Protein AF-0000000085156713 (afdb_homodimer)

InterPro domains:
  IPR003720 tRNA sulfurtransferase ThiI [MF_00021] (1-409)
  IPR004114 THUMP domain [PF02926] (94-168)
  IPR004114 THUMP domain [PS51165] (64-170)
  IPR004114 THUMP domain [SM00981] (78-170)
  IPR014729 Rossmann-like alpha/beta/alpha sandwich fold [G3DSA:3.40.50.620] (180-404)
  IPR020536 Thil, AANH domain [PF02568] (180-366)
  IPR020536 Thil, AANH domain [cd01712] (179-362)
  IPR049961 ThiI, N-terminal [TIGR00342] (7-365)
  IPR049962 ThiI, THUMP domain [cd11716] (6-175)
  IPR050102 tRNA sulfurtransferase, ThiI [PTHR43209] (6-392)
  IPR054173 ThiI, ferredoxin-like domain [PF22025] (7-77)

Organism: Mycolicibacterium paratuberculosis (strain ATCC BAA-968 / K-10) (NCBI:txid262316)

Structure (mmCIF, N/CA/C/O backbone):
data_AF-0000000085156713-model_v1
#
loop_
_entity.id
_entity.type
_entity.pdbx_description
1 polymer 'Probable tRNA sulfurtransferase'
#
loop_
_atom_site.group_PDB
_atom_site.id
_atom_site.type_symbol
_atom_site.label_atom_id
_atom_site.label_alt_id
_atom_site.label_comp_id
_atom_site.label_asym_id
_atom_site.label_entity_id
_atom_site.label_seq_id
_atom_site.pdbx_PDB_ins_code
_atom_site.Cartn_x
_atom_site.Cartn_y
_atom_site.Cartn_z
_atom_site.occupancy
_atom_site.B_iso_or_equiv
_atom_site.auth_seq_id
_atom_site.auth_comp_id
_atom_site.auth_asym_id
_atom_site.auth_atom_id
_atom_site.pdbx_PDB_model_num
ATOM 1 N N . MET A 1 1 ? 26.797 38.5 12.398 1 54.94 1 MET A N 1
ATOM 2 C CA . MET A 1 1 ? 25.719 38.438 11.422 1 54.94 1 MET A CA 1
ATOM 3 C C . MET A 1 1 ? 24.516 37.688 11.992 1 54.94 1 MET A C 1
ATOM 5 O O . MET A 1 1 ? 24.688 36.75 12.758 1 54.94 1 MET A O 1
ATOM 9 N N . HIS A 1 2 ? 23.281 38.281 12.023 1 77.81 2 HIS A N 1
ATOM 10 C CA . HIS A 1 2 ? 22.078 37.844 12.719 1 77.81 2 HIS A CA 1
ATOM 11 C C . HIS A 1 2 ? 21.406 36.656 12.008 1 77.81 2 HIS A C 1
ATOM 13 O O . HIS A 1 2 ? 20.859 36.844 10.922 1 77.81 2 HIS A O 1
ATOM 19 N N . MET A 1 3 ? 21.875 35.5 12.25 1 89.62 3 MET A N 1
ATOM 20 C CA . MET A 1 3 ? 21.219 34.281 11.758 1 89.62 3 MET A CA 1
ATOM 21 C C . MET A 1 3 ? 20 33.938 12.594 1 89.62 3 MET A C 1
ATOM 23 O O . MET A 1 3 ? 20.016 34.094 13.812 1 89.62 3 MET A O 1
ATOM 27 N N . GLN A 1 4 ? 18.953 33.688 11.875 1 95.56 4 GLN A N 1
ATOM 28 C CA . GLN A 1 4 ? 17.734 33.25 12.562 1 95.56 4 GLN A CA 1
ATOM 29 C C . GLN A 1 4 ? 17.484 31.766 12.359 1 95.56 4 GLN A C 1
ATOM 31 O O . GLN A 1 4 ? 17.578 31.266 11.242 1 95.56 4 GLN A O 1
ATOM 36 N N . CYS A 1 5 ? 17.141 31.109 13.445 1 96.94 5 CYS A N 1
ATOM 37 C CA . CYS A 1 5 ? 16.906 29.656 13.43 1 96.94 5 CYS A CA 1
ATOM 38 C C . CYS A 1 5 ? 15.508 29.344 12.914 1 96.94 5 CYS A C 1
ATOM 40 O O . CYS A 1 5 ? 14.523 29.906 13.383 1 96.94 5 CYS A O 1
ATOM 42 N N . CYS A 1 6 ? 15.461 28.406 11.914 1 97.62 6 CYS A N 1
ATOM 43 C CA . CYS A 1 6 ? 14.188 28.078 11.273 1 97.62 6 CYS A CA 1
ATOM 44 C C . CYS A 1 6 ? 14.125 26.594 10.945 1 97.62 6 CYS A C 1
ATOM 46 O O . CYS A 1 6 ? 15.125 25.875 11.047 1 97.62 6 CYS A O 1
ATOM 48 N N . VAL A 1 7 ? 12.93 26.141 10.625 1 98.5 7 VAL A N 1
ATOM 49 C CA . VAL A 1 7 ? 12.672 24.844 10.008 1 98.5 7 VAL A CA 1
ATOM 50 C C . VAL A 1 7 ? 11.859 25.031 8.727 1 98.5 7 VAL A C 1
ATOM 52 O O . VAL A 1 7 ? 10.797 25.672 8.75 1 98.5 7 VAL A O 1
ATOM 55 N N . LEU A 1 8 ? 12.383 24.547 7.66 1 97.56 8 LEU A N 1
ATOM 56 C CA . LEU A 1 8 ? 11.672 24.594 6.387 1 97.56 8 LEU A CA 1
ATOM 57 C C . LEU A 1 8 ? 10.836 23.344 6.172 1 97.56 8 LEU A C 1
ATOM 59 O O . LEU A 1 8 ? 11.344 22.219 6.312 1 97.56 8 LEU A O 1
ATOM 63 N N . LEU A 1 9 ? 9.578 23.516 5.891 1 97.75 9 LEU A N 1
ATOM 64 C CA . LEU A 1 9 ? 8.688 22.422 5.512 1 97.75 9 LEU A CA 1
ATOM 65 C C . LEU A 1 9 ? 8.375 22.469 4.02 1 97.75 9 LEU A C 1
ATOM 67 O O . LEU A 1 9 ? 7.699 23.391 3.553 1 97.75 9 LEU A O 1
ATOM 71 N N . LYS A 1 10 ? 8.852 21.5 3.33 1 95.56 10 LYS A N 1
ATOM 72 C CA . LYS A 1 10 ? 8.602 21.438 1.892 1 95.56 10 LYS A CA 1
ATOM 73 C C . LYS A 1 10 ? 7.363 20.609 1.577 1 95.56 10 LYS A C 1
ATOM 75 O O . LYS A 1 10 ? 7.215 19.5 2.084 1 95.56 10 LYS A O 1
ATOM 80 N N . TYR A 1 11 ? 6.578 21.172 0.708 1 92.56 11 TYR A N 1
ATOM 81 C CA . TYR A 1 11 ? 5.34 20.5 0.334 1 92.56 11 TYR A CA 1
ATOM 82 C C . TYR A 1 11 ? 5.625 19.266 -0.517 1 92.56 11 TYR A C 1
ATOM 84 O O . TYR A 1 11 ? 6.652 19.203 -1.197 1 92.56 11 TYR A O 1
ATOM 92 N N . GLY A 1 12 ? 4.742 18.312 -0.387 1 85.69 12 GLY A N 1
ATOM 93 C CA . GLY A 1 12 ? 4.797 17.141 -1.244 1 85.69 12 GLY A CA 1
ATOM 94 C C . GLY A 1 12 ? 3.855 17.219 -2.43 1 85.69 12 GLY A C 1
ATOM 95 O O . GLY A 1 12 ? 3.975 18.125 -3.262 1 85.69 12 GLY A O 1
ATOM 96 N N . GLU A 1 13 ? 2.863 16.375 -2.479 1 87.19 13 GLU A N 1
ATOM 97 C CA . GLU A 1 13 ? 1.879 16.203 -3.541 1 87.19 13 GLU A CA 1
ATOM 98 C C . GLU A 1 13 ? 0.994 17.438 -3.68 1 87.19 13 GLU A C 1
ATOM 100 O O . GLU A 1 13 ? 0.459 17.703 -4.758 1 87.19 13 GLU A O 1
ATOM 105 N N . MET A 1 14 ? 0.877 18.203 -2.73 1 84.88 14 MET A N 1
ATOM 106 C CA . MET A 1 14 ? -0.086 19.297 -2.729 1 84.88 14 MET A CA 1
ATOM 107 C C . MET A 1 14 ? 0.369 20.422 -3.654 1 84.88 14 MET A C 1
ATOM 109 O O . MET A 1 14 ? -0.431 21.281 -4.039 1 84.88 14 MET A O 1
ATOM 113 N N . VAL A 1 15 ? 1.638 20.438 -4.031 1 78.81 15 VAL A N 1
ATOM 114 C CA . VAL A 1 15 ? 2.148 21.453 -4.941 1 78.81 15 VAL A CA 1
ATOM 115 C C . VAL A 1 15 ? 1.493 21.297 -6.312 1 78.81 15 VAL A C 1
ATOM 117 O O . VAL A 1 15 ? 1.364 22.266 -7.059 1 78.81 15 VAL A O 1
ATOM 120 N N . LEU A 1 16 ? 0.925 20.062 -6.555 1 73.62 16 LEU A N 1
ATOM 121 C CA . LEU A 1 16 ? 0.394 19.734 -7.875 1 73.62 16 LEU A CA 1
ATOM 122 C C . LEU A 1 16 ? -1.084 20.094 -7.973 1 73.62 16 LEU A C 1
ATOM 124 O O . LEU A 1 16 ? -1.691 19.969 -9.039 1 73.62 16 LEU A O 1
ATOM 128 N N . LYS A 1 17 ? -1.643 20.656 -6.945 1 77.75 17 LYS A N 1
ATOM 129 C CA . LYS A 1 17 ? -3.09 20.844 -6.895 1 77.75 17 LYS A CA 1
ATOM 130 C C . LYS A 1 17 ? -3.494 22.203 -7.469 1 77.75 17 LYS A C 1
ATOM 132 O O . LYS A 1 17 ? -4.66 22.594 -7.395 1 77.75 17 LYS A O 1
ATOM 137 N N . GLY A 1 18 ? -2.611 22.844 -8.156 1 74.31 18 GLY A N 1
ATOM 138 C CA . GLY A 1 18 ? -2.914 24.062 -8.883 1 74.31 18 GLY A CA 1
ATOM 139 C C . GLY A 1 18 ? -3.797 25.031 -8.109 1 74.31 18 GLY A C 1
ATOM 140 O O . GLY A 1 18 ? -3.455 25.422 -6.996 1 74.31 18 GLY A O 1
ATOM 141 N N . GLY A 1 19 ? -5.129 25.156 -8.609 1 75.06 19 GLY A N 1
ATOM 142 C CA . GLY A 1 19 ? -6.094 26.125 -8.094 1 75.06 19 GLY A CA 1
ATOM 143 C C . GLY A 1 19 ? -6.605 25.766 -6.711 1 75.06 19 GLY A C 1
ATOM 144 O O . GLY A 1 19 ? -7.07 26.625 -5.969 1 75.06 19 GLY A O 1
ATOM 145 N N . ASN A 1 20 ? -6.453 24.562 -6.312 1 83.44 20 ASN A N 1
ATOM 146 C CA . ASN A 1 20 ? -6.977 24.125 -5.027 1 83.44 20 ASN A CA 1
ATOM 147 C C . ASN A 1 20 ? -5.887 24.078 -3.959 1 83.44 20 ASN A C 1
ATOM 149 O O . ASN A 1 20 ? -6.129 23.641 -2.836 1 83.44 20 ASN A O 1
ATOM 153 N N . ARG A 1 21 ? -4.789 24.578 -4.25 1 87.06 21 ARG A N 1
ATOM 154 C CA . ARG A 1 21 ? -3.648 24.5 -3.342 1 87.06 21 ARG A CA 1
ATOM 155 C C . ARG A 1 21 ? -3.957 25.203 -2.021 1 87.06 21 ARG A C 1
ATOM 157 O O . ARG A 1 21 ? -3.531 24.75 -0.958 1 87.06 21 ARG A O 1
ATOM 164 N N . ARG A 1 22 ? -4.676 26.281 -2.082 1 88.19 22 ARG A N 1
ATOM 165 C CA . ARG A 1 22 ? -5.004 27.047 -0.883 1 88.19 22 ARG A CA 1
ATOM 166 C C . ARG A 1 22 ? -5.812 26.203 0.099 1 88.19 22 ARG A C 1
ATOM 168 O O . ARG A 1 22 ? -5.629 26.312 1.313 1 88.19 22 ARG A O 1
ATOM 175 N N . TRP A 1 23 ? -6.668 25.375 -0.488 1 91.56 23 TRP A N 1
ATOM 176 C CA . TRP A 1 23 ? -7.473 24.469 0.331 1 91.56 23 TRP A CA 1
ATOM 177 C C . TRP A 1 23 ? -6.582 23.531 1.137 1 91.56 23 TRP A C 1
ATOM 179 O O . TRP A 1 23 ? -6.73 23.422 2.355 1 91.56 23 TRP A O 1
ATOM 189 N N . PHE A 1 24 ? -5.629 22.969 0.528 1 93.62 24 PHE A N 1
ATOM 190 C CA . PHE A 1 24 ? -4.727 22 1.154 1 93.62 24 PHE A CA 1
ATOM 191 C C . PHE A 1 24 ? -3.797 22.703 2.141 1 93.62 24 PHE A C 1
ATOM 193 O O . PHE A 1 24 ? -3.533 22.172 3.227 1 93.62 24 PHE A O 1
ATOM 200 N N . GLU A 1 25 ? -3.373 23.844 1.78 1 93.69 25 GLU A N 1
ATOM 201 C CA . GLU A 1 25 ? -2.488 24.609 2.654 1 93.69 25 GLU A CA 1
ATOM 202 C C . GLU A 1 25 ? -3.195 25 3.945 1 93.69 25 GLU A C 1
ATOM 204 O O . GLU A 1 25 ? -2.592 24.984 5.02 1 93.69 25 GLU A O 1
ATOM 209 N N . GLN A 1 26 ? -4.406 25.375 3.828 1 94.56 26 GLN A N 1
ATOM 210 C CA . GLN A 1 26 ? -5.176 25.75 5.012 1 94.56 26 GLN A CA 1
ATOM 211 C C . GLN A 1 26 ? -5.285 24.578 5.984 1 94.56 26 GLN A C 1
ATOM 213 O O . GLN A 1 26 ? -5.141 24.75 7.195 1 94.56 26 GLN A O 1
ATOM 218 N N . TRP A 1 27 ? -5.508 23.438 5.43 1 95.88 27 TRP A N 1
ATOM 219 C CA . TRP A 1 27 ? -5.582 22.266 6.281 1 95.88 27 TRP A CA 1
ATOM 220 C C . TRP A 1 27 ? -4.227 21.953 6.906 1 95.88 27 TRP A C 1
ATOM 222 O O . TRP A 1 27 ? -4.145 21.547 8.07 1 95.88 27 TRP A O 1
ATOM 232 N N . LEU A 1 28 ? -3.195 22.156 6.156 1 96.19 28 LEU A N 1
ATOM 233 C CA . LEU A 1 28 ? -1.851 21.938 6.684 1 96.19 28 LEU A CA 1
ATOM 234 C C . LEU A 1 28 ? -1.582 22.859 7.871 1 96.19 28 LEU A C 1
ATOM 236 O O . LEU A 1 28 ? -1.064 22.406 8.898 1 96.19 28 LEU A O 1
ATOM 240 N N . LEU A 1 29 ? -1.979 24.078 7.758 1 96.25 29 LEU A N 1
ATOM 241 C CA . LEU A 1 29 ? -1.777 25.062 8.82 1 96.25 29 LEU A CA 1
ATOM 242 C C . LEU A 1 29 ? -2.619 24.703 10.047 1 96.25 29 LEU A C 1
ATOM 244 O O . LEU A 1 29 ? -2.156 24.844 11.18 1 96.25 29 LEU A O 1
ATOM 248 N N . THR A 1 30 ? -3.816 24.266 9.781 1 96.81 30 THR A N 1
ATOM 249 C CA . THR A 1 30 ? -4.684 23.844 10.875 1 96.81 30 THR A CA 1
ATOM 250 C C . THR A 1 30 ? -4.066 22.688 11.641 1 96.81 30 THR A C 1
ATOM 252 O O . THR A 1 30 ? -4.023 22.688 12.875 1 96.81 30 THR A O 1
ATOM 255 N N . ASN A 1 31 ? -3.605 21.688 10.891 1 97.12 31 ASN A N 1
ATOM 256 C CA . ASN A 1 31 ? -2.965 20.531 11.516 1 97.12 31 ASN A CA 1
ATOM 257 C C . ASN A 1 31 ? -1.712 20.938 12.289 1 97.12 31 ASN A C 1
ATOM 259 O O . ASN A 1 31 ? -1.443 20.406 13.367 1 97.12 31 ASN A O 1
ATOM 263 N N . LEU A 1 32 ? -0.927 21.844 11.727 1 97 32 LEU A N 1
ATOM 264 C CA . LEU A 1 32 ? 0.261 22.359 12.406 1 97 32 LEU A CA 1
ATOM 265 C C . LEU A 1 32 ? -0.112 23.031 13.719 1 97 32 LEU A C 1
ATOM 267 O O . LEU A 1 32 ? 0.517 22.797 14.75 1 97 32 LEU A O 1
ATOM 271 N N . ASP A 1 33 ? -1.128 23.859 13.648 1 96.19 33 ASP A N 1
ATOM 272 C CA . ASP A 1 33 ? -1.601 24.547 14.844 1 96.19 33 ASP A CA 1
ATOM 273 C C . ASP A 1 33 ? -2.037 23.547 15.914 1 96.19 33 ASP A C 1
ATOM 275 O O . ASP A 1 33 ? -1.71 23.703 17.094 1 96.19 33 ASP A O 1
ATOM 279 N N . ASP A 1 34 ? -2.73 22.547 15.508 1 95.88 34 ASP A N 1
ATOM 280 C CA . ASP A 1 34 ? -3.172 21.516 16.438 1 95.88 34 ASP A CA 1
ATOM 281 C C . ASP A 1 34 ? -1.979 20.812 17.078 1 95.88 34 ASP A C 1
ATOM 283 O O . ASP A 1 34 ? -1.97 20.578 18.281 1 95.88 34 ASP A O 1
ATOM 287 N N . ALA A 1 35 ? -1.027 20.5 16.281 1 95.38 35 ALA A N 1
ATOM 288 C CA . ALA A 1 35 ? 0.16 19.797 16.766 1 95.38 35 ALA A CA 1
ATOM 289 C C . ALA A 1 35 ? 0.928 20.656 17.766 1 95.38 35 ALA A C 1
ATOM 291 O O . ALA A 1 35 ? 1.521 20.141 18.719 1 95.38 35 ALA A O 1
ATOM 292 N N . LEU A 1 36 ? 0.909 21.969 17.578 1 95.44 36 LEU A N 1
ATOM 293 C CA . LEU A 1 36 ? 1.663 22.891 18.406 1 95.44 36 LEU A CA 1
ATOM 294 C C . LEU A 1 36 ? 0.856 23.312 19.641 1 95.44 36 LEU A C 1
ATOM 296 O O . LEU A 1 36 ? 1.368 24 20.516 1 95.44 36 LEU A O 1
ATOM 300 N N . SER A 1 37 ? -0.334 22.859 19.688 1 92.38 37 SER A N 1
ATOM 301 C CA . SER A 1 37 ? -1.225 23.312 20.75 1 92.38 37 SER A CA 1
ATOM 302 C C . SER A 1 37 ? -0.698 22.891 22.125 1 92.38 37 SER A C 1
ATOM 304 O O . SER A 1 37 ? -0.982 23.547 23.125 1 92.38 37 SER A O 1
ATOM 306 N N . ALA A 1 38 ? 0.067 21.812 22.172 1 87.44 38 ALA A N 1
ATOM 307 C CA . ALA A 1 38 ? 0.607 21.328 23.438 1 87.44 38 ALA A CA 1
ATOM 308 C C . ALA A 1 38 ? 1.816 22.156 23.875 1 87.44 38 ALA A C 1
ATOM 310 O O . ALA A 1 38 ? 2.256 22.078 25.016 1 87.44 38 ALA A O 1
ATOM 311 N N . TRP A 1 39 ? 2.369 22.938 22.922 1 93.31 39 TRP A N 1
ATOM 312 C CA . TRP A 1 39 ? 3.518 23.781 23.25 1 93.31 39 TRP A CA 1
ATOM 313 C C . TRP A 1 39 ? 3.08 25.031 24 1 93.31 39 TRP A C 1
ATOM 315 O O . TRP A 1 39 ? 2.035 25.609 23.688 1 93.31 39 TRP A O 1
ATOM 325 N N . PRO A 1 40 ? 3.912 25.484 24.953 1 93.88 40 PRO A N 1
ATOM 326 C CA . PRO A 1 40 ? 3.619 26.797 25.547 1 93.88 40 PRO A CA 1
ATOM 327 C C . PRO A 1 40 ? 3.553 27.906 24.5 1 93.88 40 PRO A C 1
ATOM 329 O O . PRO A 1 40 ? 4.332 27.906 23.547 1 93.88 40 PRO A O 1
ATOM 332 N N . PRO A 1 41 ? 2.646 28.766 24.625 1 92.12 41 PRO A N 1
ATOM 333 C CA . PRO A 1 41 ? 2.447 29.828 23.641 1 92.12 41 PRO A CA 1
ATOM 334 C C . PRO A 1 41 ? 3.736 30.594 23.328 1 92.12 41 PRO A C 1
ATOM 336 O O . PRO A 1 41 ? 3.982 30.938 22.156 1 92.12 41 PRO A O 1
ATOM 339 N N . GLY A 1 42 ? 4.508 30.844 24.281 1 92.44 42 GLY A N 1
ATOM 340 C CA . GLY A 1 42 ? 5.742 31.578 24.078 1 92.44 42 GLY A CA 1
ATOM 341 C C . GLY A 1 42 ? 6.789 30.797 23.297 1 92.44 42 GLY A C 1
ATOM 342 O O . GLY A 1 42 ? 7.766 31.375 22.812 1 92.44 42 GLY A O 1
ATOM 343 N N . HIS A 1 43 ? 6.57 29.547 23.156 1 94.06 43 HIS A N 1
ATOM 344 C CA . HIS A 1 43 ? 7.539 28.688 22.484 1 94.06 43 HIS A CA 1
ATOM 345 C C . HIS A 1 43 ? 7.074 28.328 21.062 1 94.06 43 HIS A C 1
ATOM 347 O O . HIS A 1 43 ? 7.82 27.719 20.297 1 94.06 43 HIS A O 1
ATOM 353 N N . ARG A 1 44 ? 5.91 28.719 20.719 1 95.88 44 ARG A N 1
ATOM 354 C CA . ARG A 1 44 ? 5.375 28.359 19.406 1 95.88 44 ARG A CA 1
ATOM 355 C C . ARG A 1 44 ? 6.078 29.156 18.312 1 95.88 44 ARG A C 1
ATOM 357 O O . ARG A 1 44 ? 6.332 30.344 18.453 1 95.88 44 ARG A O 1
ATOM 364 N N . PRO A 1 45 ? 6.363 28.484 17.297 1 97 45 PRO A N 1
ATOM 365 C CA . PRO A 1 45 ? 7.082 29.156 16.219 1 97 45 PRO A CA 1
ATOM 366 C C . PRO A 1 45 ? 6.195 30.125 15.43 1 97 45 PRO A C 1
ATOM 368 O O . PRO A 1 45 ? 4.996 29.875 15.281 1 97 45 PRO A O 1
ATOM 371 N N . ALA A 1 46 ? 6.824 31.203 14.93 1 96.19 46 ALA A N 1
ATOM 372 C CA . ALA A 1 46 ? 6.176 32 13.898 1 96.19 46 ALA A CA 1
ATOM 373 C C . ALA A 1 46 ? 6.188 31.297 12.555 1 96.19 46 ALA A C 1
ATOM 375 O O . ALA A 1 46 ? 7.188 30.672 12.18 1 96.19 46 ALA A O 1
ATOM 376 N N . VAL A 1 47 ? 5.074 31.312 11.883 1 96.75 47 VAL A N 1
ATOM 377 C CA . VAL A 1 47 ? 4.93 30.578 10.625 1 96.75 47 VAL A CA 1
ATOM 378 C C . VAL A 1 47 ? 4.789 31.562 9.469 1 96.75 47 VAL A C 1
ATOM 380 O O . VAL A 1 47 ? 3.98 32.5 9.523 1 96.75 47 VAL A O 1
ATOM 383 N N . ARG A 1 48 ? 5.559 31.391 8.453 1 94.69 48 ARG A N 1
ATOM 384 C CA . ARG A 1 48 ? 5.457 32.188 7.234 1 94.69 48 ARG A CA 1
ATOM 385 C C . ARG A 1 48 ? 5.324 31.281 6.008 1 94.69 48 ARG A C 1
ATOM 387 O O . ARG A 1 48 ? 5.98 30.25 5.914 1 94.69 48 ARG A O 1
ATOM 394 N N . ARG A 1 49 ? 4.438 31.719 5.152 1 91.12 49 ARG A N 1
ATOM 395 C CA . ARG A 1 49 ? 4.215 30.984 3.908 1 91.12 49 ARG A CA 1
ATOM 396 C C . ARG A 1 49 ? 5.082 31.547 2.785 1 91.12 49 ARG A C 1
ATOM 398 O O . ARG A 1 49 ? 5.234 32.75 2.658 1 91.12 49 ARG A O 1
ATOM 405 N N . ARG A 1 50 ? 5.691 30.641 2.154 1 85.75 50 ARG A N 1
ATOM 406 C CA . ARG A 1 50 ? 6.43 30.938 0.932 1 85.75 50 ARG A CA 1
ATOM 407 C C . ARG A 1 50 ? 6.027 29.984 -0.195 1 85.75 50 ARG A C 1
ATOM 409 O O . ARG A 1 50 ? 5.367 28.969 0.044 1 85.75 50 ARG A O 1
ATOM 416 N N . GLY A 1 51 ? 6.105 30.422 -1.485 1 79.12 51 GLY A N 1
ATOM 417 C CA . GLY A 1 51 ? 5.715 29.594 -2.615 1 79.12 51 GLY A CA 1
ATOM 418 C C . GLY A 1 51 ? 6.16 28.141 -2.482 1 79.12 51 GLY A C 1
ATOM 419 O O . GLY A 1 51 ? 7.309 27.812 -2.789 1 79.12 51 GLY A O 1
ATOM 420 N N . GLY A 1 52 ? 5.391 27.281 -1.907 1 82.81 52 GLY A N 1
ATOM 421 C CA . GLY A 1 52 ? 5.609 25.844 -1.862 1 82.81 52 GLY A CA 1
ATOM 422 C C . GLY A 1 52 ? 6.285 25.375 -0.584 1 82.81 52 GLY A C 1
ATOM 423 O O . GLY A 1 52 ? 6.625 24.203 -0.447 1 82.81 52 GLY A O 1
ATOM 424 N N . VAL A 1 53 ? 6.559 26.328 0.339 1 91.38 53 VAL A N 1
ATOM 425 C CA . VAL A 1 53 ? 7.234 25.953 1.577 1 91.38 53 VAL A CA 1
ATOM 426 C C . VAL A 1 53 ? 6.645 26.734 2.746 1 91.38 53 VAL A C 1
ATOM 428 O O . VAL A 1 53 ? 6.129 27.844 2.561 1 91.38 53 VAL A O 1
ATOM 431 N N . LEU A 1 54 ? 6.668 26.141 3.891 1 95.38 54 LEU A N 1
ATOM 432 C CA . LEU A 1 54 ? 6.434 26.844 5.145 1 95.38 54 LEU A CA 1
ATOM 433 C C . LEU A 1 54 ? 7.742 27.078 5.895 1 95.38 54 LEU A C 1
ATOM 435 O O . LEU A 1 54 ? 8.586 26.188 5.965 1 95.38 54 LEU A O 1
ATOM 439 N N . VAL A 1 55 ? 7.898 28.266 6.367 1 96.88 55 VAL A N 1
ATOM 440 C CA . VAL A 1 55 ? 9.047 28.594 7.199 1 96.88 55 VAL A CA 1
ATOM 441 C C . VAL A 1 55 ? 8.609 28.75 8.656 1 96.88 55 VAL A C 1
ATOM 443 O O . VAL A 1 55 ? 7.758 29.578 8.969 1 96.88 55 VAL A O 1
ATOM 446 N N . LEU A 1 56 ? 9.156 27.938 9.484 1 98.25 56 LEU A N 1
ATOM 447 C CA . LEU A 1 56 ? 8.867 28.016 10.914 1 98.25 56 LEU A CA 1
ATOM 448 C C . LEU A 1 56 ? 10.047 28.609 11.68 1 98.25 56 LEU A C 1
ATOM 450 O O . LEU A 1 56 ? 11.125 28.016 11.734 1 98.25 56 LEU A O 1
ATOM 454 N N . PHE A 1 57 ? 9.867 29.766 12.273 1 97.5 57 PHE A N 1
ATOM 455 C CA . PHE A 1 57 ? 10.906 30.438 13.047 1 97.5 57 PHE A CA 1
ATOM 456 C C . PHE A 1 57 ? 10.906 29.938 14.492 1 97.5 57 PHE A C 1
ATOM 458 O O . PHE A 1 57 ? 9.852 29.859 15.125 1 97.5 57 PHE A O 1
ATOM 465 N N . THR A 1 58 ? 12.039 29.594 14.992 1 97.19 58 THR A N 1
ATOM 466 C CA . THR A 1 58 ? 12.133 29.062 16.344 1 97.19 58 THR A CA 1
ATOM 467 C C . THR A 1 58 ? 13.492 29.359 16.953 1 97.19 58 THR A C 1
ATOM 469 O O . THR A 1 58 ? 14.312 30.047 16.344 1 97.19 58 THR A O 1
ATOM 472 N N . SER A 1 59 ? 13.711 28.984 18.234 1 96.06 59 SER A N 1
ATOM 473 C CA . SER A 1 59 ? 15.008 29.094 18.891 1 96.06 59 SER A CA 1
ATOM 474 C C . SER A 1 59 ? 15.859 27.859 18.641 1 96.06 59 SER A C 1
ATOM 476 O O . SER A 1 59 ? 15.328 26.781 18.375 1 96.06 59 SER A O 1
ATOM 478 N N . PRO A 1 60 ? 17.156 28.016 18.672 1 95.62 60 PRO A N 1
ATOM 479 C CA . PRO A 1 60 ? 18.047 26.859 18.469 1 95.62 60 PRO A CA 1
ATOM 480 C C . PRO A 1 60 ? 17.75 25.719 19.438 1 95.62 60 PRO A C 1
ATOM 482 O O . PRO A 1 60 ? 17.828 24.547 19.062 1 95.62 60 PRO A O 1
ATOM 485 N N . ALA A 1 61 ? 17.328 26.078 20.641 1 96.12 61 ALA A N 1
ATOM 486 C CA . ALA A 1 61 ? 17.094 25.078 21.688 1 96.12 61 ALA A CA 1
ATOM 487 C C . ALA A 1 61 ? 15.883 24.219 21.344 1 96.12 61 ALA A C 1
ATOM 489 O O . ALA A 1 61 ? 15.797 23.062 21.797 1 96.12 61 ALA A O 1
ATOM 490 N N . LEU A 1 62 ? 14.984 24.734 20.516 1 97.25 62 LEU A N 1
ATOM 491 C CA . LEU A 1 62 ? 13.727 24.031 20.25 1 97.25 62 LEU A CA 1
ATOM 492 C C . LEU A 1 62 ? 13.711 23.484 18.828 1 97.25 62 LEU A C 1
ATOM 494 O O . LEU A 1 62 ? 12.734 22.844 18.422 1 97.25 62 LEU A O 1
ATOM 498 N N . GLN A 1 63 ? 14.742 23.672 18.125 1 97.94 63 GLN A N 1
ATOM 499 C CA . GLN A 1 63 ? 14.742 23.328 16.703 1 97.94 63 GLN A CA 1
ATOM 500 C C . GLN A 1 63 ? 14.555 21.844 16.484 1 97.94 63 GLN A C 1
ATOM 502 O O . GLN A 1 63 ? 13.75 21.422 15.648 1 97.94 63 GLN A O 1
ATOM 507 N N . ASP A 1 64 ? 15.25 21.031 17.25 1 97.81 64 ASP A N 1
ATOM 508 C CA . ASP A 1 64 ? 15.172 19.578 17.078 1 97.81 64 ASP A CA 1
ATOM 509 C C . ASP A 1 64 ? 13.773 19.062 17.406 1 97.81 64 ASP A C 1
ATOM 511 O O . ASP A 1 64 ? 13.258 18.172 16.703 1 97.81 64 ASP A O 1
ATOM 515 N N . GLU A 1 65 ? 13.234 19.594 18.438 1 97.25 65 GLU A N 1
ATOM 516 C CA . GLU A 1 65 ? 11.875 19.203 18.812 1 97.25 65 GLU A CA 1
ATOM 517 C C . GLU A 1 65 ? 10.883 19.594 17.719 1 97.25 65 GLU A C 1
ATOM 519 O O . GLU A 1 65 ? 9.961 18.828 17.406 1 97.25 65 GLU A O 1
ATOM 524 N N . LEU A 1 66 ? 11.07 20.75 17.188 1 98.06 66 LEU A N 1
ATOM 525 C CA . LEU A 1 66 ? 10.203 21.219 16.109 1 98.06 66 LEU A CA 1
ATOM 526 C C . LEU A 1 66 ? 10.352 20.359 14.867 1 98.06 66 LEU A C 1
ATOM 528 O O . LEU A 1 66 ? 9.367 20.078 14.18 1 98.06 66 LEU A O 1
ATOM 532 N N . VAL A 1 67 ? 11.555 19.953 14.594 1 98.5 67 VAL A N 1
ATOM 533 C CA . VAL A 1 67 ? 11.812 19.078 13.461 1 98.5 67 VAL A CA 1
ATOM 534 C C . VAL A 1 67 ? 11.086 17.75 13.664 1 98.5 67 VAL A C 1
ATOM 536 O O . VAL A 1 67 ? 10.43 17.25 12.742 1 98.5 67 VAL A O 1
ATOM 539 N N . ALA A 1 68 ? 11.188 17.219 14.836 1 97.62 68 ALA A N 1
ATOM 540 C CA . ALA A 1 68 ? 10.531 15.961 15.148 1 97.62 68 ALA A CA 1
ATOM 541 C C . ALA A 1 68 ? 9.016 16.062 14.953 1 97.62 68 ALA A C 1
ATOM 543 O O . ALA A 1 68 ? 8.398 15.164 14.359 1 97.62 68 ALA A O 1
ATOM 544 N N . LEU A 1 69 ? 8.477 17.141 15.422 1 97.06 69 LEU A N 1
ATOM 545 C CA . LEU A 1 69 ? 7.043 17.375 15.273 1 97.06 69 LEU A CA 1
ATOM 546 C C . LEU A 1 69 ? 6.668 17.5 13.805 1 97.06 69 LEU A C 1
ATOM 548 O O . LEU A 1 69 ? 5.707 16.875 13.344 1 97.06 69 LEU A O 1
ATOM 552 N N . ALA A 1 70 ? 7.453 18.266 13.062 1 97.81 70 ALA A N 1
ATOM 553 C CA . ALA A 1 70 ? 7.172 18.562 11.664 1 97.81 70 ALA A CA 1
ATOM 554 C C . ALA A 1 70 ? 7.262 17.297 10.812 1 97.81 70 ALA A C 1
ATOM 556 O O . ALA A 1 70 ? 6.535 17.156 9.828 1 97.81 70 ALA A O 1
ATOM 557 N N . ARG A 1 71 ? 8.078 16.391 11.188 1 97.88 71 ARG A N 1
ATOM 558 C CA . ARG A 1 71 ? 8.258 15.156 10.438 1 97.88 71 ARG A CA 1
ATOM 559 C C . ARG A 1 71 ? 7 14.289 10.508 1 97.88 71 ARG A C 1
ATOM 561 O O . ARG A 1 71 ? 6.789 13.422 9.664 1 97.88 71 ARG A O 1
ATOM 568 N N . ASN A 1 72 ? 6.191 14.516 11.453 1 97.5 72 ASN A N 1
ATOM 569 C CA . ASN A 1 72 ? 4.965 13.742 11.617 1 97.5 72 ASN A CA 1
ATOM 570 C C . ASN A 1 72 ? 3.775 14.43 10.961 1 97.5 72 ASN A C 1
ATOM 572 O O . ASN A 1 72 ? 2.684 13.859 10.891 1 97.5 72 ASN A O 1
ATOM 576 N N . LEU A 1 73 ? 3.99 15.617 10.508 1 97.38 73 LEU A N 1
ATOM 577 C CA . LEU A 1 73 ? 2.92 16.359 9.859 1 97.38 73 LEU A CA 1
ATOM 578 C C . LEU A 1 73 ? 2.639 15.82 8.461 1 97.38 73 LEU A C 1
ATOM 580 O O . LEU A 1 73 ? 3.461 15.977 7.555 1 97.38 73 LEU A O 1
ATOM 584 N N . ILE A 1 74 ? 1.509 15.211 8.305 1 97.44 74 ILE A N 1
ATOM 585 C CA . ILE A 1 74 ? 1.149 14.633 7.016 1 97.44 74 ILE A CA 1
ATOM 586 C C . ILE A 1 74 ? 0.895 15.742 6 1 97.44 74 ILE A C 1
ATOM 588 O O . ILE A 1 74 ? 0.193 16.719 6.297 1 97.44 74 ILE A O 1
ATOM 592 N N . GLY A 1 75 ? 1.433 15.562 4.812 1 95.94 75 GLY A N 1
ATOM 593 C CA . GLY A 1 75 ? 1.381 16.578 3.777 1 95.94 75 GLY A CA 1
ATOM 594 C C . GLY A 1 75 ? 2.738 17.188 3.463 1 95.94 75 GLY A C 1
ATOM 595 O O . GLY A 1 75 ? 2.898 17.875 2.453 1 95.94 75 GLY A O 1
ATOM 596 N N . ILE A 1 76 ? 3.709 16.953 4.312 1 96.69 76 ILE A N 1
ATOM 597 C CA . ILE A 1 76 ? 5.055 17.5 4.172 1 96.69 76 ILE A CA 1
ATOM 598 C C . ILE A 1 76 ? 5.992 16.422 3.633 1 96.69 76 ILE A C 1
ATOM 600 O O . ILE A 1 76 ? 6.023 15.297 4.145 1 96.69 76 ILE A O 1
ATOM 604 N N . SER A 1 77 ? 6.746 16.75 2.629 1 95.56 77 SER A N 1
ATOM 605 C CA . SER A 1 77 ? 7.641 15.789 1.998 1 95.56 77 SER A CA 1
ATOM 606 C C . SER A 1 77 ? 9.023 15.82 2.639 1 95.56 77 SER A C 1
ATOM 608 O O . SER A 1 77 ? 9.641 14.773 2.848 1 95.56 77 SER A O 1
ATOM 610 N N . LEU A 1 78 ? 9.5 17.047 2.916 1 96.94 78 LEU A N 1
ATOM 611 C CA . LEU A 1 78 ? 10.836 17.219 3.49 1 96.94 78 LEU A CA 1
ATOM 612 C C . LEU A 1 78 ? 10.812 18.234 4.629 1 96.94 78 LEU A C 1
ATOM 614 O O . LEU A 1 78 ? 10.07 19.219 4.574 1 96.94 78 LEU A O 1
ATOM 618 N N . VAL A 1 79 ? 11.602 17.938 5.59 1 98.31 79 VAL A N 1
ATOM 619 C CA . VAL A 1 79 ? 11.789 18.812 6.738 1 98.31 79 VAL A CA 1
ATOM 620 C C . VAL A 1 79 ? 13.266 19.156 6.891 1 98.31 79 VAL A C 1
ATOM 622 O O . VAL A 1 79 ? 14.117 18.266 7 1 98.31 79 VAL A O 1
ATOM 625 N N . GLN A 1 80 ? 13.594 20.484 6.957 1 98 80 GLN A N 1
ATOM 626 C CA . GLN A 1 80 ? 15 20.891 6.984 1 98 80 GLN A CA 1
ATOM 627 C C . GLN A 1 80 ? 15.25 21.922 8.086 1 98 80 GLN A C 1
ATOM 629 O O . GLN A 1 80 ? 14.758 23.047 8.016 1 98 80 GLN A O 1
ATOM 634 N N . PRO A 1 81 ? 16.016 21.562 9.078 1 98.25 81 PRO A N 1
ATOM 635 C CA . PRO A 1 81 ? 16.531 22.625 9.953 1 98.25 81 PRO A CA 1
ATOM 636 C C . PRO A 1 81 ? 17.5 23.562 9.234 1 98.25 81 PRO A C 1
ATOM 638 O O . PRO A 1 81 ? 18.453 23.109 8.602 1 98.25 81 PRO A O 1
ATOM 641 N N . VAL A 1 82 ? 17.234 24.828 9.336 1 97.88 82 VAL A N 1
ATOM 642 C CA . VAL A 1 82 ? 18.047 25.766 8.562 1 97.88 82 VAL A CA 1
ATOM 643 C C . VAL A 1 82 ? 18.266 27.047 9.359 1 97.88 82 VAL A C 1
ATOM 645 O O . VAL A 1 82 ? 17.672 27.234 10.43 1 97.88 82 VAL A O 1
ATOM 648 N N . TRP A 1 83 ? 19.156 27.844 8.805 1 97.44 83 TRP A N 1
ATOM 649 C CA . TRP A 1 83 ? 19.391 29.203 9.273 1 97.44 83 TRP A CA 1
ATOM 650 C C . TRP A 1 83 ? 19.078 30.219 8.18 1 97.44 83 TRP A C 1
ATOM 652 O O . TRP A 1 83 ? 19.438 30.016 7.02 1 97.44 83 TRP A O 1
ATOM 662 N N . ARG A 1 84 ? 18.375 31.172 8.586 1 97.31 84 ARG A N 1
ATOM 663 C CA . ARG A 1 84 ? 18 32.25 7.668 1 97.31 84 ARG A CA 1
ATOM 664 C C . ARG A 1 84 ? 19.016 33.375 7.746 1 97.31 84 ARG A C 1
ATOM 666 O O . ARG A 1 84 ? 19.391 33.812 8.836 1 97.31 84 ARG A O 1
ATOM 673 N N . VAL A 1 85 ? 19.469 33.938 6.605 1 97.56 85 VAL A N 1
ATOM 674 C CA . VAL A 1 85 ? 20.344 35.094 6.527 1 97.56 85 VAL A CA 1
ATOM 675 C C . VAL A 1 85 ? 19.812 36.094 5.477 1 97.56 85 VAL A C 1
ATOM 677 O O . VAL A 1 85 ? 18.922 35.75 4.691 1 97.56 85 VAL A O 1
ATOM 680 N N . PRO A 1 86 ? 20.375 37.281 5.543 1 96.38 86 PRO A N 1
ATOM 681 C CA . PRO A 1 86 ? 19.969 38.219 4.5 1 96.38 86 PRO A CA 1
ATOM 682 C C . PRO A 1 86 ? 20.297 37.75 3.094 1 96.38 86 PRO A C 1
ATOM 684 O O . PRO A 1 86 ? 21.219 36.938 2.92 1 96.38 86 PRO A O 1
ATOM 687 N N . ARG A 1 87 ? 19.531 38.25 2.188 1 95 87 ARG A N 1
ATOM 688 C CA . ARG A 1 87 ? 19.688 37.875 0.793 1 95 87 ARG A CA 1
ATOM 689 C C . ARG A 1 87 ? 20.938 38.5 0.184 1 95 87 ARG A C 1
ATOM 691 O O . ARG A 1 87 ? 20.859 39.375 -0.66 1 95 87 ARG A O 1
ATOM 698 N N . SER A 1 88 ? 22.156 37.969 0.526 1 95.06 88 SER A N 1
ATOM 699 C CA . SER A 1 88 ? 23.453 38.406 0.009 1 95.06 88 SER A CA 1
ATOM 700 C C . SER A 1 88 ? 24.469 37.281 0.016 1 95.06 88 SER A C 1
ATOM 702 O O . SER A 1 88 ? 24.5 36.469 0.947 1 95.06 88 SER A O 1
ATOM 704 N N . ALA A 1 89 ? 25.297 37.312 -0.96 1 95.88 89 ALA A N 1
ATOM 705 C CA . ALA A 1 89 ? 26.328 36.281 -1.068 1 95.88 89 ALA A CA 1
ATOM 706 C C . ALA A 1 89 ? 27.281 36.344 0.121 1 95.88 89 ALA A C 1
ATOM 708 O O . ALA A 1 89 ? 27.672 35.312 0.651 1 95.88 89 ALA A O 1
ATOM 709 N N . ARG A 1 90 ? 27.578 37.5 0.496 1 95.75 90 ARG A N 1
ATOM 710 C CA . ARG A 1 90 ? 28.5 37.688 1.61 1 95.75 90 ARG A CA 1
ATOM 711 C C . ARG A 1 90 ? 27.938 37.094 2.898 1 95.75 90 ARG A C 1
ATOM 713 O O . ARG A 1 90 ? 28.641 36.438 3.652 1 95.75 90 ARG A O 1
ATOM 720 N N . ALA A 1 91 ? 26.719 37.406 3.109 1 96.69 91 ALA A N 1
ATOM 721 C CA . ALA A 1 91 ? 26.047 36.844 4.293 1 96.69 91 ALA A CA 1
ATOM 722 C C . ALA A 1 91 ? 26.031 35.344 4.262 1 96.69 91 ALA A C 1
ATOM 724 O O . ALA A 1 91 ? 26.25 34.688 5.285 1 96.69 91 ALA A O 1
ATOM 725 N N . ALA A 1 92 ? 25.719 34.75 3.127 1 97.62 92 ALA A N 1
ATOM 726 C CA . ALA A 1 92 ? 25.688 33.312 2.963 1 97.62 92 ALA A CA 1
ATOM 727 C C . ALA A 1 92 ? 27.062 32.688 3.223 1 97.62 92 ALA A C 1
ATOM 729 O O . ALA A 1 92 ? 27.172 31.656 3.865 1 97.62 92 ALA A O 1
ATOM 730 N N . GLU A 1 93 ? 28.094 33.375 2.754 1 97.31 93 GLU A N 1
ATOM 731 C CA . GLU A 1 93 ? 29.469 32.938 2.963 1 97.31 93 GLU A CA 1
ATOM 732 C C . GLU A 1 93 ? 29.797 32.844 4.449 1 97.31 93 GLU A C 1
ATOM 734 O O . GLU A 1 93 ? 30.312 31.844 4.926 1 97.31 93 GLU A O 1
ATOM 739 N N . THR A 1 94 ? 29.547 33.938 5.035 1 96.38 94 THR A N 1
ATOM 740 C CA . THR A 1 94 ? 29.844 34.031 6.457 1 96.38 94 THR A CA 1
ATOM 741 C C . THR A 1 94 ? 29.078 32.969 7.246 1 96.38 94 THR A C 1
ATOM 743 O O . THR A 1 94 ? 29.656 32.281 8.102 1 96.38 94 THR A O 1
ATOM 746 N N . ALA A 1 95 ? 27.844 32.844 6.945 1 96.75 95 ALA A N 1
ATOM 747 C CA . ALA A 1 95 ? 27 31.875 7.629 1 96.75 95 ALA A CA 1
ATOM 748 C C . ALA A 1 95 ? 27.484 30.453 7.375 1 96.75 95 ALA A C 1
ATOM 750 O O . ALA A 1 95 ? 27.453 29.609 8.273 1 96.75 95 ALA A O 1
ATOM 751 N N . ALA A 1 96 ? 27.859 30.172 6.184 1 97.56 96 ALA A N 1
ATOM 752 C CA . ALA A 1 96 ? 28.344 28.844 5.812 1 97.56 96 ALA A CA 1
ATOM 753 C C . ALA A 1 96 ? 29.562 28.453 6.656 1 97.56 96 ALA A C 1
ATOM 755 O O . ALA A 1 96 ? 29.625 27.328 7.18 1 97.56 96 ALA A O 1
ATOM 756 N N . VAL A 1 97 ? 30.469 29.359 6.77 1 96.19 97 VAL A N 1
ATOM 757 C CA . VAL A 1 97 ? 31.672 29.109 7.547 1 96.19 97 VAL A CA 1
ATOM 758 C C . VAL A 1 97 ? 31.297 28.828 9 1 96.19 97 VAL A C 1
ATOM 760 O O . VAL A 1 97 ? 31.797 27.875 9.594 1 96.19 97 VAL A O 1
ATOM 763 N N . GLU A 1 98 ? 30.453 29.641 9.461 1 93.88 98 GLU A N 1
ATOM 764 C CA . GLU A 1 98 ? 30.031 29.469 10.852 1 93.88 98 GLU A CA 1
ATOM 765 C C . GLU A 1 98 ? 29.344 28.125 11.055 1 93.88 98 GLU A C 1
ATOM 767 O O . GLU A 1 98 ? 29.656 27.406 12.008 1 93.88 98 GLU A O 1
ATOM 772 N N . LEU A 1 99 ? 28.438 27.75 10.227 1 93.75 99 LEU A N 1
ATOM 773 C CA . LEU A 1 99 ? 27.656 26.516 10.328 1 93.75 99 LEU A CA 1
ATOM 774 C C . LEU A 1 99 ? 28.562 25.281 10.195 1 93.75 99 LEU A C 1
ATOM 776 O O . LEU A 1 99 ? 28.422 24.328 10.953 1 93.75 99 LEU A O 1
ATOM 780 N N . LEU A 1 100 ? 29.469 25.297 9.32 1 94.25 100 LEU A N 1
ATOM 781 C CA . LEU A 1 100 ? 30.297 24.125 9.031 1 94.25 100 LEU A CA 1
ATOM 782 C C . LEU A 1 100 ? 31.375 23.953 10.102 1 94.25 100 LEU A C 1
ATOM 784 O O . LEU A 1 100 ? 31.797 22.828 10.383 1 94.25 100 LEU A O 1
ATOM 788 N N . ARG A 1 101 ? 31.797 25.062 10.641 1 91.5 101 ARG A N 1
ATOM 789 C CA . ARG A 1 101 ? 32.812 25 11.703 1 91.5 101 ARG A CA 1
ATOM 790 C C . ARG A 1 101 ? 32.344 24.078 12.828 1 91.5 101 ARG A C 1
ATOM 792 O O . ARG A 1 101 ? 33.156 23.344 13.398 1 91.5 101 ARG A O 1
ATOM 799 N N . ASP A 1 102 ? 31.078 24.031 13.047 1 87.44 102 ASP A N 1
ATOM 800 C CA . ASP A 1 102 ? 30.5 23.266 14.141 1 87.44 102 ASP A CA 1
ATOM 801 C C . ASP A 1 102 ? 30.438 21.781 13.805 1 87.44 102 ASP A C 1
ATOM 803 O O . ASP A 1 102 ? 30.141 20.953 14.672 1 87.44 102 ASP A O 1
ATOM 807 N N . HIS A 1 103 ? 30.766 21.312 12.578 1 88.69 103 HIS A N 1
ATOM 808 C CA . HIS A 1 103 ? 30.656 19.922 12.141 1 88.69 103 HIS A CA 1
ATOM 809 C C . HIS A 1 103 ? 32.031 19.266 12.047 1 88.69 103 HIS A C 1
ATOM 811 O O . HIS A 1 103 ? 32.156 18.172 11.5 1 88.69 103 HIS A O 1
ATOM 817 N N . ARG A 1 104 ? 32.969 19.906 12.555 1 82.81 104 ARG A N 1
ATOM 818 C CA . ARG A 1 104 ? 34.312 19.297 12.578 1 82.81 104 ARG A CA 1
ATOM 819 C C . ARG A 1 104 ? 34.312 18.047 13.445 1 82.81 104 ARG A C 1
ATOM 821 O O . ARG A 1 104 ? 33.719 18.031 14.523 1 82.81 104 ARG A O 1
ATOM 828 N N . THR A 1 105 ? 34.781 16.984 12.797 1 76.75 105 THR A N 1
ATOM 829 C CA . THR A 1 105 ? 34.812 15.727 13.523 1 76.75 105 THR A CA 1
ATOM 830 C C . THR A 1 105 ? 36.156 15.57 14.25 1 76.75 105 THR A C 1
ATOM 832 O O . THR A 1 105 ? 37.062 16.375 14.062 1 76.75 105 THR A O 1
ATOM 835 N N . GLN A 1 106 ? 36.188 14.539 15.125 1 71.06 106 GLN A N 1
ATOM 836 C CA . GLN A 1 106 ? 37.438 14.203 15.828 1 71.06 106 GLN A CA 1
ATOM 837 C C . GLN A 1 106 ? 38.531 13.836 14.852 1 71.06 106 GLN A C 1
ATOM 839 O O . GLN A 1 106 ? 39.719 14.109 15.102 1 71.06 106 GLN A O 1
ATOM 844 N N . ASP A 1 107 ? 38.125 13.234 13.797 1 71.75 107 ASP A N 1
ATOM 845 C CA . ASP A 1 107 ? 39.094 12.719 12.844 1 71.75 107 ASP A CA 1
ATOM 846 C C . ASP A 1 107 ? 39.562 13.812 11.875 1 71.75 107 ASP A C 1
ATOM 848 O O . ASP A 1 107 ? 40.375 13.562 10.992 1 71.75 107 ASP A O 1
ATOM 852 N N . GLY A 1 108 ? 39 15.008 12.141 1 79.88 108 GLY A N 1
ATOM 853 C CA . GLY A 1 108 ? 39.438 16.125 11.305 1 79.88 108 GLY A CA 1
ATOM 854 C C . GLY A 1 108 ? 38.281 16.734 10.508 1 79.88 108 GLY A C 1
ATOM 855 O O . GLY A 1 108 ? 37.125 16.703 10.938 1 79.88 108 GLY A O 1
ATOM 856 N N . ALA A 1 109 ? 38.719 17.406 9.414 1 86.19 109 ALA A N 1
ATOM 857 C CA . ALA A 1 109 ? 37.781 18.125 8.57 1 86.19 109 ALA A CA 1
ATOM 858 C C . ALA A 1 109 ? 37.125 17.203 7.535 1 86.19 109 ALA A C 1
ATOM 860 O O . ALA A 1 109 ? 37.844 16.562 6.75 1 86.19 109 ALA A O 1
ATOM 861 N N . PRO A 1 110 ? 35.844 17.094 7.566 1 91.5 110 PRO A N 1
ATOM 862 C CA . PRO A 1 110 ? 35.188 16.297 6.523 1 91.5 110 PRO A CA 1
ATOM 863 C C . PRO A 1 110 ? 35.25 16.969 5.152 1 91.5 110 PRO A C 1
ATOM 865 O O . PRO A 1 110 ? 35.438 18.172 5.062 1 91.5 110 PRO A O 1
ATOM 868 N N . THR A 1 111 ? 35.219 16.156 4.207 1 94.44 111 THR A N 1
ATOM 869 C CA . THR A 1 111 ? 34.969 16.719 2.881 1 94.44 111 THR A CA 1
ATOM 870 C C . THR A 1 111 ? 33.562 17.266 2.771 1 94.44 111 THR A C 1
ATOM 872 O O . THR A 1 111 ? 32.656 16.812 3.465 1 94.44 111 THR A O 1
ATOM 875 N N . PHE A 1 112 ? 33.438 18.312 1.957 1 96.38 112 PHE A N 1
ATOM 876 C CA . PHE A 1 112 ? 32.125 18.922 1.905 1 96.38 112 PHE A CA 1
ATOM 877 C C . PHE A 1 112 ? 31.766 19.359 0.484 1 96.38 112 PHE A C 1
ATOM 879 O O . PHE A 1 112 ? 32.656 19.406 -0.385 1 96.38 112 PHE A O 1
ATOM 886 N N . ALA A 1 113 ? 30.469 19.531 0.24 1 97.75 113 ALA A N 1
ATOM 887 C CA . ALA A 1 113 ? 29.938 20.109 -0.994 1 97.75 113 ALA A CA 1
ATOM 888 C C . ALA A 1 113 ? 28.844 21.125 -0.698 1 97.75 113 ALA A C 1
ATOM 890 O O . ALA A 1 113 ? 28.109 20.984 0.286 1 97.75 113 ALA A O 1
ATOM 891 N N . VAL A 1 114 ? 28.75 22.125 -1.527 1 97.88 114 VAL A N 1
ATOM 892 C CA . VAL A 1 114 ? 27.688 23.125 -1.435 1 97.88 114 VAL A CA 1
ATOM 893 C C . VAL A 1 114 ? 26.672 22.906 -2.553 1 97.88 114 VAL A C 1
ATOM 895 O O . VAL A 1 114 ? 27.031 22.828 -3.729 1 97.88 114 VAL A O 1
ATOM 898 N N . ARG A 1 115 ? 25.469 22.688 -2.127 1 97.69 115 ARG A N 1
ATOM 899 C CA . ARG A 1 115 ? 24.375 22.547 -3.074 1 97.69 115 ARG A CA 1
ATOM 900 C C . ARG A 1 115 ? 23.438 23.75 -3.01 1 97.69 115 ARG A C 1
ATOM 902 O O . ARG A 1 115 ? 22.719 23.922 -2.023 1 97.69 115 ARG A O 1
ATOM 909 N N . CYS A 1 116 ? 23.359 24.5 -4.078 1 96.75 116 CYS A N 1
ATOM 910 C CA . CYS A 1 116 ? 22.562 25.719 -4.094 1 96.75 116 CYS A CA 1
ATOM 911 C C . CYS A 1 116 ? 21.328 25.562 -4.961 1 96.75 116 CYS A C 1
ATOM 913 O O . CYS A 1 116 ? 21.391 24.953 -6.035 1 96.75 116 CYS A O 1
ATOM 915 N N . HIS A 1 117 ? 20.234 25.953 -4.383 1 94 117 HIS A N 1
ATOM 916 C CA . HIS A 1 117 ? 18.969 26 -5.102 1 94 117 HIS A CA 1
ATOM 917 C C . HIS A 1 117 ? 18.375 27.406 -5.07 1 94 117 HIS A C 1
ATOM 919 O O . HIS A 1 117 ? 18.188 27.984 -3.996 1 94 117 HIS A O 1
ATOM 925 N N . ARG A 1 118 ? 18.062 27.969 -6.238 1 93.81 118 ARG A N 1
ATOM 926 C CA . ARG A 1 118 ? 17.453 29.297 -6.305 1 93.81 118 ARG A CA 1
ATOM 927 C C . ARG A 1 118 ? 15.953 29.203 -6.527 1 93.81 118 ARG A C 1
ATOM 929 O O . ARG A 1 118 ? 15.5 28.953 -7.645 1 93.81 118 ARG A O 1
ATOM 936 N N . ARG A 1 119 ? 15.188 29.391 -5.535 1 87.75 119 ARG A N 1
ATOM 937 C CA . ARG A 1 119 ? 13.734 29.5 -5.684 1 87.75 119 ARG A CA 1
ATOM 938 C C . ARG A 1 119 ? 13.352 30.781 -6.414 1 87.75 119 ARG A C 1
ATOM 940 O O . ARG A 1 119 ? 12.367 30.812 -7.152 1 87.75 119 ARG A O 1
ATOM 947 N N . ASP A 1 120 ? 14.195 31.766 -6.059 1 89.44 120 ASP A N 1
ATOM 948 C CA . ASP A 1 120 ? 14.102 33 -6.809 1 89.44 120 ASP A CA 1
ATOM 949 C C . ASP A 1 120 ? 15.266 33.156 -7.781 1 89.44 120 ASP A C 1
ATOM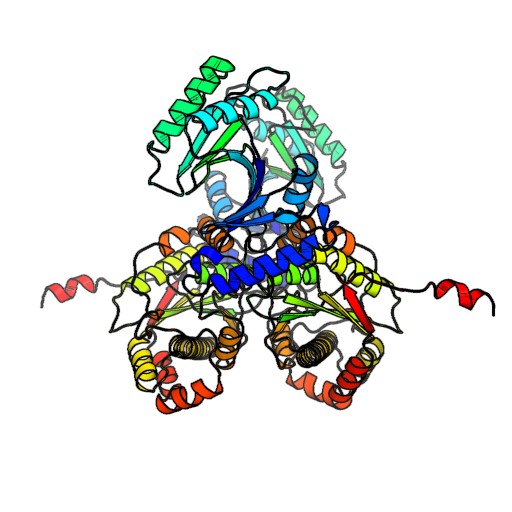 951 O O . ASP A 1 120 ? 16.406 33.406 -7.367 1 89.44 120 ASP A O 1
ATOM 955 N N . LYS A 1 121 ? 14.984 33.125 -8.969 1 87.19 121 LYS A N 1
ATOM 956 C CA . LYS A 1 121 ? 16.016 33.094 -10.008 1 87.19 121 LYS A CA 1
ATOM 957 C C . LYS A 1 121 ? 16.578 34.5 -10.273 1 87.19 121 LYS A C 1
ATOM 959 O O . LYS A 1 121 ? 17.516 34.656 -11.047 1 87.19 121 LYS A O 1
ATOM 964 N N . ARG A 1 122 ? 16.094 35.594 -9.656 1 88.25 122 ARG A N 1
ATOM 965 C CA . ARG A 1 122 ? 16.547 36.969 -9.891 1 88.25 122 ARG A CA 1
ATOM 966 C C . ARG A 1 122 ? 17.828 37.25 -9.109 1 88.25 122 ARG A C 1
ATOM 968 O O . ARG A 1 122 ? 18.406 38.344 -9.25 1 88.25 122 ARG A O 1
ATOM 975 N N . PHE A 1 123 ? 18.25 36.281 -8.367 1 90.94 123 PHE A N 1
ATOM 976 C CA . PHE A 1 123 ? 19.5 36.469 -7.617 1 90.94 123 PHE A CA 1
ATOM 977 C C . PHE A 1 123 ? 20.672 36.688 -8.562 1 90.94 123 PHE A C 1
ATOM 979 O O . PHE A 1 123 ? 20.734 36.062 -9.633 1 90.94 123 PHE A O 1
ATOM 986 N N . GLY A 1 124 ? 21.609 37.5 -8.227 1 91.5 124 GLY A N 1
ATOM 987 C CA . GLY A 1 124 ? 22.688 37.938 -9.094 1 91.5 124 GLY A CA 1
ATOM 988 C C . GLY A 1 124 ? 23.609 36.812 -9.516 1 91.5 124 GLY A C 1
ATOM 989 O O . GLY A 1 124 ? 24.172 36.844 -10.609 1 91.5 124 GLY A O 1
ATOM 990 N N . LEU A 1 125 ? 23.766 35.875 -8.695 1 94.69 125 LEU A N 1
ATOM 991 C CA . LEU A 1 125 ? 24.641 34.75 -9 1 94.69 125 LEU A CA 1
ATOM 992 C C . LEU A 1 125 ? 23.812 33.5 -9.336 1 94.69 125 LEU A C 1
ATOM 994 O O . LEU A 1 125 ? 22.75 33.281 -8.742 1 94.69 125 LEU A O 1
ATOM 998 N N . SER A 1 126 ? 24.328 32.75 -10.258 1 95.69 126 SER A N 1
ATOM 999 C CA . SER A 1 126 ? 23.719 31.438 -10.492 1 95.69 126 SER A CA 1
ATOM 1000 C C . SER A 1 126 ? 23.984 30.5 -9.32 1 95.69 126 SER A C 1
ATOM 1002 O O . SER A 1 126 ? 24.797 30.797 -8.445 1 95.69 126 SER A O 1
ATOM 1004 N N . SER A 1 127 ? 23.219 29.438 -9.344 1 96.31 127 SER A N 1
ATOM 1005 C CA . SER A 1 127 ? 23.406 28.438 -8.289 1 96.31 127 SER A CA 1
ATOM 1006 C C . SER A 1 127 ? 24.844 27.938 -8.258 1 96.31 127 SER A C 1
ATOM 1008 O O . SER A 1 127 ? 25.422 27.797 -7.18 1 96.31 127 SER A O 1
ATOM 1010 N N . GLU A 1 128 ? 25.406 27.75 -9.398 1 95.81 128 GLU A N 1
ATOM 1011 C CA . GLU A 1 128 ? 26.781 27.25 -9.492 1 95.81 128 GLU A CA 1
ATOM 1012 C C . GLU A 1 128 ? 27.781 28.281 -9 1 95.81 128 GLU A C 1
ATOM 1014 O O . GLU A 1 128 ? 28.719 27.953 -8.281 1 95.81 128 GLU A O 1
ATOM 1019 N N . GLN A 1 129 ? 27.531 29.453 -9.375 1 96.56 129 GLN A N 1
ATOM 1020 C CA . GLN A 1 129 ? 28.422 30.547 -8.977 1 96.56 129 GLN A CA 1
ATOM 1021 C C . GLN A 1 129 ? 28.375 30.766 -7.461 1 96.56 129 GLN A C 1
ATOM 1023 O O . GLN A 1 129 ? 29.422 30.938 -6.828 1 96.56 129 GLN A O 1
ATOM 1028 N N . LEU A 1 130 ? 27.172 30.781 -6.977 1 97.38 130 LEU A N 1
ATOM 1029 C CA . LEU A 1 130 ? 27.031 30.969 -5.539 1 97.38 130 LEU A CA 1
ATOM 1030 C C . LEU A 1 130 ? 27.688 29.812 -4.773 1 97.38 130 LEU A C 1
ATOM 1032 O O . LEU A 1 130 ? 28.375 30.031 -3.781 1 97.38 130 LEU A O 1
ATOM 1036 N N . ALA A 1 131 ? 27.469 28.609 -5.238 1 97.88 131 ALA A N 1
ATOM 1037 C CA . ALA A 1 131 ? 28.078 27.422 -4.609 1 97.88 131 ALA A CA 1
ATOM 1038 C C . ALA A 1 131 ? 29.594 27.516 -4.613 1 97.88 131 ALA A C 1
ATOM 1040 O O . ALA A 1 131 ? 30.25 27.219 -3.609 1 97.88 131 ALA A O 1
ATOM 1041 N N . ALA A 1 132 ? 30.109 27.953 -5.699 1 97.19 132 ALA A N 1
ATOM 1042 C CA . ALA A 1 132 ? 31.562 28.078 -5.84 1 97.19 132 ALA A CA 1
ATOM 1043 C C . ALA A 1 132 ? 32.094 29.141 -4.891 1 97.19 132 ALA A C 1
ATOM 1045 O O . ALA A 1 132 ? 33.156 28.953 -4.281 1 97.19 132 ALA A O 1
ATOM 1046 N N . ARG A 1 133 ? 31.438 30.188 -4.844 1 97.25 133 ARG A N 1
ATOM 1047 C CA . ARG A 1 133 ? 31.844 31.297 -3.99 1 97.25 133 ARG A CA 1
ATOM 1048 C C . ARG A 1 133 ? 31.859 30.875 -2.523 1 97.25 133 ARG A C 1
ATOM 1050 O O . ARG A 1 133 ? 32.812 31.141 -1.805 1 97.25 133 ARG A O 1
ATOM 1057 N N . ILE A 1 134 ? 30.797 30.281 -2.107 1 97.88 134 ILE A N 1
ATOM 1058 C CA . ILE A 1 134 ? 30.688 29.812 -0.731 1 97.88 134 ILE A CA 1
ATOM 1059 C C . ILE A 1 134 ? 31.75 28.75 -0.464 1 97.88 134 ILE A C 1
ATOM 1061 O O . ILE A 1 134 ? 32.406 28.766 0.576 1 97.88 134 ILE A O 1
ATOM 1065 N N . GLY A 1 135 ? 31.922 27.844 -1.387 1 97.56 135 GLY A N 1
ATOM 1066 C CA . GLY A 1 135 ? 32.938 26.812 -1.256 1 97.56 135 GLY A CA 1
ATOM 1067 C C . GLY A 1 135 ? 34.344 27.391 -1.082 1 97.56 135 GLY A C 1
ATOM 1068 O O . GLY A 1 135 ? 35.094 26.906 -0.24 1 97.56 135 GLY A O 1
ATOM 1069 N N . ALA A 1 136 ? 34.625 28.312 -1.876 1 97.19 136 ALA A N 1
ATOM 1070 C CA . ALA A 1 136 ? 35.938 28.969 -1.807 1 97.19 136 ALA A CA 1
ATOM 1071 C C . ALA A 1 136 ? 36.156 29.594 -0.439 1 97.19 136 ALA A C 1
ATOM 1073 O O . ALA A 1 136 ? 37.281 29.516 0.121 1 97.19 136 ALA A O 1
ATOM 1074 N N . ARG A 1 137 ? 35.156 30.266 -0.006 1 97.44 137 ARG A N 1
ATOM 1075 C CA . ARG A 1 137 ? 35.25 30.906 1.299 1 97.44 137 ARG A CA 1
ATOM 1076 C C . ARG A 1 137 ? 35.5 29.875 2.402 1 97.44 137 ARG A C 1
ATOM 1078 O O . ARG A 1 137 ? 36.312 30.094 3.291 1 97.44 137 ARG A O 1
ATOM 1085 N N . VAL A 1 138 ? 34.812 28.812 2.404 1 96.56 138 VAL A N 1
ATOM 1086 C CA . VAL A 1 138 ? 34.938 27.75 3.396 1 96.56 138 VAL A CA 1
ATOM 1087 C C . VAL A 1 138 ? 36.344 27.156 3.33 1 96.56 138 VAL A C 1
ATOM 1089 O O . VAL A 1 138 ? 36.969 26.922 4.363 1 96.56 138 VAL A O 1
ATOM 1092 N N . ARG A 1 139 ? 36.781 26.953 2.141 1 96 139 ARG A N 1
ATOM 1093 C CA . ARG A 1 139 ? 38.125 26.438 1.973 1 96 139 ARG A CA 1
ATOM 1094 C C . ARG A 1 139 ? 39.156 27.406 2.562 1 96 139 ARG A C 1
ATOM 1096 O O . ARG A 1 139 ? 40.094 26.984 3.234 1 96 139 ARG A O 1
ATOM 1103 N N . ALA A 1 140 ? 39 28.562 2.285 1 96.31 140 ALA A N 1
ATOM 1104 C CA . ALA A 1 140 ? 39.938 29.578 2.738 1 96.31 140 ALA A CA 1
ATOM 1105 C C . ALA A 1 140 ? 39.938 29.688 4.262 1 96.31 140 ALA A C 1
ATOM 1107 O O . ALA A 1 140 ? 41 29.781 4.883 1 96.31 140 ALA A O 1
ATOM 1108 N N . ASP A 1 141 ? 38.812 29.656 4.832 1 95.81 141 ASP A N 1
ATOM 1109 C CA . ASP A 1 141 ? 38.688 29.953 6.258 1 95.81 141 ASP A CA 1
ATOM 1110 C C . ASP A 1 141 ? 38.875 28.688 7.102 1 95.81 141 ASP A C 1
ATOM 1112 O O . ASP A 1 141 ? 39.406 28.75 8.211 1 95.81 141 ASP A O 1
ATOM 1116 N N . LEU A 1 142 ? 38.344 27.531 6.609 1 94.69 142 LEU A N 1
ATOM 1117 C CA . LEU A 1 142 ? 38.344 26.328 7.434 1 94.69 142 LEU A CA 1
ATOM 1118 C C . LEU A 1 142 ? 39.344 25.312 6.914 1 94.69 142 LEU A C 1
ATOM 1120 O O . LEU A 1 142 ? 39.688 24.344 7.613 1 94.69 142 LEU A O 1
ATOM 1124 N N . GLY A 1 143 ? 39.719 25.422 5.668 1 93.06 143 GLY A N 1
ATOM 1125 C CA . GLY A 1 143 ? 40.688 24.5 5.09 1 93.06 143 GLY A CA 1
ATOM 1126 C C . GLY A 1 143 ? 40.094 23.172 4.688 1 93.06 143 GLY A C 1
ATOM 1127 O O . GLY A 1 143 ? 40.812 22.172 4.586 1 93.06 143 GLY A O 1
ATOM 1128 N N . TRP A 1 144 ? 38.812 23.172 4.59 1 93.81 144 TRP A N 1
ATOM 1129 C CA . TRP A 1 144 ? 38.125 21.906 4.273 1 93.81 144 TRP A CA 1
ATOM 1130 C C . TRP A 1 144 ? 38.25 21.594 2.787 1 93.81 144 TRP A C 1
ATOM 1132 O O . TRP A 1 144 ? 38.344 22.5 1.951 1 93.81 144 TRP A O 1
ATOM 1142 N N . ARG A 1 145 ? 38.281 20.359 2.445 1 93.88 145 ARG A N 1
ATOM 1143 C CA . ARG A 1 145 ? 38.406 19.922 1.059 1 93.88 145 ARG A CA 1
ATOM 1144 C C . ARG A 1 145 ? 37.031 19.734 0.437 1 93.88 145 ARG A C 1
ATOM 1146 O O . ARG A 1 145 ? 36.125 19.141 1.055 1 93.88 145 ARG A O 1
ATOM 1153 N N . VAL A 1 146 ? 36.906 20.188 -0.771 1 95.06 146 VAL A N 1
ATOM 1154 C CA . VAL A 1 146 ? 35.656 20.078 -1.508 1 95.06 146 VAL A CA 1
ATOM 1155 C C . VAL A 1 146 ? 35.594 18.719 -2.215 1 95.06 146 VAL A C 1
ATOM 1157 O O . VAL A 1 146 ? 36.594 18.281 -2.793 1 95.06 146 VAL A O 1
ATOM 1160 N N . ASP A 1 147 ? 34.5 18.062 -2.086 1 95.75 147 ASP A N 1
ATOM 1161 C CA . ASP A 1 147 ? 34.219 16.828 -2.832 1 95.75 147 ASP A CA 1
ATOM 1162 C C . ASP A 1 147 ? 32.781 16.875 -3.414 1 95.75 147 ASP A C 1
ATOM 1164 O O . ASP A 1 147 ? 31.812 16.672 -2.693 1 95.75 147 ASP A O 1
ATOM 1168 N N . LEU A 1 148 ? 32.719 17 -4.688 1 94.44 148 LEU A N 1
ATOM 1169 C CA . LEU A 1 148 ? 31.422 17.172 -5.309 1 94.44 148 LEU A CA 1
ATOM 1170 C C . LEU A 1 148 ? 30.75 15.828 -5.547 1 94.44 148 LEU A C 1
ATOM 1172 O O . LEU A 1 148 ? 29.516 15.758 -5.715 1 94.44 148 LEU A O 1
ATOM 1176 N N . SER A 1 149 ? 31.469 14.766 -5.531 1 94 149 SER A N 1
ATOM 1177 C CA . SER A 1 149 ? 30.938 13.453 -5.891 1 94 149 SER A CA 1
ATOM 1178 C C . SER A 1 149 ? 30.438 12.703 -4.656 1 94 149 SER A C 1
ATOM 1180 O O . SER A 1 149 ? 29.312 12.227 -4.629 1 94 149 SER A O 1
ATOM 1182 N N . HIS A 1 150 ? 31.312 12.664 -3.674 1 94.38 150 HIS A N 1
ATOM 1183 C CA . HIS A 1 150 ? 30.953 11.938 -2.461 1 94.38 150 HIS A CA 1
ATOM 1184 C C . HIS A 1 150 ? 31.312 12.742 -1.213 1 94.38 150 HIS A C 1
ATOM 1186 O O . HIS A 1 150 ? 32.125 12.305 -0.411 1 94.38 150 HIS A O 1
ATOM 1192 N N . PRO A 1 151 ? 30.609 13.766 -1.035 1 95.75 151 PRO A N 1
ATOM 1193 C CA . PRO A 1 151 ? 30.906 14.57 0.15 1 95.75 151 PRO A CA 1
ATOM 1194 C C . PRO A 1 151 ? 30.453 13.906 1.447 1 95.75 151 PRO A C 1
ATOM 1196 O O . PRO A 1 151 ? 29.406 13.258 1.476 1 95.75 151 PRO A O 1
ATOM 1199 N N . GLU A 1 152 ? 31.156 14.031 2.418 1 93.56 152 GLU A N 1
ATOM 1200 C CA . GLU A 1 152 ? 30.766 13.562 3.744 1 93.56 152 GLU A CA 1
ATOM 1201 C C . GLU A 1 152 ? 29.734 14.492 4.379 1 93.56 152 GLU A C 1
ATOM 1203 O O . GLU A 1 152 ? 28.969 14.078 5.254 1 93.56 152 GLU A O 1
ATOM 1208 N N . LEU A 1 153 ? 29.859 15.758 4.016 1 95.19 153 LEU A N 1
ATOM 1209 C CA . LEU A 1 153 ? 28.922 16.75 4.508 1 95.19 153 LEU A CA 1
ATOM 1210 C C . LEU A 1 153 ? 28.406 17.625 3.363 1 95.19 153 LEU A C 1
ATOM 1212 O O . LEU A 1 153 ? 29.203 18.141 2.562 1 95.19 153 LEU A O 1
ATOM 1216 N N . GLU A 1 154 ? 27.125 17.766 3.316 1 97.06 154 GLU A N 1
ATOM 1217 C CA . GLU A 1 154 ? 26.516 18.609 2.287 1 97.06 154 GLU A CA 1
ATOM 1218 C C . GLU A 1 154 ? 25.859 19.844 2.898 1 97.06 154 GLU A C 1
ATOM 1220 O O . GLU A 1 154 ? 25.078 19.719 3.855 1 97.06 154 GLU A O 1
ATOM 1225 N N . LEU A 1 155 ? 26.188 20.984 2.4 1 97.81 155 LEU A N 1
ATOM 1226 C CA . LEU A 1 155 ? 25.531 22.234 2.764 1 97.81 155 LEU A CA 1
ATOM 1227 C C . LEU A 1 155 ? 24.516 22.641 1.712 1 97.81 155 LEU A C 1
ATOM 1229 O O . LEU A 1 155 ? 24.859 22.891 0.557 1 97.81 155 LEU A O 1
ATOM 1233 N N . THR A 1 156 ? 23.281 22.656 2.146 1 97.94 156 T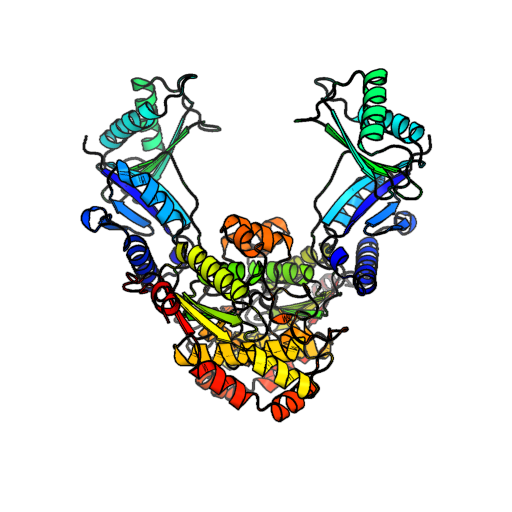HR A N 1
ATOM 1234 C CA . THR A 1 156 ? 22.234 23.125 1.244 1 97.94 156 THR A CA 1
ATOM 1235 C C . THR A 1 156 ? 22 24.625 1.412 1 97.94 156 THR A C 1
ATOM 1237 O O . THR A 1 156 ? 21.906 25.125 2.535 1 97.94 156 THR A O 1
ATOM 1240 N N . VAL A 1 157 ? 21.922 25.359 0.286 1 98 157 VAL A N 1
ATOM 1241 C CA . VAL A 1 157 ? 21.672 26.797 0.251 1 98 157 VAL A CA 1
ATOM 1242 C C . VAL A 1 157 ? 20.469 27.094 -0.632 1 98 157 VAL A C 1
ATOM 1244 O O . VAL A 1 157 ? 20.469 26.797 -1.829 1 98 157 VAL A O 1
ATOM 1247 N N . GLU A 1 158 ? 19.484 27.641 -0.02 1 96.25 158 GLU A N 1
ATOM 1248 C CA . GLU A 1 158 ? 18.281 27.984 -0.771 1 96.25 158 GLU A CA 1
ATOM 1249 C C . GLU A 1 158 ? 18.062 29.484 -0.803 1 96.25 158 GLU A C 1
ATOM 1251 O O . GLU A 1 158 ? 17.859 30.109 0.242 1 96.25 158 GLU A O 1
ATOM 1256 N N . VAL A 1 159 ? 18.047 30.016 -1.988 1 96.06 159 VAL A N 1
ATOM 1257 C CA . VAL A 1 159 ? 17.859 31.453 -2.174 1 96.06 159 VAL A CA 1
ATOM 1258 C C . VAL A 1 159 ? 16.391 31.75 -2.441 1 96.06 159 VAL A C 1
ATOM 1260 O O . VAL A 1 159 ? 15.836 31.328 -3.457 1 96.06 159 VAL A O 1
ATOM 1263 N N . ASP A 1 160 ? 15.812 32.406 -1.548 1 93.12 160 ASP A N 1
ATOM 1264 C CA . ASP A 1 160 ? 14.422 32.812 -1.71 1 93.12 160 ASP A CA 1
ATOM 1265 C C . ASP A 1 160 ? 14.32 34.312 -2.047 1 93.12 160 ASP A C 1
ATOM 1267 O O . ASP A 1 160 ? 15.336 34.938 -2.305 1 93.12 160 ASP A O 1
ATOM 1271 N N . ARG A 1 161 ? 13.133 34.844 -2.109 1 89.62 161 ARG A N 1
ATOM 1272 C CA . ARG A 1 161 ? 12.883 36.188 -2.564 1 89.62 161 ARG A CA 1
ATOM 1273 C C . ARG A 1 161 ? 13.508 37.219 -1.613 1 89.62 161 ARG A C 1
ATOM 1275 O O . ARG A 1 161 ? 14.023 38.25 -2.049 1 89.62 161 ARG A O 1
ATOM 1282 N N . ARG A 1 162 ? 13.484 36.906 -0.353 1 89.25 162 ARG A N 1
ATOM 1283 C CA . ARG A 1 162 ? 13.898 37.938 0.594 1 89.25 162 ARG A CA 1
ATOM 1284 C C . ARG A 1 162 ? 15.039 37.438 1.479 1 89.25 162 ARG A C 1
ATOM 1286 O O . ARG A 1 162 ? 15.609 38.188 2.252 1 89.25 162 ARG A O 1
ATOM 1293 N N . GLU A 1 163 ? 15.305 36.25 1.32 1 94.69 163 GLU A N 1
ATOM 1294 C CA . GLU A 1 163 ? 16.234 35.656 2.273 1 94.69 163 GLU A CA 1
ATOM 1295 C C . GLU A 1 163 ? 16.938 34.438 1.676 1 94.69 163 GLU A C 1
ATOM 1297 O O . GLU A 1 163 ? 16.594 34 0.572 1 94.69 163 GLU A O 1
ATOM 1302 N N . ILE A 1 164 ? 18 34 2.359 1 96.88 164 ILE A N 1
ATOM 1303 C CA . ILE A 1 164 ? 18.719 32.75 2.025 1 96.88 164 ILE A CA 1
ATOM 1304 C C . ILE A 1 164 ? 18.688 31.797 3.217 1 96.88 164 ILE A C 1
ATOM 1306 O O . ILE A 1 164 ? 18.875 32.219 4.363 1 96.88 164 ILE A O 1
ATOM 1310 N N . PHE A 1 165 ? 18.391 30.578 2.918 1 97.31 165 PHE A N 1
ATOM 1311 C CA . PHE A 1 165 ? 18.391 29.531 3.943 1 97.31 165 PHE A CA 1
ATOM 1312 C C . PHE A 1 165 ? 19.578 28.594 3.746 1 97.31 165 PHE A C 1
ATOM 1314 O O . PHE A 1 165 ? 19.891 28.203 2.617 1 97.31 165 PHE A O 1
ATOM 1321 N N . LEU A 1 166 ? 20.25 28.266 4.867 1 98 166 LEU A N 1
ATOM 1322 C CA . LEU A 1 166 ? 21.359 27.312 4.832 1 98 166 LEU A CA 1
ATOM 1323 C C . LEU A 1 166 ? 21.141 26.188 5.84 1 98 166 LEU A C 1
ATOM 1325 O O . LEU A 1 166 ? 20.703 26.438 6.965 1 98 166 LEU A O 1
ATOM 1329 N N . GLY A 1 167 ? 21.375 25 5.441 1 97.06 167 GLY A N 1
ATOM 1330 C CA . GLY A 1 167 ? 21.266 23.859 6.336 1 97.06 167 GLY A CA 1
ATOM 1331 C C . GLY A 1 167 ? 22.094 22.672 5.891 1 97.06 167 GLY A C 1
ATOM 1332 O O . GLY A 1 167 ? 22.531 22.609 4.734 1 97.06 167 GLY A O 1
ATOM 1333 N N . THR A 1 168 ? 22.312 21.734 6.82 1 96.75 168 THR A N 1
ATOM 1334 C CA . THR A 1 168 ? 23.172 20.594 6.52 1 96.75 168 THR A CA 1
ATOM 1335 C C . THR A 1 168 ? 22.391 19.281 6.672 1 96.75 168 THR A C 1
ATOM 1337 O O . THR A 1 168 ? 22.922 18.203 6.41 1 96.75 168 THR A O 1
ATOM 1340 N N . ARG A 1 169 ? 21.219 19.406 7.109 1 96.62 169 ARG A N 1
ATOM 1341 C CA . ARG A 1 169 ? 20.422 18.203 7.332 1 96.62 169 ARG A CA 1
ATOM 1342 C C . ARG A 1 169 ? 19.094 18.281 6.59 1 96.62 169 ARG A C 1
ATOM 1344 O O . ARG A 1 169 ? 18.516 19.359 6.449 1 96.62 169 ARG A O 1
ATOM 1351 N N . THR A 1 170 ? 18.641 17.219 6.09 1 97.12 170 THR A N 1
ATOM 1352 C CA . THR A 1 170 ? 17.344 17.047 5.477 1 97.12 170 THR A CA 1
ATOM 1353 C C . THR A 1 170 ? 16.672 15.766 5.977 1 97.12 170 THR A C 1
ATOM 1355 O O . THR A 1 170 ? 17.297 14.703 6.004 1 97.12 170 THR A O 1
ATOM 1358 N N . HIS A 1 171 ? 15.461 15.898 6.422 1 97.81 171 HIS A N 1
ATOM 1359 C CA . HIS A 1 171 ? 14.711 14.758 6.922 1 97.81 171 HIS A CA 1
ATOM 1360 C C . HIS A 1 171 ? 13.461 14.508 6.082 1 97.81 171 HIS A C 1
ATOM 1362 O O . HIS A 1 171 ? 12.797 15.461 5.652 1 97.81 171 HIS A O 1
ATOM 1368 N N . PRO A 1 172 ? 13.188 13.234 5.867 1 96.69 172 PRO A N 1
ATOM 1369 C CA . PRO A 1 172 ? 11.93 12.945 5.168 1 96.69 172 PRO A CA 1
ATOM 1370 C C . PRO A 1 172 ? 10.703 13.234 6.02 1 96.69 172 PRO A C 1
ATOM 1372 O O . PRO A 1 172 ? 10.719 13.008 7.234 1 96.69 172 PRO A O 1
ATOM 1375 N N . GLY A 1 173 ? 9.695 13.766 5.395 1 96.62 173 GLY A N 1
ATOM 1376 C CA . GLY A 1 173 ? 8.391 13.867 6.02 1 96.62 173 GLY A CA 1
ATOM 1377 C C . GLY A 1 173 ? 7.496 12.672 5.738 1 96.62 173 GLY A C 1
ATOM 1378 O O . GLY A 1 173 ? 7.969 11.641 5.258 1 96.62 173 GLY A O 1
ATOM 1379 N N . GLN A 1 174 ? 6.238 12.859 6.086 1 96.06 174 GLN A N 1
ATOM 1380 C CA . GLN A 1 174 ? 5.285 11.766 5.898 1 96.06 174 GLN A CA 1
ATOM 1381 C C . GLN A 1 174 ? 4.77 11.727 4.465 1 96.06 174 GLN A C 1
ATOM 1383 O O . GLN A 1 174 ? 4.227 10.711 4.023 1 96.06 174 GLN A O 1
ATOM 1388 N N . GLY A 1 175 ? 4.887 12.867 3.777 1 95.19 175 GLY A N 1
ATOM 1389 C CA . GLY A 1 175 ? 4.246 12.969 2.479 1 95.19 175 GLY A CA 1
ATOM 1390 C C . GLY A 1 175 ? 2.73 12.945 2.559 1 95.19 175 GLY A C 1
ATOM 1391 O O . GLY A 1 175 ? 2.152 13.281 3.596 1 95.19 175 GLY A O 1
ATOM 1392 N N . GLY A 1 176 ? 2.127 12.719 1.365 1 95.5 176 GLY A N 1
ATOM 1393 C CA . GLY A 1 176 ? 0.677 12.625 1.323 1 95.5 176 GLY A CA 1
ATOM 1394 C C . GLY A 1 176 ? -0.008 13.977 1.241 1 95.5 176 GLY A C 1
ATOM 1395 O O . GLY A 1 176 ? 0.565 14.938 0.727 1 95.5 176 GLY A O 1
ATOM 1396 N N . LEU A 1 177 ? -1.27 13.977 1.683 1 96.62 177 LEU A N 1
ATOM 1397 C CA . LEU A 1 177 ? -2.119 15.164 1.701 1 96.62 177 LEU A CA 1
ATOM 1398 C C . LEU A 1 177 ? -2.488 15.547 3.131 1 96.62 177 LEU A C 1
ATOM 1400 O O . LEU A 1 177 ? -2.631 14.672 3.992 1 96.62 177 LEU A O 1
ATOM 1404 N N . PRO A 1 178 ? -2.623 16.828 3.379 1 96.81 178 PRO A N 1
ATOM 1405 C CA . PRO A 1 178 ? -2.941 17.25 4.746 1 96.81 178 PRO A CA 1
ATOM 1406 C C . PRO A 1 178 ? -4.223 16.609 5.273 1 96.81 178 PRO A C 1
ATOM 1408 O O . PRO A 1 178 ? -5.234 16.562 4.57 1 96.81 178 PRO A O 1
ATOM 1411 N N . VAL A 1 179 ? -4.18 16.141 6.48 1 98.06 179 VAL A N 1
ATOM 1412 C CA . VAL A 1 179 ? -5.316 15.484 7.117 1 98.06 179 VAL A CA 1
ATOM 1413 C C . VAL A 1 179 ? -6.516 16.438 7.133 1 98.06 179 VAL A C 1
ATOM 1415 O O . VAL A 1 179 ? -6.383 17.609 7.465 1 98.06 179 VAL A O 1
ATOM 1418 N N . GLY A 1 180 ? -7.652 15.922 6.738 1 97.25 180 GLY A N 1
ATOM 1419 C CA . GLY A 1 180 ? -8.875 16.703 6.699 1 97.25 180 GLY A CA 1
ATOM 1420 C C . GLY A 1 180 ? -9.211 17.234 5.316 1 97.25 180 GLY A C 1
ATOM 1421 O O . GLY A 1 180 ? -10.359 17.578 5.039 1 97.25 180 GLY A O 1
ATOM 1422 N N . SER A 1 181 ? -8.242 17.281 4.406 1 95.81 181 SER A N 1
ATOM 1423 C CA . SER A 1 181 ? -8.43 17.875 3.092 1 95.81 181 SER A CA 1
ATOM 1424 C C . SER A 1 181 ? -9.281 16.984 2.195 1 95.81 181 SER A C 1
ATOM 1426 O O . SER A 1 181 ? -9.828 17.453 1.189 1 95.81 181 SER A O 1
ATOM 1428 N N . SER A 1 182 ? -9.406 15.688 2.557 1 96.06 182 SER A N 1
ATOM 1429 C CA . SER A 1 182 ? -10.156 14.758 1.725 1 96.06 182 SER A CA 1
ATOM 1430 C C . SER A 1 182 ? -11.453 14.328 2.408 1 96.06 182 SER A C 1
ATOM 1432 O O . SER A 1 182 ? -12.094 13.367 1.979 1 96.06 182 SER A O 1
ATOM 1434 N N . GLY A 1 183 ? -11.805 14.938 3.496 1 96.44 183 GLY A N 1
ATOM 1435 C CA . GLY A 1 183 ? -13.023 14.602 4.207 1 96.44 183 GLY A CA 1
ATOM 1436 C C . GLY A 1 183 ? -12.773 13.883 5.52 1 96.44 183 GLY A C 1
ATOM 1437 O O . GLY A 1 183 ? -11.703 14.023 6.113 1 96.44 183 GLY A O 1
ATOM 1438 N N . ARG A 1 184 ? -13.828 13.242 6.023 1 98.19 184 ARG A N 1
ATOM 1439 C CA . ARG A 1 184 ? -13.781 12.57 7.316 1 98.19 184 ARG A CA 1
ATOM 1440 C C . ARG A 1 184 ? -14.258 11.125 7.207 1 98.19 184 ARG A C 1
ATOM 1442 O O . ARG A 1 184 ? -15.141 10.82 6.395 1 98.19 184 ARG A O 1
ATOM 1449 N N . ALA A 1 185 ? -13.68 10.273 8.023 1 98.75 185 ALA A N 1
ATOM 1450 C CA . ALA A 1 185 ? -14.055 8.859 8.008 1 98.75 185 ALA A CA 1
ATOM 1451 C C . ALA A 1 185 ? -14.039 8.273 9.422 1 98.75 185 ALA A C 1
ATOM 1453 O O . ALA A 1 185 ? -13.391 8.812 10.32 1 98.75 185 ALA A O 1
ATOM 1454 N N . VAL A 1 186 ? -14.82 7.207 9.602 1 98.94 186 VAL A N 1
ATOM 1455 C CA . VAL A 1 186 ? -14.758 6.383 10.805 1 98.94 186 VAL A CA 1
ATOM 1456 C C . VAL A 1 186 ? -13.953 5.117 10.523 1 98.94 186 VAL A C 1
ATOM 1458 O O . VAL A 1 186 ? -14.227 4.402 9.562 1 98.94 186 VAL A O 1
ATOM 1461 N N . VAL A 1 187 ? -12.938 4.895 11.336 1 98.88 187 VAL A N 1
ATOM 1462 C CA . VAL A 1 187 ? -12.094 3.713 11.195 1 98.88 187 VAL A CA 1
ATOM 1463 C C . VAL A 1 187 ? -12.555 2.627 12.164 1 98.88 187 VAL A C 1
ATOM 1465 O O . VAL A 1 187 ? -12.688 2.877 13.367 1 98.88 187 VAL A O 1
ATOM 1468 N N . LEU A 1 188 ? -12.867 1.454 11.633 1 98.5 188 LEU A N 1
ATOM 1469 C CA . LEU A 1 188 ? -13.039 0.295 12.5 1 98.5 188 LEU A CA 1
ATOM 1470 C C . LEU A 1 188 ? -11.695 -0.166 13.062 1 98.5 188 LEU A C 1
ATOM 1472 O O . LEU A 1 188 ? -10.875 -0.726 12.336 1 98.5 188 LEU A O 1
ATOM 1476 N N . LEU A 1 189 ? -11.484 0.07 14.344 1 97.81 189 LEU A N 1
ATOM 1477 C CA . LEU A 1 189 ? -10.195 -0.172 14.977 1 97.81 189 LEU A CA 1
ATOM 1478 C C . LEU A 1 189 ? -10.242 -1.434 15.836 1 97.81 189 LEU A C 1
ATOM 1480 O O . LEU A 1 189 ? -11.094 -1.56 16.719 1 97.81 189 LEU A O 1
ATOM 1484 N N . SER A 1 190 ? -9.406 -2.314 15.477 1 93.19 190 SER A N 1
ATOM 1485 C CA . SER A 1 190 ? -9.234 -3.508 16.297 1 93.19 190 SER A CA 1
ATOM 1486 C C . SER A 1 190 ? -7.949 -3.43 17.125 1 93.19 190 SER A C 1
ATOM 1488 O O . SER A 1 190 ? -7.246 -2.418 17.094 1 93.19 190 SER A O 1
ATOM 1490 N N . GLY A 1 191 ? -7.676 -4.398 17.938 1 89.75 191 GLY A N 1
ATOM 1491 C CA . GLY A 1 191 ? -6.43 -4.453 18.688 1 89.75 191 GLY A CA 1
ATOM 1492 C C . GLY A 1 191 ? -5.285 -5.059 17.906 1 89.75 191 GLY A C 1
ATOM 1493 O O . GLY A 1 191 ? -4.184 -5.227 18.438 1 89.75 191 GLY A O 1
ATOM 1494 N N . GLY A 1 192 ? -5.523 -5.258 16.625 1 92.62 192 GLY A N 1
ATOM 1495 C CA . GLY A 1 192 ? -4.512 -5.926 15.812 1 92.62 192 GLY A CA 1
ATOM 1496 C C . GLY A 1 192 ? -3.592 -4.961 15.086 1 92.62 192 GLY A C 1
ATOM 1497 O O . GLY A 1 192 ? -3.523 -3.781 15.438 1 92.62 192 GLY A O 1
ATOM 1498 N N . PHE A 1 193 ? -2.838 -5.469 14.094 1 96 193 PHE A N 1
ATOM 1499 C CA . PHE A 1 193 ? -1.818 -4.715 13.383 1 96 193 PHE A CA 1
ATOM 1500 C C . PHE A 1 193 ? -2.441 -3.896 12.25 1 96 193 PHE A C 1
ATOM 1502 O O . PHE A 1 193 ? -1.959 -2.811 11.93 1 96 193 PHE A O 1
ATOM 1509 N N . ASP A 1 194 ? -3.512 -4.371 11.734 1 97.44 194 ASP A N 1
ATOM 1510 C CA . ASP A 1 194 ? -3.951 -3.916 10.422 1 97.44 194 ASP A CA 1
ATOM 1511 C C . ASP A 1 194 ? -4.695 -2.586 10.523 1 97.44 194 ASP A C 1
ATOM 1513 O O . ASP A 1 194 ? -4.395 -1.643 9.789 1 97.44 194 ASP A O 1
ATOM 1517 N N . SER A 1 195 ? -5.633 -2.506 11.438 1 97.94 195 SER A N 1
ATOM 1518 C CA . SER A 1 195 ? -6.551 -1.373 11.453 1 97.94 195 SER A CA 1
ATOM 1519 C C . SER A 1 195 ? -5.82 -0.073 11.766 1 97.94 195 SER A C 1
ATOM 1521 O O . SER A 1 195 ? -6.102 0.965 11.164 1 97.94 195 SER A O 1
ATOM 1523 N N . PRO A 1 196 ? -4.828 -0.035 12.695 1 98.56 196 PRO A N 1
ATOM 1524 C CA . PRO A 1 196 ? -4.082 1.21 12.883 1 98.56 196 PRO A CA 1
ATOM 1525 C C . PRO A 1 196 ? -3.281 1.61 11.648 1 98.56 196 PRO A C 1
ATOM 1527 O O . PRO A 1 196 ? -3.178 2.799 11.328 1 98.56 196 PRO A O 1
ATOM 1530 N N . VAL A 1 197 ? -2.723 0.645 10.977 1 98.75 197 VAL A N 1
ATOM 1531 C CA . VAL A 1 197 ? -1.979 0.93 9.758 1 98.75 197 VAL A CA 1
ATOM 1532 C C . VAL A 1 197 ? -2.926 1.48 8.695 1 98.75 197 VAL A C 1
ATOM 1534 O O . VAL A 1 197 ? -2.59 2.434 7.988 1 98.75 197 VAL A O 1
ATOM 1537 N N . ALA A 1 198 ? -4.113 0.877 8.625 1 98.81 198 ALA A N 1
ATOM 1538 C CA . ALA A 1 198 ? -5.125 1.371 7.691 1 98.81 198 ALA A CA 1
ATOM 1539 C C . ALA A 1 198 ? -5.492 2.818 8 1 98.81 198 ALA A C 1
ATOM 1541 O O . ALA A 1 198 ? -5.637 3.637 7.09 1 98.81 198 ALA A O 1
ATOM 1542 N N . ALA A 1 199 ? -5.633 3.143 9.234 1 98.88 199 ALA A N 1
ATOM 1543 C CA . ALA A 1 199 ? -5.949 4.504 9.664 1 98.88 199 ALA A CA 1
ATOM 1544 C C . ALA A 1 199 ? -4.863 5.48 9.227 1 98.88 199 ALA A C 1
ATOM 1546 O O . ALA A 1 199 ? -5.16 6.535 8.656 1 98.88 199 ALA A O 1
ATOM 1547 N N . TYR A 1 200 ? -3.648 5.113 9.469 1 98.81 200 TYR A N 1
ATOM 1548 C CA . TYR A 1 200 ? -2.518 5.953 9.086 1 98.81 200 TYR A CA 1
ATOM 1549 C C . TYR A 1 200 ? -2.51 6.215 7.586 1 98.81 200 TYR A C 1
ATOM 1551 O O . TYR A 1 200 ? -2.326 7.352 7.152 1 98.81 200 TYR A O 1
ATOM 1559 N N . ARG A 1 201 ? -2.699 5.188 6.852 1 98.75 201 ARG A N 1
ATOM 1560 C CA . ARG A 1 201 ? -2.691 5.332 5.398 1 98.75 201 ARG A CA 1
ATOM 1561 C C . ARG A 1 201 ? -3.861 6.191 4.93 1 98.75 201 ARG A C 1
ATOM 1563 O O . ARG A 1 201 ? -3.738 6.938 3.955 1 98.75 201 ARG A O 1
ATOM 1570 N N . ALA A 1 202 ? -5.012 6.016 5.562 1 98.69 202 ALA A N 1
ATOM 1571 C CA . ALA A 1 202 ? -6.148 6.883 5.258 1 98.69 202 ALA A CA 1
ATOM 1572 C C . ALA A 1 202 ? -5.82 8.344 5.555 1 98.69 202 ALA A C 1
ATOM 1574 O O . ALA A 1 202 ? -6.117 9.227 4.75 1 98.69 202 ALA A O 1
ATOM 1575 N N . MET A 1 203 ? -5.211 8.586 6.652 1 98.69 203 MET A N 1
ATOM 1576 C CA . MET A 1 203 ? -4.801 9.938 7.02 1 98.69 203 MET A CA 1
ATOM 1577 C C . MET A 1 203 ? -3.844 10.516 5.984 1 98.69 203 MET A C 1
ATOM 1579 O O . MET A 1 203 ? -3.957 11.688 5.613 1 98.69 203 MET A O 1
ATOM 1583 N N . ARG A 1 204 ? -2.963 9.68 5.523 1 97.81 204 ARG A N 1
ATOM 1584 C CA . ARG A 1 204 ? -1.962 10.125 4.559 1 97.81 204 ARG A CA 1
ATOM 1585 C C . ARG A 1 204 ? -2.617 10.555 3.25 1 97.81 204 ARG A C 1
ATOM 1587 O O . ARG A 1 204 ? -2.002 11.258 2.443 1 97.81 204 ARG A O 1
ATOM 1594 N N . ARG A 1 205 ? -3.801 10.078 3.098 1 97.81 205 ARG A N 1
ATOM 1595 C CA . ARG A 1 205 ? -4.52 10.5 1.897 1 97.81 205 ARG A CA 1
ATOM 1596 C C . ARG A 1 205 ? -5.504 11.625 2.211 1 97.81 205 ARG A C 1
ATOM 1598 O O . ARG A 1 205 ? -6.434 11.875 1.441 1 97.81 205 ARG A O 1
ATOM 1605 N N . GLY A 1 206 ? -5.355 12.211 3.342 1 97.25 206 GLY A N 1
ATOM 1606 C CA . GLY A 1 206 ? -6.051 13.453 3.648 1 97.25 206 GLY A CA 1
ATOM 1607 C C . GLY A 1 206 ? -7.344 13.242 4.414 1 97.25 206 GLY A C 1
ATOM 1608 O O . GLY A 1 206 ? -8.109 14.188 4.621 1 97.25 206 GLY A O 1
ATOM 1609 N N . LEU A 1 207 ? -7.652 12.062 4.852 1 98.38 207 LEU A N 1
ATOM 1610 C CA . LEU A 1 207 ? -8.867 11.812 5.617 1 98.38 207 LEU A CA 1
ATOM 1611 C C . LEU A 1 207 ? -8.648 12.102 7.098 1 98.38 207 LEU A C 1
ATOM 1613 O O . LEU A 1 207 ? -7.637 11.688 7.668 1 98.38 207 LEU A O 1
ATOM 1617 N N . ALA A 1 208 ? -9.516 12.852 7.66 1 98.62 208 ALA A N 1
ATOM 1618 C CA . ALA A 1 208 ? -9.57 12.922 9.117 1 98.62 208 ALA A CA 1
ATOM 1619 C C . ALA A 1 208 ? -10.297 11.711 9.695 1 98.62 208 ALA A C 1
ATOM 1621 O O . ALA A 1 208 ? -11.43 11.414 9.305 1 98.62 208 ALA A O 1
ATOM 1622 N N . CYS A 1 209 ? -9.711 11.078 10.68 1 98.75 209 CYS A N 1
ATOM 1623 C CA . CYS A 1 209 ? -10.242 9.797 11.133 1 98.75 209 CYS A CA 1
ATOM 1624 C C . CYS A 1 209 ? -10.727 9.883 12.578 1 98.75 209 CYS A C 1
ATOM 1626 O O . CYS A 1 209 ? -10.023 10.422 13.438 1 98.75 209 CYS A O 1
ATOM 1628 N N . ASP A 1 210 ? -11.891 9.469 12.82 1 98.81 210 ASP A N 1
ATOM 1629 C CA . ASP A 1 210 ? -12.375 9.039 14.133 1 98.81 210 ASP A CA 1
ATOM 1630 C C . ASP A 1 210 ? -12.461 7.516 14.219 1 98.81 210 ASP A C 1
ATOM 1632 O O . ASP A 1 210 ? -12.383 6.828 13.195 1 98.81 210 ASP A O 1
ATOM 1636 N N . PHE A 1 211 ? -12.539 7.004 15.445 1 98.88 211 PHE A N 1
ATOM 1637 C CA . PHE A 1 211 ? -12.328 5.566 15.594 1 98.88 211 PHE A CA 1
ATOM 1638 C C . PHE A 1 211 ? -13.516 4.918 16.297 1 98.88 211 PHE A C 1
ATOM 1640 O O . PHE A 1 211 ? -14.094 5.504 17.203 1 98.88 211 PHE A O 1
ATOM 1647 N N . LEU A 1 212 ? -13.891 3.736 15.844 1 98.81 212 LEU A N 1
ATOM 1648 C CA . LEU A 1 212 ? -14.859 2.867 16.5 1 98.81 212 LEU A CA 1
ATOM 1649 C C . LEU A 1 212 ? -14.219 1.539 16.891 1 98.81 212 LEU A C 1
ATOM 1651 O O . LEU A 1 212 ? -13.672 0.832 16.047 1 98.81 212 LEU A O 1
ATOM 1655 N N . HIS A 1 213 ? -14.211 1.26 18.125 1 98.12 213 HIS A N 1
ATOM 1656 C CA . HIS A 1 213 ? -13.758 -0.024 18.656 1 98.12 213 HIS A CA 1
ATOM 1657 C C . HIS A 1 213 ? -14.922 -0.825 19.234 1 98.12 213 HIS A C 1
ATOM 1659 O O . HIS A 1 213 ? -15.672 -0.323 20.062 1 98.12 213 HIS A O 1
ATOM 1665 N N . CYS A 1 214 ? -15.062 -2.047 18.734 1 96.94 214 CYS A N 1
ATOM 1666 C CA . CYS A 1 214 ? -16.078 -2.957 19.25 1 96.94 214 CYS A CA 1
ATOM 1667 C C . CYS A 1 214 ? -15.492 -3.926 20.266 1 96.94 214 CYS A C 1
ATOM 1669 O O . CYS A 1 214 ? -14.531 -4.637 19.969 1 96.94 214 CYS A O 1
ATOM 1671 N N . THR A 1 215 ? -16.031 -3.953 21.438 1 94.81 215 THR A N 1
ATOM 1672 C CA . THR A 1 215 ? -15.602 -4.883 22.484 1 94.81 215 THR A CA 1
ATOM 1673 C C . THR A 1 215 ? -16.625 -5.996 22.672 1 94.81 215 THR A C 1
ATOM 1675 O O . THR A 1 215 ? -17.812 -5.809 22.391 1 94.81 215 THR A O 1
ATOM 1678 N N . GLY A 1 216 ? -16.125 -7.109 23.125 1 93.69 216 GLY A N 1
ATOM 1679 C CA . GLY A 1 216 ? -17 -8.242 23.359 1 93.69 216 GLY A CA 1
ATOM 1680 C C . GLY A 1 216 ? -17.703 -8.18 24.719 1 93.69 216 GLY A C 1
ATOM 1681 O O . GLY A 1 216 ? -18.344 -9.148 25.125 1 93.69 216 GLY A O 1
ATOM 1682 N N . ALA A 1 217 ? -17.609 -7.113 25.438 1 91.81 217 ALA A N 1
ATOM 1683 C CA . ALA A 1 217 ? -18.281 -6.984 26.734 1 91.81 217 ALA A CA 1
ATOM 1684 C C . ALA A 1 217 ? -19.75 -7.32 26.625 1 91.81 217 ALA A C 1
ATOM 1686 O O . ALA A 1 217 ? -20.406 -6.973 25.641 1 91.81 217 ALA A O 1
ATOM 1687 N N . PRO A 1 218 ? -20.344 -8 27.625 1 92.94 218 PRO A N 1
ATOM 1688 C CA . PRO A 1 218 ? -19.703 -8.297 28.906 1 92.94 218 PRO A CA 1
ATOM 1689 C C . PRO A 1 218 ? -18.953 -9.625 28.906 1 92.94 218 PRO A C 1
ATOM 1691 O O . PRO A 1 218 ? -18.531 -10.109 29.953 1 92.94 218 PRO A O 1
ATOM 1694 N N . PHE A 1 219 ? -18.75 -10.25 27.766 1 92.25 219 PHE A N 1
ATOM 1695 C CA . PHE A 1 219 ? -18.156 -11.586 27.703 1 92.25 219 PHE A CA 1
ATOM 1696 C C . PHE A 1 219 ? -16.641 -11.5 27.609 1 92.25 219 PHE A C 1
ATOM 1698 O O . PHE A 1 219 ? -15.953 -12.523 27.641 1 92.25 219 PHE A O 1
ATOM 1705 N N . THR A 1 220 ? -16.062 -10.328 27.391 1 89.69 220 THR A N 1
ATOM 1706 C CA . THR A 1 220 ? -14.625 -10.078 27.391 1 89.69 220 THR A CA 1
ATOM 1707 C C . THR A 1 220 ? -14.273 -8.992 28.406 1 89.69 220 THR A C 1
ATOM 1709 O O . THR A 1 220 ? -15.141 -8.242 28.859 1 89.69 220 THR A O 1
ATOM 1712 N N . ASP A 1 221 ? -12.977 -8.914 28.75 1 88.25 221 ASP A N 1
ATOM 1713 C CA . ASP A 1 221 ? -12.531 -7.906 29.719 1 88.25 221 ASP A CA 1
ATOM 1714 C C . ASP A 1 221 ? -12.195 -6.594 29 1 88.25 221 ASP A C 1
ATOM 1716 O O . ASP A 1 221 ? -12.5 -6.418 27.828 1 88.25 221 ASP A O 1
ATOM 1720 N N . ALA A 1 222 ? -11.641 -5.688 29.828 1 89.88 222 ALA A N 1
ATOM 1721 C CA . ALA A 1 222 ? -11.43 -4.328 29.328 1 89.88 222 ALA A CA 1
ATOM 1722 C C . ALA A 1 222 ? -10.109 -4.219 28.562 1 89.88 222 ALA A C 1
ATOM 1724 O O . ALA A 1 222 ? -9.773 -3.154 28.047 1 89.88 222 ALA A O 1
ATOM 1725 N N . SER A 1 223 ? -9.344 -5.23 28.406 1 90.69 223 SER A N 1
ATOM 1726 C CA . SER A 1 223 ? -8.008 -5.195 27.812 1 90.69 223 SER A CA 1
ATOM 1727 C C . SER A 1 223 ? -8.055 -4.707 26.375 1 90.69 223 SER A C 1
ATOM 1729 O O . SER A 1 223 ? -7.184 -3.949 25.938 1 90.69 223 SER A O 1
ATOM 1731 N N . SER A 1 224 ? -9.062 -5.125 25.688 1 91.56 224 SER A N 1
ATOM 1732 C CA . SER A 1 224 ? -9.172 -4.719 24.297 1 91.56 224 SER A CA 1
ATOM 1733 C C . SER A 1 224 ? -9.398 -3.217 24.172 1 91.56 224 SER A C 1
ATOM 1735 O O . SER A 1 224 ? -8.891 -2.578 23.25 1 91.56 224 SER A O 1
ATOM 1737 N N . THR A 1 225 ? -10.172 -2.635 25.047 1 94.06 225 THR A N 1
ATOM 1738 C CA . THR A 1 225 ? -10.43 -1.2 25.047 1 94.06 225 THR A CA 1
ATOM 1739 C C . THR A 1 225 ? -9.156 -0.416 25.344 1 94.06 225 THR A C 1
ATOM 1741 O O . THR A 1 225 ? -8.891 0.608 24.719 1 94.06 225 THR A O 1
ATOM 1744 N N . TYR A 1 226 ? -8.422 -0.927 26.312 1 94.06 226 TYR A N 1
ATOM 1745 C CA . TYR A 1 226 ? -7.16 -0.28 26.641 1 94.06 226 TYR A CA 1
ATOM 1746 C C . TYR A 1 226 ? -6.215 -0.28 25.438 1 94.06 226 TYR A C 1
ATOM 1748 O O . TYR A 1 226 ? -5.559 0.725 25.156 1 94.06 226 TYR A O 1
ATOM 1756 N N . LYS A 1 227 ? -6.176 -1.367 24.844 1 95.25 227 LYS A N 1
ATOM 1757 C CA . LYS A 1 227 ? -5.332 -1.482 23.656 1 95.25 227 LYS A CA 1
ATOM 1758 C C . LYS A 1 227 ? -5.773 -0.508 22.562 1 95.25 227 LYS A C 1
ATOM 1760 O O . LYS A 1 227 ? -4.938 0.141 21.938 1 95.25 227 LYS A O 1
ATOM 1765 N N . ALA A 1 228 ? -7.051 -0.424 22.359 1 96.38 228 ALA A N 1
ATOM 1766 C CA . ALA A 1 228 ? -7.594 0.513 21.375 1 96.38 228 ALA A CA 1
ATOM 1767 C C . ALA A 1 228 ? -7.234 1.952 21.734 1 96.38 228 ALA A C 1
ATOM 1769 O O . ALA A 1 228 ? -6.828 2.73 20.875 1 96.38 228 ALA A O 1
ATOM 1770 N N . TYR A 1 229 ? -7.371 2.26 22.953 1 97.12 229 TYR A N 1
ATOM 1771 C CA . TYR A 1 229 ? -7.031 3.596 23.438 1 97.12 229 TYR A CA 1
ATOM 1772 C C . TYR A 1 229 ? -5.562 3.91 23.172 1 97.12 229 TYR A C 1
ATOM 1774 O O . TYR A 1 229 ? -5.23 4.988 22.672 1 97.12 229 TYR A O 1
ATOM 1782 N N . ALA A 1 230 ? -4.707 2.971 23.5 1 97.75 230 ALA A N 1
ATOM 1783 C CA . ALA A 1 230 ? -3.27 3.152 23.312 1 97.75 230 ALA A CA 1
ATOM 1784 C C . ALA A 1 230 ? -2.928 3.338 21.844 1 97.75 230 ALA A C 1
ATOM 1786 O O . ALA A 1 230 ? -2.068 4.152 21.5 1 97.75 230 ALA A O 1
ATOM 1787 N N . LEU A 1 231 ? -3.57 2.574 21 1 98.38 231 LEU A N 1
ATOM 1788 C CA . LEU A 1 231 ? -3.338 2.684 19.562 1 98.38 231 LEU A CA 1
ATOM 1789 C C . LEU A 1 231 ? -3.742 4.062 19.062 1 98.38 231 LEU A C 1
ATOM 1791 O O . LEU A 1 231 ? -3.006 4.684 18.281 1 98.38 231 LEU A O 1
ATOM 1795 N N . VAL A 1 232 ? -4.918 4.559 19.469 1 98.44 232 VAL A N 1
ATOM 1796 C CA . VAL A 1 232 ? -5.371 5.883 19.047 1 98.44 232 VAL A CA 1
ATOM 1797 C C . VAL A 1 232 ? -4.398 6.945 19.547 1 98.44 232 VAL A C 1
ATOM 1799 O O . VAL A 1 232 ? -4.031 7.859 18.797 1 98.44 232 VAL A O 1
ATOM 1802 N N . ARG A 1 233 ? -3.99 6.809 20.766 1 97.56 233 ARG A N 1
ATOM 1803 C CA . ARG A 1 233 ? -3.021 7.75 21.312 1 97.56 233 ARG A CA 1
ATOM 1804 C C . ARG A 1 233 ? -1.766 7.812 20.453 1 97.56 233 ARG A C 1
ATOM 1806 O O . ARG A 1 233 ? -1.259 8.898 20.172 1 97.56 233 ARG A O 1
ATOM 1813 N N . GLN A 1 234 ? -1.272 6.672 20.078 1 97.69 234 GLN A N 1
ATOM 1814 C CA . GLN A 1 234 ? -0.107 6.613 19.203 1 97.69 234 GLN A CA 1
ATOM 1815 C C . GLN A 1 234 ? -0.385 7.309 17.859 1 97.69 234 GLN A C 1
ATOM 1817 O O . GLN A 1 234 ? 0.466 8.031 17.344 1 97.69 234 GLN A O 1
ATOM 1822 N N . LEU A 1 235 ? -1.556 7.188 17.328 1 98.19 235 LEU A N 1
ATOM 1823 C CA . LEU A 1 235 ? -1.929 7.73 16.031 1 98.19 235 LEU A CA 1
ATOM 1824 C C . LEU A 1 235 ? -2.115 9.242 16.109 1 98.19 235 LEU A C 1
ATOM 1826 O O . LEU A 1 235 ? -2.098 9.93 15.078 1 98.19 235 LEU A O 1
ATOM 1830 N N . THR A 1 236 ? -2.303 9.812 17.312 1 97 236 THR A N 1
ATOM 1831 C CA . THR A 1 236 ? -2.475 11.258 17.469 1 97 236 THR A CA 1
ATOM 1832 C C . THR A 1 236 ? -1.214 12.008 17.047 1 97 236 THR A C 1
ATOM 1834 O O . THR A 1 236 ? -1.248 13.219 16.844 1 97 236 THR A O 1
ATOM 1837 N N . ARG A 1 237 ? -0.11 11.328 16.922 1 95.94 237 ARG A N 1
ATOM 1838 C CA . ARG A 1 237 ? 1.112 11.93 16.406 1 95.94 237 ARG A CA 1
ATOM 1839 C C . ARG A 1 237 ? 0.905 12.453 14.992 1 95.94 237 ARG A C 1
ATOM 1841 O O . ARG A 1 237 ? 1.552 13.422 14.578 1 95.94 237 ARG A O 1
ATOM 1848 N N . PHE A 1 238 ? -0.048 11.844 14.297 1 97.75 238 PHE A N 1
ATOM 1849 C CA . PHE A 1 238 ? -0.295 12.195 12.906 1 97.75 238 PHE A CA 1
ATOM 1850 C C . PHE A 1 238 ? -1.564 13.031 12.773 1 97.75 238 PHE A C 1
ATOM 1852 O O . PHE A 1 238 ? -1.715 13.789 11.812 1 97.75 238 PHE A O 1
ATOM 1859 N N . GLN A 1 239 ? -2.455 12.836 13.648 1 97.56 239 GLN A N 1
ATOM 1860 C CA . GLN A 1 239 ? -3.707 13.578 13.758 1 97.56 239 GLN A CA 1
ATOM 1861 C C . GLN A 1 239 ? -4.062 13.852 15.211 1 97.56 239 GLN A C 1
ATOM 1863 O O . GLN A 1 239 ? -4.711 13.031 15.867 1 97.56 239 GLN A O 1
ATOM 1868 N N . PRO A 1 240 ? -3.729 14.969 15.711 1 93.88 240 PRO A N 1
ATOM 1869 C CA . PRO A 1 240 ? -3.818 15.242 17.156 1 93.88 240 PRO A CA 1
ATOM 1870 C C . PRO A 1 240 ? -5.254 15.227 17.672 1 93.88 240 PRO A C 1
ATOM 1872 O O . PRO A 1 240 ? -5.512 14.773 18.781 1 93.88 240 PRO A O 1
ATOM 1875 N N . ARG A 1 241 ? -6.188 15.664 16.906 1 95.12 241 ARG A N 1
ATOM 1876 C CA . ARG A 1 241 ? -7.574 15.742 17.359 1 95.12 241 ARG A CA 1
ATOM 1877 C C . ARG A 1 241 ? -8.414 14.633 16.734 1 95.12 241 ARG A C 1
ATOM 1879 O O . ARG A 1 241 ? -8.594 14.586 15.516 1 95.12 241 ARG A O 1
ATOM 1886 N N . CYS A 1 242 ? -8.883 13.781 17.562 1 97.25 242 CYS A N 1
ATOM 1887 C CA . CYS A 1 242 ? -9.773 12.711 17.125 1 97.25 242 CYS A CA 1
ATOM 1888 C C . CYS A 1 242 ? -10.57 12.141 18.281 1 97.25 242 CYS A C 1
ATOM 1890 O O . CYS A 1 242 ? -10.422 12.602 19.422 1 97.25 242 CYS A O 1
ATOM 1892 N N . ARG A 1 243 ? -11.484 11.281 17.969 1 98.19 243 ARG A N 1
ATOM 1893 C CA . ARG A 1 243 ? -12.328 10.648 18.969 1 98.19 243 ARG A CA 1
ATOM 1894 C C . ARG A 1 243 ? -12.305 9.133 18.828 1 98.19 243 ARG A C 1
ATOM 1896 O O . ARG A 1 243 ? -12.172 8.609 17.719 1 98.19 243 ARG A O 1
ATOM 1903 N N . LEU A 1 244 ? -12.367 8.484 19.953 1 98.62 244 LEU A N 1
ATOM 1904 C CA . LEU A 1 244 ? -12.555 7.039 20.016 1 98.62 244 LEU A CA 1
ATOM 1905 C C . LEU A 1 244 ? -13.922 6.695 20.594 1 98.62 244 LEU A C 1
ATOM 1907 O O . LEU A 1 244 ? -14.266 7.145 21.688 1 98.62 244 LEU A O 1
ATOM 1911 N N . TYR A 1 245 ? -14.68 6.004 19.828 1 98.69 245 TYR A N 1
ATOM 1912 C CA . TYR A 1 245 ? -15.945 5.449 20.297 1 98.69 245 TYR A CA 1
ATOM 1913 C C . TYR A 1 245 ? -15.82 3.961 20.578 1 98.69 245 TYR A C 1
ATOM 1915 O O . TYR A 1 245 ? -15.18 3.225 19.828 1 98.69 245 TYR A O 1
ATOM 1923 N N . VAL A 1 246 ? -16.375 3.52 21.719 1 98 246 VAL A N 1
ATOM 1924 C CA . VAL A 1 246 ? -16.328 2.115 22.109 1 98 246 VAL A CA 1
ATOM 1925 C C . VAL A 1 246 ? -17.75 1.562 22.219 1 98 246 VAL A C 1
ATOM 1927 O O . VAL A 1 246 ? -18.594 2.129 22.906 1 98 246 VAL A O 1
ATOM 1930 N N . ALA A 1 247 ? -18.016 0.492 21.531 1 97.81 247 ALA A N 1
ATOM 1931 C CA . ALA A 1 247 ? -19.328 -0.165 21.547 1 97.81 247 ALA A CA 1
ATOM 1932 C C . ALA A 1 247 ? -19.219 -1.578 22.109 1 97.81 247 ALA A C 1
ATOM 1934 O O . ALA A 1 247 ? -18.406 -2.385 21.641 1 97.81 247 ALA A O 1
ATOM 1935 N N . ALA A 1 248 ? -20.016 -1.885 23.109 1 96.81 248 ALA A N 1
ATOM 1936 C CA . ALA A 1 248 ? -20.094 -3.232 23.656 1 96.81 248 ALA A CA 1
ATOM 1937 C C . ALA A 1 248 ? -21.016 -4.117 22.828 1 96.81 248 ALA A C 1
ATOM 1939 O O . ALA A 1 248 ? -22.234 -4.121 23.047 1 96.81 248 ALA A O 1
ATOM 1940 N N . VAL A 1 249 ? -20.422 -4.992 22 1 96.81 249 VAL A N 1
ATOM 1941 C CA . VAL A 1 249 ? -21.234 -5.676 20.984 1 96.81 249 VAL A CA 1
ATOM 1942 C C . VAL A 1 249 ? -21.453 -7.129 21.406 1 96.81 249 VAL A C 1
ATOM 1944 O O . VAL A 1 249 ? -22.047 -7.91 20.656 1 96.81 249 VAL A O 1
ATOM 1947 N N . GLY A 1 250 ? -21.016 -7.527 22.578 1 95.62 250 GLY A N 1
ATOM 1948 C CA . GLY A 1 250 ? -21.078 -8.922 23 1 95.62 250 GLY A CA 1
ATOM 1949 C C . GLY A 1 250 ? -22.469 -9.508 22.906 1 95.62 250 GLY A C 1
ATOM 1950 O O . GLY A 1 250 ? -22.656 -10.586 22.344 1 95.62 250 GLY A O 1
ATOM 1951 N N . ARG A 1 251 ? -23.422 -8.883 23.422 1 95.31 251 ARG A N 1
ATOM 1952 C CA . ARG A 1 251 ? -24.797 -9.375 23.422 1 95.31 251 ARG A CA 1
ATOM 1953 C C . ARG A 1 251 ? -25.359 -9.461 22.016 1 95.31 251 ARG A C 1
ATOM 1955 O O . ARG A 1 251 ? -26.109 -10.383 21.688 1 95.31 251 ARG A O 1
ATOM 1962 N N . ALA A 1 252 ? -25.031 -8.484 21.234 1 96.31 252 ALA A N 1
ATOM 1963 C CA . ALA A 1 252 ? -25.469 -8.508 19.828 1 96.31 252 ALA A CA 1
ATOM 1964 C C . ALA A 1 252 ? -24.859 -9.695 19.094 1 96.31 252 ALA A C 1
ATOM 1966 O O . ALA A 1 252 ? -25.531 -10.344 18.281 1 96.31 252 ALA A O 1
ATOM 1967 N N . GLN A 1 253 ? -23.609 -9.961 19.344 1 95.19 253 GLN A N 1
ATOM 1968 C CA . GLN A 1 253 ? -22.953 -11.109 18.75 1 95.19 253 GLN A CA 1
ATOM 1969 C C . GLN A 1 253 ? -23.625 -12.414 19.156 1 95.19 253 GLN A C 1
ATOM 1971 O O . GLN A 1 253 ? -23.844 -13.305 18.312 1 95.19 253 GLN A O 1
ATOM 1976 N N . ARG A 1 254 ? -23.922 -12.516 20.391 1 95.06 254 ARG A N 1
ATOM 1977 C CA . ARG A 1 254 ? -24.625 -13.688 20.891 1 95.06 254 ARG A CA 1
ATOM 1978 C C . ARG A 1 254 ? -25.969 -13.852 20.203 1 95.06 254 ARG A C 1
ATOM 1980 O O . ARG A 1 254 ? -26.359 -14.961 19.844 1 95.06 254 ARG A O 1
ATOM 1987 N N . THR A 1 255 ? -26.625 -12.789 20.062 1 96.25 255 THR A N 1
ATOM 1988 C CA . THR A 1 255 ? -27.922 -12.805 19.406 1 96.25 255 THR A CA 1
ATOM 1989 C C . THR A 1 255 ? -27.812 -13.297 17.969 1 96.25 255 THR A C 1
ATOM 1991 O O . THR A 1 255 ? -28.625 -14.086 17.5 1 96.25 255 THR A O 1
ATOM 1994 N N . LEU A 1 256 ? -26.828 -12.852 17.219 1 94.81 256 LEU A N 1
ATOM 1995 C CA . LEU A 1 256 ? -26.578 -13.312 15.852 1 94.81 256 LEU A CA 1
ATOM 1996 C C . LEU A 1 256 ? -26.328 -14.812 15.82 1 94.81 256 LEU A C 1
ATOM 1998 O O . LEU A 1 256 ? -26.891 -15.523 14.977 1 94.81 256 LEU A O 1
ATOM 2002 N N . ALA A 1 257 ? -25.516 -15.281 16.75 1 93.62 257 ALA A N 1
ATOM 2003 C CA . ALA A 1 257 ? -25.203 -16.703 16.828 1 93.62 257 ALA A CA 1
ATOM 2004 C C . ALA A 1 257 ? -26.469 -17.516 17.094 1 93.62 257 ALA A C 1
ATOM 2006 O O . ALA A 1 257 ? -26.688 -18.547 16.453 1 93.62 257 ALA A O 1
ATOM 2007 N N . ALA A 1 258 ? -27.25 -17.047 17.969 1 94.56 258 ALA A N 1
ATOM 2008 C CA . ALA A 1 258 ? -28.469 -17.75 18.359 1 94.56 258 ALA A CA 1
ATOM 2009 C C . ALA A 1 258 ? -29.5 -17.719 17.234 1 94.56 258 ALA A C 1
ATOM 2011 O O . ALA A 1 258 ? -30.422 -18.547 17.203 1 94.56 258 ALA A O 1
ATOM 2012 N N . SER A 1 259 ? -29.297 -16.781 16.375 1 95 259 SER A N 1
ATOM 2013 C CA . SER A 1 259 ? -30.25 -16.625 15.273 1 95 259 SER A CA 1
ATOM 2014 C C . SER A 1 259 ? -29.891 -17.516 14.094 1 95 259 SER A C 1
ATOM 2016 O O . SER A 1 259 ? -30.516 -17.422 13.031 1 95 259 SER A O 1
ATOM 2018 N N . GLY A 1 260 ? -28.828 -18.297 14.172 1 90.69 260 GLY A N 1
ATOM 2019 C CA . GLY A 1 260 ? -28.531 -19.297 13.172 1 90.69 260 GLY A CA 1
ATOM 2020 C C . GLY A 1 260 ? -27.453 -18.875 12.188 1 90.69 260 GLY A C 1
ATOM 2021 O O . GLY A 1 260 ? -27.438 -19.312 11.039 1 90.69 260 GLY A O 1
ATOM 2022 N N . ALA A 1 261 ? -26.641 -18.047 12.516 1 88.94 261 ALA A N 1
ATOM 2023 C CA . ALA A 1 261 ? -25.594 -17.609 11.602 1 88.94 261 ALA A CA 1
ATOM 2024 C C . ALA A 1 261 ? -24.672 -18.766 11.227 1 88.94 261 ALA A C 1
ATOM 2026 O O . ALA A 1 261 ? -24.188 -18.844 10.102 1 88.94 261 ALA A O 1
ATOM 2027 N N . GLY A 1 262 ? -24.438 -19.688 12.211 1 90.12 262 GLY A N 1
ATOM 2028 C CA . GLY A 1 262 ? -23.641 -20.875 11.938 1 90.12 262 GLY A CA 1
ATOM 2029 C C . GLY A 1 262 ? -22.25 -20.531 11.414 1 90.12 262 GLY A C 1
ATOM 2030 O O . GLY A 1 262 ? -21.531 -19.734 12.008 1 90.12 262 GLY A O 1
ATOM 2031 N N . GLU A 1 263 ? -21.891 -21.109 10.25 1 89.19 263 GLU A N 1
ATOM 2032 C CA . GLU A 1 263 ? -20.562 -20.922 9.656 1 89.19 263 GLU A CA 1
ATOM 2033 C C . GLU A 1 263 ? -20.375 -19.5 9.141 1 89.19 263 GLU A C 1
ATOM 2035 O O . GLU A 1 263 ? -19.25 -19.047 8.906 1 89.19 263 GLU A O 1
ATOM 2040 N N . ALA A 1 264 ? -21.5 -18.797 9.016 1 91.44 264 ALA A N 1
ATOM 2041 C CA . ALA A 1 264 ? -21.438 -17.438 8.484 1 91.44 264 ALA A CA 1
ATOM 2042 C C . ALA A 1 264 ? -21.344 -16.422 9.609 1 91.44 264 ALA A C 1
ATOM 2044 O O . ALA A 1 264 ? -21.438 -15.211 9.367 1 91.44 264 ALA A O 1
ATOM 2045 N N . GLN A 1 265 ? -21.109 -16.844 10.836 1 92.38 265 GLN A N 1
ATOM 2046 C CA . GLN A 1 265 ? -21.109 -15.977 12.008 1 92.38 265 GLN A CA 1
ATOM 2047 C C . GLN A 1 265 ? -20.078 -14.852 11.859 1 92.38 265 GLN A C 1
ATOM 2049 O O . GLN A 1 265 ? -20.375 -13.703 12.195 1 92.38 265 GLN A O 1
ATOM 2054 N N . ILE A 1 266 ? -18.953 -15.164 11.336 1 91.5 266 ILE A N 1
ATOM 2055 C CA . ILE A 1 266 ? -17.891 -14.164 11.234 1 91.5 266 ILE A CA 1
ATOM 2056 C C . ILE A 1 266 ? -18.312 -13.062 10.266 1 91.5 266 ILE A C 1
ATOM 2058 O O . ILE A 1 266 ? -18.094 -11.883 10.531 1 91.5 266 ILE A O 1
ATOM 2062 N N . VAL A 1 267 ? -18.891 -13.406 9.188 1 94 267 VAL A N 1
ATOM 2063 C CA . VAL A 1 267 ? -19.344 -12.43 8.203 1 94 267 VAL A CA 1
ATOM 2064 C C . VAL A 1 267 ? -20.531 -11.648 8.766 1 94 267 VAL A C 1
ATOM 2066 O O . VAL A 1 267 ? -20.625 -10.43 8.57 1 94 267 VAL A O 1
ATOM 2069 N N . ALA A 1 268 ? -21.406 -12.352 9.477 1 94.81 268 ALA A N 1
ATOM 2070 C CA . ALA A 1 268 ? -22.547 -11.695 10.102 1 94.81 268 ALA A CA 1
ATOM 2071 C C . ALA A 1 268 ? -22.078 -10.617 11.086 1 94.81 268 ALA A C 1
ATOM 2073 O O . ALA A 1 268 ? -22.641 -9.516 11.117 1 94.81 268 ALA A O 1
ATOM 2074 N N . GLN A 1 269 ? -21.156 -10.93 11.875 1 95.06 269 GLN A N 1
ATOM 2075 C CA . GLN A 1 269 ? -20.609 -9.969 12.836 1 95.06 269 GLN A CA 1
ATOM 2076 C C . GLN A 1 269 ? -19.969 -8.781 12.125 1 95.06 269 GLN A C 1
ATOM 2078 O O . GLN A 1 269 ? -20.141 -7.633 12.539 1 95.06 269 GLN A O 1
ATOM 2083 N N . ARG A 1 270 ? -19.203 -9.078 11.109 1 95.81 270 ARG A N 1
ATOM 2084 C CA . ARG A 1 270 ? -18.562 -8 10.352 1 95.81 270 ARG A CA 1
ATOM 2085 C C . ARG A 1 270 ? -19.594 -7.066 9.742 1 95.81 270 ARG A C 1
ATOM 2087 O O . ARG A 1 270 ? -19.391 -5.852 9.688 1 95.81 270 ARG A O 1
ATOM 2094 N N . ARG A 1 271 ? -20.641 -7.633 9.242 1 96.94 271 ARG A N 1
ATOM 2095 C CA . ARG A 1 271 ? -21.75 -6.824 8.734 1 96.94 271 ARG A CA 1
ATOM 2096 C C . ARG A 1 271 ? -22.344 -5.945 9.828 1 96.94 271 ARG A C 1
ATOM 2098 O O . ARG A 1 271 ? -22.641 -4.773 9.602 1 96.94 271 ARG A O 1
ATOM 2105 N N . LEU A 1 272 ? -22.5 -6.496 11.016 1 96.88 272 LEU A N 1
ATOM 2106 C CA . LEU A 1 272 ? -22.953 -5.727 12.164 1 96.88 272 LEU A CA 1
ATOM 2107 C C . LEU A 1 272 ? -22.031 -4.551 12.445 1 96.88 272 LEU A C 1
ATOM 2109 O O . LEU A 1 272 ? -22.484 -3.422 12.633 1 96.88 272 LEU A O 1
ATOM 2113 N N . TYR A 1 273 ? -20.75 -4.797 12.445 1 97.5 273 TYR A N 1
ATOM 2114 C CA . TYR A 1 273 ? -19.75 -3.768 12.711 1 97.5 273 TYR A CA 1
ATOM 2115 C C . TYR A 1 273 ? -19.828 -2.656 11.672 1 97.5 273 TYR A C 1
ATOM 2117 O O . TYR A 1 273 ? -19.734 -1.474 12.008 1 97.5 273 TYR A O 1
ATOM 2125 N N . LEU A 1 274 ? -19.984 -3.02 10.438 1 98 274 LEU A N 1
ATOM 2126 C CA . LEU A 1 274 ? -20.031 -2.029 9.367 1 98 274 LEU A CA 1
ATOM 2127 C C . LEU A 1 274 ? -21.297 -1.177 9.477 1 98 274 LEU A C 1
ATOM 2129 O O . LEU A 1 274 ? -21.25 0.034 9.25 1 98 274 LEU A O 1
ATOM 2133 N N . ARG A 1 275 ? -22.422 -1.811 9.805 1 98.19 275 ARG A N 1
ATOM 2134 C CA . ARG A 1 275 ? -23.641 -1.051 10.031 1 98.19 275 ARG A CA 1
ATOM 2135 C C . ARG A 1 275 ? -23.453 -0.046 11.164 1 98.19 275 ARG A C 1
ATOM 2137 O O . ARG A 1 275 ? -23.891 1.104 11.062 1 98.19 275 ARG A O 1
ATOM 2144 N N . LEU A 1 276 ? -22.844 -0.526 12.195 1 98.31 276 LEU A N 1
ATOM 2145 C CA . LEU A 1 276 ? -22.578 0.328 13.352 1 98.31 276 LEU A CA 1
ATOM 2146 C C . LEU A 1 276 ? -21.688 1.498 12.969 1 98.31 276 LEU A C 1
ATOM 2148 O O . LEU A 1 276 ? -21.953 2.645 13.328 1 98.31 276 LEU A O 1
ATOM 2152 N N . ALA A 1 277 ? -20.609 1.203 12.242 1 98.75 277 ALA A N 1
ATOM 2153 C CA . ALA A 1 277 ? -19.672 2.23 11.805 1 98.75 277 ALA A CA 1
ATOM 2154 C C . ALA A 1 277 ? -20.359 3.256 10.906 1 98.75 277 ALA A C 1
ATOM 2156 O O . ALA A 1 277 ? -20.125 4.457 11.031 1 98.75 277 ALA A O 1
ATOM 2157 N N . CYS A 1 278 ? -21.188 2.809 9.992 1 98.56 278 CYS A N 1
ATOM 2158 C CA . CYS A 1 278 ? -21.938 3.709 9.125 1 98.56 278 CYS A CA 1
ATOM 2159 C C . CYS A 1 278 ? -22.891 4.586 9.93 1 98.56 278 CYS A C 1
ATOM 2161 O O . CYS A 1 278 ? -22.984 5.789 9.695 1 98.56 278 CYS A O 1
ATOM 2163 N N . GLY A 1 279 ? -23.609 3.955 10.875 1 98.62 279 GLY A N 1
ATOM 2164 C CA . GLY A 1 279 ? -24.484 4.73 11.734 1 98.62 279 GLY A CA 1
ATOM 2165 C C . GLY A 1 279 ? -23.75 5.816 12.5 1 98.62 279 GLY A C 1
ATOM 2166 O O . GLY A 1 279 ? -24.219 6.957 12.57 1 98.62 279 GLY A O 1
ATOM 2167 N N . LEU A 1 280 ? -22.625 5.457 13.055 1 98.75 280 LEU A N 1
ATOM 2168 C CA . LEU A 1 280 ? -21.812 6.438 13.766 1 98.75 280 LEU A CA 1
ATOM 2169 C C . LEU A 1 280 ? -21.344 7.539 12.82 1 98.75 280 LEU A C 1
ATOM 2171 O O . LEU A 1 280 ? -21.422 8.719 13.164 1 98.75 280 LEU A O 1
ATOM 2175 N N . ALA A 1 281 ? -20.828 7.16 11.672 1 98.75 281 ALA A N 1
ATOM 2176 C CA . ALA A 1 281 ? -20.344 8.117 10.68 1 98.75 281 ALA A CA 1
ATOM 2177 C C . ALA A 1 281 ? -21.422 9.141 10.336 1 98.75 281 ALA A C 1
ATOM 2179 O O . ALA A 1 281 ? -21.141 10.344 10.266 1 98.75 281 ALA A O 1
ATOM 2180 N N . GLU A 1 282 ? -22.578 8.711 10.156 1 97.94 282 GLU A N 1
ATOM 2181 C CA . GLU A 1 282 ? -23.688 9.609 9.852 1 97.94 282 GLU A CA 1
ATOM 2182 C C . GLU A 1 282 ? -23.938 10.586 11 1 97.94 282 GLU A C 1
ATOM 2184 O O . GLU A 1 282 ? -24.156 11.781 10.773 1 97.94 282 GLU A O 1
ATOM 2189 N N . ARG A 1 283 ? -23.875 10.102 12.188 1 97.94 283 ARG A N 1
ATOM 2190 C CA . ARG A 1 283 ? -24.125 10.93 13.359 1 97.94 283 ARG A CA 1
ATOM 2191 C C . ARG A 1 283 ? -23.078 12.031 13.492 1 97.94 283 ARG A C 1
ATOM 2193 O O . ARG A 1 283 ? -23.391 13.141 13.93 1 97.94 283 ARG A O 1
ATOM 2200 N N . ILE A 1 284 ? -21.875 11.75 13.07 1 97.62 284 ILE A N 1
ATOM 2201 C CA . ILE A 1 284 ? -20.812 12.727 13.32 1 97.62 284 ILE A CA 1
ATOM 2202 C C . ILE A 1 284 ? -20.453 13.438 12.016 1 97.62 284 ILE A C 1
ATOM 2204 O O . ILE A 1 284 ? -19.484 14.188 11.969 1 97.62 284 ILE A O 1
ATOM 2208 N N . GLY A 1 285 ? -21.141 13.078 10.922 1 97.38 285 GLY A N 1
ATOM 2209 C CA . GLY A 1 285 ? -20.953 13.781 9.656 1 97.38 285 GLY A CA 1
ATOM 2210 C C . GLY A 1 285 ? -19.766 13.273 8.859 1 97.38 285 GLY A C 1
ATOM 2211 O O . GLY A 1 285 ? -19.172 14.016 8.078 1 97.38 285 GLY A O 1
ATOM 2212 N N . ALA A 1 286 ? -19.312 12.086 9.109 1 98.19 286 ALA A N 1
ATOM 2213 C CA . ALA A 1 286 ? -18.25 11.469 8.32 1 98.19 286 ALA A CA 1
ATOM 2214 C C . ALA A 1 286 ? -18.797 10.883 7.02 1 98.19 286 ALA A C 1
ATOM 2216 O O . ALA A 1 286 ? -19.953 10.484 6.957 1 98.19 286 ALA A O 1
ATOM 2217 N N . GLN A 1 287 ? -17.969 10.766 6.012 1 97.75 287 GLN A N 1
ATOM 2218 C CA . GLN A 1 287 ? -18.469 10.445 4.676 1 97.75 287 GLN A CA 1
ATOM 2219 C C . GLN A 1 287 ? -18.062 9.031 4.27 1 97.75 287 GLN A C 1
ATOM 2221 O O . GLN A 1 287 ? -18.484 8.539 3.223 1 97.75 287 GLN A O 1
ATOM 2226 N N . ALA A 1 288 ? -17.266 8.359 5.102 1 98.38 288 ALA A N 1
ATOM 2227 C CA . ALA A 1 288 ? -16.797 7.027 4.727 1 98.38 288 ALA A CA 1
ATOM 2228 C C . ALA A 1 288 ? -16.422 6.211 5.961 1 98.38 288 ALA A C 1
ATOM 2230 O O . ALA A 1 288 ? -16.312 6.754 7.062 1 98.38 288 ALA A O 1
ATOM 2231 N N . VAL A 1 289 ? -16.281 4.914 5.742 1 98.75 289 VAL A N 1
ATOM 2232 C CA . VAL A 1 289 ? -15.789 3.98 6.75 1 98.75 289 VAL A CA 1
ATOM 2233 C C . VAL A 1 289 ? -14.5 3.326 6.258 1 98.75 289 VAL A C 1
ATOM 2235 O O . VAL A 1 289 ? -14.391 2.969 5.082 1 98.75 289 VAL A O 1
ATOM 2238 N N . VAL A 1 290 ? -13.508 3.207 7.168 1 98.81 290 VAL A N 1
ATOM 2239 C CA . VAL A 1 290 ? -12.227 2.605 6.828 1 98.81 290 VAL A CA 1
ATOM 2240 C C . VAL A 1 290 ? -12.062 1.281 7.57 1 98.81 290 VAL A C 1
ATOM 2242 O O . VAL A 1 290 ? -12.359 1.19 8.766 1 98.81 290 VAL A O 1
ATOM 2245 N N . THR A 1 291 ? -11.633 0.243 6.887 1 98.19 291 THR A N 1
ATOM 2246 C CA . THR A 1 291 ? -11.336 -1.046 7.504 1 98.19 291 THR A CA 1
ATOM 2247 C C . THR A 1 291 ? -9.875 -1.435 7.273 1 98.19 291 THR A C 1
ATOM 2249 O O . THR A 1 291 ? -9.211 -0.885 6.391 1 98.19 291 THR A O 1
ATOM 2252 N N . GLY A 1 292 ? -9.414 -2.344 8.086 1 97.56 292 GLY A N 1
ATOM 2253 C CA . GLY A 1 292 ? -8.062 -2.869 7.941 1 97.56 292 GLY A CA 1
ATOM 2254 C C . GLY A 1 292 ? -7.996 -4.109 7.066 1 97.56 292 GLY A C 1
ATOM 2255 O O . GLY A 1 292 ? -7.059 -4.898 7.172 1 97.56 292 GLY A O 1
ATOM 2256 N N . ASP A 1 293 ? -8.953 -4.266 6.152 1 97.25 293 ASP A N 1
ATOM 2257 C CA . ASP A 1 293 ? -9.055 -5.488 5.355 1 97.25 293 ASP A CA 1
ATOM 2258 C C . ASP A 1 293 ? -7.891 -5.594 4.371 1 97.25 293 ASP A C 1
ATOM 2260 O O . ASP A 1 293 ? -7.516 -4.605 3.734 1 97.25 293 ASP A O 1
ATOM 2264 N N . SER A 1 294 ? -7.371 -6.75 4.285 1 96.56 294 SER A N 1
ATOM 2265 C CA . SER A 1 294 ? -6.414 -7.168 3.268 1 96.56 294 SER A CA 1
ATOM 2266 C C . SER A 1 294 ? -6.895 -8.422 2.543 1 96.56 294 SER A C 1
ATOM 2268 O O . SER A 1 294 ? -7.109 -9.461 3.168 1 96.56 294 SER A O 1
ATOM 2270 N N . LEU A 1 295 ? -6.973 -8.367 1.299 1 96.25 295 LEU A N 1
ATOM 2271 C CA . LEU A 1 295 ? -7.609 -9.422 0.515 1 96.25 295 LEU A CA 1
ATOM 2272 C C . LEU A 1 295 ? -6.879 -10.75 0.692 1 96.25 295 LEU A C 1
ATOM 2274 O O . LEU A 1 295 ? -5.664 -10.82 0.5 1 96.25 295 LEU A O 1
ATOM 2278 N N . GLY A 1 296 ? -7.602 -11.797 1.095 1 90.88 296 GLY A N 1
ATOM 2279 C CA . GLY A 1 296 ? -7.098 -13.156 1.145 1 90.88 296 GLY A CA 1
ATOM 2280 C C . GLY A 1 296 ? -6.297 -13.453 2.396 1 90.88 296 GLY A C 1
ATOM 2281 O O . GLY A 1 296 ? -5.77 -14.555 2.559 1 90.88 296 GLY A O 1
ATOM 2282 N N . GLN A 1 297 ? -6.18 -12.508 3.297 1 85 297 GLN A N 1
ATOM 2283 C CA . GLN A 1 297 ? -5.348 -12.68 4.484 1 85 297 GLN A CA 1
ATOM 2284 C C . GLN A 1 297 ? -5.945 -13.719 5.43 1 85 297 GLN A C 1
ATOM 2286 O O . GLN A 1 297 ? -5.238 -14.602 5.918 1 85 297 GLN A O 1
ATOM 2291 N N . VAL A 1 298 ? -7.172 -13.578 5.668 1 81.81 298 VAL A N 1
ATOM 2292 C CA . VAL A 1 298 ? -7.859 -14.531 6.527 1 81.81 298 VAL A CA 1
ATOM 2293 C C . VAL A 1 298 ? -9.18 -14.945 5.887 1 81.81 298 VAL A C 1
ATOM 2295 O O . VAL A 1 298 ? -9.586 -14.391 4.859 1 81.81 298 VAL A O 1
ATOM 2298 N N . ALA A 1 299 ? -9.859 -15.875 6.492 1 74.94 299 ALA A N 1
ATOM 2299 C CA . ALA A 1 299 ? -11.062 -16.484 5.934 1 74.94 299 ALA A CA 1
ATOM 2300 C C . ALA A 1 299 ? -12.18 -15.453 5.801 1 74.94 299 ALA A C 1
ATOM 2302 O O . ALA A 1 299 ? -13.016 -15.555 4.898 1 74.94 299 ALA A O 1
ATOM 2303 N N . SER A 1 300 ? -12.227 -14.547 6.578 1 82.75 300 SER A N 1
ATOM 2304 C CA . SER A 1 300 ? -13.266 -13.523 6.555 1 82.75 300 SER A CA 1
ATOM 2305 C C . SER A 1 300 ? -12.969 -12.469 5.488 1 82.75 300 SER A C 1
ATOM 2307 O O . SER A 1 300 ? -13.82 -11.625 5.191 1 82.75 300 SER A O 1
ATOM 2309 N N . GLN A 1 301 ? -11.82 -12.594 4.855 1 89.31 301 GLN A N 1
ATOM 2310 C CA . GLN A 1 301 ? -11.422 -11.547 3.918 1 89.31 301 GLN A CA 1
ATOM 2311 C C . GLN A 1 301 ? -11.195 -12.125 2.521 1 89.31 301 GLN A C 1
ATOM 2313 O O . GLN A 1 301 ? -10.305 -11.68 1.795 1 89.31 301 GLN A O 1
ATOM 2318 N N . THR A 1 302 ? -11.867 -13.203 2.264 1 92.38 302 THR A N 1
ATOM 2319 C CA . THR A 1 302 ? -11.953 -13.641 0.874 1 92.38 302 THR A CA 1
ATOM 2320 C C . THR A 1 302 ? -12.781 -12.656 0.051 1 92.38 302 THR A C 1
ATOM 2322 O O . THR A 1 302 ? -13.523 -11.844 0.606 1 92.38 302 THR A O 1
ATOM 2325 N N . LEU A 1 303 ? -12.656 -12.727 -1.211 1 94.62 303 LEU A N 1
ATOM 2326 C CA . LEU A 1 303 ? -13.344 -11.805 -2.1 1 94.62 303 LEU A CA 1
ATOM 2327 C C . LEU A 1 303 ? -14.859 -11.891 -1.905 1 94.62 303 LEU A C 1
ATOM 2329 O O . LEU A 1 303 ? -15.516 -10.875 -1.676 1 94.62 303 LEU A O 1
ATOM 2333 N N . PRO A 1 304 ? -15.492 -13.078 -1.852 1 93.69 304 PRO A N 1
ATOM 2334 C CA . PRO A 1 304 ? -16.938 -13.156 -1.629 1 93.69 304 PRO A CA 1
ATOM 2335 C C . PRO A 1 304 ? -17.359 -12.617 -0.263 1 93.69 304 PRO A C 1
ATOM 2337 O O . PRO A 1 304 ? -18.391 -11.961 -0.146 1 93.69 304 PRO A O 1
ATOM 2340 N N . ASN A 1 305 ? -16.562 -12.883 0.73 1 94.31 305 ASN A N 1
ATOM 2341 C CA . ASN A 1 305 ? -16.906 -12.43 2.072 1 94.31 305 ASN A CA 1
ATOM 2342 C C . ASN A 1 305 ? -16.781 -10.914 2.193 1 94.31 305 ASN A C 1
ATOM 2344 O O . ASN A 1 305 ? -17.594 -10.273 2.863 1 94.31 305 ASN A O 1
ATOM 2348 N N . LEU A 1 306 ? -15.734 -10.328 1.562 1 95.5 306 LEU A N 1
ATOM 2349 C CA . LEU A 1 306 ? -15.617 -8.875 1.535 1 95.5 306 LEU A CA 1
ATOM 2350 C C . LEU A 1 306 ? -16.828 -8.25 0.847 1 95.5 306 LEU A C 1
ATOM 2352 O O . LEU A 1 306 ? -17.359 -7.246 1.32 1 95.5 306 LEU A O 1
ATOM 2356 N N . ALA A 1 307 ? -17.234 -8.859 -0.226 1 94 307 ALA A N 1
ATOM 2357 C CA . ALA A 1 307 ? -18.391 -8.367 -0.976 1 94 307 ALA A CA 1
ATOM 2358 C C . ALA A 1 307 ? -19.656 -8.453 -0.14 1 94 307 ALA A C 1
ATOM 2360 O O . ALA A 1 307 ? -20.438 -7.5 -0.088 1 94 307 ALA A O 1
ATOM 2361 N N . ALA A 1 308 ? -19.859 -9.586 0.486 1 94.56 308 ALA A N 1
ATOM 2362 C CA . ALA A 1 308 ? -21.031 -9.789 1.324 1 94.56 308 ALA A CA 1
ATOM 2363 C C . ALA A 1 308 ? -21.062 -8.789 2.479 1 94.56 308 ALA A C 1
ATOM 2365 O O . ALA A 1 308 ? -22.125 -8.25 2.812 1 94.56 308 ALA A O 1
ATOM 2366 N N . THR A 1 309 ? -19.953 -8.547 3.074 1 95.56 309 THR A N 1
ATOM 2367 C CA . THR A 1 309 ? -19.844 -7.613 4.188 1 95.56 309 THR A CA 1
ATOM 2368 C C . THR A 1 309 ? -20.125 -6.188 3.721 1 95.56 309 THR A C 1
ATOM 2370 O O . THR A 1 309 ? -20.859 -5.453 4.379 1 95.56 309 THR A O 1
ATOM 2373 N N . GLU A 1 310 ? -19.578 -5.828 2.617 1 94.75 310 GLU A N 1
ATOM 2374 C CA . GLU A 1 310 ? -19.688 -4.465 2.102 1 94.75 310 GLU A CA 1
ATOM 2375 C C . GLU A 1 310 ? -21.141 -4.121 1.78 1 94.75 310 GLU A C 1
ATOM 2377 O O . GLU A 1 310 ? -21.547 -2.959 1.879 1 94.75 310 GLU A O 1
ATOM 2382 N N . GLN A 1 311 ? -21.922 -5.062 1.428 1 94.25 311 GLN A N 1
ATOM 2383 C CA . GLN A 1 311 ? -23.328 -4.84 1.086 1 94.25 311 GLN A CA 1
ATOM 2384 C C . GLN A 1 311 ? -24.109 -4.324 2.289 1 94.25 311 GLN A C 1
ATOM 2386 O O . GLN A 1 311 ? -25.219 -3.791 2.137 1 94.25 311 GLN A O 1
ATOM 2391 N N . ALA A 1 312 ? -23.594 -4.5 3.465 1 95.88 312 ALA A N 1
ATOM 2392 C CA . ALA A 1 312 ? -24.25 -4.023 4.676 1 95.88 312 ALA A CA 1
ATOM 2393 C C . ALA A 1 312 ? -24 -2.531 4.887 1 95.88 312 ALA A C 1
ATOM 2395 O O . ALA A 1 312 ? -24.656 -1.896 5.719 1 95.88 312 ALA A O 1
ATOM 2396 N N . ALA A 1 313 ? -23.094 -1.919 4.137 1 96.62 313 ALA A N 1
ATOM 2397 C CA . ALA A 1 313 ? -22.688 -0.535 4.34 1 96.62 313 ALA A CA 1
ATOM 2398 C C . ALA A 1 313 ? -23.578 0.429 3.561 1 96.62 313 ALA A C 1
ATOM 2400 O O . ALA A 1 313 ? -24 0.125 2.443 1 96.62 313 ALA A O 1
ATOM 2401 N N . THR A 1 314 ? -23.828 1.553 4.148 1 95.75 314 THR A N 1
ATOM 2402 C CA . THR A 1 314 ? -24.578 2.619 3.486 1 95.75 314 THR A CA 1
ATOM 2403 C C . THR A 1 314 ? -23.625 3.721 3.012 1 95.75 314 THR A C 1
ATOM 2405 O O . THR A 1 314 ? -24.047 4.641 2.303 1 95.75 314 THR A O 1
ATOM 2408 N N . LEU A 1 315 ? -22.422 3.67 3.436 1 97.06 315 LEU A N 1
ATOM 2409 C CA . LEU A 1 315 ? -21.359 4.598 3.059 1 97.06 315 LEU A CA 1
ATOM 2410 C C . LEU A 1 315 ? -20.219 3.861 2.361 1 97.06 315 LEU A C 1
ATOM 2412 O O . LEU A 1 315 ? -20.094 2.639 2.477 1 97.06 315 LEU A O 1
ATOM 2416 N N . PRO A 1 316 ? -19.375 4.633 1.604 1 96.88 316 PRO A N 1
ATOM 2417 C CA . PRO A 1 316 ? -18.203 3.992 1.003 1 96.88 316 PRO A CA 1
ATOM 2418 C C . PRO A 1 316 ? -17.328 3.297 2.033 1 96.88 316 PRO A C 1
ATOM 2420 O O . PRO A 1 316 ? -17.031 3.869 3.088 1 96.88 316 PRO A O 1
ATOM 2423 N N . VAL A 1 317 ? -16.969 2.041 1.745 1 98.25 317 VAL A N 1
ATOM 2424 C CA . VAL A 1 317 ? -16.031 1.295 2.578 1 98.25 317 VAL A CA 1
ATOM 2425 C C . VAL A 1 317 ? -14.641 1.335 1.954 1 98.25 317 VAL A C 1
ATOM 2427 O O . VAL A 1 317 ? -14.422 0.772 0.879 1 98.25 317 VAL A O 1
ATOM 2430 N N . LEU A 1 318 ? -13.75 2.014 2.633 1 98.56 318 LEU A N 1
ATOM 2431 C CA . LEU A 1 318 ? -12.383 2.186 2.145 1 98.56 318 LEU A CA 1
ATOM 2432 C C . LEU A 1 318 ? -11.453 1.144 2.756 1 98.56 318 LEU A C 1
ATOM 2434 O O . LEU A 1 318 ? -11.5 0.895 3.963 1 98.56 318 LEU A O 1
ATOM 2438 N N . ARG A 1 319 ? -10.648 0.544 1.924 1 98.5 319 ARG A N 1
ATOM 2439 C CA . ARG A 1 319 ? -9.711 -0.486 2.354 1 98.5 319 ARG A CA 1
ATOM 2440 C C . ARG A 1 319 ? -8.289 -0.147 1.918 1 98.5 319 ARG A C 1
ATOM 2442 O O . ARG A 1 319 ? -7.758 -0.753 0.985 1 98.5 319 ARG A O 1
ATOM 2449 N N . PRO A 1 320 ? -7.609 0.669 2.693 1 98.44 320 PRO A N 1
ATOM 2450 C CA . PRO A 1 320 ? -6.266 1.105 2.305 1 98.44 320 PRO A CA 1
ATOM 2451 C C . PRO A 1 320 ? -5.273 -0.051 2.221 1 98.44 320 PRO A C 1
ATOM 2453 O O . PRO A 1 320 ? -4.25 0.059 1.538 1 98.44 320 PRO A O 1
ATOM 2456 N N . LEU A 1 321 ? -5.516 -1.147 2.852 1 98.44 321 LEU A N 1
ATOM 2457 C CA . LEU A 1 321 ? -4.559 -2.244 2.926 1 98.44 321 LEU A CA 1
ATOM 2458 C C . LEU A 1 321 ? -4.961 -3.383 1.993 1 98.44 321 LEU A C 1
ATOM 2460 O O . LEU A 1 321 ? -4.395 -4.477 2.061 1 98.44 321 LEU A O 1
ATOM 2464 N N . LEU A 1 322 ? -5.891 -3.145 1.138 1 98.19 322 LEU A N 1
ATOM 2465 C CA . LEU A 1 322 ? -6.473 -4.199 0.315 1 98.19 322 LEU A CA 1
ATOM 2466 C C . LEU A 1 322 ? -5.387 -5.004 -0.391 1 98.19 322 LEU A C 1
ATOM 2468 O O . LEU A 1 322 ? -5.469 -6.23 -0.475 1 98.19 322 LEU A O 1
ATOM 2472 N N . GLY A 1 323 ? -4.363 -4.355 -0.877 1 97.44 323 GLY A N 1
ATOM 2473 C CA . GLY A 1 323 ? -3.322 -5 -1.661 1 97.44 323 GLY A CA 1
ATOM 2474 C C . GLY A 1 323 ? -2.059 -5.266 -0.868 1 97.44 323 GLY A C 1
ATOM 2475 O O . GLY A 1 323 ? -1.011 -5.57 -1.442 1 97.44 323 GLY A O 1
ATOM 2476 N N . PHE A 1 324 ? -2.062 -5.172 0.448 1 97.19 324 PHE A N 1
ATOM 2477 C CA . PHE A 1 324 ? -0.899 -5.371 1.304 1 97.19 324 PHE A CA 1
ATOM 2478 C C . PHE A 1 324 ? -0.832 -6.812 1.795 1 97.19 324 PHE A C 1
ATOM 2480 O O . PHE A 1 324 ? -1.863 -7.426 2.078 1 97.19 324 PHE A O 1
ATOM 2487 N N . ASP A 1 325 ? 0.341 -7.285 1.919 1 93.62 325 ASP A N 1
ATOM 2488 C CA . ASP A 1 325 ? 0.502 -8.57 2.592 1 93.62 325 ASP A CA 1
ATOM 2489 C C . ASP A 1 325 ? 0.898 -8.383 4.055 1 93.62 325 ASP A C 1
ATOM 2491 O O . ASP A 1 325 ? 1.078 -7.25 4.512 1 93.62 325 ASP A O 1
ATOM 2495 N N . LYS A 1 326 ? 1 -9.422 4.723 1 91.69 326 LYS A N 1
ATOM 2496 C CA . LYS A 1 326 ? 1.204 -9.391 6.168 1 91.69 326 LYS A CA 1
ATOM 2497 C C . LYS A 1 326 ? 2.539 -8.742 6.523 1 91.69 326 LYS A C 1
ATOM 2499 O O . LYS A 1 326 ? 2.625 -7.977 7.484 1 91.69 326 LYS A O 1
ATOM 2504 N N . GLN A 1 327 ? 3.562 -9 5.797 1 92.56 327 GLN A N 1
ATOM 2505 C CA . GLN A 1 327 ? 4.887 -8.461 6.086 1 92.56 327 GLN A CA 1
ATOM 2506 C C . GLN A 1 327 ? 4.922 -6.945 5.883 1 92.56 327 GLN A C 1
ATOM 2508 O O . GLN A 1 327 ? 5.539 -6.227 6.668 1 92.56 327 GLN A O 1
ATOM 2513 N N . GLU A 1 328 ? 4.336 -6.52 4.84 1 95.75 328 GLU A N 1
ATOM 2514 C CA . GLU A 1 328 ? 4.254 -5.086 4.586 1 95.75 328 GLU A CA 1
ATOM 2515 C C . GLU A 1 328 ? 3.52 -4.367 5.715 1 95.75 328 GLU A C 1
ATOM 2517 O O . GLU A 1 328 ? 3.947 -3.297 6.156 1 95.75 328 GLU A O 1
ATOM 2522 N N . ILE A 1 329 ? 2.418 -4.93 6.16 1 97.31 329 ILE A N 1
ATOM 2523 C CA . ILE A 1 329 ? 1.612 -4.336 7.223 1 97.31 329 ILE A CA 1
ATOM 2524 C C . ILE A 1 329 ? 2.426 -4.27 8.516 1 97.31 329 ILE A C 1
ATOM 2526 O O . ILE A 1 329 ? 2.455 -3.234 9.18 1 97.31 329 ILE A O 1
ATOM 2530 N N . LEU A 1 330 ? 3.078 -5.324 8.797 1 96.5 330 LEU A N 1
ATOM 2531 C CA . LEU A 1 330 ? 3.893 -5.379 10.008 1 96.5 330 LEU A CA 1
ATOM 2532 C C . LEU A 1 330 ? 5.012 -4.348 9.953 1 96.5 330 LEU A C 1
ATOM 2534 O O . LEU A 1 330 ? 5.285 -3.668 10.945 1 96.5 330 LEU A O 1
ATOM 2538 N N . ALA A 1 331 ? 5.656 -4.262 8.812 1 97.31 331 ALA A N 1
ATOM 2539 C CA . ALA A 1 331 ? 6.734 -3.289 8.641 1 97.31 331 ALA A CA 1
ATOM 2540 C C . ALA A 1 331 ? 6.227 -1.866 8.867 1 97.31 331 ALA A C 1
ATOM 2542 O O . ALA A 1 331 ? 6.883 -1.066 9.539 1 97.31 331 ALA A O 1
ATOM 2543 N N . GLU A 1 332 ? 5.117 -1.58 8.312 1 98 332 GLU A N 1
ATOM 2544 C CA . GLU A 1 332 ? 4.543 -0.248 8.492 1 98 332 GLU A CA 1
ATOM 2545 C C . GLU A 1 332 ? 4.117 -0.018 9.938 1 98 332 GLU A C 1
ATOM 2547 O O . GLU A 1 332 ? 4.305 1.073 10.484 1 98 332 GLU A O 1
ATOM 2552 N N . ALA A 1 333 ? 3.533 -1.022 10.547 1 98.5 333 ALA A N 1
ATOM 2553 C CA . ALA A 1 333 ? 3.145 -0.927 11.953 1 98.5 333 ALA A CA 1
ATOM 2554 C C . ALA A 1 333 ? 4.344 -0.596 12.836 1 98.5 333 ALA A C 1
ATOM 2556 O O . ALA A 1 333 ? 4.242 0.219 13.75 1 98.5 333 ALA A O 1
ATOM 2557 N N . ARG A 1 334 ? 5.465 -1.187 12.547 1 98.31 334 ARG A N 1
ATOM 2558 C CA . ARG A 1 334 ? 6.695 -0.907 13.281 1 98.31 334 ARG A CA 1
ATOM 2559 C C . ARG A 1 334 ? 7.164 0.525 13.039 1 98.31 334 ARG A C 1
ATOM 2561 O O . ARG A 1 334 ? 7.543 1.225 13.984 1 98.31 334 ARG A O 1
ATOM 2568 N N . ARG A 1 335 ? 7.07 0.885 11.859 1 97.5 335 ARG A N 1
ATOM 2569 C CA . ARG A 1 335 ? 7.52 2.221 11.492 1 97.5 335 ARG A CA 1
ATOM 2570 C C . ARG A 1 335 ? 6.715 3.293 12.211 1 97.5 335 ARG A C 1
ATOM 2572 O O . ARG A 1 335 ? 7.273 4.285 12.68 1 97.5 335 ARG A O 1
ATOM 2579 N N . ILE A 1 336 ? 5.414 3.061 12.367 1 97.81 336 ILE A N 1
ATOM 2580 C CA . ILE A 1 336 ? 4.582 4.113 12.938 1 97.81 336 ILE A CA 1
ATOM 2581 C C . ILE A 1 336 ? 4.418 3.885 14.438 1 97.81 336 ILE A C 1
ATOM 2583 O O . ILE A 1 336 ? 3.752 4.664 15.117 1 97.81 336 ILE A O 1
ATOM 2587 N N . GLY A 1 337 ? 4.98 2.811 14.961 1 97.38 337 GLY A N 1
ATOM 2588 C CA . GLY A 1 337 ? 5.07 2.604 16.391 1 97.38 337 GLY A CA 1
ATOM 2589 C C . GLY A 1 337 ? 3.848 1.92 16.984 1 97.38 337 GLY A C 1
ATOM 2590 O O . GLY A 1 337 ? 3.604 1.992 18.188 1 97.38 337 GLY A O 1
ATOM 2591 N N . THR A 1 338 ? 3.029 1.277 16.188 1 98.19 338 THR A N 1
ATOM 2592 C CA . THR A 1 338 ? 1.819 0.637 16.688 1 98.19 338 THR A CA 1
ATOM 2593 C C . THR A 1 338 ? 2.049 -0.855 16.906 1 98.19 338 THR A C 1
ATOM 2595 O O . THR A 1 338 ? 1.246 -1.522 17.562 1 98.19 338 THR A O 1
ATOM 2598 N N . ALA A 1 339 ? 3.129 -1.437 16.422 1 98 339 ALA A N 1
ATOM 2599 C CA . ALA A 1 339 ? 3.361 -2.879 16.422 1 98 339 ALA A CA 1
ATOM 2600 C C . ALA A 1 339 ? 3.42 -3.416 17.844 1 98 339 ALA A C 1
ATOM 2602 O O . ALA A 1 339 ? 2.791 -4.43 18.172 1 98 339 ALA A O 1
ATOM 2603 N N . GLU A 1 340 ? 4.137 -2.742 18.719 1 97.12 340 GLU A N 1
ATOM 2604 C CA . GLU A 1 340 ? 4.316 -3.217 20.078 1 97.12 340 GLU A CA 1
ATOM 2605 C C . GLU A 1 340 ? 2.998 -3.209 20.844 1 97.12 340 GLU A C 1
ATOM 2607 O O . GLU A 1 340 ? 2.746 -4.094 21.672 1 97.12 340 GLU A O 1
ATOM 2612 N N . ILE A 1 341 ? 2.188 -2.215 20.594 1 97 341 ILE A N 1
ATOM 2613 C CA . ILE A 1 341 ? 0.886 -2.115 21.25 1 97 341 ILE A CA 1
ATOM 2614 C C . ILE A 1 341 ? -0.018 -3.248 20.766 1 97 341 ILE A C 1
ATOM 2616 O O . ILE A 1 341 ? -0.693 -3.895 21.578 1 97 341 ILE A O 1
ATOM 2620 N N . ALA A 1 342 ? 0.022 -3.479 19.484 1 94.94 342 ALA A N 1
ATOM 2621 C CA . ALA A 1 342 ? -0.8 -4.523 18.875 1 94.94 342 ALA A CA 1
ATOM 2622 C C . ALA A 1 342 ? -0.447 -5.895 19.438 1 94.94 342 ALA A C 1
ATOM 2624 O O . ALA A 1 342 ? -1.296 -6.789 19.484 1 94.94 342 ALA A O 1
ATOM 2625 N N . MET A 1 343 ? 0.727 -6.094 19.922 1 94.31 343 MET A N 1
ATOM 2626 C CA . MET A 1 343 ? 1.212 -7.387 20.406 1 94.31 343 MET A CA 1
ATOM 2627 C C . MET A 1 343 ? 0.755 -7.637 21.844 1 94.31 343 MET A C 1
ATOM 2629 O O . MET A 1 343 ? 0.849 -8.758 22.328 1 94.31 343 MET A O 1
ATOM 2633 N N . LEU A 1 344 ? 0.305 -6.641 22.453 1 92.5 344 LEU A N 1
ATOM 2634 C CA . LEU A 1 344 ? -0.176 -6.832 23.812 1 92.5 344 LEU A CA 1
ATOM 2635 C C . LEU A 1 344 ? -1.336 -7.82 23.844 1 92.5 344 LEU A C 1
ATOM 2637 O O . LEU A 1 344 ? -2.178 -7.828 22.953 1 92.5 344 LEU A O 1
ATOM 2641 N N . PRO A 1 345 ? -1.302 -8.641 24.828 1 89.06 345 PRO A N 1
ATOM 2642 C CA . PRO A 1 345 ? -2.389 -9.617 24.922 1 89.06 345 PRO A CA 1
ATOM 2643 C C . PRO A 1 345 ? -3.75 -8.969 25.156 1 89.06 345 PRO A C 1
ATOM 2645 O O . PRO A 1 345 ? -3.836 -7.938 25.828 1 89.06 345 PRO A O 1
ATOM 2648 N N . ASP A 1 346 ? -4.746 -9.555 24.484 1 87.06 346 ASP A N 1
ATOM 2649 C CA . ASP A 1 346 ? -6.125 -9.125 24.719 1 87.06 346 ASP A CA 1
ATOM 2650 C C . ASP A 1 346 ? -7.109 -10.211 24.297 1 87.06 346 ASP A C 1
ATOM 2652 O O . ASP A 1 346 ? -6.707 -11.289 23.859 1 87.06 346 ASP A O 1
ATOM 2656 N N . GLN A 1 347 ? -8.32 -9.953 24.672 1 82.44 347 GLN A N 1
ATOM 2657 C CA . GLN A 1 347 ? -9.391 -10.844 24.234 1 82.44 347 GLN A CA 1
ATOM 2658 C C . GLN A 1 347 ? -10.102 -10.289 23 1 82.44 347 GLN A C 1
ATOM 2660 O O . GLN A 1 347 ? -10.758 -9.242 23.078 1 82.44 347 GLN A O 1
ATOM 2665 N N . ASP A 1 348 ? -9.938 -11.016 21.906 1 77.88 348 ASP A N 1
ATOM 2666 C CA . ASP A 1 348 ? -10.531 -10.586 20.656 1 77.88 348 ASP A CA 1
ATOM 2667 C C . ASP A 1 348 ? -12.023 -10.922 20.594 1 77.88 348 ASP A C 1
ATOM 2669 O O . ASP A 1 348 ? -12.398 -12.094 20.656 1 77.88 348 ASP A O 1
ATOM 2673 N N . CYS A 1 349 ? -12.758 -9.914 20.391 1 80.44 349 CYS A N 1
ATOM 2674 C CA . CYS A 1 349 ? -14.203 -10.125 20.375 1 80.44 349 CYS A CA 1
ATOM 2675 C C . CYS A 1 349 ? -14.633 -10.891 19.141 1 80.44 349 CYS A C 1
ATOM 2677 O O . CYS A 1 349 ? -15.68 -11.539 19.125 1 80.44 349 CYS A O 1
ATOM 2679 N N . CYS A 1 350 ? -13.883 -10.82 18.094 1 76.5 350 CYS A N 1
ATOM 2680 C CA . CYS A 1 350 ? -14.25 -11.484 16.844 1 76.5 350 CYS A CA 1
ATOM 2681 C C . CYS A 1 350 ? -14.219 -13 17 1 76.5 350 CYS A C 1
ATOM 2683 O O . CYS A 1 350 ? -14.781 -13.727 16.188 1 76.5 350 CYS A O 1
ATOM 2685 N N . GLN A 1 351 ? -13.602 -13.438 18 1 77.81 351 GLN A N 1
ATOM 2686 C CA . GLN A 1 351 ? -13.477 -14.875 18.219 1 77.81 351 GLN A CA 1
ATOM 2687 C C . GLN A 1 351 ? -14.648 -15.414 19.031 1 77.81 351 GLN A C 1
ATOM 2689 O O . GLN A 1 351 ? -14.836 -16.625 19.125 1 77.81 351 GLN A O 1
ATOM 2694 N N . LEU A 1 352 ? -15.414 -14.461 19.484 1 81.56 352 LEU A N 1
ATOM 2695 C CA . LEU A 1 352 ? -16.531 -14.867 20.328 1 81.56 352 LEU A CA 1
ATOM 2696 C C . LEU A 1 352 ? -17.625 -15.547 19.516 1 81.56 352 LEU A C 1
ATOM 2698 O O . LEU A 1 352 ? -18 -15.047 18.453 1 81.56 352 LEU A O 1
ATOM 2702 N N . PHE A 1 353 ? -18.031 -16.719 19.906 1 83.88 353 PHE A N 1
ATOM 2703 C CA . PHE A 1 353 ? -19.172 -17.469 19.391 1 83.88 353 PHE A CA 1
ATOM 2704 C C . PHE A 1 353 ? -18.906 -17.969 17.984 1 83.88 353 PHE A C 1
ATOM 2706 O O . PHE A 1 353 ? -19.828 -18.094 17.172 1 83.88 353 PHE A O 1
ATOM 2713 N N . LEU A 1 354 ? -17.625 -18.062 17.641 1 83 354 LEU A N 1
ATOM 2714 C CA . LEU A 1 354 ? -17.281 -18.609 16.328 1 83 354 LEU A CA 1
ATOM 2715 C C . LEU A 1 354 ? -17.438 -20.125 16.312 1 83 354 LEU A C 1
ATOM 2717 O O . LEU A 1 354 ? -17.078 -20.812 17.281 1 83 354 LEU A O 1
ATOM 2721 N N . PRO A 1 355 ? -18 -20.5 15.234 1 82.06 355 PRO A N 1
ATOM 2722 C CA . PRO A 1 355 ? -18.031 -21.969 15.086 1 82.06 355 PRO A CA 1
ATOM 2723 C C . PRO A 1 355 ? -16.656 -22.562 14.773 1 82.06 355 PRO A C 1
ATOM 2725 O O . PRO A 1 355 ? -15.695 -21.812 14.57 1 82.06 355 PRO A O 1
ATOM 2728 N N . ARG A 1 356 ? -16.578 -23.875 14.789 1 77.12 356 ARG A N 1
ATOM 2729 C CA . ARG A 1 356 ? -15.328 -24.578 14.492 1 77.12 356 ARG A CA 1
ATOM 2730 C C . ARG A 1 356 ? -14.867 -24.297 13.07 1 77.12 356 ARG A C 1
ATOM 2732 O O . ARG A 1 356 ? -13.68 -24.078 12.82 1 77.12 356 ARG A O 1
ATOM 2739 N N . ARG A 1 357 ? -15.891 -24.312 12.219 1 80.06 357 ARG A N 1
ATOM 2740 C CA . ARG A 1 357 ? -15.602 -24.016 10.82 1 80.06 357 ARG A CA 1
ATOM 2741 C C . ARG A 1 357 ? -16.203 -22.656 10.414 1 80.06 357 ARG A C 1
ATOM 2743 O O . ARG A 1 357 ? -17.375 -22.406 10.664 1 80.06 357 ARG A O 1
ATOM 2750 N N . VAL A 1 358 ? -15.344 -21.906 9.781 1 81.38 358 VAL A N 1
ATOM 2751 C CA . VAL A 1 358 ? -15.797 -20.578 9.344 1 81.38 358 VAL A CA 1
ATOM 2752 C C . VAL A 1 358 ? -15.906 -20.562 7.816 1 81.38 358 VAL A C 1
ATOM 2754 O O . VAL A 1 358 ? -15.047 -21.094 7.117 1 81.38 358 VAL A O 1
ATOM 2757 N N . ALA A 1 359 ? -16.953 -19.938 7.332 1 81.12 359 ALA A N 1
ATOM 2758 C CA . ALA A 1 359 ? -17.234 -19.938 5.902 1 81.12 359 ALA A CA 1
ATOM 2759 C C . ALA A 1 359 ? -16.266 -19.031 5.152 1 81.12 359 ALA A C 1
ATOM 2761 O O . ALA A 1 359 ? -16.047 -17.875 5.551 1 81.12 359 ALA A O 1
ATOM 2762 N N . THR A 1 360 ? -15.664 -19.547 4.055 1 78.62 360 THR A N 1
ATOM 2763 C CA . THR A 1 360 ? -14.836 -18.75 3.16 1 78.62 360 THR A CA 1
ATOM 2764 C C . THR A 1 360 ? -15.68 -18.109 2.068 1 78.62 360 THR A C 1
ATOM 2766 O O . THR A 1 360 ? -15.195 -17.266 1.314 1 78.62 360 THR A O 1
ATOM 2769 N N . HIS A 1 361 ? -16.891 -18.484 2.055 1 83.69 361 HIS A N 1
ATOM 2770 C CA . HIS A 1 361 ? -17.891 -17.922 1.145 1 83.69 361 HIS A CA 1
ATOM 2771 C C . HIS A 1 361 ? -19.266 -17.875 1.79 1 83.69 361 HIS A C 1
ATOM 2773 O O . HIS A 1 361 ? -19.953 -18.891 1.852 1 83.69 361 HIS A O 1
ATOM 2779 N N . ALA A 1 362 ? -19.625 -16.719 2.199 1 81.81 362 ALA A N 1
ATOM 2780 C CA . ALA A 1 362 ? -20.953 -16.516 2.754 1 81.81 362 ALA A CA 1
ATOM 2781 C C . ALA A 1 362 ? -21.859 -15.781 1.768 1 81.81 362 ALA A C 1
ATOM 2783 O O . ALA A 1 362 ? -21.516 -14.688 1.306 1 81.81 362 ALA A O 1
ATOM 2784 N N . ALA A 1 363 ? -22.906 -16.375 1.447 1 85.06 363 ALA A N 1
ATOM 2785 C CA . ALA A 1 363 ? -23.859 -15.727 0.551 1 85.06 363 ALA A CA 1
ATOM 2786 C C . ALA A 1 363 ? -24.766 -14.758 1.314 1 85.06 363 ALA A C 1
ATOM 2788 O O . ALA A 1 363 ? -25.25 -15.086 2.398 1 85.06 363 ALA A O 1
ATOM 2789 N N . VAL A 1 364 ? -25 -13.672 0.753 1 86.12 364 VAL A N 1
ATOM 2790 C CA . VAL A 1 364 ? -25.812 -12.633 1.391 1 86.12 364 VAL A CA 1
ATOM 2791 C C . VAL A 1 364 ? -27.219 -13.148 1.628 1 86.12 364 VAL A C 1
ATOM 2793 O O . VAL A 1 364 ? -27.844 -12.828 2.641 1 86.12 364 VAL A O 1
ATOM 2796 N N . ASP A 1 365 ? -27.656 -13.953 0.781 1 88.75 365 ASP A N 1
ATOM 2797 C CA . ASP A 1 365 ? -29 -14.492 0.884 1 88.75 365 ASP A CA 1
ATOM 2798 C C . ASP A 1 365 ? -29.156 -15.344 2.141 1 88.75 365 ASP A C 1
ATOM 2800 O O . ASP A 1 365 ? -30.25 -15.477 2.678 1 88.75 365 ASP A O 1
ATOM 2804 N N . GLN A 1 366 ? -28.109 -15.875 2.596 1 89.5 366 GLN A N 1
ATOM 2805 C CA . GLN A 1 366 ? -28.141 -16.688 3.812 1 89.5 366 GLN A CA 1
ATOM 2806 C C 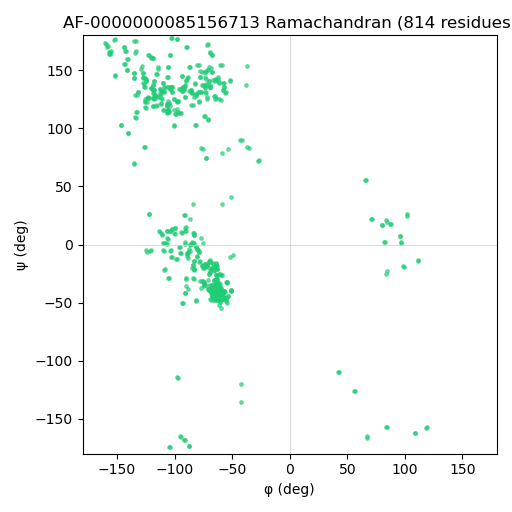. GLN A 1 366 ? -28.031 -15.797 5.055 1 89.5 366 GLN A C 1
ATOM 2808 O O . GLN A 1 366 ? -28.453 -16.203 6.145 1 89.5 366 GLN A O 1
ATOM 2813 N N . LEU A 1 367 ? -27.531 -14.609 4.852 1 93.56 367 LEU A N 1
ATOM 2814 C CA . LEU A 1 367 ? -27.25 -13.734 5.984 1 93.56 367 LEU A CA 1
ATOM 2815 C C . LEU A 1 367 ? -28.469 -12.867 6.309 1 93.56 367 LEU A C 1
ATOM 2817 O O . LEU A 1 367 ? -28.703 -12.555 7.477 1 93.56 367 LEU A O 1
ATOM 2821 N N . LEU A 1 368 ? -29.266 -12.547 5.383 1 94.56 368 LEU A N 1
ATOM 2822 C CA . LEU A 1 368 ? -30.375 -11.609 5.547 1 94.56 368 LEU A CA 1
ATOM 2823 C C . LEU A 1 368 ? -31.422 -12.164 6.508 1 94.56 368 LEU A C 1
ATOM 2825 O O . LEU A 1 368 ? -31.844 -11.469 7.434 1 94.56 368 LEU A O 1
ATOM 2829 N N . PRO A 1 369 ? -31.797 -13.422 6.363 1 94.25 369 PRO A N 1
ATOM 2830 C CA . PRO A 1 369 ? -32.75 -13.969 7.328 1 94.25 369 PRO A CA 1
ATOM 2831 C C . PRO A 1 369 ? -32.219 -13.984 8.758 1 94.25 369 PRO A C 1
ATOM 2833 O O . PRO A 1 369 ? -32.969 -13.75 9.703 1 94.25 369 PRO A O 1
ATOM 2836 N N . VAL A 1 370 ? -30.984 -14.297 8.875 1 94.5 370 VAL A N 1
ATOM 2837 C CA . VAL A 1 370 ? -30.344 -14.305 10.188 1 94.5 370 VAL A CA 1
ATOM 2838 C C . VAL A 1 370 ? -30.422 -12.914 10.812 1 94.5 370 VAL A C 1
ATOM 2840 O O . VAL A 1 370 ? -30.781 -12.773 11.977 1 94.5 370 VAL A O 1
ATOM 2843 N N . GLU A 1 371 ? -30.141 -11.906 10.039 1 95.94 371 GLU A N 1
ATOM 2844 C CA . GLU A 1 371 ? -30.156 -10.516 10.492 1 95.94 371 GLU A CA 1
ATOM 2845 C C . GLU A 1 371 ? -31.562 -10.07 10.844 1 95.94 371 GLU A C 1
ATOM 2847 O O . GLU A 1 371 ? -31.766 -9.336 11.812 1 95.94 371 GLU A O 1
ATOM 2852 N N . ALA A 1 372 ? -32.469 -10.531 10.094 1 95.88 372 ALA A N 1
ATOM 2853 C CA . ALA A 1 372 ? -33.875 -10.211 10.367 1 95.88 372 ALA A CA 1
ATOM 2854 C C . ALA A 1 372 ? -34.312 -10.828 11.688 1 95.88 372 ALA A C 1
ATOM 2856 O O . ALA A 1 372 ? -34.969 -10.156 12.508 1 95.88 372 ALA A O 1
ATOM 2857 N N . ARG A 1 373 ? -34.031 -12.047 11.906 1 95.94 373 ARG A N 1
ATOM 2858 C CA . ARG A 1 373 ? -34.375 -12.734 13.141 1 95.94 373 ARG A CA 1
ATOM 2859 C C . ARG A 1 373 ? -33.719 -12.07 14.352 1 95.94 373 ARG A C 1
ATOM 2861 O O . ARG A 1 373 ? -34.344 -11.969 15.414 1 95.94 373 ARG A O 1
ATOM 2868 N N . ALA A 1 374 ? -32.562 -11.633 14.164 1 96.38 374 ALA A N 1
ATOM 2869 C CA . ALA A 1 374 ? -31.812 -11.023 15.25 1 96.38 374 ALA A CA 1
ATOM 2870 C C . ALA A 1 374 ? -32.312 -9.609 15.547 1 96.38 374 ALA A C 1
ATOM 2872 O O . ALA A 1 374 ? -32.062 -9.062 16.625 1 96.38 374 ALA A O 1
ATOM 2873 N N . GLY A 1 375 ? -33.031 -9 14.625 1 96.88 375 GLY A N 1
ATOM 2874 C CA . GLY A 1 375 ? -33.375 -7.602 14.781 1 96.88 375 GLY A CA 1
ATOM 2875 C C . GLY A 1 375 ? -32.188 -6.676 14.727 1 96.88 375 GLY A C 1
ATOM 2876 O O . GLY A 1 375 ? -31.984 -5.855 15.625 1 96.88 375 GLY A O 1
ATOM 2877 N N . VAL A 1 376 ? -31.438 -6.758 13.664 1 96.44 376 VAL A N 1
ATOM 2878 C CA . VAL A 1 376 ? -30.125 -6.129 13.578 1 96.44 376 VAL A CA 1
ATOM 2879 C C . VAL A 1 376 ? -30.281 -4.609 13.625 1 96.44 376 VAL A C 1
ATOM 2881 O O . VAL A 1 376 ? -29.453 -3.916 14.219 1 96.44 376 VAL A O 1
ATOM 2884 N N . ASP A 1 377 ? -31.312 -4.047 13.047 1 96.31 377 ASP A N 1
ATOM 2885 C CA . ASP A 1 377 ? -31.516 -2.604 13.07 1 96.31 377 ASP A CA 1
ATOM 2886 C C . ASP A 1 377 ? -31.688 -2.092 14.5 1 96.31 377 ASP A C 1
ATOM 2888 O O . ASP A 1 377 ? -31.109 -1.066 14.867 1 96.31 377 ASP A O 1
ATOM 2892 N N . THR A 1 378 ? -32.469 -2.865 15.219 1 97 378 THR A N 1
ATOM 2893 C CA . THR A 1 378 ? -32.656 -2.51 16.625 1 97 378 THR A CA 1
ATOM 2894 C C . THR A 1 378 ? -31.375 -2.662 17.406 1 97 378 THR A C 1
ATOM 2896 O O . THR A 1 378 ? -31.047 -1.815 18.25 1 97 378 THR A O 1
ATOM 2899 N N . LEU A 1 379 ? -30.672 -3.738 17.141 1 97.12 379 LEU A N 1
ATOM 2900 C CA . LEU A 1 379 ? -29.391 -3.963 17.812 1 97.12 379 LEU A CA 1
ATOM 2901 C C . LEU A 1 379 ? -28.438 -2.807 17.547 1 97.12 379 LEU A C 1
ATOM 2903 O O . LEU A 1 379 ? -27.812 -2.289 18.469 1 97.12 379 LEU A O 1
ATOM 2907 N N . VAL A 1 380 ? -28.359 -2.357 16.312 1 98.06 380 VAL A N 1
ATOM 2908 C CA . VAL A 1 380 ? -27.469 -1.279 15.914 1 98.06 380 VAL A CA 1
ATOM 2909 C C . VAL A 1 380 ? -27.875 0.023 16.594 1 98.06 380 VAL A C 1
ATOM 2911 O O . VAL A 1 380 ? -27.047 0.74 17.141 1 98.06 380 VAL A O 1
ATOM 2914 N N . GLY A 1 381 ? -29.141 0.323 16.562 1 97.88 381 GLY A N 1
ATOM 2915 C CA . GLY A 1 381 ? -29.641 1.519 17.219 1 97.88 381 GLY A CA 1
ATOM 2916 C C . GLY A 1 381 ? -29.281 1.573 18.688 1 97.88 381 GLY A C 1
ATOM 2917 O O . GLY A 1 381 ? -28.797 2.596 19.188 1 97.88 381 GLY A O 1
ATOM 2918 N N . ASN A 1 382 ? -29.516 0.463 19.391 1 97.5 382 ASN A N 1
ATOM 2919 C CA . ASN A 1 382 ? -29.203 0.374 20.812 1 97.5 382 ASN A CA 1
ATOM 2920 C C . ASN A 1 382 ? -27.719 0.585 21.078 1 97.5 382 ASN A C 1
ATOM 2922 O O . ASN A 1 382 ? -27.344 1.28 22.031 1 97.5 382 ASN A O 1
ATOM 2926 N N . LEU A 1 383 ? -26.938 0.002 20.25 1 98.06 383 LEU A N 1
ATOM 2927 C CA . LEU A 1 383 ? -25.484 0.108 20.406 1 98.06 383 LEU A CA 1
ATOM 2928 C C . LEU A 1 383 ? -25.016 1.542 20.188 1 98.06 383 LEU A C 1
ATOM 2930 O O . LEU A 1 383 ? -24.156 2.045 20.922 1 98.06 383 LEU A O 1
ATOM 2934 N N . LEU A 1 384 ? -25.547 2.215 19.172 1 98.44 384 LEU A N 1
ATOM 2935 C CA . LEU A 1 384 ? -25.188 3.594 18.859 1 98.44 384 LEU A CA 1
ATOM 2936 C C . LEU A 1 384 ? -25.516 4.516 20.031 1 98.44 384 LEU A C 1
ATOM 2938 O O . LEU A 1 384 ? -24.734 5.426 20.344 1 98.44 384 LEU A O 1
ATOM 2942 N N . ASP A 1 385 ? -26.578 4.25 20.703 1 97.62 385 ASP A N 1
ATOM 2943 C CA . ASP A 1 385 ? -27.062 5.094 21.797 1 97.62 385 ASP A CA 1
ATOM 2944 C C . ASP A 1 385 ? -26.219 4.906 23.047 1 97.62 385 ASP A C 1
ATOM 2946 O O . ASP A 1 385 ? -26.156 5.793 23.906 1 97.62 385 ASP A O 1
ATOM 2950 N N . ARG A 1 386 ? -25.516 3.832 23.141 1 96.94 386 ARG A N 1
ATOM 2951 C CA . ARG A 1 386 ? -24.844 3.504 24.391 1 96.94 386 ARG A CA 1
ATOM 2952 C C . ARG A 1 386 ? -23.328 3.57 24.234 1 96.94 386 ARG A C 1
ATOM 2954 O O . ARG A 1 386 ? -22.594 3.145 25.125 1 96.94 386 ARG A O 1
ATOM 2961 N N . MET A 1 387 ? -22.891 4.094 23.188 1 97.12 387 MET A N 1
ATOM 2962 C CA . MET A 1 387 ? -21.453 4.141 22.938 1 97.12 387 MET A CA 1
ATOM 2963 C C . MET A 1 387 ? -20.75 5.047 23.938 1 97.12 387 MET A C 1
ATOM 2965 O O . MET A 1 387 ? -21.281 6.094 24.312 1 97.12 387 MET A O 1
ATOM 2969 N N . GLN A 1 388 ? -19.578 4.605 24.328 1 97.31 388 GLN A N 1
ATOM 2970 C CA . GLN A 1 388 ? -18.688 5.457 25.109 1 97.31 388 GLN A CA 1
ATOM 2971 C C . GLN A 1 388 ? -17.766 6.27 24.203 1 97.31 388 GLN A C 1
ATOM 2973 O O . GLN A 1 388 ? -17.25 5.758 23.203 1 97.31 388 GLN A O 1
ATOM 2978 N N . ARG A 1 389 ? -17.547 7.492 24.594 1 97.69 389 ARG A N 1
ATOM 2979 C CA . ARG A 1 389 ? -16.719 8.375 23.766 1 97.69 389 ARG A CA 1
ATOM 2980 C C . ARG A 1 389 ? -15.492 8.852 24.531 1 97.69 389 ARG A C 1
ATOM 2982 O O . ARG A 1 389 ? -15.578 9.195 25.703 1 97.69 389 ARG A O 1
ATOM 2989 N N . PHE A 1 390 ? -14.305 8.805 23.938 1 97.25 390 PHE A N 1
ATOM 2990 C CA . PHE A 1 390 ? -13.047 9.359 24.438 1 97.25 390 PHE A CA 1
ATOM 2991 C C . PHE A 1 390 ? -12.516 10.422 23.484 1 97.25 390 PHE A C 1
ATOM 2993 O O . PHE A 1 390 ? -12.367 10.18 22.281 1 97.25 390 PHE A O 1
ATOM 3000 N N . ASP A 1 391 ? -12.164 11.578 23.984 1 96.81 391 ASP A N 1
ATOM 3001 C CA . ASP A 1 391 ? -11.656 12.68 23.172 1 96.81 391 ASP A CA 1
ATOM 3002 C C . ASP A 1 391 ? -10.141 12.797 23.297 1 96.81 391 ASP A C 1
ATOM 3004 O O . ASP A 1 391 ? -9.586 12.656 24.391 1 96.81 391 ASP A O 1
ATOM 3008 N N . PHE A 1 392 ? -9.5 12.977 22.188 1 94.94 392 PHE A N 1
ATOM 3009 C CA . PHE A 1 392 ? -8.062 13.211 22.156 1 94.94 392 PHE A CA 1
ATOM 3010 C C . PHE A 1 392 ? -7.754 14.609 21.641 1 94.94 392 PHE A C 1
ATOM 3012 O O . PHE A 1 392 ? -8.406 15.094 20.703 1 94.94 392 PHE A O 1
ATOM 3019 N N . GLY A 1 393 ? -6.5 15.289 22.109 1 81.56 393 GLY A N 1
ATOM 3020 C CA . GLY A 1 393 ? -6.043 16.594 21.656 1 81.56 393 GLY A CA 1
ATOM 3021 C C . GLY A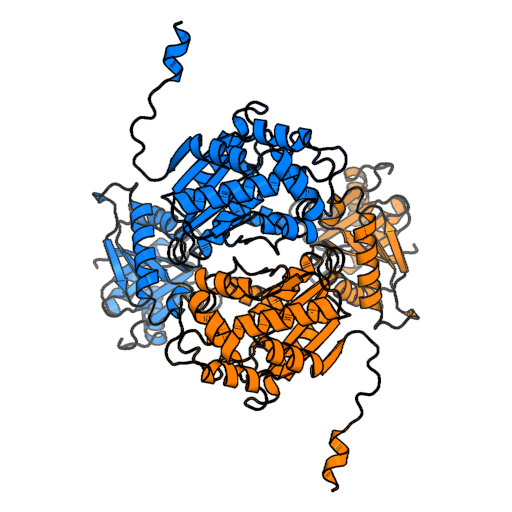 1 393 ? -6.672 17.734 22.406 1 81.56 393 GLY A C 1
ATOM 3022 O O . GLY A 1 393 ? -6.215 18.875 22.312 1 81.56 393 GLY A O 1
ATOM 3023 N N . THR A 1 394 ? -7.902 17.578 23.062 1 61.31 394 THR A N 1
ATOM 3024 C CA . THR A 1 394 ? -8.453 18.656 23.875 1 61.31 394 THR A CA 1
ATOM 3025 C C . THR A 1 394 ? -7.852 18.641 25.266 1 61.31 394 THR A C 1
ATOM 3027 O O . THR A 1 394 ? -7.41 17.594 25.75 1 61.31 394 THR A O 1
ATOM 3030 N N . GLU A 1 395 ? -7.277 19.688 25.859 1 51.16 395 GLU A N 1
ATOM 3031 C CA . GLU A 1 395 ? -6.969 19.75 27.281 1 51.16 395 GLU A CA 1
ATOM 3032 C C . GLU A 1 395 ? -7.922 18.875 28.094 1 51.16 395 GLU A C 1
ATOM 3034 O O . GLU A 1 395 ? -9.125 19.125 28.125 1 51.16 395 GLU A O 1
ATOM 3039 N N . ALA A 1 396 ? -7.812 17.688 28.031 1 41.94 396 ALA A N 1
ATOM 3040 C CA . ALA A 1 396 ? -8.523 16.812 28.953 1 41.94 396 ALA A CA 1
ATOM 3041 C C . ALA A 1 396 ? -8.594 17.406 30.359 1 41.94 396 ALA A C 1
ATOM 3043 O O . ALA A 1 396 ? -7.574 17.5 31.047 1 41.94 396 ALA A O 1
ATOM 3044 N N . ALA A 1 397 ? -9.445 18.219 30.719 1 35.88 397 ALA A N 1
ATOM 3045 C CA . ALA A 1 397 ? -9.766 18.453 32.125 1 35.88 397 ALA A CA 1
ATOM 3046 C C . ALA A 1 397 ? -9.836 17.141 32.906 1 35.88 397 ALA A C 1
ATOM 3048 O O . ALA A 1 397 ? -9.016 16.891 33.781 1 35.88 397 ALA A O 1
ATOM 3049 N N . GLY A 1 398 ? -11.062 16.703 33.594 1 32.62 398 GLY A N 1
ATOM 3050 C CA . GLY A 1 398 ? -11.492 16.078 34.812 1 32.62 398 GLY A CA 1
ATOM 3051 C C . GLY A 1 398 ? -11.484 14.562 34.75 1 32.62 398 GLY A C 1
ATOM 3052 O O . GLY A 1 398 ? -12.539 13.922 34.844 1 32.62 398 GLY A O 1
ATOM 3053 N N . VAL A 1 399 ? -10.844 13.82 34 1 35 399 VAL A N 1
ATOM 3054 C CA . VAL A 1 399 ? -11.062 12.461 34.5 1 35 399 VAL A CA 1
ATOM 3055 C C . VAL A 1 399 ? -10.594 12.367 35.938 1 35 399 VAL A C 1
ATOM 3057 O O . VAL A 1 399 ? -9.398 12.469 36.219 1 35 399 VAL A O 1
ATOM 3060 N N . GLU A 1 400 ? -11.398 12.867 37.062 1 29.19 400 GLU A N 1
ATOM 3061 C CA . GLU A 1 400 ? -11.414 12.5 38.469 1 29.19 400 GLU A CA 1
ATOM 3062 C C . GLU A 1 400 ? -11.211 11 38.656 1 29.19 400 GLU A C 1
ATOM 3064 O O . GLU A 1 400 ? -11.57 10.211 37.781 1 29.19 400 GLU A O 1
ATOM 3069 N N . SER A 1 401 ? -10.633 10.609 39.906 1 31.78 401 SER A N 1
ATOM 3070 C CA . SER A 1 401 ? -10.172 9.492 40.75 1 31.78 401 SER A CA 1
ATOM 3071 C C . SER A 1 401 ? -11.297 8.516 41.031 1 31.78 401 SER A C 1
ATOM 3073 O O . SER A 1 401 ? -11.844 8.5 42.125 1 31.78 401 SER A O 1
ATOM 3075 N N . ALA A 1 402 ? -12.172 8.219 40.312 1 28.09 402 ALA A N 1
ATOM 3076 C CA . ALA A 1 402 ? -13.156 7.281 40.812 1 28.09 402 ALA A CA 1
ATOM 3077 C C . ALA A 1 402 ? -12.484 6.023 41.375 1 28.09 402 ALA A C 1
ATOM 3079 O O . ALA A 1 402 ? -13.164 5.102 41.844 1 28.09 402 ALA A O 1
ATOM 3080 N N . ALA A 1 403 ? -11.25 5.797 41.188 1 33.75 403 ALA A N 1
ATOM 3081 C CA . ALA A 1 403 ? -10.859 4.543 41.812 1 33.75 403 ALA A CA 1
ATOM 3082 C C . ALA A 1 403 ? -10.82 4.691 43.344 1 33.75 403 ALA A C 1
ATOM 3084 O O . ALA A 1 403 ? -10.492 3.74 44.062 1 33.75 403 ALA A O 1
ATOM 3085 N N . THR A 1 404 ? -10.75 5.895 43.844 1 28.19 404 THR A N 1
ATOM 3086 C CA . THR A 1 404 ? -10.57 5.855 45.312 1 28.19 404 THR A CA 1
ATOM 3087 C C . THR A 1 404 ? -11.883 5.477 46 1 28.19 404 THR A C 1
ATOM 3089 O O . THR A 1 404 ? -11.883 5.105 47.188 1 28.19 404 THR A O 1
ATOM 3092 N N . ALA A 1 405 ? -13.062 5.859 45.469 1 29.47 405 ALA A N 1
ATOM 3093 C CA . ALA A 1 405 ? -14.164 5.754 46.438 1 29.47 405 ALA A CA 1
ATOM 3094 C C . ALA A 1 405 ? -14.562 4.297 46.656 1 29.47 405 ALA A C 1
ATOM 3096 O O . ALA A 1 405 ? -15.25 3.979 47.625 1 29.47 405 ALA A O 1
ATOM 3097 N N . SER A 1 406 ? -14.477 3.463 45.656 1 27.25 406 SER A N 1
ATOM 3098 C CA . SER A 1 406 ? -15.227 2.262 46 1 27.25 406 SER A CA 1
ATOM 3099 C C . SER A 1 406 ? -14.461 1.39 47 1 27.25 406 SER A C 1
ATOM 3101 O O . SER A 1 406 ? -14.852 0.252 47.25 1 27.25 406 SER A O 1
ATOM 3103 N N . ARG A 1 407 ? -13.219 1.93 47.406 1 28.92 407 ARG A N 1
ATOM 3104 C CA . ARG A 1 407 ? -12.766 1.073 48.5 1 28.92 407 ARG A CA 1
ATOM 3105 C C . ARG A 1 407 ? -13.625 1.286 49.75 1 28.92 407 ARG A C 1
ATOM 3107 O O . ARG A 1 407 ? -13.383 0.662 50.781 1 28.92 407 ARG A O 1
ATOM 3114 N N . VAL A 1 408 ? -14.125 2.465 49.906 1 26.66 408 VAL A N 1
ATOM 3115 C CA . VAL A 1 408 ? -14.594 2.578 51.281 1 26.66 408 VAL A CA 1
ATOM 3116 C C . VAL A 1 408 ? -15.883 1.779 51.469 1 26.66 408 VAL A C 1
ATOM 3118 O O . VAL A 1 408 ? -16.25 1.419 52.594 1 26.66 408 VAL A O 1
ATOM 3121 N N . GLY A 1 409 ? -16.891 1.682 50.406 1 22.72 409 GLY A N 1
ATOM 3122 C CA . GLY A 1 409 ? -17.938 0.839 50.969 1 22.72 409 GLY A CA 1
ATOM 3123 C C . GLY A 1 409 ? -17.656 -0.644 50.812 1 22.72 409 GLY A C 1
ATOM 3124 O O . GLY A 1 409 ? -16.891 -1.046 49.906 1 22.72 409 GLY A O 1
ATOM 3125 N N . MET B 1 1 ? 31.281 -37.031 -5.18 1 54.81 1 MET B N 1
ATOM 3126 C CA . MET B 1 1 ? 29.984 -37.031 -4.523 1 54.81 1 MET B CA 1
ATOM 3127 C C . MET B 1 1 ? 28.938 -36.344 -5.391 1 54.81 1 MET B C 1
ATOM 3129 O O . MET B 1 1 ? 29.25 -35.406 -6.109 1 54.81 1 MET B O 1
ATOM 3133 N N . HIS B 1 2 ? 27.766 -37 -5.727 1 77.94 2 HIS B N 1
ATOM 3134 C CA . HIS B 1 2 ? 26.766 -36.625 -6.719 1 77.94 2 HIS B CA 1
ATOM 3135 C C . HIS B 1 2 ? 25.875 -35.5 -6.207 1 77.94 2 HIS B C 1
ATOM 3137 O O . HIS B 1 2 ? 25.062 -35.688 -5.309 1 77.94 2 HIS B O 1
ATOM 3143 N N . MET B 1 3 ? 26.328 -34.281 -6.328 1 89.69 3 MET B N 1
ATOM 3144 C CA . MET B 1 3 ? 25.516 -33.125 -6.027 1 89.69 3 MET B CA 1
ATOM 3145 C C . MET B 1 3 ? 24.516 -32.844 -7.156 1 89.69 3 MET B C 1
ATOM 3147 O O . MET B 1 3 ? 24.859 -33 -8.328 1 89.69 3 MET B O 1
ATOM 3151 N N . GLN B 1 4 ? 23.297 -32.656 -6.73 1 95.56 4 GLN B N 1
ATOM 3152 C CA . GLN B 1 4 ? 22.281 -32.281 -7.715 1 95.56 4 GLN B CA 1
ATOM 3153 C C . GLN B 1 4 ? 21.906 -30.828 -7.598 1 95.56 4 GLN B C 1
ATOM 3155 O O . GLN B 1 4 ? 21.672 -30.328 -6.492 1 95.56 4 GLN B O 1
ATOM 3160 N N . CYS B 1 5 ? 21.812 -30.172 -8.742 1 96.94 5 CYS B N 1
ATOM 3161 C CA . CYS B 1 5 ? 21.516 -28.734 -8.797 1 96.94 5 CYS B CA 1
ATOM 3162 C C . CYS B 1 5 ? 20.016 -28.5 -8.656 1 96.94 5 CYS B C 1
ATOM 3164 O O . CYS B 1 5 ? 19.219 -29.125 -9.359 1 96.94 5 CYS B O 1
ATOM 3166 N N . CYS B 1 6 ? 19.656 -27.578 -7.707 1 97.62 6 CYS B N 1
ATOM 3167 C CA . CYS B 1 6 ? 18.25 -27.312 -7.418 1 97.62 6 CYS B CA 1
ATOM 3168 C C . CYS B 1 6 ? 18.016 -25.844 -7.137 1 97.62 6 CYS B C 1
ATOM 3170 O O . CYS B 1 6 ? 18.969 -25.078 -6.984 1 97.62 6 CYS B O 1
ATOM 3172 N N . VAL B 1 7 ? 16.766 -25.469 -7.133 1 98.5 7 VAL B N 1
ATOM 3173 C CA . VAL B 1 7 ? 16.281 -24.188 -6.613 1 98.5 7 VAL B CA 1
ATOM 3174 C C . VAL B 1 7 ? 15.18 -24.422 -5.582 1 98.5 7 VAL B C 1
ATOM 3176 O O . VAL B 1 7 ? 14.195 -25.109 -5.867 1 98.5 7 VAL B O 1
ATOM 3179 N N . LEU B 1 8 ? 15.383 -23.922 -4.422 1 97.56 8 LEU B N 1
ATOM 3180 C CA . LEU B 1 8 ? 14.375 -24.031 -3.373 1 97.56 8 LEU B CA 1
ATOM 3181 C C . LEU B 1 8 ? 13.445 -22.828 -3.393 1 97.56 8 LEU B C 1
ATOM 3183 O O . LEU B 1 8 ? 13.898 -21.672 -3.404 1 97.56 8 LEU B O 1
ATOM 3187 N N . LEU B 1 9 ? 12.164 -23.078 -3.447 1 97.81 9 LEU B N 1
ATOM 3188 C CA . LEU B 1 9 ? 11.148 -22.031 -3.318 1 97.81 9 LEU B CA 1
ATOM 3189 C C . LEU B 1 9 ? 10.469 -22.109 -1.958 1 97.81 9 LEU B C 1
ATOM 3191 O O . LEU B 1 9 ? 9.742 -23.062 -1.673 1 97.81 9 LEU B O 1
ATOM 3195 N N . LYS B 1 10 ? 10.688 -21.109 -1.178 1 95.56 10 LYS B N 1
ATOM 3196 C CA . LYS B 1 10 ? 10.07 -21.078 0.148 1 95.56 10 LYS B CA 1
ATOM 3197 C C . LYS B 1 10 ? 8.75 -20.328 0.123 1 95.56 10 LYS B C 1
ATOM 3199 O O . LYS B 1 10 ? 8.672 -19.219 -0.417 1 95.56 10 LYS B O 1
ATOM 3204 N N . TYR B 1 11 ? 7.797 -20.938 0.764 1 92.62 11 TYR B N 1
ATOM 3205 C CA . TYR B 1 11 ? 6.465 -20.328 0.796 1 92.62 11 TYR B CA 1
ATOM 3206 C C . TYR B 1 11 ? 6.449 -19.094 1.681 1 92.62 11 TYR B C 1
ATOM 3208 O O . TYR B 1 11 ? 7.258 -18.969 2.604 1 92.62 11 TYR B O 1
ATOM 3216 N N . GLY B 1 12 ? 5.582 -18.188 1.31 1 85.88 12 GLY B N 1
ATOM 3217 C CA . GLY B 1 12 ? 5.348 -17.016 2.137 1 85.88 12 GLY B CA 1
ATOM 3218 C C . GLY B 1 12 ? 4.141 -17.156 3.045 1 85.88 12 GLY B C 1
ATOM 3219 O O . GLY B 1 12 ? 4.09 -18.047 3.885 1 85.88 12 GLY B O 1
ATOM 3220 N N . GLU B 1 13 ? 3.123 -16.375 2.846 1 87.25 13 GLU B N 1
ATOM 3221 C CA . GLU B 1 13 ? 1.892 -16.266 3.621 1 87.25 13 GLU B CA 1
ATOM 3222 C C . GLU B 1 13 ? 1.072 -17.547 3.537 1 87.25 13 GLU B C 1
ATOM 3224 O O . GLU B 1 13 ? 0.29 -17.844 4.441 1 87.25 13 GLU B O 1
ATOM 3229 N N . MET B 1 14 ? 1.238 -18.312 2.59 1 84.88 14 MET B N 1
ATOM 3230 C CA . MET B 1 14 ? 0.375 -19.469 2.352 1 84.88 14 MET B CA 1
ATOM 3231 C C . MET B 1 14 ? 0.643 -20.562 3.373 1 84.88 14 MET B C 1
ATOM 3233 O O . MET B 1 14 ? -0.175 -21.469 3.545 1 84.88 14 MET B O 1
ATOM 3237 N N . VAL B 1 15 ? 1.766 -20.5 4.07 1 78.88 15 VAL B N 1
ATOM 3238 C CA . VAL B 1 15 ? 2.084 -21.484 5.094 1 78.88 15 VAL B CA 1
ATOM 3239 C C . VAL B 1 15 ? 1.089 -21.375 6.246 1 78.88 15 VAL B C 1
ATOM 3241 O O . VAL B 1 15 ? 0.827 -22.359 6.945 1 78.88 15 VAL B O 1
ATOM 3244 N N . LEU B 1 16 ? 0.415 -20.188 6.324 1 73.69 16 LEU B N 1
ATOM 3245 C CA . LEU B 1 16 ? -0.458 -19.906 7.457 1 73.69 16 LEU B CA 1
ATOM 3246 C C . LEU B 1 16 ? -1.887 -20.359 7.172 1 73.69 16 LEU B C 1
ATOM 3248 O O . LEU B 1 16 ? -2.754 -20.266 8.047 1 73.69 16 LEU B O 1
ATOM 3252 N N . LYS B 1 17 ? -2.135 -20.922 6.035 1 77.56 17 LYS B N 1
ATOM 3253 C CA . LYS B 1 17 ? -3.506 -21.188 5.613 1 77.56 17 LYS B CA 1
ATOM 3254 C C . LYS B 1 17 ? -3.959 -22.578 6.074 1 77.56 17 LYS B C 1
ATOM 3256 O O . LYS B 1 17 ? -5.047 -23.031 5.711 1 77.56 17 LYS B O 1
ATOM 3261 N N . GLY B 1 18 ? -3.256 -23.172 6.977 1 74.12 18 GLY B N 1
ATOM 3262 C CA . GLY B 1 18 ? -3.66 -24.406 7.613 1 74.12 18 GLY B CA 1
ATOM 3263 C C . GLY B 1 18 ? -4.254 -25.422 6.645 1 74.12 18 GLY B C 1
ATOM 3264 O O . GLY B 1 18 ? -3.613 -25.797 5.664 1 74.12 18 GLY B O 1
ATOM 3265 N N . GLY B 1 19 ? -5.668 -25.641 6.793 1 74.75 19 GLY B N 1
ATOM 3266 C CA . GLY B 1 19 ? -6.406 -26.656 6.051 1 74.75 19 GLY B CA 1
ATOM 3267 C C . GLY B 1 19 ? -6.566 -26.312 4.582 1 74.75 19 GLY B C 1
ATOM 3268 O O . GLY B 1 19 ? -6.781 -27.203 3.754 1 74.75 19 GLY B O 1
ATOM 3269 N N . ASN B 1 20 ? -6.391 -25.125 4.23 1 83.44 20 ASN B N 1
ATOM 3270 C CA . ASN B 1 20 ? -6.594 -24.703 2.85 1 83.44 20 ASN B CA 1
ATOM 3271 C C . ASN B 1 20 ? -5.27 -24.594 2.096 1 83.44 20 ASN B C 1
ATOM 3273 O O . ASN B 1 20 ? -5.242 -24.156 0.943 1 83.44 20 ASN B O 1
ATOM 3277 N N . ARG B 1 21 ? -4.25 -25.031 2.66 1 87.12 21 ARG B N 1
ATOM 3278 C CA . ARG B 1 21 ? -2.924 -24.875 2.072 1 87.12 21 ARG B CA 1
ATOM 3279 C C . ARG B 1 21 ? -2.842 -25.578 0.722 1 87.12 21 ARG B C 1
ATOM 3281 O O . ARG B 1 21 ? -2.188 -25.094 -0.201 1 87.12 21 ARG B O 1
ATOM 3288 N N . ARG B 1 22 ? -3.484 -26.703 0.604 1 88.12 22 ARG B N 1
ATOM 3289 C CA . ARG B 1 22 ? -3.453 -27.469 -0.634 1 88.12 22 ARG B CA 1
ATOM 3290 C C . ARG B 1 22 ? -4.027 -26.656 -1.796 1 88.12 22 ARG B C 1
ATOM 3292 O O . ARG B 1 22 ? -3.533 -26.75 -2.922 1 88.12 22 ARG B O 1
ATOM 3299 N N . TRP B 1 23 ? -5.051 -25.906 -1.45 1 91.5 23 TRP B N 1
ATOM 3300 C CA . TRP B 1 23 ? -5.668 -25.047 -2.455 1 91.5 23 TRP B CA 1
ATOM 3301 C C . TRP B 1 23 ? -4.656 -24.047 -3.014 1 91.5 23 TRP B C 1
ATOM 3303 O O . TRP B 1 23 ? -4.496 -23.938 -4.23 1 91.5 23 TRP B O 1
ATOM 3313 N N . PHE B 1 24 ? -3.928 -23.422 -2.188 1 93.56 24 PHE B N 1
ATOM 3314 C CA . PHE B 1 24 ? -2.953 -22.406 -2.568 1 93.56 24 PHE B CA 1
ATOM 3315 C C . PHE B 1 24 ? -1.761 -23.047 -3.275 1 93.56 24 PHE B C 1
ATOM 3317 O O . PHE B 1 24 ? -1.259 -22.5 -4.262 1 93.56 24 PHE B O 1
ATOM 3324 N N . GLU B 1 25 ? -1.373 -24.172 -2.809 1 93.69 25 GLU B N 1
ATOM 3325 C CA . GLU B 1 25 ? -0.251 -24.875 -3.42 1 93.69 25 GLU B CA 1
ATOM 3326 C C . GLU B 1 25 ? -0.581 -25.297 -4.844 1 93.69 25 GLU B C 1
ATOM 3328 O O . GLU B 1 25 ? 0.277 -25.25 -5.73 1 93.69 25 GLU B O 1
ATOM 3333 N N . GLN B 1 26 ? -1.763 -25.734 -5.043 1 94.5 26 GLN B N 1
ATOM 3334 C CA . GLN B 1 26 ? -2.184 -26.141 -6.379 1 94.5 26 GLN B CA 1
ATOM 3335 C C . GLN B 1 26 ? -2.104 -24.969 -7.359 1 94.5 26 GLN B C 1
ATOM 3337 O O . GLN B 1 26 ? -1.643 -25.141 -8.492 1 94.5 26 GLN B O 1
ATOM 3342 N N . TRP B 1 27 ? -2.525 -23.859 -6.891 1 95.88 27 TRP B N 1
ATOM 3343 C CA . TRP B 1 27 ? -2.443 -22.672 -7.742 1 95.88 27 TRP B CA 1
ATOM 3344 C C . TRP B 1 27 ? -0.992 -22.281 -8 1 95.88 27 TRP B C 1
ATOM 3346 O O . TRP B 1 27 ? -0.641 -21.875 -9.102 1 95.88 27 TRP B O 1
ATOM 3356 N N . LEU B 1 28 ? -0.171 -22.438 -7.008 1 96.19 28 LEU B N 1
ATOM 3357 C CA . LEU B 1 28 ? 1.249 -22.141 -7.172 1 96.19 28 LEU B CA 1
ATOM 3358 C C . LEU B 1 28 ? 1.867 -23.031 -8.242 1 96.19 28 LEU B C 1
ATOM 3360 O O . LEU B 1 28 ? 2.605 -22.547 -9.109 1 96.19 28 LEU B O 1
ATOM 3364 N N . LEU B 1 29 ? 1.52 -24.281 -8.219 1 96.25 29 LEU B N 1
ATOM 3365 C CA . LEU B 1 29 ? 2.043 -25.234 -9.188 1 96.25 29 LEU B CA 1
ATOM 3366 C C . LEU B 1 29 ? 1.526 -24.922 -10.594 1 96.25 29 LEU B C 1
ATOM 3368 O O . LEU B 1 29 ? 2.273 -25.016 -11.57 1 96.25 29 LEU B O 1
ATOM 3372 N N . THR B 1 30 ? 0.277 -24.562 -10.641 1 96.81 30 THR B N 1
ATOM 3373 C CA . THR B 1 30 ? -0.302 -24.188 -11.93 1 96.81 30 THR B CA 1
ATOM 3374 C C . THR B 1 30 ? 0.429 -22.984 -12.516 1 96.81 30 THR B C 1
ATOM 3376 O O . THR B 1 30 ? 0.786 -22.984 -13.695 1 96.81 30 THR B O 1
ATOM 3379 N N . ASN B 1 31 ? 0.618 -21.953 -11.688 1 97.12 31 ASN B N 1
ATOM 3380 C CA . ASN B 1 31 ? 1.331 -20.766 -12.133 1 97.12 31 ASN B CA 1
ATOM 3381 C C . ASN B 1 31 ? 2.762 -21.094 -12.555 1 97.12 31 ASN B C 1
ATOM 3383 O O . ASN B 1 31 ? 3.268 -20.531 -13.531 1 97.12 31 ASN B O 1
ATOM 3387 N N . LEU B 1 32 ? 3.428 -21.969 -11.805 1 97.06 32 LEU B N 1
ATOM 3388 C CA . LEU B 1 32 ? 4.777 -22.391 -12.156 1 97.06 32 LEU B CA 1
ATOM 3389 C C . LEU B 1 32 ? 4.793 -23.094 -13.508 1 97.06 32 LEU B C 1
ATOM 3391 O O . LEU B 1 32 ? 5.652 -22.797 -14.352 1 97.06 32 LEU B O 1
ATOM 3395 N N . ASP B 1 33 ? 3.84 -23.969 -13.688 1 96.19 33 ASP B N 1
ATOM 3396 C CA . ASP B 1 33 ? 3.732 -24.672 -14.961 1 96.19 33 ASP B CA 1
ATOM 3397 C C . ASP B 1 33 ? 3.529 -23.703 -16.125 1 96.19 33 ASP B C 1
ATOM 3399 O O . ASP B 1 33 ? 4.156 -23.828 -17.172 1 96.19 33 ASP B O 1
ATOM 3403 N N . ASP B 1 34 ? 2.699 -22.75 -15.914 1 95.88 34 ASP B N 1
ATOM 3404 C CA . ASP B 1 34 ? 2.455 -21.734 -16.938 1 95.88 34 ASP B CA 1
ATOM 3405 C C . ASP B 1 34 ? 3.73 -20.953 -17.25 1 95.88 34 ASP B C 1
ATOM 3407 O O . ASP B 1 34 ? 4.039 -20.703 -18.422 1 95.88 34 ASP B O 1
ATOM 3411 N N . ALA B 1 35 ? 4.43 -20.594 -16.234 1 95.38 35 ALA B N 1
ATOM 3412 C CA . ALA B 1 35 ? 5.66 -19.828 -16.406 1 95.38 35 ALA B CA 1
ATOM 3413 C C . ALA B 1 35 ? 6.707 -20.641 -17.172 1 95.38 35 ALA B C 1
ATOM 3415 O O . ALA B 1 35 ? 7.492 -20.078 -17.938 1 95.38 35 ALA B O 1
ATOM 3416 N N . LEU B 1 36 ? 6.715 -21.938 -16.984 1 95.44 36 LEU B N 1
ATOM 3417 C CA . LEU B 1 36 ? 7.711 -22.828 -17.578 1 95.44 36 LEU B CA 1
ATOM 3418 C C . LEU B 1 36 ? 7.273 -23.266 -18.969 1 95.44 36 LEU B C 1
ATOM 3420 O O . LEU B 1 36 ? 8.031 -23.922 -19.688 1 95.44 36 LEU B O 1
ATOM 3424 N N . SER B 1 37 ? 6.102 -22.891 -19.328 1 92.31 37 SER B N 1
ATOM 3425 C CA . SER B 1 37 ? 5.547 -23.391 -20.578 1 92.31 37 SER B CA 1
ATOM 3426 C C . SER B 1 37 ? 6.383 -22.938 -21.766 1 92.31 37 SER B C 1
ATOM 3428 O O . SER B 1 37 ? 6.41 -23.594 -22.812 1 92.31 37 SER B O 1
ATOM 3430 N N . ALA B 1 38 ? 7.066 -21.797 -21.625 1 87.56 38 ALA B N 1
ATOM 3431 C CA . ALA B 1 38 ? 7.887 -21.281 -22.719 1 87.56 38 ALA B CA 1
ATOM 3432 C C . ALA B 1 38 ? 9.211 -22.031 -22.812 1 87.56 38 ALA B C 1
ATOM 3434 O O . ALA B 1 38 ? 9.93 -21.906 -23.812 1 87.56 38 ALA B O 1
ATOM 3435 N N . TRP B 1 39 ? 9.555 -22.797 -21.75 1 93.38 39 TRP B N 1
ATOM 3436 C CA . TRP B 1 39 ? 10.789 -23.562 -21.766 1 93.38 39 TRP B CA 1
ATOM 3437 C C . TRP B 1 39 ? 10.633 -24.828 -22.594 1 93.38 39 TRP B C 1
ATOM 3439 O O . TRP B 1 39 ? 9.586 -25.484 -22.547 1 93.38 39 TRP B O 1
ATOM 3449 N N . PRO B 1 40 ? 11.703 -25.219 -23.297 1 93.94 40 PRO B N 1
ATOM 3450 C CA . PRO B 1 40 ? 11.641 -26.547 -23.938 1 93.94 40 PRO B CA 1
ATOM 3451 C C . PRO B 1 40 ? 11.383 -27.672 -22.938 1 93.94 40 PRO B C 1
ATOM 3453 O O . PRO B 1 40 ? 11.891 -27.625 -21.812 1 93.94 40 PRO B O 1
ATOM 3456 N N . PRO B 1 41 ? 10.586 -28.594 -23.281 1 92.25 41 PRO B N 1
ATOM 3457 C CA . PRO B 1 41 ? 10.203 -29.672 -22.375 1 92.25 41 PRO B CA 1
ATOM 3458 C C . PRO B 1 41 ? 11.406 -30.344 -21.734 1 92.25 41 PRO B C 1
ATOM 3460 O O . PRO B 1 41 ? 11.367 -30.688 -20.547 1 92.25 41 PRO B O 1
ATOM 3463 N N . GLY B 1 42 ? 12.414 -30.531 -22.453 1 92.56 42 GLY B N 1
ATOM 3464 C CA . GLY B 1 42 ? 13.602 -31.203 -21.938 1 92.56 42 GLY B CA 1
ATOM 3465 C C . GLY B 1 42 ? 14.359 -30.375 -20.922 1 92.56 42 GLY B C 1
ATOM 3466 O O . GLY B 1 42 ? 15.211 -30.891 -20.203 1 92.56 42 GLY B O 1
ATOM 3467 N N . HIS B 1 43 ? 14.047 -29.125 -20.859 1 94.12 43 HIS B N 1
ATOM 3468 C CA . HIS B 1 43 ? 14.758 -28.219 -19.953 1 94.12 43 HIS B CA 1
ATOM 3469 C C . HIS B 1 43 ? 13.93 -27.906 -18.719 1 94.12 43 HIS B C 1
ATOM 3471 O O . HIS B 1 43 ? 14.414 -27.25 -17.797 1 94.12 43 HIS B O 1
ATOM 3477 N N . ARG B 1 44 ? 12.742 -28.359 -18.672 1 95.94 44 ARG B N 1
ATOM 3478 C CA . ARG B 1 44 ? 11.867 -28.047 -17.547 1 95.94 44 ARG B CA 1
ATOM 3479 C C . ARG B 1 44 ? 12.305 -28.797 -16.297 1 95.94 44 ARG B C 1
ATOM 3481 O O . ARG B 1 44 ? 12.648 -29.984 -16.375 1 95.94 44 ARG B O 1
ATOM 3488 N N . PRO B 1 45 ? 12.289 -28.125 -15.258 1 97.06 45 PRO B N 1
ATOM 3489 C CA . PRO B 1 45 ? 12.742 -28.781 -14.023 1 97.06 45 PRO B CA 1
ATOM 3490 C C . PRO B 1 45 ? 11.734 -29.797 -13.484 1 97.06 45 PRO B C 1
ATOM 3492 O O . PRO B 1 45 ? 10.523 -29.625 -13.648 1 97.06 45 PRO B O 1
ATOM 3495 N N . ALA B 1 46 ? 12.266 -30.844 -12.828 1 96.31 46 ALA B N 1
ATOM 3496 C CA . ALA B 1 46 ? 11.422 -31.688 -11.992 1 96.31 46 ALA B CA 1
ATOM 3497 C C . ALA B 1 46 ? 11.039 -30.984 -10.695 1 96.31 46 ALA B C 1
ATOM 3499 O O . ALA B 1 46 ? 11.875 -30.312 -10.078 1 96.31 46 ALA B O 1
ATOM 3500 N N . VAL B 1 47 ? 9.805 -31.078 -10.336 1 96.81 47 VAL B N 1
ATOM 3501 C CA . VAL B 1 47 ? 9.297 -30.359 -9.164 1 96.81 47 VAL B CA 1
ATOM 3502 C C . VAL B 1 47 ? 8.922 -31.359 -8.07 1 96.81 47 VAL B C 1
ATOM 3504 O O . VAL B 1 47 ? 8.203 -32.344 -8.336 1 96.81 47 VAL B O 1
ATOM 3507 N N . ARG B 1 48 ? 9.383 -31.141 -6.898 1 94.75 48 ARG B N 1
ATOM 3508 C CA . ARG B 1 48 ? 9.016 -31.953 -5.738 1 94.75 48 ARG B CA 1
ATOM 3509 C C . ARG B 1 48 ? 8.523 -31.062 -4.594 1 94.75 48 ARG B C 1
ATOM 3511 O O . ARG B 1 48 ? 9.078 -30 -4.344 1 94.75 48 ARG B O 1
ATOM 3518 N N . ARG B 1 49 ? 7.488 -31.562 -3.988 1 91.12 49 ARG B N 1
ATOM 3519 C CA . ARG B 1 49 ? 6.914 -30.844 -2.846 1 91.12 49 ARG B CA 1
ATOM 3520 C C . ARG B 1 49 ? 7.5 -31.359 -1.534 1 91.12 49 ARG B C 1
ATOM 3522 O O . ARG B 1 49 ? 7.684 -32.562 -1.364 1 91.12 49 ARG B O 1
ATOM 3529 N N . ARG B 1 50 ? 7.867 -30.422 -0.784 1 86 50 ARG B N 1
ATOM 3530 C CA . ARG B 1 50 ? 8.273 -30.688 0.592 1 86 50 ARG B CA 1
ATOM 3531 C C . ARG B 1 50 ? 7.531 -29.781 1.566 1 86 50 ARG B C 1
ATOM 3533 O O . ARG B 1 50 ? 6.879 -28.828 1.153 1 86 50 ARG B O 1
ATOM 3540 N N . GLY B 1 51 ? 7.336 -30.203 2.861 1 79.38 51 GLY B N 1
ATOM 3541 C CA . GLY B 1 51 ? 6.613 -29.406 3.844 1 79.38 51 GLY B CA 1
ATOM 3542 C C . GLY B 1 51 ? 6.98 -27.938 3.811 1 79.38 51 GLY B C 1
ATOM 3543 O O . GLY B 1 51 ? 7.977 -27.531 4.406 1 79.38 51 GLY B O 1
ATOM 3544 N N . GLY B 1 52 ? 6.32 -27.125 3.035 1 82.94 52 GLY B N 1
ATOM 3545 C CA . GLY B 1 52 ? 6.453 -25.672 3.033 1 82.94 52 GLY B CA 1
ATOM 3546 C C . GLY B 1 52 ? 7.406 -25.156 1.97 1 82.94 52 GLY B C 1
ATOM 3547 O O . GLY B 1 52 ? 7.703 -23.969 1.918 1 82.94 52 GLY B O 1
ATOM 3548 N N . VAL B 1 53 ? 7.965 -26.078 1.157 1 91.5 53 VAL B N 1
ATOM 3549 C CA . VAL B 1 53 ? 8.914 -25.656 0.131 1 91.5 53 VAL B CA 1
ATOM 3550 C C . VAL B 1 53 ? 8.695 -26.469 -1.143 1 91.5 53 VAL B C 1
ATOM 3552 O O . VAL B 1 53 ? 8.195 -27.594 -1.089 1 91.5 53 VAL B O 1
ATOM 3555 N N . LEU B 1 54 ? 8.984 -25.875 -2.246 1 95.44 54 LEU B N 1
ATOM 3556 C CA . LEU B 1 54 ? 9.117 -26.578 -3.514 1 95.44 54 LEU B CA 1
ATOM 3557 C C . LEU B 1 54 ? 10.586 -26.734 -3.896 1 95.44 54 LEU B C 1
ATOM 3559 O O . LEU B 1 54 ? 11.375 -25.781 -3.748 1 95.44 54 LEU B O 1
ATOM 3563 N N . VAL B 1 55 ? 10.93 -27.906 -4.305 1 96.94 55 VAL B N 1
ATOM 3564 C CA . VAL B 1 55 ? 12.273 -28.156 -4.812 1 96.94 55 VAL B CA 1
ATOM 3565 C C . VAL B 1 55 ? 12.234 -28.328 -6.332 1 96.94 55 VAL B C 1
ATOM 3567 O O . VAL B 1 55 ? 11.539 -29.203 -6.848 1 96.94 55 VAL B O 1
ATOM 3570 N N . LEU B 1 56 ? 12.922 -27.484 -6.996 1 98.31 56 LEU B N 1
ATOM 3571 C CA . LEU B 1 56 ? 13.023 -27.562 -8.453 1 98.31 56 LEU B CA 1
ATOM 3572 C C . LEU B 1 56 ? 14.383 -28.094 -8.883 1 98.31 56 LEU B C 1
ATOM 3574 O O . LEU B 1 56 ? 15.406 -27.422 -8.672 1 98.31 56 LEU B O 1
ATOM 3578 N N . PHE B 1 57 ? 14.43 -29.25 -9.492 1 97.56 57 PHE B N 1
ATOM 3579 C CA . PHE B 1 57 ? 15.68 -29.844 -9.961 1 97.56 57 PHE B CA 1
ATOM 3580 C C . PHE B 1 57 ? 16.016 -29.359 -11.359 1 97.56 57 PHE B C 1
ATOM 3582 O O . PHE B 1 57 ? 15.164 -29.328 -12.25 1 97.56 57 PHE B O 1
ATOM 3589 N N . THR B 1 58 ? 17.219 -28.953 -11.562 1 97.25 58 THR B N 1
ATOM 3590 C CA . THR B 1 58 ? 17.625 -28.391 -12.852 1 97.25 58 THR B CA 1
ATOM 3591 C C . THR B 1 58 ? 19.125 -28.609 -13.086 1 97.25 58 THR B C 1
ATOM 3593 O O . THR B 1 58 ? 19.797 -29.25 -12.281 1 97.25 58 THR B O 1
ATOM 3596 N N . SER B 1 59 ? 19.625 -28.219 -14.266 1 96.12 59 SER B N 1
ATOM 3597 C CA . SER B 1 59 ? 21.062 -28.25 -14.562 1 96.12 59 SER B CA 1
ATOM 3598 C C . SER B 1 59 ? 21.734 -26.969 -14.109 1 96.12 59 SER B C 1
ATOM 3600 O O . SER B 1 59 ? 21.094 -25.906 -14.008 1 96.12 59 SER B O 1
ATOM 3602 N N . PRO B 1 60 ? 23 -27.047 -13.797 1 95.69 60 PRO B N 1
ATOM 3603 C CA . PRO B 1 60 ? 23.734 -25.844 -13.391 1 95.69 60 PRO B CA 1
ATOM 3604 C C . PRO B 1 60 ? 23.656 -24.719 -14.414 1 95.69 60 PRO B C 1
ATOM 3606 O O . PRO B 1 60 ? 23.562 -23.547 -14.039 1 95.69 60 PRO B O 1
ATOM 3609 N N . ALA B 1 61 ? 23.578 -25.078 -15.672 1 96.19 61 ALA B N 1
ATOM 3610 C CA . ALA B 1 61 ? 23.562 -24.094 -16.75 1 96.19 61 ALA B CA 1
ATOM 3611 C C . ALA B 1 61 ? 22.266 -23.297 -16.75 1 96.19 61 ALA B C 1
ATOM 3613 O O . ALA B 1 61 ? 22.234 -22.156 -17.219 1 96.19 61 ALA B O 1
ATOM 3614 N N . LEU B 1 62 ? 21.203 -23.875 -16.172 1 97.31 62 LEU B N 1
ATOM 3615 C CA . LEU B 1 62 ? 19.891 -23.25 -16.25 1 97.31 62 LEU B CA 1
ATOM 3616 C C . LEU B 1 62 ? 19.469 -22.703 -14.883 1 97.31 62 LEU B C 1
ATOM 3618 O O . LEU B 1 62 ? 18.391 -22.125 -14.742 1 97.31 62 LEU B O 1
ATOM 3622 N N . GLN B 1 63 ? 20.297 -22.844 -13.922 1 97.94 63 GLN B N 1
ATOM 3623 C CA . GLN B 1 63 ? 19.906 -22.516 -12.555 1 97.94 63 GLN B CA 1
ATOM 3624 C C . GLN B 1 63 ? 19.594 -21.031 -12.406 1 97.94 63 GLN B C 1
ATOM 3626 O O . GLN B 1 63 ? 18.578 -20.672 -11.805 1 97.94 63 GLN B O 1
ATOM 3631 N N . ASP B 1 64 ? 20.422 -20.172 -12.984 1 97.81 64 ASP B N 1
ATOM 3632 C CA . ASP B 1 64 ? 20.219 -18.734 -12.844 1 97.81 64 ASP B CA 1
ATOM 3633 C C . ASP B 1 64 ? 18.922 -18.297 -13.523 1 97.81 64 ASP B C 1
ATOM 3635 O O . ASP B 1 64 ? 18.203 -17.453 -13 1 97.81 64 ASP B O 1
ATOM 3639 N N . GLU B 1 65 ? 18.703 -18.844 -14.664 1 97.31 65 GLU B N 1
ATOM 3640 C CA . GLU B 1 65 ? 17.453 -18.531 -15.375 1 97.31 65 GLU B CA 1
ATOM 3641 C C . GLU B 1 65 ? 16.234 -18.984 -14.57 1 97.31 65 GLU B C 1
ATOM 3643 O O . GLU B 1 65 ? 15.234 -18.281 -14.516 1 97.31 65 GLU B O 1
ATOM 3648 N N . LEU B 1 66 ? 16.359 -20.141 -14 1 98.12 66 LEU B N 1
ATOM 3649 C CA . LEU B 1 66 ? 15.273 -20.672 -13.18 1 98.12 66 LEU B CA 1
ATOM 3650 C C . LEU B 1 66 ? 15.047 -19.812 -11.945 1 98.12 66 LEU B C 1
ATOM 3652 O O . LEU B 1 66 ? 13.906 -19.594 -11.539 1 98.12 66 LEU B O 1
ATOM 3656 N N . VAL B 1 67 ? 16.109 -19.344 -11.375 1 98.5 67 VAL B N 1
ATOM 3657 C CA . VAL B 1 67 ? 16.016 -18.453 -10.219 1 98.5 67 VAL B CA 1
ATOM 3658 C C . VAL B 1 67 ? 15.289 -17.156 -10.617 1 98.5 67 VAL B C 1
ATOM 3660 O O . VAL B 1 67 ? 14.398 -16.703 -9.898 1 98.5 67 VAL B O 1
ATOM 3663 N N . ALA B 1 68 ? 15.664 -16.625 -11.734 1 97.62 68 ALA B N 1
ATOM 3664 C CA . ALA B 1 68 ? 15.039 -15.398 -12.211 1 97.62 68 ALA B CA 1
ATOM 3665 C C . ALA B 1 68 ? 13.531 -15.586 -12.406 1 97.62 68 ALA B C 1
ATOM 3667 O O . ALA B 1 68 ? 12.734 -14.734 -12.008 1 97.62 68 ALA B O 1
ATOM 3668 N N . LEU B 1 69 ? 13.195 -16.688 -13 1 97.12 69 LEU B N 1
ATOM 3669 C CA . LEU B 1 69 ? 11.789 -17 -13.219 1 97.12 69 LEU B CA 1
ATOM 3670 C C . LEU B 1 69 ? 11.055 -17.172 -11.891 1 97.12 69 LEU B C 1
ATOM 3672 O O . LEU B 1 69 ? 9.977 -16.609 -11.703 1 97.12 69 LEU B O 1
ATOM 3676 N N . ALA B 1 70 ? 11.664 -17.891 -10.961 1 97.81 70 ALA B N 1
ATOM 3677 C CA . ALA B 1 70 ? 11.047 -18.219 -9.68 1 97.81 70 ALA B CA 1
ATOM 3678 C C . ALA B 1 70 ? 10.844 -16.953 -8.844 1 97.81 70 ALA B C 1
ATOM 3680 O O . ALA B 1 70 ? 9.875 -16.859 -8.078 1 97.81 70 ALA B O 1
ATOM 3681 N N . ARG B 1 71 ? 11.68 -16 -9 1 97.88 71 ARG B N 1
ATOM 3682 C CA . ARG B 1 71 ? 11.586 -14.758 -8.242 1 97.88 71 ARG B CA 1
ATOM 3683 C C . ARG B 1 71 ? 10.344 -13.969 -8.641 1 97.88 71 ARG B C 1
ATOM 3685 O O . ARG B 1 71 ? 9.867 -13.125 -7.879 1 97.88 71 ARG B O 1
ATOM 3692 N N . ASN B 1 72 ? 9.812 -14.234 -9.766 1 97.5 72 ASN B N 1
ATOM 3693 C CA . ASN B 1 72 ? 8.633 -13.523 -10.242 1 97.5 72 ASN B CA 1
ATOM 3694 C C . ASN B 1 72 ? 7.352 -14.289 -9.914 1 97.5 72 ASN B C 1
ATOM 3696 O O . ASN B 1 72 ? 6.246 -13.789 -10.133 1 97.5 72 ASN B O 1
ATOM 3700 N N . LEU B 1 73 ? 7.512 -15.469 -9.414 1 97.38 73 LEU B N 1
ATOM 3701 C CA . LEU B 1 73 ? 6.359 -16.281 -9.055 1 97.38 73 LEU B CA 1
ATOM 3702 C C . LEU B 1 73 ? 5.695 -15.766 -7.785 1 97.38 73 LEU B C 1
ATOM 3704 O O . LEU B 1 73 ? 6.262 -15.883 -6.695 1 97.38 73 LEU B O 1
ATOM 3708 N N . ILE B 1 74 ? 4.527 -15.219 -7.922 1 97.44 74 ILE B N 1
ATOM 3709 C CA . ILE B 1 74 ? 3.814 -14.672 -6.773 1 97.44 74 ILE B CA 1
ATOM 3710 C C . ILE B 1 74 ? 3.373 -15.805 -5.852 1 97.44 74 ILE B C 1
ATOM 3712 O O . ILE B 1 74 ? 2.826 -16.812 -6.309 1 97.44 74 ILE B O 1
ATOM 3716 N N . GLY B 1 75 ? 3.576 -15.602 -4.559 1 95.88 75 GLY B N 1
ATOM 3717 C CA . GLY B 1 75 ? 3.316 -16.625 -3.564 1 95.88 75 GLY B CA 1
ATOM 3718 C C . GLY B 1 75 ? 4.578 -17.156 -2.906 1 95.88 75 GLY B C 1
ATOM 3719 O O . GLY B 1 75 ? 4.516 -17.844 -1.883 1 95.88 75 GLY B O 1
ATOM 3720 N N . ILE B 1 76 ? 5.723 -16.859 -3.49 1 96.69 76 ILE B N 1
ATOM 3721 C CA . ILE B 1 76 ? 7.016 -17.328 -3.002 1 96.69 76 ILE B CA 1
ATOM 3722 C C . ILE B 1 76 ? 7.719 -16.203 -2.248 1 96.69 76 ILE B C 1
ATOM 3724 O O . ILE B 1 76 ? 7.816 -15.078 -2.744 1 96.69 76 ILE B O 1
ATOM 3728 N N . SER B 1 77 ? 8.203 -16.5 -1.082 1 95.62 77 SER B N 1
ATOM 3729 C CA . SER B 1 77 ? 8.852 -15.5 -0.248 1 95.62 77 SER B CA 1
ATOM 3730 C C . SER B 1 77 ? 10.352 -15.445 -0.51 1 95.62 77 SER B C 1
ATOM 3732 O O . SER B 1 77 ? 10.945 -14.359 -0.562 1 95.62 77 SER B O 1
ATOM 3734 N N . LEU B 1 78 ? 10.953 -16.625 -0.649 1 96.94 78 LEU B N 1
ATOM 3735 C CA . LEU B 1 78 ? 12.398 -16.719 -0.858 1 96.94 78 LEU B CA 1
ATOM 3736 C C . LEU B 1 78 ? 12.727 -17.719 -1.955 1 96.94 78 LEU B C 1
ATOM 3738 O O . LEU B 1 78 ? 12.055 -18.75 -2.086 1 96.94 78 LEU B O 1
ATOM 3742 N N . VAL B 1 79 ? 13.719 -17.375 -2.676 1 98.31 79 VAL B N 1
ATOM 3743 C CA . VAL B 1 79 ? 14.25 -18.234 -3.73 1 98.31 79 VAL B CA 1
ATOM 3744 C C . VAL B 1 79 ? 15.734 -18.5 -3.492 1 98.31 79 VAL B C 1
ATOM 3746 O O . VAL B 1 79 ? 16.531 -17.562 -3.383 1 98.31 79 VAL B O 1
ATOM 3749 N N . GLN B 1 80 ? 16.141 -19.812 -3.465 1 98 80 GLN B N 1
ATOM 3750 C CA . GLN B 1 80 ? 17.516 -20.125 -3.129 1 98 80 GLN B CA 1
ATOM 3751 C C . GLN B 1 80 ? 18.109 -21.141 -4.117 1 98 80 GLN B C 1
ATOM 3753 O O . GLN B 1 80 ? 17.672 -22.297 -4.168 1 98 80 GLN B O 1
ATOM 3758 N N . PRO B 1 81 ? 19.078 -20.734 -4.887 1 98.25 81 PRO B N 1
ATOM 3759 C CA . PRO B 1 81 ? 19.859 -21.75 -5.59 1 98.25 81 PRO B CA 1
ATOM 3760 C C . PRO B 1 81 ? 20.656 -22.641 -4.641 1 98.25 81 PRO B C 1
ATOM 3762 O O . PRO B 1 81 ? 21.391 -22.141 -3.791 1 98.25 81 PRO B O 1
ATOM 3765 N N . VAL B 1 82 ? 20.5 -23.938 -4.797 1 97.88 82 VAL B N 1
ATOM 3766 C CA . VAL B 1 82 ? 21.141 -24.828 -3.83 1 97.88 82 VAL B CA 1
ATOM 3767 C C . VAL B 1 82 ? 21.625 -26.094 -4.535 1 97.88 82 VAL B C 1
ATOM 3769 O O . VAL B 1 82 ? 21.344 -26.297 -5.719 1 97.88 82 VAL B O 1
ATOM 3772 N N . TRP B 1 83 ? 22.391 -26.828 -3.76 1 97.44 83 TRP B N 1
ATOM 3773 C CA . TRP B 1 83 ? 22.812 -28.172 -4.141 1 97.44 83 TRP B CA 1
ATOM 3774 C C . TRP B 1 83 ? 22.281 -29.203 -3.156 1 97.44 83 TRP B C 1
ATOM 3776 O O . TRP B 1 83 ? 22.312 -29 -1.942 1 97.44 83 TRP B O 1
ATOM 3786 N N . ARG B 1 84 ? 21.75 -30.203 -3.717 1 97.31 84 ARG B N 1
ATOM 3787 C CA . ARG B 1 84 ? 21.234 -31.297 -2.912 1 97.31 84 ARG B CA 1
ATOM 3788 C C . ARG B 1 84 ? 22.281 -32.375 -2.717 1 97.31 84 ARG B C 1
ATOM 3790 O O . ARG B 1 84 ? 22.953 -32.781 -3.67 1 97.31 84 ARG B O 1
ATOM 3797 N N . VAL B 1 85 ? 22.453 -32.906 -1.494 1 97.56 85 VAL B N 1
ATOM 3798 C CA . VAL B 1 85 ? 23.359 -34.031 -1.178 1 97.56 85 VAL B CA 1
ATOM 3799 C C . VAL B 1 85 ? 22.641 -35.031 -0.292 1 97.56 85 VAL B C 1
ATOM 3801 O O . VAL B 1 85 ? 21.562 -34.75 0.235 1 97.56 85 VAL B O 1
ATOM 3804 N N . PRO B 1 86 ? 23.25 -36.219 -0.208 1 96.44 86 PRO B N 1
ATOM 3805 C CA . PRO B 1 86 ? 22.656 -37.188 0.702 1 96.44 86 PRO B CA 1
ATOM 3806 C C . PRO B 1 86 ? 22.578 -36.688 2.145 1 96.44 86 PRO B C 1
ATOM 3808 O O . PRO B 1 86 ? 23.375 -35.812 2.541 1 96.44 86 PRO B O 1
ATOM 3811 N N . ARG B 1 87 ? 21.641 -37.25 2.828 1 95.06 87 ARG B N 1
ATOM 3812 C CA . ARG B 1 87 ? 21.422 -36.875 4.215 1 95.06 87 ARG B CA 1
ATOM 3813 C C . ARG B 1 87 ? 22.5 -37.406 5.129 1 95.06 87 ARG B C 1
ATOM 3815 O O . ARG B 1 87 ? 22.25 -38.312 5.93 1 95.06 87 ARG B O 1
ATOM 3822 N N . SER B 1 88 ? 23.734 -36.812 5.105 1 95 88 SER B N 1
ATOM 3823 C CA . SER B 1 88 ? 24.875 -37.188 5.938 1 95 88 SER B CA 1
ATOM 3824 C C . SER B 1 88 ? 25.797 -36 6.184 1 95 88 SER B C 1
ATOM 3826 O O . SER B 1 88 ? 26.016 -35.188 5.285 1 95 88 SER B O 1
ATOM 3828 N N . ALA B 1 89 ? 26.328 -36 7.336 1 95.94 89 ALA B N 1
ATOM 3829 C CA . ALA B 1 89 ? 27.25 -34.938 7.695 1 95.94 89 ALA B CA 1
ATOM 3830 C C . ALA B 1 89 ? 28.469 -34.906 6.789 1 95.94 89 ALA B C 1
ATOM 3832 O O . ALA B 1 89 ? 28.938 -33.844 6.371 1 95.94 89 ALA B O 1
ATOM 3833 N N . ARG B 1 90 ? 28.922 -36.031 6.52 1 95.81 90 ARG B N 1
ATOM 3834 C CA . ARG B 1 90 ? 30.109 -36.156 5.68 1 95.81 90 ARG B CA 1
ATOM 3835 C C . ARG B 1 90 ? 29.859 -35.594 4.285 1 95.81 90 ARG B C 1
ATOM 3837 O O . ARG B 1 90 ? 30.703 -34.906 3.732 1 95.81 90 ARG B O 1
ATOM 3844 N N . ALA B 1 91 ? 28.766 -35.969 3.77 1 96.75 91 ALA B N 1
ATOM 3845 C CA . ALA B 1 91 ? 28.391 -35.469 2.451 1 96.75 91 ALA B CA 1
ATOM 3846 C C . ALA B 1 91 ? 28.281 -33.938 2.463 1 96.75 91 ALA B C 1
ATOM 3848 O O . ALA B 1 91 ? 28.719 -33.281 1.523 1 96.75 91 ALA B O 1
ATOM 3849 N N . ALA B 1 92 ? 27.656 -33.406 3.482 1 97.62 92 ALA B N 1
ATOM 3850 C CA . ALA B 1 92 ? 27.5 -31.953 3.619 1 97.62 92 ALA B CA 1
ATOM 3851 C C . ALA B 1 92 ? 28.859 -31.266 3.717 1 97.62 92 ALA B C 1
ATOM 3853 O O . ALA B 1 92 ? 29.062 -30.219 3.117 1 97.62 92 ALA B O 1
ATOM 3854 N N . GLU B 1 93 ? 29.766 -31.891 4.43 1 97.31 93 GLU B N 1
ATOM 3855 C CA . GLU B 1 93 ? 31.125 -31.359 4.578 1 97.31 93 GLU B CA 1
ATOM 3856 C C . GLU B 1 93 ? 31.828 -31.266 3.227 1 97.31 93 GLU B C 1
ATOM 3858 O O . GLU B 1 93 ? 32.375 -30.219 2.891 1 97.31 93 GLU B O 1
ATOM 3863 N N . THR B 1 94 ? 31.781 -32.344 2.604 1 96.38 94 THR B N 1
ATOM 3864 C CA . THR B 1 94 ? 32.438 -32.406 1.307 1 96.38 94 THR B CA 1
ATOM 3865 C C . THR B 1 94 ? 31.859 -31.375 0.341 1 96.38 94 THR B C 1
ATOM 3867 O O . THR B 1 94 ? 32.594 -30.672 -0.343 1 96.38 94 THR B O 1
ATOM 3870 N N . ALA B 1 95 ? 30.578 -31.344 0.312 1 96.75 95 ALA B N 1
ATOM 3871 C CA . ALA B 1 95 ? 29.875 -30.422 -0.573 1 96.75 95 ALA B CA 1
ATOM 3872 C C . ALA B 1 95 ? 30.203 -28.969 -0.214 1 96.75 95 ALA B C 1
ATOM 3874 O O . ALA B 1 95 ? 30.375 -28.125 -1.099 1 96.75 95 ALA B O 1
ATOM 3875 N N . ALA B 1 96 ? 30.25 -28.672 1.033 1 97.56 96 ALA B N 1
ATOM 3876 C CA . ALA B 1 96 ? 30.547 -27.328 1.504 1 97.56 96 ALA B CA 1
ATOM 3877 C C . ALA B 1 96 ? 31.922 -26.859 1.001 1 97.56 96 ALA B C 1
ATOM 3879 O O . ALA B 1 96 ? 32.062 -25.75 0.503 1 97.56 96 ALA B O 1
ATOM 3880 N N . VAL B 1 97 ? 32.875 -27.719 1.127 1 96.19 97 VAL B N 1
ATOM 3881 C CA . VAL B 1 97 ? 34.219 -27.391 0.687 1 96.19 97 VAL B CA 1
ATOM 3882 C C . VAL B 1 97 ? 34.219 -27.125 -0.815 1 96.19 97 VAL B C 1
ATOM 3884 O O . VAL B 1 97 ? 34.812 -26.125 -1.271 1 96.19 97 VAL B O 1
ATOM 3887 N N . GLU B 1 98 ? 33.562 -27.984 -1.473 1 93.88 98 GLU B N 1
ATOM 3888 C CA . GLU B 1 98 ? 33.5 -27.828 -2.924 1 93.88 98 GLU B CA 1
ATOM 3889 C C . GLU B 1 98 ? 32.812 -26.516 -3.309 1 93.88 98 GLU B C 1
ATOM 3891 O O . GLU B 1 98 ? 33.344 -25.766 -4.156 1 93.88 98 GLU B O 1
ATOM 3896 N N . LEU B 1 99 ? 31.703 -26.188 -2.738 1 93.69 99 LEU B N 1
ATOM 3897 C CA . LEU B 1 99 ? 30.922 -25 -3.047 1 93.69 99 LEU B CA 1
ATOM 3898 C C . LEU B 1 99 ? 31.688 -23.719 -2.695 1 93.69 99 LEU B C 1
ATOM 3900 O O . LEU B 1 99 ? 31.688 -22.766 -3.469 1 93.69 99 LEU B O 1
ATOM 3904 N N . LEU B 1 100 ? 32.312 -23.688 -1.615 1 94.25 100 LEU B N 1
ATOM 3905 C CA . LEU B 1 100 ? 33 -22.484 -1.139 1 94.25 100 LEU B CA 1
ATOM 3906 C C . LEU B 1 100 ? 34.281 -22.234 -1.902 1 94.25 100 LEU B C 1
ATOM 3908 O O . LEU B 1 100 ? 34.719 -21.094 -2.078 1 94.25 100 LEU B O 1
ATOM 3912 N N . ARG B 1 101 ? 34.906 -23.312 -2.309 1 91.5 101 ARG B N 1
ATOM 3913 C CA . ARG B 1 101 ? 36.156 -23.203 -3.082 1 91.5 101 ARG B CA 1
ATOM 3914 C C . ARG B 1 101 ? 35.938 -22.312 -4.301 1 91.5 101 ARG B C 1
ATOM 3916 O O . ARG B 1 101 ? 36.812 -21.516 -4.652 1 91.5 101 ARG B O 1
ATOM 3923 N N . ASP B 1 102 ? 34.75 -22.344 -4.82 1 87.38 102 ASP B N 1
ATOM 3924 C CA . ASP B 1 102 ? 34.438 -21.609 -6.039 1 87.38 102 ASP B CA 1
ATOM 3925 C C . ASP B 1 102 ? 34.219 -20.125 -5.746 1 87.38 102 ASP B C 1
ATOM 3927 O O . ASP B 1 102 ? 34.094 -19.312 -6.664 1 87.38 102 ASP B O 1
ATOM 3931 N N . HIS B 1 103 ? 34.188 -19.641 -4.48 1 88.62 103 HIS B N 1
ATOM 3932 C CA . HIS B 1 103 ? 33.875 -18.266 -4.102 1 88.62 103 HIS B CA 1
ATOM 3933 C C . HIS B 1 103 ? 35.156 -17.531 -3.662 1 88.62 103 HIS B C 1
ATOM 3935 O O . HIS B 1 103 ? 35.062 -16.422 -3.121 1 88.62 103 HIS B O 1
ATOM 3941 N N . ARG B 1 104 ? 36.219 -18.109 -3.908 1 82.75 104 ARG B N 1
ATOM 3942 C CA . ARG B 1 104 ? 37.469 -17.438 -3.594 1 82.75 104 ARG B CA 1
ATOM 3943 C C . ARG B 1 104 ? 37.656 -16.188 -4.445 1 82.75 104 ARG B C 1
ATOM 3945 O O . ARG B 1 104 ? 37.344 -16.188 -5.641 1 82.75 104 ARG B O 1
ATOM 3952 N N . THR B 1 105 ? 37.875 -15.102 -3.721 1 77 105 THR B N 1
ATOM 3953 C CA . THR B 1 105 ? 38.031 -13.836 -4.422 1 77 105 THR B CA 1
ATOM 3954 C C . THR B 1 105 ? 39.5 -13.602 -4.781 1 77 105 THR B C 1
ATOM 3956 O O . THR B 1 105 ? 40.375 -14.352 -4.355 1 77 105 THR B O 1
ATOM 3959 N N . GLN B 1 106 ? 39.719 -12.562 -5.617 1 71.25 106 GLN B N 1
ATOM 3960 C CA . GLN B 1 106 ? 41.062 -12.156 -5.98 1 71.25 106 GLN B CA 1
ATOM 3961 C C . GLN B 1 106 ? 41.844 -11.727 -4.75 1 71.25 106 GLN B C 1
ATOM 3963 O O . GLN B 1 106 ? 43.062 -11.922 -4.688 1 71.25 106 GLN B O 1
ATOM 3968 N N . ASP B 1 107 ? 41.156 -11.164 -3.84 1 71.88 107 ASP B N 1
ATOM 3969 C CA . ASP B 1 107 ? 41.812 -10.594 -2.67 1 71.88 107 ASP B CA 1
ATOM 3970 C C . ASP B 1 107 ? 42.062 -11.664 -1.61 1 71.88 107 ASP B C 1
ATOM 3972 O O . ASP B 1 107 ? 42.625 -11.375 -0.546 1 71.88 107 ASP B O 1
ATOM 3976 N N . GLY B 1 108 ? 41.656 -12.883 -2 1 80 108 GLY B N 1
ATOM 3977 C CA . GLY B 1 108 ? 41.938 -13.977 -1.074 1 80 108 GLY B CA 1
ATOM 3978 C C . GLY B 1 108 ? 40.656 -14.656 -0.594 1 80 108 GLY B C 1
ATOM 3979 O O . GLY B 1 108 ? 39.656 -14.68 -1.303 1 80 108 GLY B O 1
ATOM 3980 N N . ALA B 1 109 ? 40.812 -15.305 0.575 1 86.25 109 ALA B N 1
ATOM 3981 C CA . ALA B 1 109 ? 39.719 -16.094 1.158 1 86.25 109 ALA B CA 1
ATOM 3982 C C . ALA B 1 109 ? 38.812 -15.211 1.987 1 86.25 109 ALA B C 1
ATOM 3984 O O . ALA B 1 109 ? 39.25 -14.539 2.922 1 86.25 109 ALA B O 1
ATOM 3985 N N . PRO B 1 110 ? 37.562 -15.156 1.622 1 91.5 110 PRO B N 1
ATOM 3986 C CA . PRO B 1 110 ? 36.594 -14.406 2.461 1 91.5 110 PRO B CA 1
ATOM 3987 C C . PRO B 1 110 ? 36.344 -15.086 3.803 1 91.5 110 PRO B C 1
ATOM 3989 O O . PRO B 1 110 ? 36.562 -16.281 3.943 1 91.5 110 PRO B O 1
ATOM 3992 N N . THR B 1 111 ? 36.031 -14.289 4.707 1 94.44 111 THR B N 1
ATOM 3993 C CA . THR B 1 111 ? 35.5 -14.875 5.934 1 94.44 111 THR B CA 1
ATOM 3994 C C . THR B 1 111 ? 34.125 -15.508 5.676 1 94.44 111 THR B C 1
ATOM 3996 O O . THR B 1 111 ? 33.406 -15.086 4.773 1 94.44 111 THR B O 1
ATOM 3999 N N . PHE B 1 112 ? 33.875 -16.562 6.441 1 96.44 112 PHE B N 1
ATOM 4000 C CA . PHE B 1 112 ? 32.625 -17.25 6.156 1 96.44 112 PHE B CA 1
ATOM 4001 C C . PHE B 1 112 ? 31.938 -17.703 7.445 1 96.44 112 PHE B C 1
ATOM 4003 O O . PHE B 1 112 ? 32.562 -17.703 8.508 1 96.44 112 PHE B O 1
ATOM 4010 N N . ALA B 1 113 ? 30.641 -17.953 7.355 1 97.75 113 ALA B N 1
ATOM 4011 C CA . ALA B 1 113 ? 29.844 -18.562 8.414 1 97.75 113 ALA B CA 1
ATOM 4012 C C . ALA B 1 113 ? 28.922 -19.641 7.855 1 97.75 113 ALA B C 1
ATOM 4014 O O . ALA B 1 113 ? 28.469 -19.531 6.711 1 97.75 113 ALA B O 1
ATOM 4015 N N . VAL B 1 114 ? 28.672 -20.656 8.641 1 97.88 114 VAL B N 1
ATOM 4016 C CA . VAL B 1 114 ? 27.734 -21.703 8.281 1 97.88 114 VAL B CA 1
ATOM 4017 C C . VAL B 1 114 ? 26.453 -21.547 9.102 1 97.88 114 VAL B C 1
ATOM 4019 O O . VAL B 1 114 ? 26.5 -21.469 10.328 1 97.88 114 VAL B O 1
ATOM 4022 N N . ARG B 1 115 ? 25.391 -21.391 8.383 1 97.75 115 ARG B N 1
ATOM 4023 C CA . ARG B 1 115 ? 24.078 -21.312 9.016 1 97.75 115 ARG B CA 1
ATOM 4024 C C . ARG B 1 115 ? 23.25 -22.578 8.719 1 97.75 115 ARG B C 1
ATOM 4026 O O . ARG B 1 115 ? 22.828 -22.781 7.582 1 97.75 115 ARG B O 1
ATOM 4033 N N . CYS B 1 116 ? 22.938 -23.344 9.742 1 96.81 116 CYS B N 1
ATOM 4034 C CA . CYS B 1 116 ? 22.234 -24.609 9.562 1 96.81 116 CYS B CA 1
ATOM 4035 C C . CYS B 1 116 ? 20.812 -24.516 10.078 1 96.81 116 CYS B C 1
ATOM 4037 O O . CYS B 1 116 ? 20.562 -23.922 11.133 1 96.81 116 CYS B O 1
ATOM 4039 N N . HIS B 1 117 ? 19.938 -24.969 9.25 1 94.06 117 HIS B N 1
ATOM 4040 C CA . HIS B 1 117 ? 18.531 -25.094 9.617 1 94.06 117 HIS B CA 1
ATOM 4041 C C . HIS B 1 117 ? 18.047 -26.516 9.445 1 94.06 117 HIS B C 1
ATOM 4043 O O . HIS B 1 117 ? 18.172 -27.109 8.367 1 94.06 117 HIS B O 1
ATOM 4049 N N . ARG B 1 118 ? 17.469 -27.109 10.492 1 93.75 118 ARG B N 1
ATOM 4050 C CA . ARG B 1 118 ? 16.953 -28.469 10.422 1 93.75 118 ARG B CA 1
ATOM 4051 C C . ARG B 1 118 ? 15.438 -28.469 10.242 1 93.75 118 ARG B C 1
ATOM 4053 O O . ARG B 1 118 ? 14.695 -28.234 11.203 1 93.75 118 ARG B O 1
ATOM 4060 N N . ARG B 1 119 ? 14.961 -28.688 9.094 1 87.94 119 ARG B N 1
ATOM 4061 C CA . ARG B 1 119 ? 13.531 -28.875 8.867 1 87.94 119 ARG B CA 1
ATOM 4062 C C . ARG B 1 119 ? 13.055 -30.188 9.484 1 87.94 119 ARG B C 1
ATOM 4064 O O . ARG B 1 119 ? 11.914 -30.281 9.945 1 87.94 119 ARG B O 1
ATOM 4071 N N . ASP B 1 120 ? 14.008 -31.109 9.359 1 89.62 120 ASP B N 1
ATOM 4072 C CA . ASP B 1 120 ? 13.797 -32.375 10.07 1 89.62 120 ASP B CA 1
ATOM 4073 C C . ASP B 1 120 ? 14.68 -32.438 11.312 1 89.62 120 ASP B C 1
ATOM 4075 O O . ASP B 1 120 ? 15.898 -32.625 11.203 1 89.62 120 ASP B O 1
ATOM 4079 N N . LYS B 1 121 ? 14.102 -32.438 12.383 1 87.25 121 LYS B N 1
ATOM 4080 C CA . LYS B 1 121 ? 14.828 -32.375 13.648 1 87.25 121 LYS B CA 1
ATOM 4081 C C . LYS B 1 121 ? 15.375 -33.719 14.062 1 87.25 121 LYS B C 1
ATOM 4083 O O . LYS B 1 121 ? 16.094 -33.844 15.055 1 87.25 121 LYS B O 1
ATOM 4088 N N . ARG B 1 122 ? 15.133 -34.844 13.352 1 88.38 122 ARG B N 1
ATOM 4089 C CA . ARG B 1 122 ? 15.578 -36.188 13.711 1 88.38 122 ARG B CA 1
ATOM 4090 C C . ARG B 1 122 ? 17.031 -36.406 13.289 1 88.38 122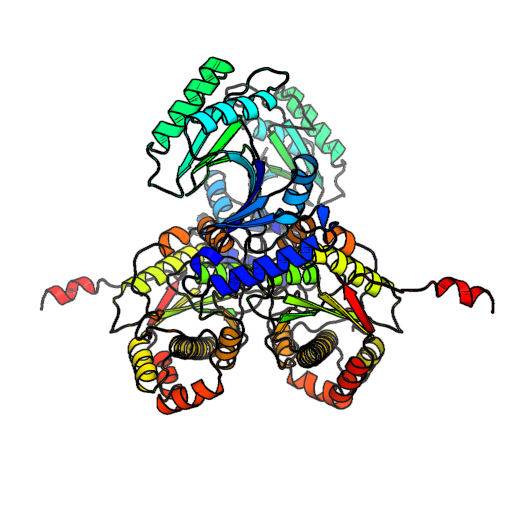 ARG B C 1
ATOM 4092 O O . ARG B 1 122 ? 17.609 -37.469 13.578 1 88.38 122 ARG B O 1
ATOM 4099 N N . PHE B 1 123 ? 17.594 -35.406 12.664 1 91 123 PHE B N 1
ATOM 4100 C CA . PHE B 1 123 ? 18.984 -35.5 12.258 1 91 123 PHE B CA 1
ATOM 4101 C C . PHE B 1 123 ? 19.891 -35.656 13.477 1 91 123 PHE B C 1
ATOM 4103 O O . PHE B 1 123 ? 19.641 -35.062 14.523 1 91 123 PHE B O 1
ATOM 4110 N N . GLY B 1 124 ? 20.938 -36.438 13.398 1 91.56 124 GLY B N 1
ATOM 4111 C CA . GLY B 1 124 ? 21.781 -36.812 14.516 1 91.56 124 GLY B CA 1
ATOM 4112 C C . GLY B 1 124 ? 22.5 -35.656 15.156 1 91.56 124 GLY B C 1
ATOM 4113 O O . GLY B 1 124 ? 22.766 -35.656 16.359 1 91.56 124 GLY B O 1
ATOM 4114 N N . LEU B 1 125 ? 22.797 -34.688 14.398 1 94.69 125 LEU B N 1
ATOM 4115 C CA . LEU B 1 125 ? 23.484 -33.531 14.906 1 94.69 125 LEU B CA 1
ATOM 4116 C C . LEU B 1 125 ? 22.547 -32.344 15.016 1 94.69 125 LEU B C 1
ATOM 4118 O O . LEU B 1 125 ? 21.656 -32.156 14.164 1 94.69 125 LEU B O 1
ATOM 4122 N N . SER B 1 126 ? 22.75 -31.562 16.031 1 95.75 126 SER B N 1
ATOM 4123 C CA . SER B 1 126 ? 22.031 -30.297 16.094 1 95.75 126 SER B CA 1
ATOM 4124 C C . SER B 1 126 ? 22.531 -29.328 15.023 1 95.75 126 SER B C 1
ATOM 4126 O O . SER B 1 126 ? 23.562 -29.578 14.391 1 95.75 126 SER B O 1
ATOM 4128 N N . SER B 1 127 ? 21.734 -28.312 14.828 1 96.38 127 SER B N 1
ATOM 4129 C CA . SER B 1 127 ? 22.125 -27.297 13.852 1 96.38 127 SER B CA 1
ATOM 4130 C C . SER B 1 127 ? 23.5 -26.719 14.188 1 96.38 127 SER B C 1
ATOM 4132 O O . SER B 1 127 ? 24.328 -26.531 13.297 1 96.38 127 SER B O 1
ATOM 4134 N N . GLU B 1 128 ? 23.734 -26.5 15.445 1 95.81 128 GLU B N 1
ATOM 4135 C CA . GLU B 1 128 ? 25 -25.922 15.883 1 95.81 128 GLU B CA 1
ATOM 4136 C C . GLU B 1 128 ? 26.156 -26.906 15.672 1 95.81 128 GLU B C 1
ATOM 4138 O O . GLU B 1 128 ? 27.234 -26.516 15.211 1 95.81 128 GLU B O 1
ATOM 4143 N N . GLN B 1 129 ? 25.875 -28.094 15.969 1 96.56 129 GLN B N 1
ATOM 4144 C CA . GLN B 1 129 ? 26.906 -29.125 15.82 1 96.56 129 GLN B CA 1
ATOM 4145 C C . GLN B 1 129 ? 27.266 -29.328 14.352 1 96.56 129 GLN B C 1
ATOM 4147 O O . GLN B 1 129 ? 28.438 -29.453 14.008 1 96.56 129 GLN B O 1
ATOM 4152 N N . LEU B 1 130 ? 26.234 -29.406 13.57 1 97.44 130 LEU B N 1
ATOM 4153 C CA . LEU B 1 130 ? 26.484 -29.594 12.148 1 97.44 130 LEU B CA 1
ATOM 4154 C C . LEU B 1 130 ? 27.234 -28.406 11.57 1 97.44 130 LEU B C 1
ATOM 4156 O O . LEU B 1 130 ? 28.172 -28.578 10.789 1 97.44 130 LEU B O 1
ATOM 4160 N N . ALA B 1 131 ? 26.859 -27.203 11.953 1 97.94 131 ALA B N 1
ATOM 4161 C CA . ALA B 1 131 ? 27.531 -26 11.492 1 97.94 131 ALA B CA 1
ATOM 4162 C C . ALA B 1 131 ? 29 -26 11.891 1 97.94 131 ALA B C 1
ATOM 4164 O O . ALA B 1 131 ? 29.859 -25.656 11.078 1 97.94 131 ALA B O 1
ATOM 4165 N N . ALA B 1 132 ? 29.25 -26.422 13.07 1 97.25 132 ALA B N 1
ATOM 4166 C CA . ALA B 1 132 ? 30.609 -26.469 13.578 1 97.25 132 ALA B CA 1
ATOM 4167 C C . ALA B 1 132 ? 31.438 -27.484 12.812 1 97.25 132 ALA B C 1
ATOM 4169 O O . ALA B 1 132 ? 32.594 -27.234 12.484 1 97.25 132 ALA B O 1
ATOM 4170 N N . ARG B 1 133 ? 30.859 -28.562 12.609 1 97.25 133 ARG B N 1
ATOM 4171 C CA . ARG B 1 133 ? 31.547 -29.641 11.898 1 97.25 133 ARG B CA 1
ATOM 4172 C C . ARG B 1 133 ? 31.906 -29.219 10.477 1 97.25 133 ARG B C 1
ATOM 4174 O O . ARG B 1 133 ? 33.031 -29.406 10.039 1 97.25 133 ARG B O 1
ATOM 4181 N N . ILE B 1 134 ? 30.969 -28.672 9.797 1 97.88 134 ILE B N 1
ATOM 4182 C CA . ILE B 1 134 ? 31.188 -28.203 8.438 1 97.88 134 ILE B CA 1
ATOM 4183 C C . ILE B 1 134 ? 32.219 -27.078 8.438 1 97.88 134 ILE B C 1
ATOM 4185 O O . ILE B 1 134 ? 33.125 -27.062 7.605 1 97.88 134 ILE B O 1
ATOM 4189 N N . GLY B 1 135 ? 32.094 -26.188 9.367 1 97.56 135 GLY B N 1
ATOM 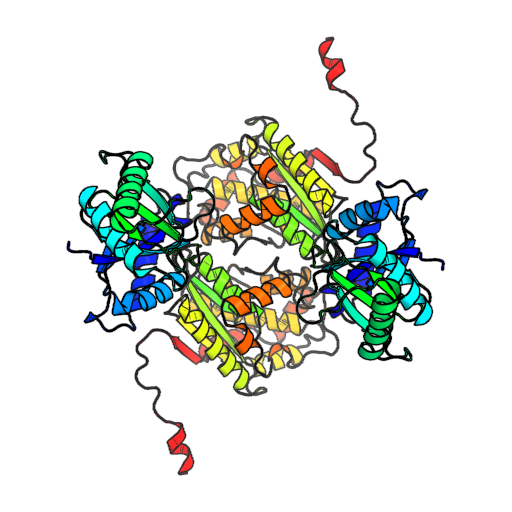4190 C CA . GLY B 1 135 ? 33.062 -25.094 9.492 1 97.56 135 GLY B CA 1
ATOM 4191 C C . GLY B 1 135 ? 34.469 -25.578 9.688 1 97.56 135 GLY B C 1
ATOM 4192 O O . GLY B 1 135 ? 35.406 -25.062 9.062 1 97.56 135 GLY B O 1
ATOM 4193 N N . ALA B 1 136 ? 34.594 -26.5 10.547 1 97.19 136 ALA B N 1
ATOM 4194 C CA . ALA B 1 136 ? 35.938 -27.062 10.82 1 97.19 136 ALA B CA 1
ATOM 4195 C C . ALA B 1 136 ? 36.531 -27.672 9.562 1 97.19 136 ALA B C 1
ATOM 4197 O O . ALA B 1 136 ? 37.719 -27.516 9.297 1 97.19 136 ALA B O 1
ATOM 4198 N N . ARG B 1 137 ? 35.719 -28.391 8.906 1 97.44 137 ARG B N 1
ATOM 4199 C CA . ARG B 1 137 ? 36.188 -29.031 7.672 1 97.44 137 ARG B CA 1
ATOM 4200 C C . ARG B 1 137 ? 36.625 -27.984 6.656 1 97.44 137 ARG B C 1
ATOM 4202 O O . ARG B 1 137 ? 37.656 -28.141 6.012 1 97.44 137 ARG B O 1
ATOM 4209 N N . VAL B 1 138 ? 35.875 -26.953 6.457 1 96.56 138 VAL B N 1
ATOM 4210 C CA . VAL B 1 138 ? 36.219 -25.875 5.523 1 96.56 138 VAL B CA 1
ATOM 4211 C C . VAL B 1 138 ? 37.531 -25.203 5.941 1 96.56 138 VAL B C 1
ATOM 4213 O O . VAL B 1 138 ? 38.375 -24.938 5.105 1 96.56 138 VAL B O 1
ATOM 4216 N N . ARG B 1 139 ? 37.625 -24.984 7.203 1 95.94 139 ARG B N 1
ATOM 4217 C CA . ARG B 1 139 ? 38.875 -24.391 7.711 1 95.94 139 ARG B CA 1
ATOM 4218 C C . ARG B 1 139 ? 40.062 -25.297 7.418 1 95.94 139 ARG B C 1
ATOM 4220 O O . ARG B 1 139 ? 41.125 -24.828 7.004 1 95.94 139 ARG B O 1
ATOM 4227 N N . ALA B 1 140 ? 39.906 -26.469 7.66 1 96.31 140 ALA B N 1
ATOM 4228 C CA . ALA B 1 140 ? 41 -27.438 7.477 1 96.31 140 ALA B CA 1
ATOM 4229 C C . ALA B 1 140 ? 41.375 -27.547 6.008 1 96.31 140 ALA B C 1
ATOM 4231 O O . ALA B 1 140 ? 42.594 -27.562 5.68 1 96.31 140 ALA B O 1
ATOM 4232 N N . ASP B 1 141 ? 40.438 -27.562 5.16 1 95.81 141 ASP B N 1
ATOM 4233 C CA . ASP B 1 141 ? 40.719 -27.859 3.756 1 95.81 141 ASP B CA 1
ATOM 4234 C C . ASP B 1 141 ? 41.031 -26.594 2.975 1 95.81 141 ASP B C 1
ATOM 4236 O O . ASP B 1 141 ? 41.844 -26.609 2.037 1 95.81 141 ASP B O 1
ATOM 4240 N N . LEU B 1 142 ? 40.344 -25.453 3.312 1 94.69 142 LEU B N 1
ATOM 4241 C CA . LEU B 1 142 ? 40.5 -24.25 2.502 1 94.69 142 LEU B CA 1
ATOM 4242 C C . LEU B 1 142 ? 41.281 -23.188 3.256 1 94.69 142 LEU B C 1
ATOM 4244 O O . LEU B 1 142 ? 41.719 -22.203 2.66 1 94.69 142 LEU B O 1
ATOM 4248 N N . GLY B 1 143 ? 41.312 -23.281 4.559 1 93.06 143 GLY B N 1
ATOM 4249 C CA . GLY B 1 143 ? 42.031 -22.312 5.359 1 93.06 143 GLY B CA 1
ATOM 4250 C C . GLY B 1 143 ? 41.281 -21.016 5.582 1 93.06 143 GLY B C 1
ATOM 4251 O O . GLY B 1 143 ? 41.875 -19.969 5.867 1 93.06 143 GLY B O 1
ATOM 4252 N N . TRP B 1 144 ? 40 -21.078 5.328 1 93.81 144 TRP B N 1
ATOM 4253 C CA . TRP B 1 144 ? 39.188 -19.875 5.449 1 93.81 144 TRP B CA 1
ATOM 4254 C C . TRP B 1 144 ? 38.906 -19.547 6.914 1 93.81 144 TRP B C 1
ATOM 4256 O O . TRP B 1 144 ? 38.812 -20.453 7.746 1 93.81 144 TRP B O 1
ATOM 4266 N N . ARG B 1 145 ? 38.781 -18.344 7.234 1 93.88 145 ARG B N 1
ATOM 4267 C CA . ARG B 1 145 ? 38.5 -17.891 8.602 1 93.88 145 ARG B CA 1
ATOM 4268 C C . ARG B 1 145 ? 37 -17.781 8.844 1 93.88 145 ARG B C 1
ATOM 4270 O O . ARG B 1 145 ? 36.281 -17.25 8.016 1 93.88 145 ARG B O 1
ATOM 4277 N N . VAL B 1 146 ? 36.625 -18.266 9.984 1 95.06 146 VAL B N 1
ATOM 4278 C CA . VAL B 1 146 ? 35.219 -18.219 10.375 1 95.06 146 VAL B CA 1
ATOM 4279 C C . VAL B 1 146 ? 34.906 -16.875 11.031 1 95.06 146 VAL B C 1
ATOM 4281 O O . VAL B 1 146 ? 35.688 -16.375 11.844 1 95.06 146 VAL B O 1
ATOM 4284 N N . ASP B 1 147 ? 33.844 -16.266 10.625 1 95.69 147 ASP B N 1
ATOM 4285 C CA . ASP B 1 147 ? 33.281 -15.062 11.266 1 95.69 147 ASP B CA 1
ATOM 4286 C C . ASP B 1 147 ? 31.781 -15.18 11.469 1 95.69 147 ASP B C 1
ATOM 4288 O O . ASP B 1 147 ? 31.016 -15.031 10.516 1 95.69 147 ASP B O 1
ATOM 4292 N N . LEU B 1 148 ? 31.391 -15.328 12.68 1 94.44 148 LEU B N 1
ATOM 4293 C CA . LEU B 1 148 ? 29.969 -15.586 12.945 1 94.44 148 LEU B CA 1
ATOM 4294 C C . LEU B 1 148 ? 29.188 -14.281 12.992 1 94.44 148 LEU B C 1
ATOM 4296 O O . LEU B 1 148 ? 27.969 -14.281 12.844 1 94.44 148 LEU B O 1
ATOM 4300 N N . SER B 1 149 ? 29.844 -13.18 13.148 1 94 149 SER B N 1
ATOM 4301 C CA . SER B 1 149 ? 29.156 -11.898 13.352 1 94 149 SER B CA 1
ATOM 4302 C C . SER B 1 149 ? 28.953 -11.172 12.023 1 94 149 SER B C 1
ATOM 4304 O O . SER B 1 149 ? 27.844 -10.758 11.703 1 94 149 SER B O 1
ATOM 4306 N N . HIS B 1 150 ? 30.062 -11.07 11.289 1 94.44 150 HIS B N 1
ATOM 4307 C CA . HIS B 1 150 ? 29.969 -10.359 10.023 1 94.44 150 HIS B CA 1
ATOM 4308 C C . HIS B 1 150 ? 30.688 -11.133 8.914 1 94.44 150 HIS B C 1
ATOM 4310 O O . HIS B 1 150 ? 31.656 -10.641 8.336 1 94.44 150 HIS B O 1
ATOM 4316 N N . PRO B 1 151 ? 30.109 -12.188 8.578 1 95.75 151 PRO B N 1
ATOM 4317 C CA . PRO B 1 151 ? 30.766 -12.969 7.516 1 95.75 151 PRO B CA 1
ATOM 4318 C C . PRO B 1 151 ? 30.609 -12.32 6.141 1 95.75 151 PRO B C 1
ATOM 4320 O O . PRO B 1 151 ? 29.578 -11.734 5.836 1 95.75 151 PRO B O 1
ATOM 4323 N N . GLU B 1 152 ? 31.547 -12.406 5.371 1 93.56 152 GLU B N 1
ATOM 4324 C CA . GLU B 1 152 ? 31.484 -11.953 3.986 1 93.56 152 GLU B CA 1
ATOM 4325 C C . GLU B 1 152 ? 30.703 -12.93 3.115 1 93.56 152 GLU B C 1
ATOM 4327 O O . GLU B 1 152 ? 30.172 -12.555 2.072 1 93.56 152 GLU B O 1
ATOM 4332 N N . LEU B 1 153 ? 30.812 -14.188 3.512 1 95.19 153 LEU B N 1
ATOM 4333 C CA . LEU B 1 153 ? 30.078 -15.234 2.805 1 95.19 153 LEU B CA 1
ATOM 4334 C C . LEU B 1 153 ? 29.344 -16.141 3.783 1 95.19 153 LEU B C 1
ATOM 4336 O O . LEU B 1 153 ? 29.922 -16.609 4.762 1 95.19 153 LEU B O 1
ATOM 4340 N N . GLU B 1 154 ? 28.094 -16.359 3.498 1 97.06 154 GLU B N 1
ATOM 4341 C CA . GLU B 1 154 ? 27.297 -17.234 4.348 1 97.06 154 GLU B CA 1
ATOM 4342 C C . GLU B 1 154 ? 26.875 -18.5 3.596 1 97.06 154 GLU B C 1
ATOM 4344 O O . GLU B 1 154 ? 26.375 -18.422 2.471 1 97.06 154 GLU B O 1
ATOM 4349 N N . LEU B 1 155 ? 27.156 -19.641 4.168 1 97.81 155 LEU B N 1
ATOM 4350 C CA . LEU B 1 155 ? 26.688 -20.922 3.658 1 97.81 155 LEU B CA 1
ATOM 4351 C C . LEU B 1 155 ? 25.438 -21.375 4.414 1 97.81 155 LEU B C 1
ATOM 4353 O O . LEU B 1 155 ? 25.5 -21.609 5.625 1 97.81 155 LEU B O 1
ATOM 4357 N N . THR B 1 156 ? 24.375 -21.469 3.689 1 97.94 156 THR B N 1
ATOM 4358 C CA . THR B 1 156 ? 23.156 -22 4.297 1 97.94 156 THR B CA 1
ATOM 4359 C C . THR B 1 156 ? 23.062 -23.516 4.086 1 97.94 156 THR B C 1
ATOM 4361 O O . THR B 1 156 ? 23.281 -24 2.979 1 97.94 156 THR B O 1
ATOM 4364 N N . VAL B 1 157 ? 22.734 -24.25 5.156 1 98 157 VAL B N 1
ATOM 4365 C CA . VAL B 1 157 ? 22.578 -25.688 5.137 1 98 157 VAL B CA 1
ATOM 4366 C C . VAL B 1 157 ? 21.188 -26.062 5.684 1 98 157 VAL B C 1
ATOM 4368 O O . VAL B 1 157 ? 20.875 -25.781 6.84 1 98 157 VAL B O 1
ATOM 4371 N N . GLU B 1 158 ? 20.438 -26.672 4.848 1 96.31 158 GLU B N 1
ATOM 4372 C CA . GLU B 1 158 ? 19.094 -27.078 5.266 1 96.31 158 GLU B CA 1
ATOM 4373 C C . GLU B 1 158 ? 18.953 -28.594 5.254 1 96.31 158 GLU B C 1
ATOM 4375 O O . GLU B 1 158 ? 19.062 -29.219 4.199 1 96.31 158 GLU B O 1
ATOM 4380 N N . VAL B 1 159 ? 18.672 -29.125 6.398 1 96.12 159 VAL B N 1
ATOM 4381 C CA . VAL B 1 159 ? 18.516 -30.578 6.543 1 96.12 159 VAL B CA 1
ATOM 4382 C C . VAL B 1 159 ? 17.047 -30.953 6.426 1 96.12 159 VAL B C 1
ATOM 4384 O O . VAL B 1 159 ? 16.219 -30.562 7.258 1 96.12 159 VAL B O 1
ATOM 4387 N N . ASP B 1 160 ? 16.75 -31.625 5.422 1 93.19 160 ASP B N 1
ATOM 4388 C CA . ASP B 1 160 ? 15.391 -32.125 5.227 1 93.19 160 ASP B CA 1
ATOM 4389 C C . ASP B 1 160 ? 15.305 -33.625 5.535 1 93.19 160 ASP B C 1
ATOM 4391 O O . ASP B 1 160 ? 16.25 -34.219 6.047 1 93.19 160 ASP B O 1
ATOM 4395 N N . ARG B 1 161 ? 14.172 -34.219 5.297 1 89.81 161 ARG B N 1
ATOM 4396 C CA . ARG B 1 161 ? 13.891 -35.625 5.684 1 89.81 161 ARG B CA 1
ATOM 4397 C C . ARG B 1 161 ? 14.797 -36.594 4.93 1 89.81 161 ARG B C 1
ATOM 4399 O O . ARG B 1 161 ? 15.242 -37.594 5.492 1 89.81 161 ARG B O 1
ATOM 4406 N N . ARG B 1 162 ? 15.07 -36.25 3.707 1 89.31 162 ARG B N 1
ATOM 4407 C CA . ARG B 1 162 ? 15.773 -37.25 2.904 1 89.31 162 ARG B CA 1
ATOM 4408 C C . ARG B 1 162 ? 17.062 -36.688 2.328 1 89.31 162 ARG B C 1
ATOM 4410 O O . ARG B 1 162 ? 17.844 -37.406 1.711 1 89.31 162 ARG B O 1
ATOM 4417 N N . GLU B 1 163 ? 17.234 -35.469 2.564 1 94.69 163 GLU B N 1
ATOM 4418 C CA . GLU B 1 163 ? 18.328 -34.812 1.869 1 94.69 163 GLU B CA 1
ATOM 4419 C C . GLU B 1 163 ? 18.781 -33.562 2.617 1 94.69 163 GLU B C 1
ATOM 4421 O O . GLU B 1 163 ? 18.156 -33.156 3.598 1 94.69 163 GLU B O 1
ATOM 4426 N N . ILE B 1 164 ? 19.969 -33.062 2.225 1 96.94 164 ILE B N 1
ATOM 4427 C CA . ILE B 1 164 ? 20.5 -31.797 2.723 1 96.94 164 ILE B CA 1
ATOM 4428 C C . ILE B 1 164 ? 20.719 -30.844 1.556 1 96.94 164 ILE B C 1
ATOM 4430 O O . ILE B 1 164 ? 21.219 -31.25 0.502 1 96.94 164 ILE B O 1
ATOM 4434 N N . PHE B 1 165 ? 20.297 -29.641 1.752 1 97.31 165 PHE B N 1
ATOM 4435 C CA . PHE B 1 165 ? 20.5 -28.594 0.752 1 97.31 165 PHE B CA 1
ATOM 4436 C C . PHE B 1 165 ? 21.531 -27.578 1.235 1 97.31 165 PHE B C 1
ATOM 4438 O O . PHE B 1 165 ? 21.531 -27.188 2.404 1 97.31 165 PHE B O 1
ATOM 4445 N N . LEU B 1 166 ? 22.453 -27.203 0.341 1 98 166 LEU B N 1
ATOM 4446 C CA . LEU B 1 166 ? 23.469 -26.188 0.649 1 98 166 LEU B CA 1
ATOM 4447 C C . LEU B 1 166 ? 23.453 -25.078 -0.393 1 98 166 LEU B C 1
ATOM 4449 O O . LEU B 1 166 ? 23.328 -25.344 -1.59 1 98 166 LEU B O 1
ATOM 4453 N N . GLY B 1 167 ? 23.516 -23.891 0.029 1 97.06 167 GLY B N 1
ATOM 4454 C CA . GLY B 1 167 ? 23.578 -22.766 -0.874 1 97.06 167 GLY B CA 1
ATOM 4455 C C . GLY B 1 167 ? 24.188 -21.531 -0.24 1 97.06 167 GLY B C 1
ATOM 4456 O O . GLY B 1 167 ? 24.312 -21.438 0.984 1 97.06 167 GLY B O 1
ATOM 4457 N N . THR B 1 168 ? 24.578 -20.562 -1.079 1 96.75 168 THR B N 1
ATOM 4458 C CA . THR B 1 168 ? 25.266 -19.359 -0.58 1 96.75 168 THR B CA 1
ATOM 4459 C C . THR B 1 168 ? 24.484 -18.109 -0.942 1 96.75 168 THR B C 1
ATOM 4461 O O . THR B 1 168 ? 24.859 -17 -0.56 1 96.75 168 THR B O 1
ATOM 4464 N N . ARG B 1 169 ? 23.469 -18.297 -1.676 1 96.69 169 ARG B N 1
ATOM 4465 C CA . ARG B 1 169 ? 22.688 -17.141 -2.111 1 96.69 169 ARG B CA 1
ATOM 4466 C C . ARG B 1 169 ? 21.219 -17.297 -1.733 1 96.69 169 ARG B C 1
ATOM 4468 O O . ARG B 1 169 ? 20.688 -18.406 -1.739 1 96.69 169 ARG B O 1
ATOM 4475 N N . THR B 1 170 ? 20.609 -16.266 -1.364 1 97.12 170 THR B N 1
ATOM 4476 C CA . THR B 1 170 ? 19.172 -16.156 -1.103 1 97.12 170 THR B CA 1
ATOM 4477 C C . THR B 1 170 ? 18.594 -14.922 -1.771 1 97.12 170 THR B C 1
ATOM 4479 O O . THR B 1 170 ? 19.141 -13.828 -1.655 1 97.12 170 THR B O 1
ATOM 4482 N N . HIS B 1 171 ? 17.547 -15.117 -2.51 1 97.81 171 HIS B N 1
ATOM 4483 C CA . HIS B 1 171 ? 16.875 -14.016 -3.197 1 97.81 171 HIS B CA 1
ATOM 4484 C C . HIS B 1 171 ? 15.438 -13.852 -2.707 1 97.81 171 HIS B C 1
ATOM 4486 O O . HIS B 1 171 ? 14.75 -14.844 -2.461 1 97.81 171 HIS B O 1
ATOM 4492 N N . PRO B 1 172 ? 15.062 -12.602 -2.578 1 96.69 172 PRO B N 1
ATOM 4493 C CA . PRO B 1 172 ? 13.656 -12.383 -2.225 1 96.69 172 PRO B CA 1
ATOM 4494 C C . PRO B 1 172 ? 12.703 -12.734 -3.365 1 96.69 172 PRO B C 1
ATOM 4496 O O . PRO B 1 172 ? 13.016 -12.492 -4.535 1 96.69 172 PRO B O 1
ATOM 4499 N N . GLY B 1 173 ? 11.594 -13.32 -3.014 1 96.62 173 GLY B N 1
ATOM 4500 C CA . GLY B 1 173 ? 10.5 -13.484 -3.957 1 96.62 173 GLY B CA 1
ATOM 4501 C C . GLY B 1 173 ? 9.5 -12.344 -3.922 1 96.62 173 GLY B C 1
ATOM 4502 O O . GLY B 1 173 ? 9.781 -11.289 -3.355 1 96.62 173 GLY B O 1
ATOM 4503 N N . GLN B 1 174 ? 8.383 -12.594 -4.578 1 96.06 174 GLN B N 1
ATOM 4504 C CA . GLN B 1 174 ? 7.355 -11.562 -4.652 1 96.06 174 GLN B CA 1
ATOM 4505 C C . GLN B 1 174 ? 6.484 -11.562 -3.398 1 96.06 174 GLN B C 1
ATOM 4507 O O . GLN B 1 174 ? 5.793 -10.586 -3.115 1 96.06 174 GLN B O 1
ATOM 4512 N N . GLY B 1 175 ? 6.484 -12.711 -2.703 1 95.19 175 GLY B N 1
ATOM 4513 C CA . GLY B 1 175 ? 5.539 -12.859 -1.61 1 95.19 175 GLY B CA 1
ATOM 4514 C C . GLY B 1 175 ? 4.094 -12.922 -2.076 1 95.19 175 GLY B C 1
ATOM 4515 O O . GLY B 1 175 ? 3.824 -13.266 -3.227 1 95.19 175 GLY B O 1
ATOM 4516 N N . GLY B 1 176 ? 3.199 -12.758 -1.069 1 95.44 176 GLY B N 1
ATOM 4517 C CA . GLY B 1 176 ? 1.782 -12.742 -1.398 1 95.44 176 GLY B CA 1
ATOM 4518 C C . GLY B 1 176 ? 1.176 -14.125 -1.485 1 95.44 176 GLY B C 1
ATOM 4519 O O . GLY B 1 176 ? 1.649 -15.062 -0.833 1 95.44 176 GLY B O 1
ATOM 4520 N N . LEU B 1 177 ? 0.064 -14.188 -2.24 1 96.56 177 LEU B N 1
ATOM 4521 C CA . LEU B 1 177 ? -0.686 -15.422 -2.471 1 96.56 177 LEU B CA 1
ATOM 4522 C C . LEU B 1 177 ? -0.65 -15.812 -3.943 1 96.56 177 LEU B C 1
ATOM 4524 O O . LEU B 1 177 ? -0.615 -14.945 -4.82 1 96.56 177 LEU B O 1
ATOM 4528 N N . PRO B 1 178 ? -0.643 -17.109 -4.215 1 96.81 178 PRO B N 1
ATOM 4529 C CA . PRO B 1 178 ? -0.572 -17.531 -5.613 1 96.81 178 PRO B CA 1
ATOM 4530 C C . PRO B 1 178 ? -1.707 -16.953 -6.461 1 96.81 178 PRO B C 1
ATOM 4532 O O . PRO B 1 178 ? -2.867 -16.984 -6.043 1 96.81 178 PRO B O 1
ATOM 4535 N N . VAL B 1 179 ? -1.381 -16.484 -7.613 1 98.06 179 VAL B N 1
ATOM 4536 C CA . VAL B 1 179 ? -2.352 -15.898 -8.523 1 98.06 179 VAL B CA 1
ATOM 4537 C C . VAL B 1 179 ? -3.449 -16.906 -8.844 1 98.06 179 VAL B C 1
ATOM 4539 O O . VAL B 1 179 ? -3.166 -18.078 -9.125 1 98.06 179 VAL B O 1
ATOM 4542 N N . GLY B 1 180 ? -4.684 -16.469 -8.766 1 97.25 180 GLY B N 1
ATOM 4543 C CA . GLY B 1 180 ? -5.828 -17.328 -9.031 1 97.25 180 GLY B CA 1
ATOM 4544 C C . GLY B 1 180 ? -6.48 -17.875 -7.777 1 97.25 180 GLY B C 1
ATOM 4545 O O . GLY B 1 180 ? -7.645 -18.281 -7.797 1 97.25 180 GLY B O 1
ATOM 4546 N N . SER B 1 181 ? -5.77 -17.875 -6.652 1 95.75 181 SER B N 1
ATOM 4547 C CA . SER B 1 181 ? -6.258 -18.5 -5.426 1 95.75 181 SER B CA 1
ATOM 4548 C C . SER B 1 181 ? -7.359 -17.656 -4.785 1 95.75 181 SER B C 1
ATOM 4550 O O . SER B 1 181 ? -8.117 -18.156 -3.951 1 95.75 181 SER B O 1
ATOM 4552 N N . SER B 1 182 ? -7.457 -16.375 -5.172 1 96.06 182 SER B N 1
ATOM 4553 C CA . SER B 1 182 ? -8.453 -15.484 -4.57 1 96.06 182 SER B CA 1
ATOM 4554 C C . SER B 1 182 ? -9.547 -15.125 -5.57 1 96.06 182 SER B C 1
ATOM 4556 O O . SER B 1 182 ? -10.336 -14.211 -5.328 1 96.06 182 SER B O 1
ATOM 4558 N N . GLY B 1 183 ? -9.57 -15.742 -6.703 1 96.44 183 GLY B N 1
ATOM 4559 C CA . GLY B 1 183 ? -10.586 -15.477 -7.711 1 96.44 183 GLY B CA 1
ATOM 4560 C C . GLY B 1 183 ? -10.047 -14.734 -8.922 1 96.44 183 GLY B C 1
ATOM 4561 O O . GLY B 1 183 ? -8.852 -14.805 -9.219 1 96.44 183 GLY B O 1
ATOM 4562 N N . ARG B 1 184 ? -10.969 -14.148 -9.68 1 98.19 184 ARG B N 1
ATOM 4563 C CA . ARG B 1 184 ? -10.633 -13.469 -10.922 1 98.19 184 ARG B CA 1
ATOM 4564 C C . ARG B 1 184 ? -11.203 -12.055 -10.945 1 98.19 184 ARG B C 1
ATOM 4566 O O . ARG B 1 184 ? -12.266 -11.805 -10.383 1 98.19 184 ARG B O 1
ATOM 4573 N N . ALA B 1 185 ? -10.477 -11.164 -11.602 1 98.75 185 ALA B N 1
ATOM 4574 C CA . ALA B 1 185 ? -10.922 -9.781 -11.688 1 98.75 185 ALA B CA 1
ATOM 4575 C C . ALA B 1 185 ? -10.578 -9.18 -13.055 1 98.75 185 ALA B C 1
ATOM 4577 O O . ALA B 1 185 ? -9.695 -9.68 -13.75 1 98.75 185 ALA B O 1
ATOM 4578 N N . VAL B 1 186 ? -11.352 -8.156 -13.438 1 98.94 186 VAL B N 1
ATOM 4579 C CA . VAL B 1 186 ? -11.031 -7.324 -14.586 1 98.94 186 VAL B CA 1
ATOM 4580 C C . VAL B 1 186 ? -10.398 -6.016 -14.125 1 98.94 186 VAL B C 1
ATOM 4582 O O . VAL B 1 186 ? -10.953 -5.324 -13.266 1 98.94 186 VAL B O 1
ATOM 4585 N N . VAL B 1 187 ? -9.227 -5.734 -14.648 1 98.88 187 VAL B N 1
ATOM 4586 C CA . VAL B 1 187 ? -8.516 -4.508 -14.297 1 98.88 187 VAL B CA 1
ATOM 4587 C C . VAL B 1 187 ? -8.766 -3.441 -15.359 1 98.88 187 VAL B C 1
ATOM 4589 O O . VAL B 1 187 ? -8.57 -3.688 -16.547 1 98.88 187 VAL B O 1
ATOM 4592 N N . LEU B 1 188 ? -9.273 -2.293 -14.938 1 98.5 188 LEU B N 1
ATOM 4593 C CA . LEU B 1 188 ? -9.281 -1.139 -15.828 1 98.5 188 LEU B CA 1
ATOM 4594 C C . LEU B 1 188 ? -7.871 -0.598 -16.031 1 98.5 188 LEU B C 1
ATOM 4596 O O . LEU B 1 188 ? -7.297 0.01 -15.125 1 98.5 188 LEU B O 1
ATOM 4600 N N . LEU B 1 189 ? -7.312 -0.813 -17.203 1 97.81 189 LEU B N 1
ATOM 4601 C CA . LEU B 1 189 ? -5.918 -0.491 -17.5 1 97.81 189 LEU B CA 1
ATOM 4602 C C . LEU B 1 189 ? -5.816 0.77 -18.344 1 97.81 189 LEU B C 1
ATOM 4604 O O . LEU B 1 189 ? -6.414 0.848 -19.422 1 97.81 189 LEU B O 1
ATOM 4608 N N . SER B 1 190 ? -5.164 1.701 -17.781 1 93.19 190 SER B N 1
ATOM 4609 C CA . SER B 1 190 ? -4.852 2.906 -18.547 1 93.19 190 SER B CA 1
ATOM 4610 C C . SER B 1 190 ? -3.4 2.904 -19.016 1 93.19 190 SER B C 1
ATOM 4612 O O . SER B 1 190 ? -2.674 1.934 -18.797 1 93.19 190 SER B O 1
ATOM 4614 N N . GLY B 1 191 ? -2.969 3.883 -19.75 1 89.69 191 GLY B N 1
ATOM 4615 C CA . GLY B 1 191 ? -1.578 4.016 -20.156 1 89.69 191 GLY B CA 1
ATOM 4616 C C . GLY B 1 191 ? -0.71 4.684 -19.094 1 89.69 191 GLY B C 1
ATOM 4617 O O . GLY B 1 191 ? 0.478 4.918 -19.328 1 89.69 191 GLY B O 1
ATOM 4618 N N . GLY B 1 192 ? -1.284 4.859 -17.906 1 92.56 192 GLY B N 1
ATOM 4619 C CA . GLY B 1 192 ? -0.553 5.582 -16.891 1 92.56 192 GLY B CA 1
ATOM 4620 C C . GLY B 1 192 ? 0.202 4.668 -15.938 1 92.56 192 GLY B C 1
ATOM 4621 O O . GLY B 1 192 ? 0.428 3.496 -16.25 1 92.56 192 GLY B O 1
ATOM 4622 N N . PHE B 1 193 ? 0.639 5.219 -14.797 1 95.94 193 PHE B N 1
ATOM 4623 C CA . PHE B 1 193 ? 1.482 4.52 -13.828 1 95.94 193 PHE B CA 1
ATOM 4624 C C . PHE B 1 193 ? 0.639 3.66 -12.898 1 95.94 193 PHE B C 1
ATOM 4626 O O . PHE B 1 193 ? 1.083 2.6 -12.453 1 95.94 193 PHE B O 1
ATOM 4633 N N . ASP B 1 194 ? -0.556 4.07 -12.672 1 97.5 194 ASP B N 1
ATOM 4634 C CA . ASP B 1 194 ? -1.292 3.578 -11.508 1 97.5 194 ASP B CA 1
ATOM 4635 C C . ASP B 1 194 ? -1.907 2.209 -11.789 1 97.5 194 ASP B C 1
ATOM 4637 O O . ASP B 1 194 ? -1.754 1.279 -10.992 1 97.5 194 ASP B O 1
ATOM 4641 N N . SER B 1 195 ? -2.566 2.088 -12.914 1 97.94 195 SER B N 1
ATOM 4642 C CA . SER B 1 195 ? -3.383 0.904 -13.164 1 97.94 195 SER B CA 1
ATOM 4643 C C . SER B 1 195 ? -2.521 -0.35 -13.266 1 97.94 195 SER B C 1
ATOM 4645 O O . SER B 1 195 ? -2.891 -1.406 -12.742 1 97.94 195 SER B O 1
ATOM 4647 N N . PRO B 1 196 ? -1.33 -0.324 -13.906 1 98.56 196 PRO B N 1
ATOM 4648 C CA . PRO B 1 196 ? -0.493 -1.526 -13.883 1 98.56 196 PRO B CA 1
ATOM 4649 C C . PRO B 1 196 ? -0.016 -1.887 -12.477 1 98.56 196 PRO B C 1
ATOM 4651 O O . PRO B 1 196 ? 0.071 -3.068 -12.133 1 98.56 196 PRO B O 1
ATOM 4654 N N . VAL B 1 197 ? 0.295 -0.898 -11.695 1 98.75 197 VAL B N 1
ATOM 4655 C CA . VAL B 1 197 ? 0.712 -1.149 -10.32 1 98.75 197 VAL B CA 1
ATOM 4656 C C . VAL B 1 197 ? -0.444 -1.761 -9.531 1 98.75 197 VAL B C 1
ATOM 4658 O O . VAL B 1 197 ? -0.247 -2.699 -8.758 1 98.75 197 VAL B O 1
ATOM 4661 N N . ALA B 1 198 ? -1.633 -1.225 -9.773 1 98.81 198 ALA B N 1
ATOM 4662 C CA . ALA B 1 198 ? -2.82 -1.785 -9.133 1 98.81 198 ALA B CA 1
ATOM 4663 C C . ALA B 1 198 ? -3.012 -3.248 -9.516 1 98.81 198 ALA B C 1
ATOM 4665 O O . ALA B 1 198 ? -3.338 -4.082 -8.664 1 98.81 198 ALA B O 1
ATOM 4666 N N . ALA B 1 199 ? -2.814 -3.568 -10.742 1 98.88 199 ALA B N 1
ATOM 4667 C CA . ALA B 1 199 ? -2.93 -4.941 -11.227 1 98.88 199 ALA B CA 1
ATOM 4668 C C . ALA B 1 199 ? -1.939 -5.859 -10.523 1 98.88 199 ALA B C 1
ATOM 4670 O O . ALA B 1 199 ? -2.312 -6.93 -10.039 1 98.88 199 ALA B O 1
ATOM 4671 N N . TYR B 1 200 ? -0.721 -5.422 -10.445 1 98.81 200 TYR B N 1
ATOM 4672 C CA . TYR B 1 200 ? 0.321 -6.199 -9.781 1 98.81 200 TYR B CA 1
ATOM 4673 C C . TYR B 1 200 ? -0.045 -6.473 -8.328 1 98.81 200 TYR B C 1
ATOM 4675 O O . TYR B 1 200 ? 0.084 -7.602 -7.848 1 98.81 200 TYR B O 1
ATOM 4683 N N . ARG B 1 201 ? -0.476 -5.461 -7.672 1 98.75 201 ARG B N 1
ATOM 4684 C CA . ARG B 1 201 ? -0.835 -5.617 -6.266 1 98.75 201 ARG B CA 1
ATOM 4685 C C . ARG B 1 201 ? -2.035 -6.547 -6.105 1 98.75 201 ARG B C 1
ATOM 4687 O O . ARG B 1 201 ? -2.123 -7.293 -5.129 1 98.75 201 ARG B O 1
ATOM 4694 N N . ALA B 1 202 ? -2.994 -6.43 -7.012 1 98.69 202 ALA B N 1
ATOM 4695 C CA . ALA B 1 202 ? -4.117 -7.363 -7 1 98.69 202 ALA B CA 1
ATOM 4696 C C . ALA B 1 202 ? -3.641 -8.797 -7.195 1 98.69 202 ALA B C 1
ATOM 4698 O O . ALA B 1 202 ? -4.082 -9.711 -6.484 1 98.69 202 ALA B O 1
ATOM 4699 N N . MET B 1 203 ? -2.758 -9 -8.109 1 98.69 203 MET B N 1
ATOM 4700 C CA . MET B 1 203 ? -2.193 -10.32 -8.344 1 98.69 203 MET B CA 1
ATOM 4701 C C . MET B 1 203 ? -1.502 -10.859 -7.094 1 98.69 203 MET B C 1
ATOM 4703 O O . MET B 1 203 ? -1.642 -12.031 -6.754 1 98.69 203 MET B O 1
ATOM 4707 N N . ARG B 1 204 ? -0.817 -9.977 -6.43 1 97.81 204 ARG B N 1
ATOM 4708 C CA . ARG B 1 204 ? -0.077 -10.375 -5.234 1 97.81 204 ARG B CA 1
ATOM 4709 C C . ARG B 1 204 ? -1.022 -10.844 -4.137 1 97.81 204 ARG B C 1
ATOM 4711 O O . ARG B 1 204 ? -0.6 -11.516 -3.189 1 97.81 204 ARG B O 1
ATOM 4718 N N . ARG B 1 205 ? -2.229 -10.445 -4.289 1 97.81 205 ARG B N 1
ATOM 4719 C CA . ARG B 1 205 ? -3.209 -10.906 -3.314 1 97.81 205 ARG B CA 1
ATOM 4720 C C . ARG B 1 205 ? -4.012 -12.086 -3.861 1 97.81 205 ARG B C 1
ATOM 4722 O O . ARG B 1 205 ? -5.086 -12.398 -3.35 1 97.81 205 ARG B O 1
ATOM 4729 N N . GLY B 1 206 ? -3.547 -12.656 -4.91 1 97.19 206 GLY B N 1
ATOM 4730 C CA . GLY B 1 206 ? -4.066 -13.93 -5.379 1 97.19 206 GLY B CA 1
ATOM 4731 C C . GLY B 1 206 ? -5.125 -13.789 -6.453 1 97.19 206 GLY B C 1
ATOM 4732 O O . GLY B 1 206 ? -5.758 -14.766 -6.844 1 97.19 206 GLY B O 1
ATOM 4733 N N . LEU B 1 207 ? -5.387 -12.633 -6.965 1 98.38 207 LEU B N 1
ATOM 4734 C CA . LEU B 1 207 ? -6.375 -12.453 -8.023 1 98.38 207 LEU B CA 1
ATOM 4735 C C . LEU B 1 207 ? -5.762 -12.719 -9.391 1 98.38 207 LEU B C 1
ATOM 4737 O O . LEU B 1 207 ? -4.664 -12.234 -9.688 1 98.38 207 LEU B O 1
ATOM 4741 N N . ALA B 1 208 ? -6.41 -13.508 -10.156 1 98.62 208 ALA B N 1
ATOM 4742 C CA . ALA B 1 208 ? -6.082 -13.57 -11.578 1 98.62 208 ALA B CA 1
ATOM 4743 C C . ALA B 1 208 ? -6.703 -12.398 -12.336 1 98.62 208 ALA B C 1
ATOM 4745 O O . ALA B 1 208 ? -7.91 -12.164 -12.242 1 98.62 208 ALA B O 1
ATOM 4746 N N . CYS B 1 209 ? -5.926 -11.727 -13.141 1 98.75 209 CYS B N 1
ATOM 4747 C CA . CYS B 1 209 ? -6.387 -10.477 -13.719 1 98.75 209 CYS B CA 1
ATOM 4748 C C . CYS B 1 209 ? -6.48 -10.578 -15.242 1 98.75 209 CYS B C 1
ATOM 4750 O O . CYS B 1 209 ? -5.555 -11.07 -15.891 1 98.75 209 CYS B O 1
ATOM 4752 N N . ASP B 1 210 ? -7.57 -10.219 -15.781 1 98.81 210 ASP B N 1
ATOM 4753 C CA . ASP B 1 210 ? -7.719 -9.812 -17.172 1 98.81 210 ASP B CA 1
ATOM 4754 C C . ASP B 1 210 ? -7.863 -8.297 -17.281 1 98.81 210 ASP B C 1
ATOM 4756 O O . ASP B 1 210 ? -8.094 -7.609 -16.281 1 98.81 210 ASP B O 1
ATOM 4760 N N . PHE B 1 211 ? -7.66 -7.777 -18.484 1 98.88 211 PHE B N 1
ATOM 4761 C CA . PHE B 1 211 ? -7.504 -6.332 -18.594 1 98.88 211 PHE B CA 1
ATOM 4762 C C . PHE B 1 211 ? -8.5 -5.746 -19.578 1 98.88 211 PHE B C 1
ATOM 4764 O O . PHE B 1 211 ? -8.797 -6.359 -20.609 1 98.88 211 PHE B O 1
ATOM 4771 N N . LEU B 1 212 ? -9.047 -4.59 -19.25 1 98.81 212 LEU B N 1
ATOM 4772 C CA . LEU B 1 212 ? -9.859 -3.77 -20.141 1 98.81 212 LEU B CA 1
ATOM 4773 C C . LEU B 1 212 ? -9.219 -2.406 -20.375 1 98.81 212 LEU B C 1
ATOM 4775 O O . LEU B 1 212 ? -8.953 -1.675 -19.406 1 98.81 212 LEU B O 1
ATOM 4779 N N . HIS B 1 213 ? -8.906 -2.117 -21.562 1 98.12 213 HIS B N 1
ATOM 4780 C CA . HIS B 1 213 ? -8.414 -0.806 -21.953 1 98.12 213 HIS B CA 1
ATOM 4781 C C . HIS B 1 213 ? -9.43 -0.069 -22.828 1 98.12 213 HIS B C 1
ATOM 4783 O O . HIS B 1 213 ? -9.906 -0.608 -23.828 1 98.12 213 HIS B O 1
ATOM 4789 N N . CYS B 1 214 ? -9.773 1.144 -22.406 1 96.94 214 CYS B N 1
ATOM 4790 C CA . CYS B 1 214 ? -10.68 1.995 -23.156 1 96.94 214 CYS B CA 1
ATOM 4791 C C . CYS B 1 214 ? -9.906 3.004 -24 1 96.94 214 CYS B C 1
ATOM 4793 O O . CYS B 1 214 ? -9.094 3.768 -23.469 1 96.94 214 CYS B O 1
ATOM 4795 N N . THR B 1 215 ? -10.117 3.008 -25.281 1 94.81 215 THR B N 1
ATOM 4796 C CA . THR B 1 215 ? -9.484 3.965 -26.172 1 94.81 215 THR B CA 1
ATOM 4797 C C . THR B 1 215 ? -10.484 5.023 -26.625 1 94.81 215 THR B C 1
ATOM 4799 O O . THR B 1 215 ? -11.688 4.77 -26.656 1 94.81 215 THR B O 1
ATOM 4802 N N . GLY B 1 216 ? -9.953 6.168 -26.938 1 93.69 216 GLY B N 1
ATOM 4803 C CA . GLY B 1 216 ? -10.797 7.25 -27.406 1 93.69 216 GLY B CA 1
ATOM 4804 C C . GLY B 1 216 ? -11.117 7.16 -28.891 1 93.69 216 GLY B C 1
ATOM 4805 O O . GLY B 1 216 ? -11.688 8.094 -29.469 1 93.69 216 GLY B O 1
ATOM 4806 N N . ALA B 1 217 ? -10.781 6.102 -29.562 1 91.75 217 ALA B N 1
ATOM 4807 C CA . ALA B 1 217 ? -11.086 5.941 -30.984 1 91.75 217 ALA B CA 1
ATOM 4808 C C . ALA B 1 217 ? -12.562 6.195 -31.25 1 91.75 217 ALA B C 1
ATOM 4810 O O . ALA B 1 217 ? -13.422 5.809 -30.469 1 91.75 217 ALA B O 1
ATOM 4811 N N . PRO B 1 218 ? -12.906 6.859 -32.375 1 93 218 PRO B N 1
ATOM 4812 C CA . PRO B 1 218 ? -11.977 7.199 -33.438 1 93 218 PRO B CA 1
ATOM 4813 C C . PRO B 1 218 ? -11.328 8.57 -33.25 1 93 218 PRO B C 1
ATOM 4815 O O . PRO B 1 218 ? -10.68 9.078 -34.188 1 93 218 PRO B O 1
ATOM 4818 N N . PHE B 1 219 ? -11.453 9.188 -32.125 1 92.25 219 PHE B N 1
ATOM 4819 C CA . PHE B 1 219 ? -10.977 10.547 -31.906 1 92.25 219 PHE B CA 1
ATOM 4820 C C . PHE B 1 219 ? -9.531 10.547 -31.438 1 92.25 219 PHE B C 1
ATOM 4822 O O . PHE B 1 219 ? -8.922 11.609 -31.297 1 92.25 219 PHE B O 1
ATOM 4829 N N . THR B 1 220 ? -8.961 9.414 -31.062 1 89.75 220 THR B N 1
ATOM 4830 C CA . THR B 1 220 ? -7.562 9.242 -30.688 1 89.75 220 THR B CA 1
ATOM 4831 C C . THR B 1 220 ? -6.898 8.188 -31.578 1 89.75 220 THR B C 1
ATOM 4833 O O . THR B 1 220 ? -7.582 7.383 -32.219 1 89.75 220 THR B O 1
ATOM 4836 N N . ASP B 1 221 ? -5.562 8.188 -31.578 1 88.31 221 ASP B N 1
ATOM 4837 C CA . ASP B 1 221 ? -4.828 7.207 -32.375 1 88.31 221 ASP B CA 1
ATOM 4838 C C . ASP B 1 221 ? -4.609 5.914 -31.594 1 88.31 221 ASP B C 1
ATOM 4840 O O . ASP B 1 221 ? -5.199 5.719 -30.531 1 88.31 221 ASP B O 1
ATOM 4844 N N . ALA B 1 222 ? -3.809 5.051 -32.25 1 89.81 222 ALA B N 1
ATOM 4845 C CA . ALA B 1 222 ? -3.658 3.703 -31.688 1 89.81 222 ALA B CA 1
ATOM 4846 C C . ALA B 1 222 ? -2.574 3.664 -30.625 1 89.81 222 ALA B C 1
ATOM 4848 O O . ALA B 1 222 ? -2.326 2.617 -30.016 1 89.81 222 ALA B O 1
ATOM 4849 N N . SER B 1 223 ? -1.94 4.723 -30.266 1 90.62 223 SER B N 1
ATOM 4850 C CA . SER B 1 223 ? -0.802 4.762 -29.359 1 90.62 223 SER B CA 1
ATOM 4851 C C . SER B 1 223 ? -1.188 4.258 -27.969 1 90.62 223 SER B C 1
ATOM 4853 O O . SER B 1 223 ? -0.413 3.553 -27.328 1 90.62 223 SER B O 1
ATOM 4855 N N . SER B 1 224 ? -2.361 4.605 -27.578 1 91.56 224 SER B N 1
ATOM 4856 C CA . SER B 1 224 ? -2.797 4.184 -26.25 1 91.56 224 SER B CA 1
ATOM 4857 C C . SER B 1 224 ? -2.969 2.672 -26.188 1 91.56 224 SER B C 1
ATOM 4859 O O . SER B 1 224 ? -2.672 2.057 -25.156 1 91.56 224 SER B O 1
ATOM 4861 N N . THR B 1 225 ? -3.453 2.057 -27.203 1 94.06 225 THR B N 1
ATOM 4862 C CA . THR B 1 225 ? -3.625 0.608 -27.266 1 94.06 225 THR B CA 1
ATOM 4863 C C . THR B 1 225 ? -2.273 -0.099 -27.219 1 94.06 225 THR B C 1
ATOM 4865 O O . THR B 1 225 ? -2.115 -1.111 -26.531 1 94.06 225 THR B O 1
ATOM 4868 N N . TYR B 1 226 ? -1.344 0.455 -27.984 1 94 226 TYR B N 1
ATOM 4869 C CA . TYR B 1 226 ? -0.001 -0.116 -27.969 1 94 226 TYR B CA 1
ATOM 4870 C C . TYR B 1 226 ? 0.599 -0.07 -26.578 1 94 226 TYR B C 1
ATOM 4872 O O . TYR B 1 226 ? 1.218 -1.038 -26.125 1 94 226 TYR B O 1
ATOM 4880 N N . LYS B 1 227 ? 0.422 1.016 -25.984 1 95.25 227 LYS B N 1
ATOM 4881 C CA . LYS B 1 227 ? 0.928 1.171 -24.625 1 95.25 227 LYS B CA 1
ATOM 4882 C C . LYS B 1 227 ? 0.278 0.166 -23.688 1 95.25 227 LYS B C 1
ATOM 4884 O O . LYS B 1 227 ? 0.957 -0.44 -22.859 1 95.25 227 LYS B O 1
ATOM 4889 N N . ALA B 1 228 ? -0.998 0.005 -23.812 1 96.38 228 ALA B N 1
ATOM 4890 C CA . ALA B 1 228 ? -1.72 -0.967 -23 1 96.38 228 ALA B CA 1
ATOM 4891 C C . ALA B 1 228 ? -1.199 -2.381 -23.234 1 96.38 228 ALA B C 1
ATOM 4893 O O . ALA B 1 228 ? -0.984 -3.141 -22.297 1 96.38 228 ALA B O 1
ATOM 4894 N N . TYR B 1 229 ? -1.014 -2.697 -24.453 1 97.12 229 TYR B N 1
ATOM 4895 C CA . TYR B 1 229 ? -0.487 -4.008 -24.812 1 97.12 229 TYR B CA 1
ATOM 4896 C C . TYR B 1 229 ? 0.882 -4.238 -24.188 1 97.12 229 TYR B C 1
ATOM 4898 O O . TYR B 1 229 ? 1.139 -5.301 -23.609 1 97.12 229 TYR B O 1
ATOM 4906 N N . ALA B 1 230 ? 1.74 -3.248 -24.281 1 97.75 230 ALA B N 1
ATOM 4907 C CA . ALA B 1 230 ? 3.09 -3.35 -23.734 1 97.75 230 ALA B CA 1
ATOM 4908 C C . ALA B 1 230 ? 3.051 -3.525 -22.219 1 97.75 230 ALA B C 1
ATOM 4910 O O . ALA B 1 230 ? 3.838 -4.293 -21.656 1 97.75 230 ALA B O 1
ATOM 4911 N N . LEU B 1 231 ? 2.172 -2.803 -21.578 1 98.31 231 LEU B N 1
ATOM 4912 C CA . LEU B 1 231 ? 2.031 -2.908 -20.141 1 98.31 231 LEU B CA 1
ATOM 4913 C C . LEU B 1 231 ? 1.59 -4.312 -19.734 1 98.31 231 LEU B C 1
ATOM 4915 O O . LEU B 1 231 ? 2.139 -4.895 -18.797 1 98.31 231 LEU B O 1
ATOM 4919 N N . VAL B 1 232 ? 0.594 -4.871 -20.422 1 98.44 232 VAL B N 1
ATOM 4920 C CA . VAL B 1 232 ? 0.124 -6.219 -20.125 1 98.44 232 VAL B CA 1
ATOM 4921 C C . VAL B 1 232 ? 1.253 -7.223 -20.344 1 98.44 232 VAL B C 1
ATOM 4923 O O . VAL B 1 232 ? 1.467 -8.117 -19.531 1 98.44 232 VAL B O 1
ATOM 4926 N N . ARG B 1 233 ? 1.95 -7.051 -21.438 1 97.5 233 ARG B N 1
ATOM 4927 C CA . ARG B 1 233 ? 3.078 -7.934 -21.703 1 97.5 233 ARG B CA 1
ATOM 4928 C C . ARG B 1 233 ? 4.07 -7.934 -20.547 1 97.5 233 ARG B C 1
ATOM 4930 O O . ARG B 1 233 ? 4.551 -8.992 -20.141 1 97.5 233 ARG B O 1
ATOM 4937 N N . GLN B 1 234 ? 4.387 -6.766 -20.062 1 97.62 234 GLN B N 1
ATOM 4938 C CA . GLN B 1 234 ? 5.281 -6.648 -18.922 1 97.62 234 GLN B CA 1
ATOM 4939 C C . GLN B 1 234 ? 4.711 -7.367 -17.703 1 97.62 234 GLN B C 1
ATOM 4941 O O . GLN B 1 234 ? 5.441 -8.047 -16.969 1 97.62 234 GLN B O 1
ATOM 4946 N N . LEU B 1 235 ? 3.438 -7.316 -17.469 1 98.19 235 LEU B N 1
ATOM 4947 C CA . LEU B 1 235 ? 2.775 -7.895 -16.312 1 98.19 235 LEU B CA 1
ATOM 4948 C C . LEU B 1 235 ? 2.701 -9.414 -16.422 1 98.19 235 LEU B C 1
ATOM 4950 O O . LEU B 1 235 ? 2.494 -10.109 -15.43 1 98.19 235 LEU B O 1
ATOM 4954 N N . THR B 1 236 ? 2.859 -9.984 -17.641 1 97 236 THR B N 1
ATOM 4955 C CA . THR B 1 236 ? 2.818 -11.43 -17.828 1 97 236 THR B CA 1
ATOM 4956 C C . THR B 1 236 ? 3.967 -12.109 -17.094 1 97 236 THR B C 1
ATOM 4958 O O . THR B 1 236 ? 3.949 -13.32 -16.891 1 97 236 THR B O 1
ATOM 4961 N N . ARG B 1 237 ? 4.973 -11.375 -16.703 1 95.94 237 ARG B N 1
ATOM 4962 C CA . ARG B 1 237 ? 6.051 -11.914 -15.875 1 95.94 237 ARG B CA 1
ATOM 4963 C C . ARG B 1 237 ? 5.516 -12.461 -14.555 1 95.94 237 ARG B C 1
ATOM 4965 O O . ARG B 1 237 ? 6.086 -13.391 -13.984 1 95.94 237 ARG B O 1
ATOM 4972 N N . PHE B 1 238 ? 4.379 -11.914 -14.133 1 97.75 238 PHE B N 1
ATOM 4973 C CA . PHE B 1 238 ? 3.803 -12.281 -12.852 1 97.75 238 PHE B CA 1
ATOM 4974 C C . PHE B 1 238 ? 2.59 -13.188 -13.039 1 97.75 238 PHE B C 1
ATOM 4976 O O . PHE B 1 238 ? 2.244 -13.969 -12.148 1 97.75 238 PHE B O 1
ATOM 4983 N N . GLN B 1 239 ? 1.94 -13.031 -14.117 1 97.5 239 GLN B N 1
ATOM 4984 C CA . GLN B 1 239 ? 0.805 -13.844 -14.539 1 97.5 239 GLN B CA 1
ATOM 4985 C C . GLN B 1 239 ? 0.856 -14.125 -16.031 1 97.5 239 GLN B C 1
ATOM 4987 O O . GLN B 1 239 ? 0.351 -13.344 -16.844 1 97.5 239 GLN B O 1
ATOM 4992 N N . PRO B 1 240 ? 1.361 -15.227 -16.422 1 93.81 240 PRO B N 1
ATOM 4993 C CA . PRO B 1 240 ? 1.665 -15.484 -17.844 1 93.81 240 PRO B CA 1
ATOM 4994 C C . PRO B 1 240 ? 0.412 -15.555 -18.703 1 93.81 240 PRO B C 1
ATOM 4996 O O . PRO B 1 240 ? 0.434 -15.109 -19.859 1 93.81 240 PRO B O 1
ATOM 4999 N N . ARG B 1 241 ? -0.662 -16.047 -18.203 1 95.12 241 ARG B N 1
ATOM 5000 C CA . ARG B 1 241 ? -1.877 -16.188 -19 1 95.12 241 ARG B CA 1
ATOM 5001 C C . ARG B 1 241 ? -2.914 -15.141 -18.625 1 95.12 241 ARG B C 1
ATOM 5003 O O . ARG B 1 241 ? -3.404 -15.125 -17.5 1 95.12 241 ARG B O 1
ATOM 5010 N N . CYS B 1 242 ? -3.195 -14.312 -19.547 1 97.19 242 CYS B N 1
ATOM 5011 C CA . CYS B 1 242 ? -4.23 -13.297 -19.359 1 97.19 242 CYS B CA 1
ATOM 5012 C C . CYS B 1 242 ? -4.73 -12.766 -20.703 1 97.19 242 CYS B C 1
ATOM 5014 O O . CYS B 1 242 ? -4.266 -13.203 -21.75 1 97.19 242 CYS B O 1
ATOM 5016 N N . ARG B 1 243 ? -5.746 -11.969 -20.625 1 98.19 243 ARG B N 1
ATOM 5017 C CA . ARG B 1 243 ? -6.344 -11.375 -21.812 1 98.19 243 ARG B CA 1
ATOM 5018 C C . ARG B 1 243 ? -6.449 -9.859 -21.688 1 98.19 243 ARG B C 1
ATOM 5020 O O . ARG B 1 243 ? -6.633 -9.336 -20.578 1 98.19 243 ARG B O 1
ATOM 5027 N N . LEU B 1 244 ? -6.246 -9.211 -22.797 1 98.62 244 LEU B N 1
ATOM 5028 C CA . LEU B 1 244 ? -6.492 -7.781 -22.906 1 98.62 244 LEU B CA 1
ATOM 5029 C C . LEU B 1 244 ? -7.684 -7.512 -23.828 1 98.62 244 LEU B C 1
ATOM 5031 O O . LEU B 1 244 ? -7.707 -7.973 -24.969 1 98.62 244 LEU B O 1
ATOM 5035 N N . TYR B 1 245 ? -8.656 -6.859 -23.281 1 98.69 245 TYR B N 1
ATOM 5036 C CA . TYR B 1 245 ? -9.789 -6.383 -24.062 1 98.69 245 TYR B CA 1
ATOM 5037 C C . TYR B 1 245 ? -9.68 -4.883 -24.328 1 98.69 245 TYR B C 1
ATOM 5039 O O . TYR B 1 245 ? -9.305 -4.117 -23.438 1 98.69 245 TYR B O 1
ATOM 5047 N N . VAL B 1 246 ? -9.953 -4.469 -25.562 1 98 246 VAL B N 1
ATOM 5048 C CA . VAL B 1 246 ? -9.883 -3.061 -25.938 1 98 246 VAL B CA 1
ATOM 5049 C C . VAL B 1 246 ? -11.258 -2.588 -26.406 1 98 246 VAL B C 1
ATOM 5051 O O . VAL B 1 246 ? -11.859 -3.193 -27.297 1 98 246 VAL B O 1
ATOM 5054 N N . ALA B 1 247 ? -11.758 -1.541 -25.828 1 97.81 247 ALA B N 1
ATOM 5055 C CA . ALA B 1 247 ? -13.047 -0.958 -26.188 1 97.81 247 ALA B CA 1
ATOM 5056 C C . ALA B 1 247 ? -12.883 0.464 -26.703 1 97.81 247 ALA B C 1
ATOM 5058 O O . ALA B 1 247 ? -12.273 1.312 -26.047 1 97.81 247 ALA B O 1
ATOM 5059 N N . ALA B 1 248 ? -13.398 0.73 -27.891 1 96.75 248 ALA B N 1
ATOM 5060 C CA . ALA B 1 248 ? -13.406 2.076 -28.453 1 96.75 248 ALA B CA 1
ATOM 5061 C C . ALA B 1 248 ? -14.562 2.9 -27.891 1 96.75 248 ALA B C 1
ATOM 5063 O O . ALA B 1 248 ? -15.688 2.832 -28.406 1 96.75 248 ALA B O 1
ATOM 5064 N N . VAL B 1 249 ? -14.258 3.807 -26.938 1 96.81 249 VAL B N 1
ATOM 5065 C CA . VAL B 1 249 ? -15.336 4.434 -26.188 1 96.81 249 VAL B CA 1
ATOM 5066 C C . VAL B 1 249 ? -15.523 5.875 -26.641 1 96.81 249 VAL B C 1
ATOM 5068 O O . VAL B 1 249 ? -16.344 6.613 -26.094 1 96.81 249 VAL B O 1
ATOM 5071 N N . GLY B 1 250 ? -14.82 6.316 -27.672 1 95.62 250 GLY B N 1
ATOM 5072 C CA . GLY B 1 250 ? -14.844 7.703 -28.094 1 95.62 250 GLY B CA 1
ATOM 5073 C C . GLY B 1 250 ? -16.25 8.211 -28.391 1 95.62 250 GLY B C 1
ATOM 5074 O O . GLY B 1 250 ? -16.641 9.273 -27.891 1 95.62 250 GLY B O 1
ATOM 5075 N N . ARG B 1 251 ? -17.016 7.547 -29.109 1 95.38 251 ARG B N 1
ATOM 5076 C CA . ARG B 1 251 ? -18.359 7.957 -29.484 1 95.38 251 ARG B CA 1
ATOM 5077 C C . ARG B 1 251 ? -19.281 8 -28.25 1 95.38 251 ARG B C 1
ATOM 5079 O O . ARG B 1 251 ? -20.141 8.875 -28.141 1 95.38 251 ARG B O 1
ATOM 5086 N N . ALA B 1 252 ? -19.109 7.031 -27.422 1 96.38 252 ALA B N 1
ATOM 5087 C CA . ALA B 1 252 ? -19.875 7.02 -26.172 1 96.38 252 ALA B CA 1
ATOM 5088 C C . ALA B 1 252 ? -19.547 8.227 -25.312 1 96.38 252 ALA B C 1
ATOM 5090 O O . ALA B 1 252 ? -20.438 8.836 -24.719 1 96.38 252 ALA B O 1
ATOM 5091 N N . GLN B 1 253 ? -18.297 8.57 -25.234 1 95.19 253 GLN B N 1
ATOM 5092 C CA . GLN B 1 253 ? -17.875 9.75 -24.484 1 95.19 253 GLN B CA 1
ATOM 5093 C C . GLN B 1 253 ? -18.5 11.016 -25.062 1 95.19 253 GLN B C 1
ATOM 5095 O O . GLN B 1 253 ? -18.969 11.883 -24.328 1 95.19 253 GLN B O 1
ATOM 5100 N N . ARG B 1 254 ? -18.469 11.102 -26.344 1 95.12 254 ARG B N 1
ATOM 5101 C CA . ARG B 1 254 ? -19.078 12.242 -27.016 1 95.12 254 ARG B CA 1
ATOM 5102 C C . ARG B 1 254 ? -20.578 12.32 -26.703 1 95.12 254 ARG B C 1
ATOM 5104 O O . ARG B 1 254 ? -21.109 13.406 -26.469 1 95.12 254 ARG B O 1
ATOM 5111 N N . THR B 1 255 ? -21.188 11.227 -26.719 1 96.31 255 THR B N 1
ATOM 5112 C CA . THR B 1 255 ? -22.609 11.164 -26.422 1 96.31 255 THR B CA 1
ATOM 5113 C C . THR B 1 255 ? -22.891 11.648 -25.016 1 96.31 255 THR B C 1
ATOM 5115 O O . THR B 1 255 ? -23.859 12.383 -24.781 1 96.31 255 THR B O 1
ATOM 5118 N N . LEU B 1 256 ? -22.109 11.258 -24.031 1 94.88 256 LEU B N 1
ATOM 5119 C CA . LEU B 1 256 ? -22.25 11.719 -22.641 1 94.88 256 LEU B CA 1
ATOM 5120 C C . LEU B 1 256 ? -22.109 13.227 -22.562 1 94.88 256 LEU B C 1
ATOM 5122 O O . LEU B 1 256 ? -22.906 13.898 -21.906 1 94.88 256 LEU B O 1
ATOM 5126 N N . ALA B 1 257 ? -21.109 13.742 -23.25 1 93.69 257 ALA B N 1
ATOM 5127 C CA . ALA B 1 257 ? -20.875 15.188 -23.266 1 93.69 257 ALA B CA 1
ATOM 5128 C C . ALA B 1 257 ? -22.062 15.93 -23.844 1 93.69 257 ALA B C 1
ATOM 5130 O O . ALA B 1 257 ? -22.5 16.938 -23.297 1 93.69 257 ALA B O 1
ATOM 5131 N N . ALA B 1 258 ? -22.562 15.43 -24.891 1 94.56 258 ALA B N 1
ATOM 5132 C CA . ALA B 1 258 ? -23.688 16.047 -25.594 1 94.56 258 ALA B CA 1
ATOM 5133 C C . ALA B 1 258 ? -24.969 15.953 -24.766 1 94.56 258 ALA B C 1
ATOM 5135 O O . ALA B 1 258 ? -25.906 16.734 -24.969 1 94.56 258 ALA B O 1
ATOM 5136 N N . SER B 1 259 ? -24.953 15.031 -23.891 1 95 259 SER B N 1
ATOM 5137 C CA . SER B 1 259 ? -26.141 14.805 -23.078 1 95 259 SER B CA 1
ATOM 5138 C C . SER B 1 259 ? -26.156 15.703 -21.844 1 95 259 SER B C 1
ATOM 5140 O O . SER B 1 259 ? -27.031 15.578 -20.984 1 95 259 SER B O 1
ATOM 5142 N N . GLY B 1 260 ? -25.141 16.547 -21.625 1 90.75 260 GLY B N 1
ATOM 5143 C CA . GLY B 1 260 ? -25.156 17.562 -20.594 1 90.75 260 GLY B CA 1
ATOM 5144 C C . GLY B 1 260 ? -24.359 17.188 -19.359 1 90.75 260 GLY B C 1
ATOM 5145 O O . GLY B 1 260 ? -24.672 17.625 -18.25 1 90.75 260 GLY B O 1
ATOM 5146 N N . ALA B 1 261 ? -23.438 16.406 -19.469 1 89 261 ALA B N 1
ATOM 5147 C CA . ALA B 1 261 ? -22.641 16.016 -18.312 1 89 261 ALA B CA 1
ATOM 5148 C C . ALA B 1 261 ? -21.906 17.234 -17.734 1 89 261 ALA B C 1
ATOM 5150 O O . ALA B 1 261 ? -21.734 17.328 -16.516 1 89 261 ALA B O 1
ATOM 5151 N N . GLY B 1 262 ? -21.5 18.172 -18.609 1 90.12 262 GLY B N 1
ATOM 5152 C CA . GLY B 1 262 ? -20.859 19.391 -18.141 1 90.12 262 GLY B CA 1
ATOM 5153 C C . GLY B 1 262 ? -19.641 19.141 -17.281 1 90.12 262 GLY B C 1
ATOM 5154 O O . GLY B 1 262 ? -18.734 18.391 -17.672 1 90.12 262 GLY B O 1
ATOM 5155 N N . GLU B 1 263 ? -19.609 19.719 -16.078 1 89.25 263 GLU B N 1
ATOM 5156 C CA . GLU B 1 263 ? -18.469 19.594 -15.164 1 89.25 263 GLU B CA 1
ATOM 5157 C C . GLU B 1 263 ? -18.344 18.188 -14.609 1 89.25 263 GLU B C 1
ATOM 5159 O O . GLU B 1 263 ? -17.297 17.797 -14.094 1 89.25 263 GLU B O 1
ATOM 5164 N N . ALA B 1 264 ? -19.406 17.438 -14.766 1 91.56 264 ALA B N 1
ATOM 5165 C CA . ALA B 1 264 ? -19.406 16.078 -14.227 1 91.56 264 ALA B CA 1
ATOM 5166 C C . ALA B 1 264 ? -18.969 15.062 -15.281 1 91.56 264 ALA B C 1
ATOM 5168 O O . ALA B 1 264 ? -19.062 13.852 -15.07 1 91.56 264 ALA B O 1
ATOM 5169 N N . GLN B 1 265 ? -18.469 15.516 -16.422 1 92.44 265 GLN B N 1
ATOM 5170 C CA . GLN B 1 265 ? -18.109 14.664 -17.547 1 92.44 265 GLN B CA 1
ATOM 5171 C C . GLN B 1 265 ? -17.094 13.594 -17.141 1 92.44 265 GLN B C 1
ATOM 5173 O O . GLN B 1 265 ? -17.219 12.43 -17.531 1 92.44 265 GLN B O 1
ATOM 5178 N N . ILE B 1 266 ? -16.156 13.969 -16.344 1 91.62 266 ILE B N 1
ATOM 5179 C CA . ILE B 1 266 ? -15.109 13.031 -15.953 1 91.62 266 ILE B CA 1
ATOM 5180 C C . ILE B 1 266 ? -15.711 11.891 -15.125 1 91.62 266 ILE B C 1
ATOM 5182 O O . ILE B 1 266 ? -15.367 10.727 -15.32 1 91.62 266 ILE B O 1
ATOM 5186 N N . VAL B 1 267 ? -16.562 12.195 -14.242 1 94.06 267 VAL B N 1
ATOM 5187 C CA . VAL B 1 267 ? -17.188 11.188 -13.398 1 94.06 267 VAL B CA 1
ATOM 5188 C C . VAL B 1 267 ? -18.156 10.344 -14.242 1 94.06 267 VAL B C 1
ATOM 5190 O O . VAL B 1 267 ? -18.219 9.117 -14.078 1 94.06 267 VAL B O 1
ATOM 5193 N N . ALA B 1 268 ? -18.844 11 -15.156 1 94.81 268 ALA B N 1
ATOM 5194 C CA . ALA B 1 268 ? -19.75 10.273 -16.047 1 94.81 268 ALA B CA 1
ATOM 5195 C C . ALA B 1 268 ? -18.984 9.242 -16.875 1 94.81 268 ALA B C 1
ATOM 5197 O O . ALA B 1 268 ? -19.453 8.109 -17.031 1 94.81 268 ALA B O 1
ATOM 5198 N N . GLN B 1 269 ? -17.906 9.609 -17.391 1 95.06 269 GLN B N 1
ATOM 5199 C CA . GLN B 1 269 ? -17.094 8.688 -18.188 1 95.06 269 GLN B CA 1
ATOM 5200 C C . GLN B 1 269 ? -16.578 7.535 -17.328 1 95.06 269 GLN B C 1
ATOM 5202 O O . GLN B 1 269 ? -16.562 6.383 -17.766 1 95.06 269 GLN B O 1
ATOM 5207 N N . ARG B 1 270 ? -16.109 7.859 -16.141 1 95.81 270 ARG B N 1
ATOM 5208 C CA . ARG B 1 270 ? -15.625 6.82 -15.242 1 95.81 270 ARG B CA 1
ATOM 5209 C C . ARG B 1 270 ? -16.734 5.82 -14.914 1 95.81 270 ARG B C 1
ATOM 5211 O O . ARG B 1 270 ? -16.469 4.617 -14.797 1 95.81 270 ARG B O 1
ATOM 5218 N N . ARG B 1 271 ? -17.906 6.328 -14.703 1 97 271 ARG B N 1
ATOM 5219 C CA . ARG B 1 271 ? -19.047 5.453 -14.484 1 97 271 ARG B CA 1
ATOM 5220 C C . ARG B 1 271 ? -19.297 4.551 -15.688 1 97 271 ARG B C 1
ATOM 5222 O O . ARG B 1 271 ? -19.562 3.359 -15.539 1 97 271 ARG B O 1
ATOM 5229 N N . LEU B 1 272 ? -19.172 5.105 -16.891 1 96.88 272 LEU B N 1
ATOM 5230 C CA . LEU B 1 272 ? -19.281 4.316 -18.109 1 96.88 272 LEU B CA 1
ATOM 5231 C C . LEU B 1 272 ? -18.234 3.197 -18.125 1 96.88 272 LEU B C 1
ATOM 5233 O O . LEU B 1 272 ? -18.562 2.045 -18.422 1 96.88 272 LEU B O 1
ATOM 5237 N N . TYR B 1 273 ? -17.016 3.514 -17.812 1 97.5 273 TYR B N 1
ATOM 5238 C CA . TYR B 1 273 ? -15.93 2.543 -17.797 1 97.5 273 TYR B CA 1
ATOM 5239 C C . TYR B 1 273 ? -16.203 1.421 -16.797 1 97.5 273 TYR B C 1
ATOM 5241 O O . TYR B 1 273 ? -15.961 0.248 -17.094 1 97.5 273 TYR B O 1
ATOM 5249 N N . LEU B 1 274 ? -16.688 1.769 -15.648 1 97.94 274 LEU B N 1
ATOM 5250 C CA . LEU B 1 274 ? -16.953 0.769 -14.625 1 97.94 274 LEU B CA 1
ATOM 5251 C C . LEU B 1 274 ? -18.094 -0.155 -15.055 1 97.94 274 LEU B C 1
ATOM 5253 O O . LEU B 1 274 ? -18.047 -1.363 -14.805 1 97.94 274 LEU B O 1
ATOM 5257 N N . ARG B 1 275 ? -19.141 0.419 -15.664 1 98.19 275 ARG B N 1
ATOM 5258 C CA . ARG B 1 275 ? -20.219 -0.409 -16.188 1 98.19 275 ARG B CA 1
ATOM 5259 C C . ARG B 1 275 ? -19.688 -1.393 -17.234 1 98.19 275 ARG B C 1
ATOM 5261 O O . ARG B 1 275 ? -20.062 -2.566 -17.234 1 98.19 275 ARG B O 1
ATOM 5268 N N . LEU B 1 276 ? -18.859 -0.873 -18.078 1 98.31 276 LEU B N 1
ATOM 5269 C CA . LEU B 1 276 ? -18.266 -1.703 -19.109 1 98.31 276 LEU B CA 1
ATOM 5270 C C . LEU B 1 276 ? -17.438 -2.822 -18.5 1 98.31 276 LEU B C 1
ATOM 5272 O O . LEU B 1 276 ? -17.547 -3.98 -18.906 1 98.31 276 LEU B O 1
ATOM 5276 N N . ALA B 1 277 ? -16.594 -2.479 -17.531 1 98.75 277 ALA B N 1
ATOM 5277 C CA . ALA B 1 277 ? -15.75 -3.455 -16.844 1 98.75 277 ALA B CA 1
ATOM 5278 C C . ALA B 1 277 ? -16.594 -4.523 -16.156 1 98.75 277 ALA B C 1
ATOM 5280 O O . ALA B 1 277 ? -16.266 -5.711 -16.203 1 98.75 277 ALA B O 1
ATOM 5281 N N . CYS B 1 278 ? -17.641 -4.125 -15.484 1 98.56 278 CYS B N 1
ATOM 5282 C CA . CYS B 1 278 ? -18.547 -5.07 -14.828 1 98.56 278 CYS B CA 1
ATOM 5283 C C . CYS B 1 278 ? -19.203 -5.992 -15.852 1 98.56 278 CYS B C 1
ATOM 5285 O O . CYS B 1 278 ? -19.297 -7.203 -15.633 1 98.56 278 CYS B O 1
ATOM 5287 N N . GLY B 1 279 ? -19.688 -5.398 -16.953 1 98.62 279 GLY B N 1
ATOM 5288 C CA . GLY B 1 279 ? -20.266 -6.215 -18.016 1 98.62 279 GLY B CA 1
ATOM 5289 C C . GLY B 1 279 ? -19.312 -7.254 -18.547 1 98.62 279 GLY B C 1
ATOM 5290 O O . GLY B 1 279 ? -19.672 -8.414 -18.734 1 98.62 279 GLY B O 1
ATOM 5291 N N . LEU B 1 280 ? -18.109 -6.832 -18.797 1 98.75 280 LEU B N 1
ATOM 5292 C CA . LEU B 1 280 ? -17.078 -7.758 -19.281 1 98.75 280 LEU B CA 1
ATOM 5293 C C . LEU B 1 280 ? -16.797 -8.836 -18.234 1 98.75 280 LEU B C 1
ATOM 5295 O O . LEU B 1 280 ? -16.719 -10.023 -18.562 1 98.75 280 LEU B O 1
ATOM 5299 N N . ALA B 1 281 ? -16.609 -8.445 -16.984 1 98.75 281 ALA B N 1
ATOM 5300 C CA . ALA B 1 281 ? -16.344 -9.375 -15.898 1 98.75 281 ALA B CA 1
ATOM 5301 C C . ALA B 1 281 ? -17.406 -10.461 -15.836 1 98.75 281 ALA B C 1
ATOM 5303 O O . ALA B 1 281 ? -17.094 -11.648 -15.688 1 98.75 281 ALA B O 1
ATOM 5304 N N . GLU B 1 282 ? -18.609 -10.094 -15.961 1 97.94 282 GLU B N 1
ATOM 5305 C CA . GLU B 1 282 ? -19.703 -11.055 -15.945 1 97.94 282 GLU B CA 1
ATOM 5306 C C . GLU B 1 282 ? -19.594 -12.039 -17.109 1 97.94 282 GLU B C 1
ATOM 5308 O O . GLU B 1 282 ? -19.797 -13.242 -16.938 1 97.94 282 GLU B O 1
ATOM 5313 N N . ARG B 1 283 ? -19.25 -11.531 -18.234 1 97.94 283 ARG B N 1
ATOM 5314 C CA . ARG B 1 283 ? -19.141 -12.367 -19.438 1 97.94 283 ARG B CA 1
ATOM 5315 C C . ARG B 1 283 ? -18.031 -13.406 -19.281 1 97.94 283 ARG B C 1
ATOM 5317 O O . ARG B 1 283 ? -18.156 -14.531 -19.766 1 97.94 283 ARG B O 1
ATOM 5324 N N . ILE B 1 284 ? -17 -13.062 -18.562 1 97.62 284 ILE B N 1
ATOM 5325 C CA . ILE B 1 284 ? -15.867 -13.977 -18.531 1 97.62 284 ILE B CA 1
ATOM 5326 C C . ILE B 1 284 ? -15.805 -14.672 -17.172 1 97.62 284 ILE B C 1
ATOM 5328 O O . ILE B 1 284 ? -14.836 -15.375 -16.859 1 97.62 284 ILE B O 1
ATOM 5332 N N . GLY B 1 285 ? -16.766 -14.367 -16.297 1 97.38 285 GLY B N 1
ATOM 5333 C CA . GLY B 1 285 ? -16.875 -15.062 -15.023 1 97.38 285 GLY B CA 1
ATOM 5334 C C . GLY B 1 285 ? -15.977 -14.492 -13.945 1 97.38 285 GLY B C 1
ATOM 5335 O O . GLY B 1 285 ? -15.562 -15.211 -13.031 1 97.38 285 GLY B O 1
ATOM 5336 N N . ALA B 1 286 ? -15.523 -13.289 -14.078 1 98.19 286 ALA B N 1
ATOM 5337 C CA . ALA B 1 286 ? -14.734 -12.617 -13.047 1 98.19 286 ALA B CA 1
ATOM 5338 C C . ALA B 1 286 ? -15.633 -12.078 -11.938 1 98.19 286 ALA B C 1
ATOM 5340 O O . ALA B 1 286 ? -16.797 -11.742 -12.18 1 98.19 286 ALA B O 1
ATOM 5341 N N . GLN B 1 287 ? -15.117 -11.922 -10.75 1 97.75 287 GLN B N 1
ATOM 5342 C CA . GLN B 1 287 ? -15.953 -11.633 -9.594 1 97.75 287 GLN B CA 1
ATOM 5343 C C . GLN B 1 287 ? -15.75 -10.203 -9.109 1 97.75 287 GLN B C 1
ATOM 5345 O O . GLN B 1 287 ? -16.453 -9.742 -8.211 1 97.75 287 GLN B O 1
ATOM 5350 N N . ALA B 1 288 ? -14.805 -9.484 -9.703 1 98.38 288 ALA B N 1
ATOM 5351 C CA . ALA B 1 288 ? -14.523 -8.133 -9.234 1 98.38 288 ALA B CA 1
ATOM 5352 C C . ALA B 1 288 ? -13.891 -7.285 -10.336 1 98.38 288 ALA B C 1
ATOM 5354 O O . ALA B 1 288 ? -13.477 -7.812 -11.375 1 98.38 288 ALA B O 1
ATOM 5355 N N . VAL B 1 289 ? -13.891 -5.98 -10.094 1 98.75 289 VAL B N 1
ATOM 5356 C CA . VAL B 1 289 ? -13.203 -5.016 -10.945 1 98.75 289 VAL B CA 1
ATOM 5357 C C . VAL B 1 289 ? -12.125 -4.293 -10.141 1 98.75 289 VAL B C 1
ATOM 5359 O O . VAL B 1 289 ? -12.344 -3.943 -8.977 1 98.75 289 VAL B O 1
ATOM 5362 N N . VAL B 1 290 ? -10.938 -4.109 -10.773 1 98.81 290 VAL B N 1
ATOM 5363 C CA . VAL B 1 290 ? -9.82 -3.438 -10.117 1 98.81 290 VAL B CA 1
ATOM 5364 C C . VAL B 1 290 ? -9.547 -2.102 -10.805 1 98.81 290 VAL B C 1
ATOM 5366 O O . VAL B 1 290 ? -9.531 -2.02 -12.039 1 98.81 290 VAL B O 1
ATOM 5369 N N . THR B 1 291 ? -9.375 -1.034 -10.039 1 98.25 291 THR B N 1
ATOM 5370 C CA . THR B 1 291 ? -9.008 0.273 -10.57 1 98.25 291 THR B CA 1
ATOM 5371 C C . THR B 1 291 ? -7.684 0.745 -9.977 1 98.25 291 THR B C 1
ATOM 5373 O O . THR B 1 291 ? -7.242 0.231 -8.945 1 98.25 291 THR B O 1
ATOM 5376 N N . GLY B 1 292 ? -7.062 1.677 -10.648 1 97.62 292 GLY B N 1
ATOM 5377 C CA . GLY B 1 292 ? -5.832 2.281 -10.164 1 97.62 292 GLY B CA 1
ATOM 5378 C C . GLY B 1 292 ? -6.066 3.514 -9.312 1 97.62 292 GLY B C 1
ATOM 5379 O O . GLY B 1 292 ? -5.18 4.359 -9.18 1 97.62 292 GLY B O 1
ATOM 5380 N N . ASP B 1 293 ? -7.254 3.613 -8.672 1 97.25 293 ASP B N 1
ATOM 5381 C CA . ASP B 1 293 ? -7.629 4.816 -7.938 1 97.25 293 ASP B CA 1
ATOM 5382 C C . ASP B 1 293 ? -6.77 4.98 -6.684 1 97.25 293 ASP B C 1
ATOM 5384 O O . ASP B 1 293 ? -6.508 4.012 -5.973 1 97.25 293 ASP B O 1
ATOM 5388 N N . SER B 1 294 ? -6.316 6.176 -6.477 1 96.56 294 SER B N 1
ATOM 5389 C CA . SER B 1 294 ? -5.676 6.645 -5.25 1 96.56 294 SER B CA 1
ATOM 5390 C C . SER B 1 294 ? -6.395 7.863 -4.684 1 96.56 294 SER B C 1
ATOM 5392 O O . SER B 1 294 ? -6.508 8.891 -5.355 1 96.56 294 SER B O 1
ATOM 5394 N N . LEU B 1 295 ? -6.836 7.793 -3.492 1 96.44 295 LEU B N 1
ATOM 5395 C CA . LEU B 1 295 ? -7.715 8.797 -2.908 1 96.44 295 LEU B CA 1
ATOM 5396 C C . LEU B 1 295 ? -7.039 10.172 -2.902 1 96.44 295 LEU B C 1
ATOM 5398 O O . LEU B 1 295 ? -5.922 10.312 -2.406 1 96.44 295 LEU B O 1
ATOM 5402 N N . GLY B 1 296 ? -7.672 11.172 -3.49 1 91.06 296 GLY B N 1
ATOM 5403 C CA . GLY B 1 296 ? -7.25 12.562 -3.418 1 91.06 296 GLY B CA 1
ATOM 5404 C C . GLY B 1 296 ? -6.172 12.914 -4.426 1 91.06 296 GLY B C 1
ATOM 5405 O O . GLY B 1 296 ? -5.688 14.047 -4.457 1 91.06 296 GLY B O 1
ATOM 5406 N N . GLN B 1 297 ? -5.77 11.984 -5.266 1 85.5 297 GLN B N 1
ATOM 5407 C CA . GLN B 1 297 ? -4.672 12.211 -6.199 1 85.5 297 GLN B CA 1
ATOM 5408 C C . GLN B 1 297 ? -5.062 13.219 -7.277 1 85.5 297 GLN B C 1
ATOM 5410 O O . GLN B 1 297 ? -4.301 14.148 -7.574 1 85.5 297 GLN B O 1
ATOM 5415 N N . VAL B 1 298 ? -6.184 13.023 -7.812 1 82.5 298 VAL B N 1
ATOM 5416 C CA . VAL B 1 298 ? -6.68 13.945 -8.828 1 82.5 298 VAL B CA 1
ATOM 5417 C C . VAL B 1 298 ? -8.148 14.281 -8.555 1 82.5 298 VAL B C 1
ATOM 5419 O O . VAL B 1 298 ? -8.766 13.688 -7.664 1 82.5 298 VAL B O 1
ATOM 5422 N N . ALA B 1 299 ? -8.688 15.164 -9.328 1 75.44 299 ALA B N 1
ATOM 5423 C CA . ALA B 1 299 ? -10.031 15.695 -9.102 1 75.44 299 ALA B CA 1
ATOM 5424 C C . ALA B 1 299 ? -11.086 14.609 -9.25 1 75.44 299 ALA B C 1
ATOM 5426 O O . ALA B 1 299 ? -12.133 14.648 -8.594 1 75.44 299 ALA B O 1
ATOM 5427 N N . SER B 1 300 ? -10.883 13.703 -10.016 1 82.94 300 SER B N 1
ATOM 5428 C CA . SER B 1 300 ? -11.828 12.617 -10.25 1 82.94 300 SER B CA 1
ATOM 5429 C C . SER B 1 300 ? -11.758 11.57 -9.141 1 82.94 300 SER B C 1
ATOM 5431 O O . SER B 1 300 ? -12.602 10.672 -9.07 1 82.94 300 SER B O 1
ATOM 5433 N N . GLN B 1 301 ? -10.82 11.75 -8.227 1 89.62 301 GLN B N 1
ATOM 5434 C CA . GLN B 1 301 ? -10.609 10.727 -7.211 1 89.62 301 GLN B CA 1
ATOM 5435 C C . GLN B 1 301 ? -10.781 11.305 -5.809 1 89.62 301 GLN B C 1
ATOM 5437 O O . GLN B 1 301 ? -10.086 10.906 -4.875 1 89.62 301 GLN B O 1
ATOM 5442 N N . THR B 1 302 ? -11.562 12.344 -5.73 1 92.56 302 THR B N 1
ATOM 5443 C CA . THR B 1 302 ? -12.023 12.758 -4.414 1 92.56 302 THR B CA 1
ATOM 5444 C C . THR B 1 302 ? -12.977 11.727 -3.822 1 92.56 302 THR B C 1
ATOM 5446 O O . THR B 1 302 ? -13.508 10.883 -4.547 1 92.56 302 THR B O 1
ATOM 5449 N N . LEU B 1 303 ? -13.188 11.797 -2.576 1 94.69 303 LEU B N 1
ATOM 5450 C CA . LEU B 1 303 ? -14.031 10.828 -1.888 1 94.69 303 LEU B CA 1
ATOM 5451 C C . LEU B 1 303 ? -15.438 10.836 -2.467 1 94.69 303 LEU B C 1
ATOM 5453 O O . LEU B 1 303 ? -15.961 9.781 -2.852 1 94.69 303 LEU B O 1
ATOM 5457 N N . PRO B 1 304 ? -16.109 11.984 -2.691 1 93.88 304 PRO B N 1
ATOM 5458 C CA . PRO B 1 304 ? -17.453 11.984 -3.279 1 93.88 304 PRO B CA 1
ATOM 5459 C C . PRO B 1 304 ? -17.469 11.43 -4.703 1 93.88 304 PRO B C 1
ATOM 5461 O O . PRO B 1 304 ? -18.406 10.711 -5.078 1 93.88 304 PRO B O 1
ATOM 5464 N N . ASN B 1 305 ? -16.453 11.75 -5.457 1 94.5 305 ASN B N 1
ATOM 5465 C CA . ASN B 1 305 ? -16.422 11.281 -6.84 1 94.5 305 ASN B CA 1
ATOM 5466 C C . ASN B 1 305 ? -16.188 9.773 -6.914 1 94.5 305 ASN B C 1
ATOM 5468 O O . ASN B 1 305 ? -16.766 9.094 -7.766 1 94.5 305 ASN B O 1
ATOM 5472 N N . LEU B 1 306 ? -15.305 9.25 -6.031 1 95.69 306 LEU B N 1
ATOM 5473 C CA . LEU B 1 306 ? -15.117 7.801 -5.965 1 95.69 306 LEU B CA 1
ATOM 5474 C C . LEU B 1 306 ? -16.422 7.102 -5.605 1 95.69 306 LEU B C 1
ATOM 5476 O O . LEU B 1 306 ? -16.766 6.074 -6.191 1 95.69 306 LEU B O 1
ATOM 5480 N N . ALA B 1 307 ? -17.125 7.676 -4.672 1 94.12 307 ALA B N 1
ATOM 5481 C CA . ALA B 1 307 ? -18.406 7.113 -4.242 1 94.12 307 ALA B CA 1
ATOM 5482 C C . ALA B 1 307 ? -19.422 7.133 -5.379 1 94.12 307 ALA B C 1
ATOM 5484 O O . ALA B 1 307 ? -20.109 6.141 -5.621 1 94.12 307 ALA B O 1
ATOM 5485 N N . ALA B 1 308 ? -19.516 8.258 -6.051 1 94.62 308 ALA B N 1
ATOM 5486 C CA . ALA B 1 308 ? -20.438 8.398 -7.168 1 94.62 308 ALA B CA 1
ATOM 5487 C C . ALA B 1 308 ? -20.109 7.406 -8.281 1 94.62 308 ALA B C 1
ATOM 5489 O O . ALA B 1 308 ? -21.016 6.809 -8.867 1 94.62 308 ALA B O 1
ATOM 5490 N N . THR B 1 309 ? -18.875 7.242 -8.57 1 95.56 309 THR B N 1
ATOM 5491 C CA . THR B 1 309 ? -18.438 6.32 -9.609 1 95.56 309 THR B CA 1
ATOM 5492 C C . THR B 1 309 ? -18.75 4.879 -9.227 1 95.56 309 THR B C 1
ATOM 5494 O O . THR B 1 309 ? -19.25 4.105 -10.047 1 95.56 309 THR B O 1
ATOM 5497 N N . GLU B 1 310 ? -18.484 4.539 -8.008 1 94.81 310 GLU B N 1
ATOM 5498 C CA . GLU B 1 310 ? -18.641 3.172 -7.531 1 94.81 310 GLU B CA 1
ATOM 5499 C C . GLU B 1 310 ? -20.109 2.74 -7.598 1 94.81 310 GLU B C 1
ATOM 5501 O O . GLU B 1 310 ? -20.406 1.56 -7.789 1 94.81 310 GLU B O 1
ATOM 5506 N N . GLN B 1 311 ? -21.016 3.625 -7.469 1 94.38 311 GLN B N 1
ATOM 5507 C CA . GLN B 1 311 ? -22.438 3.32 -7.496 1 94.38 311 GLN B CA 1
ATOM 5508 C C . GLN B 1 311 ? -22.859 2.77 -8.859 1 94.38 311 GLN B C 1
ATOM 5510 O O . GLN B 1 311 ? -23.922 2.178 -8.992 1 94.38 311 GLN B O 1
ATOM 5515 N N . ALA B 1 312 ? -22.062 2.986 -9.859 1 95.88 312 ALA B N 1
ATOM 5516 C CA . ALA B 1 312 ? -22.359 2.48 -11.203 1 95.88 312 ALA B CA 1
ATOM 5517 C C . ALA B 1 312 ? -21.969 1.01 -11.328 1 95.88 312 ALA B C 1
ATOM 5519 O O . ALA B 1 312 ? -22.344 0.345 -12.297 1 95.88 312 ALA B O 1
ATOM 5520 N N . ALA B 1 313 ? -21.266 0.447 -10.367 1 96.69 313 ALA B N 1
ATOM 5521 C CA . ALA B 1 313 ? -20.734 -0.909 -10.445 1 96.69 313 ALA B CA 1
ATOM 5522 C C . ALA B 1 313 ? -21.734 -1.929 -9.914 1 96.69 313 ALA B C 1
ATOM 5524 O O . ALA B 1 313 ? -22.453 -1.658 -8.945 1 96.69 313 ALA B O 1
ATOM 5525 N N . THR B 1 314 ? -21.766 -3.062 -10.547 1 95.75 314 THR B N 1
ATOM 5526 C CA . THR B 1 314 ? -22.594 -4.176 -10.086 1 95.75 314 THR B CA 1
ATOM 5527 C C . THR B 1 314 ? -21.75 -5.223 -9.375 1 95.75 314 THR B C 1
ATOM 5529 O O . THR B 1 314 ? -22.281 -6.172 -8.797 1 95.75 314 THR B O 1
ATOM 5532 N N . LEU B 1 315 ? -20.469 -5.105 -9.469 1 97.12 315 LEU B N 1
ATOM 5533 C CA . LEU B 1 315 ? -19.5 -5.973 -8.828 1 97.12 315 LEU B CA 1
ATOM 5534 C C . LEU B 1 315 ? -18.609 -5.18 -7.863 1 97.12 315 LEU B C 1
ATOM 5536 O O . LEU B 1 315 ? -18.531 -3.953 -7.957 1 97.12 315 LEU B O 1
ATOM 5540 N N . PRO B 1 316 ? -17.953 -5.906 -6.906 1 96.88 316 PRO B N 1
ATOM 5541 C CA . PRO B 1 316 ? -17.016 -5.207 -6.027 1 96.88 316 PRO B CA 1
ATOM 5542 C C . PRO B 1 316 ? -15.93 -4.457 -6.801 1 96.88 316 PRO B C 1
ATOM 5544 O O . PRO B 1 316 ? -15.344 -5.004 -7.738 1 96.88 316 PRO B O 1
ATOM 5547 N N . VAL B 1 317 ? -15.742 -3.182 -6.449 1 98.25 317 VAL B N 1
ATOM 5548 C CA . VAL B 1 317 ? -14.664 -2.379 -7.02 1 98.25 317 VAL B CA 1
ATOM 5549 C C . VAL B 1 317 ? -13.484 -2.344 -6.055 1 98.25 317 VAL B C 1
ATOM 5551 O O . VAL B 1 317 ? -13.578 -1.771 -4.965 1 98.25 317 VAL B O 1
ATOM 5554 N N . LEU B 1 318 ? -12.414 -2.967 -6.469 1 98.56 318 LEU B N 1
ATOM 5555 C CA . LEU B 1 318 ? -11.211 -3.061 -5.645 1 98.56 318 LEU B CA 1
ATOM 5556 C C . LEU B 1 318 ? -10.219 -1.963 -6.004 1 98.56 318 LEU B C 1
ATOM 5558 O O . LEU B 1 318 ? -9.969 -1.71 -7.184 1 98.56 318 LEU B O 1
ATOM 5562 N N . ARG B 1 319 ? -9.688 -1.326 -5 1 98.5 319 ARG B N 1
ATOM 5563 C CA . ARG B 1 319 ? -8.727 -0.24 -5.18 1 98.5 319 ARG B CA 1
ATOM 5564 C C . ARG B 1 319 ? -7.449 -0.5 -4.387 1 98.5 319 ARG B C 1
ATOM 5566 O O . ARG B 1 319 ? -7.215 0.13 -3.355 1 98.5 319 ARG B O 1
ATOM 5573 N N . PRO B 1 320 ? -6.547 -1.27 -4.953 1 98.44 320 PRO B N 1
ATOM 5574 C CA . PRO B 1 320 ? -5.324 -1.628 -4.227 1 98.44 320 PRO B CA 1
ATOM 5575 C C . PRO B 1 320 ? -4.457 -0.416 -3.896 1 98.44 320 PRO B C 1
ATOM 5577 O O . PRO B 1 320 ? -3.645 -0.469 -2.973 1 98.44 320 PRO B O 1
ATOM 5580 N N . LEU B 1 321 ? -4.594 0.675 -4.578 1 98.44 321 LEU B N 1
ATOM 5581 C CA . LEU B 1 321 ? -3.715 1.826 -4.41 1 98.44 321 LEU B CA 1
ATOM 5582 C C . LEU B 1 321 ? -4.41 2.93 -3.617 1 98.44 321 LEU B C 1
ATOM 5584 O O . LEU B 1 321 ? -3.908 4.055 -3.541 1 98.44 321 LEU B O 1
ATOM 5588 N N . LEU B 1 322 ? -5.52 2.637 -3.029 1 98.19 322 LEU B N 1
ATOM 5589 C CA . LEU B 1 322 ? -6.355 3.648 -2.393 1 98.19 322 LEU B CA 1
ATOM 5590 C C . LEU B 1 322 ? -5.535 4.504 -1.434 1 98.19 322 LEU B C 1
ATOM 5592 O O . LEU B 1 322 ? -5.707 5.727 -1.382 1 98.19 322 LEU B O 1
ATOM 5596 N N . GLY B 1 323 ? -4.629 3.906 -0.699 1 97.5 323 GLY B N 1
ATOM 5597 C CA . GLY B 1 323 ? -3.865 4.598 0.325 1 97.5 323 GLY B CA 1
ATOM 5598 C C . GLY B 1 323 ? -2.455 4.945 -0.115 1 97.5 323 GLY B C 1
ATOM 5599 O O . GLY B 1 323 ? -1.613 5.305 0.71 1 97.5 323 GLY B O 1
ATOM 5600 N N . PHE B 1 324 ? -2.113 4.863 -1.39 1 97.19 324 PHE B N 1
ATOM 5601 C CA . PHE B 1 324 ? -0.782 5.141 -1.914 1 97.19 324 PHE B CA 1
ATOM 5602 C C . PHE B 1 324 ? -0.673 6.586 -2.383 1 97.19 324 PHE B C 1
ATOM 5604 O O . PHE B 1 324 ? -1.63 7.145 -2.924 1 97.19 324 PHE B O 1
ATOM 5611 N N . ASP B 1 325 ? 0.458 7.129 -2.207 1 93.69 325 ASP B N 1
ATOM 5612 C CA . ASP B 1 325 ? 0.712 8.43 -2.826 1 93.69 325 ASP B CA 1
ATOM 5613 C C . ASP B 1 325 ? 1.482 8.273 -4.133 1 93.69 325 ASP B C 1
ATOM 5615 O O . ASP B 1 325 ? 1.841 7.156 -4.52 1 93.69 325 ASP B O 1
ATOM 5619 N N . LYS B 1 326 ? 1.688 9.32 -4.766 1 91.88 326 LYS B N 1
ATOM 5620 C CA . LYS B 1 326 ? 2.262 9.312 -6.109 1 91.88 326 LYS B CA 1
ATOM 5621 C C . LYS B 1 326 ? 3.676 8.742 -6.098 1 91.88 326 LYS B C 1
ATOM 5623 O O . LYS B 1 326 ? 4.055 7.984 -6.996 1 91.88 326 LYS B O 1
ATOM 5628 N N . GLN B 1 327 ? 4.465 9.055 -5.133 1 92.56 327 GLN B N 1
ATOM 5629 C CA . GLN B 1 327 ? 5.848 8.594 -5.066 1 92.56 327 GLN B CA 1
ATOM 5630 C C . GLN B 1 327 ? 5.914 7.086 -4.852 1 92.56 327 GLN B C 1
ATOM 5632 O O . GLN B 1 327 ? 6.754 6.406 -5.445 1 92.56 327 GLN B O 1
ATOM 5637 N N . GLU B 1 328 ? 5.109 6.617 -3.982 1 95.75 328 GLU B N 1
ATOM 5638 C CA . GLU B 1 328 ? 5.051 5.176 -3.748 1 95.75 328 GLU B CA 1
ATOM 5639 C C . GLU B 1 328 ? 4.676 4.426 -5.023 1 95.75 328 GLU B C 1
ATOM 5641 O O . GLU B 1 328 ? 5.266 3.387 -5.332 1 95.75 328 GLU B O 1
ATOM 5646 N N . ILE B 1 329 ? 3.688 4.93 -5.742 1 97.31 329 ILE B N 1
ATOM 5647 C CA . ILE B 1 329 ? 3.219 4.297 -6.973 1 97.31 329 ILE B CA 1
ATOM 5648 C C . ILE B 1 329 ? 4.34 4.289 -8.008 1 97.31 329 ILE B C 1
ATOM 5650 O O . ILE B 1 329 ? 4.602 3.262 -8.641 1 97.31 329 ILE B O 1
ATOM 5654 N N . LEU B 1 330 ? 4.984 5.383 -8.125 1 96.5 330 LEU B N 1
ATOM 5655 C CA . LEU B 1 330 ? 6.078 5.496 -9.086 1 96.5 330 LEU B CA 1
ATOM 5656 C C . LEU B 1 330 ? 7.203 4.527 -8.734 1 96.5 330 LEU B C 1
ATOM 5658 O O . LEU B 1 330 ? 7.766 3.877 -9.617 1 96.5 330 LEU B O 1
ATOM 5662 N N . ALA B 1 331 ? 7.535 4.469 -7.473 1 97.31 331 ALA B N 1
ATOM 5663 C CA . ALA B 1 331 ? 8.586 3.557 -7.02 1 97.31 331 ALA B CA 1
ATOM 5664 C C . ALA B 1 331 ? 8.242 2.109 -7.359 1 97.31 331 ALA B C 1
ATOM 5666 O O . ALA B 1 331 ? 9.094 1.354 -7.832 1 97.31 331 ALA B O 1
ATOM 5667 N N . GLU B 1 332 ? 7.043 1.751 -7.109 1 98 332 GLU B N 1
ATOM 5668 C CA . GLU B 1 332 ? 6.613 0.39 -7.418 1 98 332 GLU B CA 1
ATOM 5669 C C . GLU B 1 332 ? 6.59 0.146 -8.922 1 98 332 GLU B C 1
ATOM 5671 O O . GLU B 1 332 ? 6.973 -0.928 -9.391 1 98 332 GLU B O 1
ATOM 5676 N N . ALA B 1 333 ? 6.121 1.121 -9.664 1 98.5 333 ALA B N 1
ATOM 5677 C CA . ALA B 1 333 ? 6.113 1.015 -11.125 1 98.5 333 ALA B CA 1
ATOM 5678 C C . ALA B 1 333 ? 7.52 0.761 -11.664 1 98.5 333 ALA B C 1
ATOM 5680 O O . ALA B 1 333 ? 7.707 -0.052 -12.57 1 98.5 333 ALA B O 1
ATOM 5681 N N . ARG B 1 334 ? 8.492 1.416 -11.102 1 98.31 334 ARG B N 1
ATOM 5682 C CA . ARG B 1 334 ? 9.883 1.214 -11.492 1 98.31 334 ARG B CA 1
ATOM 5683 C C . ARG B 1 334 ? 10.359 -0.19 -11.125 1 98.31 334 ARG B C 1
ATOM 5685 O O . ARG B 1 334 ? 11.016 -0.858 -11.93 1 98.31 334 ARG B O 1
ATOM 5692 N N . ARG B 1 335 ? 9.984 -0.566 -10.016 1 97.5 335 ARG B N 1
ATOM 5693 C CA . ARG B 1 335 ? 10.406 -1.878 -9.531 1 97.5 335 ARG B CA 1
ATOM 5694 C C . ARG B 1 335 ? 9.875 -2.988 -10.43 1 97.5 335 ARG B C 1
ATOM 5696 O O . ARG B 1 335 ? 10.594 -3.943 -10.734 1 97.5 335 ARG B O 1
ATOM 5703 N N . ILE B 1 336 ? 8.648 -2.832 -10.914 1 97.75 336 ILE B N 1
ATOM 5704 C CA . ILE B 1 336 ? 8.055 -3.926 -11.68 1 97.75 336 ILE B CA 1
ATOM 5705 C C . ILE B 1 336 ? 8.273 -3.695 -13.172 1 97.75 336 ILE B C 1
ATOM 5707 O O . ILE B 1 336 ? 7.848 -4.504 -14 1 97.75 336 ILE B O 1
ATOM 5711 N N . GLY B 1 337 ? 8.891 -2.576 -13.539 1 97.31 337 GLY B N 1
ATOM 5712 C CA . GLY B 1 337 ? 9.336 -2.355 -14.906 1 97.31 337 GLY B CA 1
ATOM 5713 C C . GLY B 1 337 ? 8.266 -1.74 -15.789 1 97.31 337 GLY B C 1
ATOM 5714 O O . GLY B 1 337 ? 8.344 -1.824 -17.016 1 97.31 337 GLY B O 1
ATOM 5715 N N . THR B 1 338 ? 7.23 -1.151 -15.242 1 98.19 338 THR B N 1
ATOM 5716 C CA . THR B 1 338 ? 6.156 -0.58 -16.047 1 98.19 338 THR B CA 1
ATOM 5717 C C . THR B 1 338 ? 6.348 0.926 -16.203 1 98.19 338 THR B C 1
ATOM 5719 O O . THR B 1 338 ? 5.703 1.55 -17.047 1 98.19 338 THR B O 1
ATOM 5722 N N . ALA B 1 339 ? 7.223 1.561 -15.461 1 97.94 339 ALA B N 1
ATOM 5723 C CA . ALA B 1 339 ? 7.363 3.014 -15.422 1 97.94 339 ALA B CA 1
ATOM 5724 C C . ALA B 1 339 ? 7.754 3.566 -16.781 1 97.94 339 ALA B C 1
ATOM 5726 O O . ALA B 1 339 ? 7.168 4.543 -17.266 1 97.94 339 ALA B O 1
ATOM 5727 N N . GLU B 1 340 ? 8.711 2.949 -17.422 1 97.06 340 GLU B N 1
ATOM 5728 C CA . GLU B 1 340 ? 9.211 3.445 -18.703 1 97.06 340 GLU B CA 1
ATOM 5729 C C . GLU B 1 340 ? 8.133 3.367 -19.781 1 97.06 340 GLU B C 1
ATOM 5731 O O . GLU B 1 340 ? 8.055 4.242 -20.641 1 97.06 340 GLU B O 1
ATOM 5736 N N . ILE B 1 341 ? 7.348 2.324 -19.734 1 96.88 341 ILE B N 1
ATOM 5737 C CA . ILE B 1 341 ? 6.266 2.154 -20.703 1 96.88 341 ILE B CA 1
ATOM 5738 C C . ILE B 1 341 ? 5.203 3.229 -20.484 1 96.88 341 ILE B C 1
ATOM 5740 O O . ILE B 1 341 ? 4.723 3.838 -21.438 1 96.88 341 ILE B O 1
ATOM 5744 N N . ALA B 1 342 ? 4.898 3.451 -19.234 1 94.81 342 ALA B N 1
ATOM 5745 C CA . ALA B 1 342 ? 3.889 4.441 -18.859 1 94.81 342 ALA B CA 1
ATOM 5746 C C . ALA B 1 342 ? 4.293 5.836 -19.328 1 94.81 342 ALA B C 1
ATOM 5748 O O . ALA B 1 342 ? 3.438 6.684 -19.594 1 94.81 342 ALA B O 1
ATOM 5749 N N . MET B 1 343 ? 5.539 6.109 -19.5 1 94.25 343 MET B N 1
ATOM 5750 C CA . MET B 1 343 ? 6.059 7.43 -19.844 1 94.25 343 MET B CA 1
ATOM 5751 C C . MET B 1 343 ? 5.977 7.668 -21.344 1 94.25 343 MET B C 1
ATOM 5753 O O . MET B 1 343 ? 6.133 8.797 -21.812 1 94.25 343 MET B O 1
ATOM 5757 N N . LEU B 1 344 ? 5.758 6.648 -22.047 1 92.44 344 LEU B N 1
ATOM 5758 C CA . LEU B 1 344 ? 5.641 6.82 -23.5 1 92.44 344 LEU B CA 1
ATOM 5759 C C . LEU B 1 344 ? 4.477 7.742 -23.844 1 92.44 344 LEU B C 1
ATOM 5761 O O . LEU B 1 344 ? 3.432 7.699 -23.188 1 92.44 344 LEU B O 1
ATOM 5765 N N . PRO B 1 345 ? 4.719 8.562 -24.797 1 89 345 PRO B N 1
ATOM 5766 C CA . PRO B 1 345 ? 3.639 9.484 -25.172 1 89 345 PRO B CA 1
ATOM 5767 C C . PRO B 1 345 ? 2.424 8.758 -25.75 1 89 345 PRO B C 1
ATOM 5769 O O . PRO B 1 345 ? 2.572 7.73 -26.406 1 89 345 PRO B O 1
ATOM 5772 N N . ASP B 1 346 ? 1.26 9.289 -25.344 1 87.12 346 ASP B N 1
ATOM 5773 C CA . ASP B 1 346 ? 0.013 8.781 -25.922 1 87.12 346 ASP B CA 1
ATOM 5774 C C . ASP B 1 346 ? -1.107 9.812 -25.781 1 87.12 346 ASP B C 1
ATOM 5776 O O . ASP B 1 346 ? -0.891 10.906 -25.266 1 87.12 346 ASP B O 1
ATOM 5780 N N . GLN B 1 347 ? -2.17 9.484 -26.453 1 82.56 347 GLN B N 1
ATOM 5781 C CA . GLN B 1 347 ? -3.367 10.305 -26.328 1 82.56 347 GLN B CA 1
ATOM 5782 C C . GLN B 1 347 ? -4.34 9.703 -25.312 1 82.56 347 GLN B C 1
ATOM 5784 O O . GLN B 1 347 ? -4.883 8.625 -25.531 1 82.56 347 GLN B O 1
ATOM 5789 N N . ASP B 1 348 ? -4.508 10.438 -24.203 1 77.75 348 ASP B N 1
ATOM 5790 C CA . ASP B 1 348 ? -5.379 9.961 -23.141 1 77.75 348 ASP B CA 1
ATOM 5791 C C . ASP B 1 348 ? -6.848 10.203 -23.469 1 77.75 348 ASP B C 1
ATOM 5793 O O . ASP B 1 348 ? -7.27 11.352 -23.641 1 77.75 348 ASP B O 1
ATOM 5797 N N . CYS B 1 349 ? -7.547 9.172 -23.469 1 80.5 349 CYS B N 1
ATOM 5798 C CA . CYS B 1 349 ? -8.953 9.289 -23.828 1 80.5 349 CYS B CA 1
ATOM 5799 C C . CYS B 1 349 ? -9.734 10.016 -22.75 1 80.5 349 CYS B C 1
ATOM 5801 O O . CYS B 1 349 ? -10.789 10.602 -23.016 1 80.5 349 CYS B O 1
ATOM 5803 N N . CYS B 1 350 ? -9.281 9.984 -21.531 1 77.06 350 CYS B N 1
ATOM 5804 C CA . CYS B 1 350 ? -10 10.609 -20.422 1 77.06 350 CYS B CA 1
ATOM 5805 C C . CYS B 1 350 ? -10.016 12.125 -20.578 1 77.06 350 CYS B C 1
ATOM 5807 O O . CYS B 1 350 ? -10.812 12.812 -19.953 1 77.06 350 CYS B O 1
ATOM 5809 N N . GLN B 1 351 ? -9.188 12.602 -21.391 1 78.06 351 GLN B N 1
ATOM 5810 C CA . GLN B 1 351 ? -9.086 14.047 -21.578 1 78.06 351 GLN B CA 1
ATOM 5811 C C . GLN B 1 351 ? -10.039 14.523 -22.672 1 78.06 351 GLN B C 1
ATOM 5813 O O . GLN B 1 351 ? -10.281 15.719 -22.812 1 78.06 351 GLN B O 1
ATOM 5818 N N . LEU B 1 352 ? -10.609 13.531 -23.312 1 81.62 352 LEU B N 1
ATOM 5819 C CA . LEU B 1 352 ? -11.5 13.875 -24.406 1 81.62 352 LEU B CA 1
ATOM 5820 C C . LEU B 1 352 ? -12.797 14.484 -23.906 1 81.62 352 LEU B C 1
ATOM 5822 O O . LEU B 1 352 ? -13.414 13.953 -22.969 1 81.62 352 LEU B O 1
ATOM 5826 N N . PHE B 1 353 ? -13.156 15.641 -24.375 1 83.81 353 PHE B N 1
ATOM 5827 C CA . PHE B 1 353 ? -14.43 16.328 -24.188 1 83.81 353 PHE B CA 1
ATOM 5828 C C . PHE B 1 353 ? -14.57 16.828 -22.766 1 83.81 353 PHE B C 1
ATOM 5830 O O . PHE B 1 353 ? -15.672 16.906 -22.219 1 83.81 353 PHE B O 1
ATOM 5837 N N . LEU B 1 354 ? -13.422 16.984 -22.094 1 83.25 354 LEU B N 1
ATOM 5838 C CA . LEU B 1 354 ? -13.461 17.547 -20.75 1 83.25 354 LEU B CA 1
ATOM 5839 C C . LEU B 1 354 ? -13.695 19.047 -20.797 1 83.25 354 LEU B C 1
ATOM 5841 O O . LEU B 1 354 ? -13.133 19.75 -21.625 1 83.25 354 LEU B O 1
ATOM 5845 N N . PRO B 1 355 ? -14.547 19.391 -19.906 1 82.44 355 PRO B N 1
ATOM 5846 C CA . PRO B 1 355 ? -14.695 20.844 -19.766 1 82.44 355 PRO B CA 1
ATOM 5847 C C . PRO B 1 355 ? -13.492 21.5 -19.125 1 82.44 355 PRO B C 1
ATOM 5849 O O . PRO B 1 355 ? -12.57 20.812 -18.672 1 82.44 355 PRO B O 1
ATOM 5852 N N . ARG B 1 356 ? -13.484 22.828 -19.109 1 77.38 356 ARG B N 1
ATOM 5853 C CA . ARG B 1 356 ? -12.391 23.594 -18.516 1 77.38 356 ARG B CA 1
ATOM 5854 C C . ARG B 1 356 ? -12.297 23.328 -17.016 1 77.38 356 ARG B C 1
ATOM 5856 O O . ARG B 1 356 ? -11.203 23.172 -16.469 1 77.38 356 ARG B O 1
ATOM 5863 N N . ARG B 1 357 ? -13.508 23.281 -16.453 1 80.25 357 ARG B N 1
ATOM 5864 C CA . ARG B 1 357 ? -13.57 22.969 -15.031 1 80.25 357 ARG B CA 1
ATOM 5865 C C . ARG B 1 357 ? -14.172 21.594 -14.789 1 80.25 357 ARG B C 1
ATOM 5867 O O . ARG B 1 357 ? -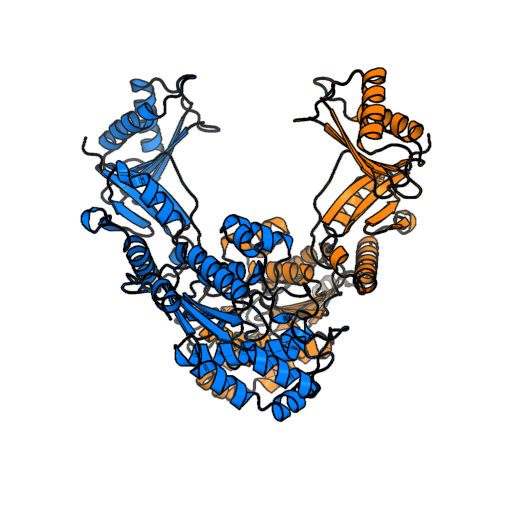15.227 21.266 -15.336 1 80.25 357 ARG B O 1
ATOM 5874 N N . VAL B 1 358 ? -13.469 20.875 -13.953 1 81.62 358 VAL B N 1
ATOM 5875 C CA . VAL B 1 358 ? -13.945 19.531 -13.633 1 81.62 358 VAL B CA 1
ATOM 5876 C C . VAL B 1 358 ? -14.438 19.484 -12.188 1 81.62 358 VAL B C 1
ATOM 5878 O O . VAL B 1 358 ? -13.812 20.062 -11.297 1 81.62 358 VAL B O 1
ATOM 5881 N N . ALA B 1 359 ? -15.523 18.812 -11.984 1 81.31 359 ALA B N 1
ATOM 5882 C CA . ALA B 1 359 ? -16.172 18.766 -10.68 1 81.31 359 ALA B CA 1
ATOM 5883 C C . ALA B 1 359 ? -15.375 17.906 -9.695 1 81.31 359 ALA B C 1
ATOM 5885 O O . ALA B 1 359 ? -15 16.781 -10.016 1 81.31 359 ALA B O 1
ATOM 5886 N N . THR B 1 360 ? -15.109 18.453 -8.484 1 78.81 360 THR B N 1
ATOM 5887 C CA . THR B 1 360 ? -14.5 17.703 -7.398 1 78.81 360 THR B CA 1
ATOM 5888 C C . THR B 1 360 ? -15.562 17 -6.559 1 78.81 360 THR B C 1
ATOM 5890 O O . THR B 1 360 ? -15.242 16.188 -5.699 1 78.81 360 THR B O 1
ATOM 5893 N N . HIS B 1 361 ? -16.75 17.312 -6.863 1 83.94 361 HIS B N 1
ATOM 5894 C CA . HIS B 1 361 ? -17.906 16.688 -6.234 1 83.94 361 HIS B CA 1
ATOM 5895 C C . HIS B 1 361 ? -19.078 16.562 -7.215 1 83.94 361 HIS B C 1
ATOM 5897 O O . HIS B 1 361 ? -19.766 17.547 -7.48 1 83.94 361 HIS B O 1
ATOM 5903 N N . ALA B 1 362 ? -19.234 15.391 -7.684 1 81.94 362 ALA B N 1
ATOM 5904 C CA . ALA B 1 362 ? -20.375 15.125 -8.562 1 81.94 362 ALA B CA 1
ATOM 5905 C C . ALA B 1 362 ? -21.453 14.328 -7.836 1 81.94 362 ALA B C 1
ATOM 5907 O O . ALA B 1 362 ? -21.188 13.258 -7.289 1 81.94 362 ALA B O 1
ATOM 5908 N N . ALA B 1 363 ? -22.578 14.844 -7.801 1 85.31 363 ALA B N 1
ATOM 5909 C CA . ALA B 1 363 ? -23.703 14.141 -7.176 1 85.31 363 ALA B CA 1
ATOM 5910 C C . ALA B 1 363 ? -24.328 13.133 -8.141 1 85.31 363 ALA B C 1
ATOM 5912 O O . ALA B 1 363 ? -24.547 13.445 -9.32 1 85.31 363 ALA B O 1
ATOM 5913 N N . VAL B 1 364 ? -24.641 12.031 -7.656 1 86.19 364 VAL B N 1
ATOM 5914 C CA . VAL B 1 364 ? -25.188 10.953 -8.477 1 86.19 364 VAL B CA 1
ATOM 5915 C C . VAL B 1 364 ? -26.531 11.398 -9.07 1 86.19 364 VAL B C 1
ATOM 5917 O O . VAL B 1 364 ? -26.844 11.047 -10.203 1 86.19 364 VAL B O 1
ATOM 5920 N N . ASP B 1 365 ? -27.203 12.156 -8.367 1 88.88 365 ASP B N 1
ATOM 5921 C CA . ASP B 1 365 ? -28.516 12.625 -8.82 1 88.88 365 ASP B CA 1
ATOM 5922 C C . ASP B 1 365 ? -28.391 13.477 -10.078 1 88.88 365 ASP B C 1
ATOM 5924 O O . ASP B 1 365 ? -29.328 13.555 -10.883 1 88.88 365 ASP B O 1
ATOM 5928 N N . GLN B 1 366 ? -27.297 14.086 -10.258 1 89.62 366 GLN B N 1
ATOM 5929 C CA . GLN B 1 366 ? -27.047 14.891 -11.445 1 89.62 366 GLN B CA 1
ATOM 5930 C C . GLN B 1 366 ? -26.578 14.031 -12.609 1 89.62 366 GLN B C 1
ATOM 5932 O O . GLN B 1 366 ? -26.734 14.406 -13.773 1 89.62 366 GLN B O 1
ATOM 5937 N N . LEU B 1 367 ? -26.078 12.859 -12.266 1 93.62 367 LEU B N 1
ATOM 5938 C CA . LEU B 1 367 ? -25.469 12.008 -13.281 1 93.62 367 LEU B CA 1
ATOM 5939 C C . LEU B 1 367 ? -26.5 11.078 -13.906 1 93.62 367 LEU B C 1
ATOM 5941 O O . LEU B 1 367 ? -26.422 10.758 -15.094 1 93.62 367 LEU B O 1
ATOM 5945 N N . LEU B 1 368 ? -27.5 10.703 -13.219 1 94.62 368 LEU B N 1
ATOM 5946 C CA . LEU B 1 368 ? -28.469 9.703 -13.656 1 94.62 368 LEU B CA 1
ATOM 5947 C C . LEU B 1 368 ? -29.25 10.211 -14.859 1 94.62 368 LEU B C 1
ATOM 5949 O O . LEU B 1 368 ? -29.391 9.5 -15.859 1 94.62 368 LEU B O 1
ATOM 5953 N N . PRO B 1 369 ? -29.734 11.445 -14.82 1 94.25 369 PRO B N 1
ATOM 5954 C CA . PRO B 1 369 ? -30.453 11.945 -16 1 94.25 369 PRO B CA 1
ATOM 5955 C C . PRO B 1 369 ? -29.562 12 -17.25 1 94.25 369 PRO B C 1
ATOM 5957 O O . PRO B 1 369 ? -30.016 11.742 -18.359 1 94.25 369 PRO B O 1
ATOM 5960 N N . VAL B 1 370 ? -28.359 12.391 -17.047 1 94.56 370 VAL B N 1
ATOM 5961 C CA . VAL B 1 370 ? -27.391 12.445 -18.156 1 94.56 370 VAL B CA 1
ATOM 5962 C C . VAL B 1 370 ? -27.234 11.062 -18.766 1 94.56 370 VAL B C 1
ATOM 5964 O O . VAL B 1 370 ? -27.266 10.906 -19.984 1 94.56 370 VAL B O 1
ATOM 5967 N N . GLU B 1 371 ? -27.094 10.062 -17.938 1 95.94 371 GLU B N 1
ATOM 5968 C CA . GLU B 1 371 ? -26.906 8.68 -18.375 1 95.94 371 GLU B CA 1
ATOM 5969 C C . GLU B 1 371 ? -28.156 8.156 -19.078 1 95.94 371 GLU B C 1
ATOM 5971 O O . GLU B 1 371 ? -28.062 7.422 -20.062 1 95.94 371 GLU B O 1
ATOM 5976 N N . ALA B 1 372 ? -29.25 8.562 -18.594 1 95.94 372 ALA B N 1
ATOM 5977 C CA . ALA B 1 372 ? -30.516 8.164 -19.203 1 95.94 372 ALA B CA 1
ATOM 5978 C C . ALA B 1 372 ? -30.656 8.766 -20.609 1 95.94 372 ALA B C 1
ATOM 5980 O O . ALA B 1 372 ? -31.016 8.07 -21.562 1 95.94 372 ALA B O 1
ATOM 5981 N N . ARG B 1 373 ? -30.375 10 -20.75 1 95.94 373 ARG B N 1
ATOM 5982 C CA . ARG B 1 373 ? -30.438 10.68 -22.047 1 95.94 373 ARG B CA 1
ATOM 5983 C C . ARG B 1 373 ? -29.453 10.062 -23.047 1 95.94 373 ARG B C 1
ATOM 5985 O O . ARG B 1 373 ? -29.766 9.938 -24.219 1 95.94 373 ARG B O 1
ATOM 5992 N N . ALA B 1 374 ? -28.359 9.68 -22.562 1 96.38 374 ALA B N 1
ATOM 5993 C CA . ALA B 1 374 ? -27.312 9.125 -23.406 1 96.38 374 ALA B CA 1
ATOM 5994 C C . ALA B 1 374 ? -27.641 7.688 -23.812 1 96.38 374 ALA B C 1
ATOM 5996 O O . ALA B 1 374 ? -27.078 7.172 -24.781 1 96.38 374 ALA B O 1
ATOM 5997 N N . GLY B 1 375 ? -28.547 7.047 -23.109 1 96.88 375 GLY B N 1
ATOM 5998 C CA . GLY B 1 375 ? -28.766 5.629 -23.344 1 96.88 375 GLY B CA 1
ATOM 5999 C C . GLY B 1 375 ? -27.562 4.77 -22.969 1 96.88 375 GLY B C 1
ATOM 6000 O O . GLY B 1 375 ? -27.094 3.969 -23.781 1 96.88 375 GLY B O 1
ATOM 6001 N N . VAL B 1 376 ? -27.125 4.883 -21.75 1 96.38 376 VAL B N 1
ATOM 6002 C CA . VAL B 1 376 ? -25.844 4.324 -21.328 1 96.38 376 VAL B CA 1
ATOM 6003 C C . VAL B 1 376 ? -25.906 2.799 -21.391 1 96.38 376 VAL B C 1
ATOM 6005 O O . VAL B 1 376 ? -24.906 2.156 -21.75 1 96.38 376 VAL B O 1
ATOM 6008 N N . ASP B 1 377 ? -27 2.178 -21.109 1 96.31 377 ASP B N 1
ATOM 6009 C CA . ASP B 1 377 ? -27.125 0.724 -21.156 1 96.31 377 ASP B CA 1
ATOM 6010 C C . ASP B 1 377 ? -26.891 0.212 -22.578 1 96.31 377 ASP B C 1
ATOM 6012 O O . ASP B 1 377 ? -26.172 -0.774 -22.781 1 96.31 377 ASP B O 1
ATOM 6016 N N . THR B 1 378 ? -27.5 0.937 -23.484 1 97 378 THR B N 1
ATOM 6017 C CA . THR B 1 378 ? -27.312 0.581 -24.891 1 97 378 THR B CA 1
ATOM 6018 C C . THR B 1 378 ? -25.875 0.811 -25.312 1 97 378 THR B C 1
ATOM 6020 O O . THR B 1 378 ? -25.297 -0.01 -26.031 1 97 378 THR B O 1
ATOM 6023 N N . LEU B 1 379 ? -25.312 1.929 -24.891 1 97.12 379 LEU B N 1
ATOM 6024 C CA . LEU B 1 379 ? -23.922 2.23 -25.203 1 97.12 379 LEU B CA 1
ATOM 6025 C C . LEU B 1 379 ? -23 1.13 -24.688 1 97.12 379 LEU B C 1
ATOM 6027 O O . LEU B 1 379 ? -22.125 0.656 -25.422 1 97.12 379 LEU B O 1
ATOM 6031 N N . VAL B 1 380 ? -23.234 0.679 -23.484 1 98.06 380 VAL B N 1
ATOM 6032 C CA . VAL B 1 380 ? -22.406 -0.347 -22.844 1 98.06 380 VAL B CA 1
ATOM 6033 C C . VAL B 1 380 ? -22.562 -1.666 -23.609 1 98.06 380 VAL B C 1
ATOM 6035 O O . VAL B 1 380 ? -21.562 -2.33 -23.906 1 98.06 380 VAL B O 1
ATOM 6038 N N . GLY B 1 381 ? -23.766 -2.045 -23.891 1 97.88 381 GLY B N 1
ATOM 6039 C CA . GLY B 1 381 ? -24 -3.264 -24.641 1 97.88 381 GLY B CA 1
ATOM 6040 C C . GLY B 1 381 ? -23.281 -3.289 -25.984 1 97.88 381 GLY B C 1
ATOM 6041 O O . GLY B 1 381 ? -22.625 -4.277 -26.328 1 97.88 381 GLY B O 1
ATOM 6042 N N . ASN B 1 382 ? -23.391 -2.189 -26.719 1 97.5 382 ASN B N 1
ATOM 6043 C CA . ASN B 1 382 ? -22.734 -2.074 -28.016 1 97.5 382 ASN B CA 1
ATOM 6044 C C . ASN B 1 382 ? -21.219 -2.197 -27.891 1 97.5 382 ASN B C 1
ATOM 6046 O O . ASN B 1 382 ? -20.578 -2.865 -28.703 1 97.5 382 ASN B O 1
ATOM 6050 N N . LEU B 1 383 ? -20.703 -1.565 -26.891 1 98.06 383 LEU B N 1
ATOM 6051 C CA . LEU B 1 383 ? -19.266 -1.586 -26.672 1 98.06 383 LEU B CA 1
ATOM 6052 C C . LEU B 1 383 ? -18.781 -2.992 -26.312 1 98.06 383 LEU B C 1
ATOM 6054 O O . LEU B 1 383 ? -17.75 -3.441 -26.812 1 98.06 383 LEU B O 1
ATOM 6058 N N . LEU B 1 384 ? -19.516 -3.699 -25.484 1 98.38 384 LEU B N 1
ATOM 6059 C CA . LEU B 1 384 ? -19.172 -5.059 -25.078 1 98.38 384 LEU B CA 1
ATOM 6060 C C . LEU B 1 384 ? -19.125 -5.988 -26.281 1 98.38 384 LEU B C 1
ATOM 6062 O O . LEU B 1 384 ? -18.25 -6.848 -26.375 1 98.38 384 LEU B O 1
ATOM 6066 N N . ASP B 1 385 ? -20 -5.789 -27.203 1 97.62 385 ASP B N 1
ATOM 6067 C CA . ASP B 1 385 ? -20.141 -6.656 -28.375 1 97.62 385 ASP B CA 1
ATOM 6068 C C . ASP B 1 385 ? -19.016 -6.414 -29.375 1 97.62 385 ASP B C 1
ATOM 6070 O O . ASP B 1 385 ? -18.688 -7.289 -30.172 1 97.62 385 ASP B O 1
ATOM 6074 N N . ARG B 1 386 ? -18.375 -5.297 -29.297 1 96.94 386 ARG B N 1
ATOM 6075 C CA . ARG B 1 386 ? -17.422 -4.926 -30.328 1 96.94 386 ARG B CA 1
ATOM 6076 C C . ARG B 1 386 ? -15.992 -4.91 -29.797 1 96.94 386 ARG B C 1
ATOM 6078 O O . ARG B 1 386 ? -15.07 -4.441 -30.469 1 96.94 386 ARG B O 1
ATOM 6085 N N . MET B 1 387 ? -15.805 -5.402 -28.656 1 97.12 387 MET B N 1
ATOM 6086 C CA . MET B 1 387 ? -14.477 -5.371 -28.047 1 97.12 387 MET B CA 1
ATOM 6087 C C . MET B 1 387 ? -13.5 -6.23 -28.844 1 97.12 387 MET B C 1
ATOM 6089 O O . MET B 1 387 ? -13.859 -7.301 -29.328 1 97.12 387 MET B O 1
ATOM 6093 N N . GLN B 1 388 ? -12.289 -5.719 -28.922 1 97.25 388 GLN B N 1
ATOM 6094 C CA . GLN B 1 388 ? -11.18 -6.516 -29.438 1 97.25 388 GLN B CA 1
ATOM 6095 C C . GLN B 1 388 ? -10.477 -7.277 -28.328 1 97.25 388 GLN B C 1
ATOM 6097 O O . GLN B 1 388 ? -10.266 -6.742 -27.234 1 97.25 388 GLN B O 1
ATOM 6102 N N . ARG B 1 389 ? -10.094 -8.492 -28.609 1 97.69 389 ARG B N 1
ATOM 6103 C CA . ARG B 1 389 ? -9.461 -9.328 -27.594 1 97.69 389 ARG B CA 1
ATOM 6104 C C . ARG B 1 389 ? -8.047 -9.727 -28.016 1 97.69 389 ARG B C 1
ATOM 6106 O O . ARG B 1 389 ? -7.812 -10.07 -29.172 1 97.69 389 ARG B O 1
ATOM 6113 N N . PHE B 1 390 ? -7.066 -9.617 -27.141 1 97.25 390 PHE B N 1
ATOM 6114 C CA . PHE B 1 390 ? -5.695 -10.094 -27.281 1 97.25 390 PHE B CA 1
ATOM 6115 C C . PHE B 1 390 ? -5.367 -11.133 -26.219 1 97.25 390 PHE B C 1
ATOM 6117 O O . PHE B 1 390 ? -5.551 -10.891 -25.031 1 97.25 390 PHE B O 1
ATOM 6124 N N . ASP B 1 391 ? -4.84 -12.266 -26.594 1 96.81 391 ASP B N 1
ATOM 6125 C CA . ASP B 1 391 ? -4.496 -13.336 -25.672 1 96.81 391 ASP B CA 1
ATOM 6126 C C . ASP B 1 391 ? -2.994 -13.375 -25.406 1 96.81 391 ASP B C 1
ATOM 6128 O O . ASP B 1 391 ? -2.191 -13.195 -26.328 1 96.81 391 ASP B O 1
ATOM 6132 N N . PHE B 1 392 ? -2.646 -13.523 -24.172 1 94.94 392 PHE B N 1
ATOM 6133 C CA . PHE B 1 392 ? -1.255 -13.672 -23.766 1 94.94 392 PHE B CA 1
ATOM 6134 C C . PHE B 1 392 ? -1.009 -15.055 -23.188 1 94.94 392 PHE B C 1
ATOM 6136 O O . PHE B 1 392 ? -1.849 -15.586 -22.453 1 94.94 392 PHE B O 1
ATOM 6143 N N . GLY B 1 393 ? 0.365 -15.656 -23.281 1 81.56 393 GLY B N 1
ATOM 6144 C CA . GLY B 1 393 ? 0.769 -16.938 -22.719 1 81.56 393 GLY B CA 1
ATOM 6145 C C . GLY B 1 393 ? 0.438 -18.109 -23.609 1 81.56 393 GLY B C 1
ATOM 6146 O O . GLY B 1 393 ? 0.924 -19.219 -23.375 1 81.56 393 GLY B O 1
ATOM 6147 N N . THR B 1 394 ? -0.594 -18.031 -24.531 1 61.19 394 THR B N 1
ATOM 6148 C CA . THR B 1 394 ? -0.843 -19.125 -25.453 1 61.19 394 THR B CA 1
ATOM 6149 C C . THR B 1 394 ? 0.103 -19.062 -26.641 1 61.19 394 THR B C 1
ATOM 6151 O O . THR B 1 394 ? 0.595 -17.984 -27 1 61.19 394 THR B O 1
ATOM 6154 N N . GLU B 1 395 ? 0.867 -20.109 -27.062 1 51.41 395 GLU B N 1
ATOM 6155 C CA . GLU B 1 395 ? 1.549 -20.125 -28.359 1 51.41 395 GLU B CA 1
ATOM 6156 C C . GLU B 1 395 ? 0.825 -19.234 -29.375 1 51.41 395 GLU B C 1
ATOM 6158 O O . GLU B 1 395 ? -0.324 -19.516 -29.734 1 51.41 395 GLU B O 1
ATOM 6163 N N . ALA B 1 396 ? 0.902 -18.078 -29.25 1 42.72 396 ALA B N 1
ATOM 6164 C CA . ALA B 1 396 ? 0.434 -17.172 -30.297 1 42.72 396 ALA B CA 1
ATOM 6165 C C . ALA B 1 396 ? 0.688 -17.75 -31.688 1 42.72 396 ALA B C 1
ATOM 6167 O O . ALA B 1 396 ? 1.837 -17.844 -32.125 1 42.72 396 ALA B O 1
ATOM 6168 N N . ALA B 1 397 ? -0.073 -18.562 -32.219 1 36.19 397 ALA B N 1
ATOM 6169 C CA . ALA B 1 397 ? -0.065 -18.766 -33.688 1 36.19 397 ALA B CA 1
ATOM 6170 C C . ALA B 1 397 ? 0.034 -17.422 -34.406 1 36.19 397 ALA B C 1
ATOM 6172 O O . ALA B 1 397 ? -0.06 -16.359 -33.812 1 36.19 397 ALA B O 1
ATOM 6173 N N . GLY B 1 398 ? -0.811 -17.125 -35.562 1 32.41 398 GLY B N 1
ATOM 6174 C CA . GLY B 1 398 ? -0.821 -16.469 -36.875 1 32.41 398 GLY B CA 1
ATOM 6175 C C . GLY B 1 398 ? -1.079 -14.969 -36.75 1 32.41 398 GLY B C 1
ATOM 6176 O O . GLY B 1 398 ? -2.223 -14.523 -36.875 1 32.41 398 GLY B O 1
ATOM 6177 N N . VAL B 1 399 ? -0.726 -14.211 -35.875 1 34.66 399 VAL B N 1
ATOM 6178 C CA . VAL B 1 399 ? -0.956 -12.875 -36.438 1 34.66 399 VAL B CA 1
ATOM 6179 C C . VAL B 1 399 ? -0.252 -12.742 -37.781 1 34.66 399 VAL B C 1
ATOM 6181 O O . VAL B 1 399 ? 0.979 -12.789 -37.844 1 34.66 399 VAL B O 1
ATOM 6184 N N . GLU B 1 400 ? -0.85 -13.242 -39 1 29.41 400 GLU B N 1
ATOM 6185 C CA . GLU B 1 400 ? -0.648 -12.828 -40.375 1 29.41 400 GLU B CA 1
ATOM 6186 C C . GLU B 1 400 ? -0.491 -11.312 -40.469 1 29.41 400 GLU B C 1
ATOM 6188 O O . GLU B 1 400 ? -1.105 -10.57 -39.719 1 29.41 400 GLU B O 1
ATOM 6193 N N . SER B 1 401 ? 0.491 -10.898 -41.312 1 31.75 401 SER B N 1
ATOM 6194 C CA . SER B 1 401 ? 1.032 -9.695 -41.938 1 31.75 401 SER B CA 1
ATOM 6195 C C . SER B 1 401 ? -0.063 -8.883 -42.625 1 31.75 401 SER B C 1
ATOM 6197 O O . SER B 1 401 ? -0.278 -9.008 -43.844 1 31.75 401 SER B O 1
ATOM 6199 N N . ALA B 1 402 ? -1.154 -8.68 -42.219 1 28.36 402 ALA B N 1
ATOM 6200 C CA . ALA B 1 402 ? -2.051 -7.863 -43.031 1 28.36 402 ALA B CA 1
ATOM 6201 C C . ALA B 1 402 ? -1.377 -6.559 -43.469 1 28.36 402 ALA B C 1
ATOM 6203 O O . ALA B 1 402 ? -1.986 -5.73 -44.125 1 28.36 402 ALA B O 1
ATOM 6204 N N . ALA B 1 403 ? -0.252 -6.211 -43 1 32.84 403 ALA B N 1
ATOM 6205 C CA . ALA B 1 403 ? 0.174 -4.945 -43.562 1 32.84 403 ALA B CA 1
ATOM 6206 C C . ALA B 1 403 ? 0.625 -5.141 -45.031 1 32.84 403 ALA B C 1
ATOM 6208 O O . ALA B 1 403 ? 1.047 -4.188 -45.688 1 32.84 403 ALA B O 1
ATOM 6209 N N . THR B 1 404 ? 0.885 -6.34 -45.438 1 28.31 404 THR B N 1
ATOM 6210 C CA . THR B 1 404 ? 1.43 -6.312 -46.812 1 28.31 404 THR B CA 1
ATOM 6211 C C . THR B 1 404 ? 0.331 -6.031 -47.812 1 28.31 404 THR B C 1
ATOM 6213 O O . THR B 1 404 ? 0.617 -5.688 -48.969 1 28.31 404 THR B O 1
ATOM 6216 N N . ALA B 1 405 ? -0.925 -6.516 -47.594 1 30.42 405 ALA B N 1
ATOM 6217 C CA . ALA B 1 405 ? -1.726 -6.504 -48.812 1 30.42 405 ALA B CA 1
ATOM 6218 C C . ALA B 1 405 ? -2.146 -5.082 -49.188 1 30.42 405 ALA B C 1
ATOM 6220 O O . ALA B 1 405 ? -2.605 -4.832 -50.312 1 30.42 405 ALA B O 1
ATOM 6221 N N . SER B 1 406 ? -2.418 -4.211 -48.219 1 26.47 406 SER B N 1
ATOM 6222 C CA . SER B 1 406 ? -3.148 -3.08 -48.812 1 26.47 406 SER B CA 1
ATOM 6223 C C . SER B 1 406 ? -2.213 -2.137 -49.562 1 26.47 406 SER B C 1
ATOM 6225 O O . SER B 1 406 ? -2.605 -1.028 -49.906 1 26.47 406 SER B O 1
ATOM 6227 N N . ARG B 1 407 ? -0.907 -2.604 -49.625 1 28.25 407 ARG B N 1
ATOM 6228 C CA . ARG B 1 407 ? -0.245 -1.683 -50.531 1 28.25 407 ARG B CA 1
ATOM 6229 C C . ARG B 1 407 ? -0.769 -1.857 -51.969 1 28.25 407 ARG B C 1
ATOM 6231 O O . ARG B 1 407 ? -0.376 -1.12 -52.875 1 28.25 407 ARG B O 1
ATOM 6238 N N . VAL B 1 408 ? -1.104 -3.104 -52.344 1 28.14 408 VAL B N 1
ATOM 6239 C CA . VAL B 1 408 ? -1.117 -3.135 -53.812 1 28.14 408 VAL B CA 1
ATOM 6240 C C . VAL B 1 408 ? -2.391 -2.471 -54.344 1 28.14 408 VAL B C 1
ATOM 6242 O O . VAL B 1 408 ? -2.439 -2.027 -55.5 1 28.14 408 VAL B O 1
ATOM 6245 N N . GLY B 1 409 ? -3.604 -2.623 -53.688 1 22.09 409 GLY B N 1
ATOM 6246 C CA . GLY B 1 409 ? -4.543 -1.934 -54.562 1 22.09 409 GLY B CA 1
ATOM 6247 C C . GLY B 1 409 ? -4.605 -0.439 -54.312 1 22.09 409 GLY B C 1
ATOM 6248 O O . GLY B 1 409 ? -4.258 0.027 -53.219 1 22.09 409 GLY B O 1
#

Foldseek 3Di:
DDKFKKKKFAFFPLLVVPPCSVLQVVLLVVQLCLLCVPPDPVQFWDWDDDNRMIITTGDPVCQVVVQLLSQLAQRTFKMFTKIKFWQDLVGVLVVLLVVLVVVADPVGAWAEFEAEDEPPPPRPDDRVRSRVSSVVSNCVPVVHHYDPPDTPWYWYWYRDDTIIIIGTDMDGHPYATGACSVFEEEFEDWLALQRLLQVLLCRSNRYHYAYEYEDLPPVWDCLGVVLRVVSVVLSCSNPQWYKYKYFHCNVLLVLLLVLPCALVSLLLVLLLVQLLRQVVCVVVVTQEYEYRAAEPQDLCRDPQNVVLSCVSHPHHYDHSCNHPDPVRSLVSSVVSVSNVSSPDDTDGNSPPSHDPHHHSHDDNVSNVSSCVSSVSVVSSVVRNVPMDMDIGSPPDPDPDDVVPPVVVD/DDKFKKKKFAFFPLLVVPPCSVLQVVLLVVQLCLLCVPPDPVQFWDWDDDNRMIITTGDPVCQVVVQLLSQLAQRTFKMFTKIKFWQDLVRLLVVLLVVLVVVADPVGAWAEFEAEDEPPPPRPDDRVRSRVSSVVSNCVPRVHHYDPPDTPWYWYWYRDDTIIIIGTDMDGHPYATGACSVFEEEFEDWLALQRLLQVLLVRSNRYHYAYEYEDLPPVWDCLGVVLRVVSVVLCCSNPQWYKYKYFHCNVLLVLLLVLPCAQVSLLLVLLLVQLLRQVLCVVVVTQEYEYSAAEPQDLCRDPQNVVLSCVSHPHHYHHSCNHPDPVRSLVSSVVSVSNVSSPDDTDGSSPPSHDPHHHSHDDNVSNVSSCVSSVSVVSSVVRNVPMDMDIGSPPDPDPDDVVPPVVPD

pLDDT: mean 91.7, std 13.11, range [22.09, 98.94]

Nearest PDB structures (foldseek):
  4kr7-assembly1_A  TM=9.118E-01  e=4.053E-35  Thermotoga maritima MSB8
  2c5s-assembly1_A-2  TM=8.941E-01  e=5.086E-35  Bacillus anthracis str. Ames
  1vbk-assembly1_B  TM=8.681E-01  e=8.874E-23  Pyrococcus horikoshii OT3
  1vbk-assembly1_A  TM=8.590E-01  e=5.149E-22  Pyrococcus horikoshii OT3
  3tma-assembly1_A  TM=4.206E-01  e=1.220E-08  Thermus thermophilus HB27

Sequence (818 aa):
MHMQCCVLLKYGEMVLKGGNRRWFEQWLLTNLDDALSAWPPGHRPAVRRRGGVLVLFTSPALQDELVALARNLIGISLVQPVWRVPRSARAAETAAVELLRDHRTQDGAPTFAVRCHRRDKRFGLSSEQLAARIGARVRADLGWRVDLSHPELELTVEVDRREIFLGTRTHPGQGGLPVGSSGRAVVLLSGGFDSPVAAYRAMRRGLACDFLHCTGAPFTDASSTYKAYALVRQLTRFQPRCRLYVAAVGRAQRTLAASGAGEAQIVAQRRLYLRLACGLAERIGAQAVVTGDSLGQVASQTLPNLAATEQAATLPVLRPLLGFDKQEILAEARRIGTAEIAMLPDQDCCQLFLPRRVATHAAVDQLLPVEARAGVDTLVGNLLDRMQRFDFGTEAAGVESAATASRVGMHMQCCVLLKYGEMVLKGGNRRWFEQWLLTNLDDALSAWPPGHRPAVRRRGGVLVLFTSPALQDELVALARNLIGISLVQPVWRVPRSARAAETAAVELLRDHRTQDGAPTFAVRCHRRDKRFGLSSEQLAARIGARVRADLGWRVDLSHPELELTVEVDRREIFLGTRTHPGQGGLPVGSSGRAVVLLSGGFDSPVAAYRAMRRGLACDFLHCTGAPFTDASSTYKAYALVRQLTRFQPRCRLYVAAVGRAQRTLAASGAGEAQIVAQRRLYLRLACGLAERIGAQAVVTGDSLGQVASQTLPNLAATEQAATLPVLRPLLGFDKQEILAEARRIGTAEIAMLPDQDCCQLFLPRRVATHAAVDQLLPVEARAGVDTLVGNLLDRMQRFDFGTEAAGVESAATASRVG

Solvent-accessible surface area (backbone atoms only — not comparable to full-atom values): 42041 Å² total; per-residue (Å²): 134,82,66,43,40,33,35,39,37,30,53,33,61,53,70,74,43,64,92,51,29,64,60,40,48,52,29,36,50,50,52,50,51,54,65,46,61,82,46,57,76,90,69,54,56,53,75,45,84,48,99,65,32,38,40,33,37,47,52,76,90,46,43,64,61,50,48,58,54,51,31,36,36,34,22,23,33,34,34,26,56,30,34,37,33,59,71,43,70,66,50,49,32,54,48,48,42,59,60,52,63,74,62,56,46,93,93,39,72,56,35,27,31,59,47,47,44,58,81,32,76,83,51,92,57,53,44,67,55,48,25,48,51,37,48,50,48,34,29,71,74,71,63,40,49,80,28,87,86,73,42,76,38,51,38,38,36,37,33,44,88,74,29,26,37,39,29,67,53,78,39,72,28,60,19,32,30,16,46,46,63,48,40,36,26,27,28,49,40,55,52,52,57,41,21,59,45,19,48,52,29,39,26,33,32,2,27,31,59,33,35,38,32,72,40,24,31,88,81,37,73,66,49,35,58,53,40,38,51,53,49,51,58,56,48,27,64,61,45,39,67,35,40,41,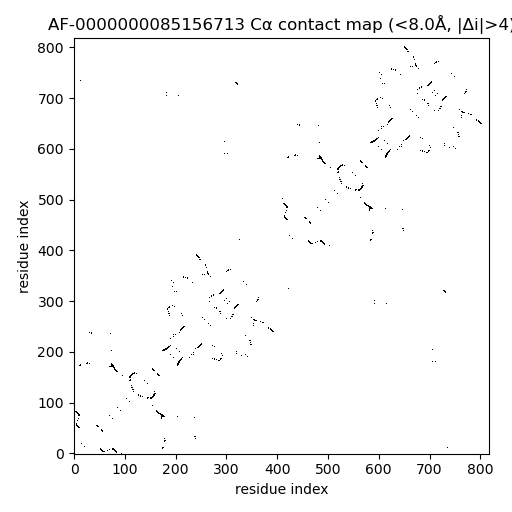33,39,31,66,42,26,64,57,49,50,41,38,46,74,39,61,32,53,42,36,30,64,51,52,50,50,22,52,51,39,38,41,45,40,54,50,16,58,75,72,68,29,68,27,33,36,37,38,48,27,44,56,73,47,58,70,28,21,58,53,24,45,47,42,29,52,69,48,40,88,45,51,76,43,36,37,29,31,37,47,47,71,66,59,47,49,52,50,15,50,71,68,61,44,38,71,59,28,64,50,81,61,62,64,42,82,61,58,81,54,53,96,56,71,43,56,63,44,55,55,80,68,46,52,60,24,39,59,71,47,37,46,70,59,50,40,53,55,43,67,74,64,44,45,79,46,82,41,73,60,87,75,77,75,88,72,72,67,76,64,56,67,68,73,108,133,82,66,42,37,30,35,40,37,30,54,33,63,53,70,74,43,64,92,52,29,64,61,41,49,51,29,36,51,50,53,49,49,55,64,46,61,82,47,57,76,90,68,54,56,53,76,43,84,47,100,65,32,40,39,33,38,48,52,75,90,48,43,65,61,50,48,57,54,52,31,36,37,34,21,22,35,34,36,27,57,28,34,36,34,59,69,42,70,66,49,50,33,54,48,48,42,57,60,50,61,73,62,57,46,94,93,38,73,55,36,26,30,62,48,46,44,57,80,33,77,84,51,92,56,51,43,67,54,46,24,49,52,36,46,51,47,33,29,72,77,71,63,40,48,80,27,88,85,75,41,77,38,52,39,39,35,39,31,45,89,74,29,26,36,39,30,67,53,78,39,72,30,61,18,34,30,17,47,44,64,49,40,35,26,28,28,50,40,54,52,52,56,44,20,59,44,18,48,52,28,40,27,31,34,3,26,31,59,32,36,40,31,72,39,24,30,87,81,37,72,67,48,36,57,53,41,38,52,52,49,53,58,57,49,27,65,60,45,39,66,35,41,40,34,41,31,68,42,24,62,58,51,50,40,38,46,74,40,62,32,54,41,36,31,64,50,53,48,50,22,51,51,40,38,41,46,40,54,51,16,58,76,74,69,28,66,26,34,35,37,38,48,27,45,55,73,46,57,69,27,22,59,53,22,44,48,42,30,51,69,49,41,88,45,52,77,43,36,38,29,32,36,47,45,71,66,58,45,51,52,51,15,50,72,69,62,44,40,72,60,28,65,50,82,61,62,66,41,82,62,61,83,55,54,96,56,71,43,55,65,42,56,55,81,68,45,51,60,23,40,59,72,47,37,46,69,59,51,40,52,55,42,66,75,64,45,44,78,46,80,41,71,59,87,73,71,79,82,72,72,68,76,63,59,69,67,73,111

Secondary structure (DSSP, 8-state):
---EEEEEEEE-GGGGGGGGHHHHHHHHHHHHHHHHTTS-GGGPPEEEEETTEEEEE--HHHHHHHHHHHHT-TTEEEEEEEEEEESSHHHHHHHHHHHHHTT-BTTBPPPEEEEEEESSTTSSS-HHHHHHHHHHHHHHHH-PPB-SSS-SEEEEEEE-SSEEEEES--EE---SB-TTTT-EEEEE--SSSHHHHHHHHHHHBT-EEEEEEEE-TTSS-THHHHHHHHHHHHHTTT-SSEEEEEEE-HHHHHHHHHTT-GGGHHHHHHHHHHHHHHHHHHHHT--EEE----TTSSGGGSHHHHHHHHTT-SS-EE-TTTT--HHHHHHHHHHHT-HHHHTS----GGGTT--SS--SS--HHHHHHHHHHHTHHHHHHHHHHT-EEEEESS-------HHHHTTT-/---EEEEEEEE-GGGGGGGGHHHHHHHHHHHHHHHHTTS-GGGPPEEEEETTEEEEE--GGGHHHHHHHHHT-TTEEEEEEEEEEESSHHHHHHHHHHHHHTT-BTTBPPPEEEEEEESSTTSSS-HHHHHHHHHHHHHHHH-PPB-SSS-SEEEEEEE-SSEEEEES--EE---SB-TTTT-EEEEE--SSSHHHHHHHHHHHBT-EEEEEEEE-TTSS-THHHHHHHHHHHHHTTT-SSEEEEEEE-HHHHHHHHHTT-GGGHHHHHHHHHHHHHHHHHHHHT--EEE----TTSSGGGSHHHHHHHHTT-SS-EE-TTTT--HHHHHHHHHHHT-HHHHTS----GGGTT--SS--SS--HHHHHHHHHHHTHHHHHHHHHHT-EEEEESS-------TTTGGGT-

Radius of gyration: 30.39 Å; Cα contacts (8 Å, |Δi|>4): 1694; chains: 2; bounding box: 76×76×106 Å